Protein AF-A0A255U7N2-F1 (afdb_monomer_lite)

Foldseek 3Di:
DVVVVVVVVVVVVVVLDDDDDDVVVVVVVVVPPDDDPVVVVVVVVVVVVVVVVVVVVVVPPPPPFDWDADQQWIWTWDDDPRATAIEGEEGDLVSHPHLQEAEDDQWDDDPNDTHGYAYYHYDLVSLCSHQYYEAELNYDQEACRNCSNQNHQEYHYHPNNAEHYHLSQAQNCRHADYDDDLNHQEQEALVNANNQNHAEEEAQHQNHHYAAQVQFQNQNPAEYEDNYPPAAPCRDHNALVRHNHQEYEPEEDQEQDANRDAQVCNHQYYHYENYQEQEHRSQANVCNHQEYDDYLNHAYQYACSNHNNCNHQEDEDHLNHQEHYHCSNENNLNHDYYHNDDPNHDDYHNVHHDPPSDPPPPPVVVVVPDPDDDDDDDDFLCRQQQVVLQVVLVVQLDDDPPHDPVVSVVCQDPVNSVVSSVVSSVVSQVVQLVVPDDDPFDKDWDDADQVQQWIWMDTPPDPTWTWRDHPVCVVVCVVCVPPAWDKDFDWGRDPRHIDGFFIWTDGPPDIIGTPDGHDHDPPPPPVNPRDDRPPPDDDDDDDDDDDDDDDDDDDPDQQAPQVLLPPQAADPDAQAQEAEDFEFAAAADPDHGQFLSLVLRVSVLVCCCGLVNYDNVRYHYHYLAFPVNLVVSLVVLLVSLVVCVLAHEYEYEGATEKEADPPQLWIFADGSHDANVPVVRTHTPLNVLVSVQPRRYPAYEYEALYAHQQADDPGDGRDDPPRAGRQHDDHAHHHRYKYKHFFHNRFGFDAPSSNRGTLLSVQLSVVSRVCSQVAAPLRSQVRSQVRSQVVCCVPVVGGGGMDMDGHPVCVPPRRRHGSGDD

Structure (mmCIF, N/CA/C/O backbone):
data_AF-A0A255U7N2-F1
#
_entry.id   AF-A0A255U7N2-F1
#
loop_
_atom_site.group_PDB
_atom_site.id
_atom_site.type_symbol
_atom_site.label_atom_id
_atom_site.label_alt_id
_atom_site.label_comp_id
_atom_site.label_asym_id
_atom_site.label_entity_id
_atom_site.label_seq_id
_atom_site.pdbx_PDB_ins_code
_atom_site.Cartn_x
_atom_site.Cartn_y
_atom_site.Cartn_z
_atom_site.occupancy
_atom_site.B_iso_or_equiv
_atom_site.auth_seq_id
_atom_site.auth_comp_id
_atom_site.auth_asym_id
_atom_site.auth_atom_id
_atom_site.pdbx_PDB_model_num
ATOM 1 N N . MET A 1 1 ? 12.810 47.616 55.987 1.00 37.28 1 MET A N 1
ATOM 2 C CA . MET A 1 1 ? 11.370 47.520 55.644 1.00 37.28 1 MET A CA 1
ATOM 3 C C . MET A 1 1 ? 11.068 47.644 54.147 1.00 37.28 1 MET A C 1
ATOM 5 O O . MET A 1 1 ? 10.470 46.716 53.627 1.00 37.28 1 MET A O 1
ATOM 9 N N . LYS A 1 2 ? 11.534 48.665 53.402 1.00 32.12 2 LYS A N 1
ATOM 10 C CA . LYS A 1 2 ? 11.281 48.767 51.937 1.00 32.12 2 LYS A CA 1
ATOM 11 C C . LYS A 1 2 ? 11.791 47.572 51.100 1.00 32.12 2 LYS A C 1
ATOM 13 O O . LYS A 1 2 ? 11.097 47.125 50.198 1.00 32.12 2 LYS A O 1
ATOM 18 N N . LYS A 1 3 ? 12.945 46.983 51.451 1.00 39.31 3 LYS A N 1
ATOM 19 C CA . LYS A 1 3 ? 13.451 45.740 50.821 1.00 39.31 3 LYS A CA 1
ATOM 20 C C . LYS A 1 3 ? 12.657 44.482 51.213 1.00 39.31 3 LYS A C 1
ATOM 22 O O . LYS A 1 3 ? 12.587 43.547 50.432 1.00 39.31 3 LYS A O 1
ATOM 27 N N . LEU A 1 4 ? 12.030 44.487 52.392 1.00 39.69 4 LEU A N 1
ATOM 28 C CA . LEU A 1 4 ? 11.180 43.394 52.877 1.00 39.69 4 LEU A CA 1
ATOM 29 C C . LEU A 1 4 ? 9.803 43.433 52.190 1.00 39.69 4 LEU A C 1
ATOM 31 O O . LEU A 1 4 ? 9.286 42.393 51.813 1.00 39.69 4 LEU A O 1
ATOM 35 N N . PHE A 1 5 ? 9.275 44.636 51.938 1.00 38.19 5 PHE A N 1
ATOM 36 C CA . PHE A 1 5 ? 8.048 44.857 51.168 1.00 38.19 5 PHE A CA 1
ATOM 37 C C . PHE A 1 5 ? 8.224 44.513 49.679 1.00 38.19 5 PHE A C 1
ATOM 39 O O . PHE A 1 5 ? 7.368 43.881 49.073 1.00 38.19 5 PHE A O 1
ATOM 46 N N . ALA A 1 6 ? 9.378 44.843 49.088 1.00 40.56 6 ALA A N 1
ATOM 47 C CA . ALA A 1 6 ? 9.709 44.411 47.728 1.00 40.56 6 ALA A CA 1
ATOM 48 C C . ALA A 1 6 ? 9.851 42.879 47.619 1.00 40.56 6 ALA A C 1
ATOM 50 O O . ALA A 1 6 ? 9.486 42.297 46.597 1.00 40.56 6 ALA A O 1
ATOM 51 N N . PHE A 1 7 ? 10.335 42.223 48.680 1.00 47.03 7 PHE A N 1
ATOM 52 C CA . PHE A 1 7 ? 10.440 40.767 48.759 1.00 47.03 7 PHE A CA 1
ATOM 53 C C . PHE A 1 7 ? 9.066 40.102 48.902 1.00 47.03 7 PHE A C 1
ATOM 55 O O . PHE A 1 7 ? 8.802 39.127 48.209 1.00 47.03 7 PHE A O 1
ATOM 62 N N . THR A 1 8 ? 8.155 40.653 49.712 1.00 43.00 8 THR A N 1
ATOM 63 C CA . THR A 1 8 ? 6.789 40.120 49.852 1.00 43.00 8 THR A CA 1
ATOM 64 C C . THR A 1 8 ? 5.938 40.349 48.606 1.00 43.00 8 THR A C 1
ATOM 66 O O . THR A 1 8 ? 5.221 39.438 48.209 1.00 43.00 8 THR A O 1
ATOM 69 N N . VAL A 1 9 ? 6.067 41.495 47.925 1.00 40.06 9 VAL A N 1
ATOM 70 C CA . VAL A 1 9 ? 5.391 41.752 46.637 1.00 40.06 9 VAL A CA 1
ATOM 71 C C . VAL A 1 9 ? 5.954 40.855 45.528 1.00 40.06 9 VAL A C 1
ATOM 73 O O . VAL A 1 9 ? 5.193 40.306 44.737 1.00 40.06 9 VAL A O 1
ATOM 76 N N . SER A 1 10 ? 7.269 40.612 45.509 1.00 44.22 10 SER A N 1
ATOM 77 C CA . SER A 1 10 ? 7.880 39.677 44.551 1.00 44.22 10 SER A CA 1
ATOM 78 C C . SER A 1 10 ? 7.502 38.222 44.831 1.00 44.22 10 SER A C 1
ATOM 80 O O . SER A 1 10 ? 7.310 37.467 43.884 1.00 44.22 10 SER A O 1
ATOM 82 N N . LEU A 1 11 ? 7.351 37.833 46.103 1.00 41.84 11 LEU A N 1
ATOM 83 C CA . LEU A 1 11 ? 6.894 36.501 46.512 1.00 41.84 11 LEU A CA 1
ATOM 84 C C . LEU A 1 11 ? 5.407 36.293 46.179 1.00 41.84 11 LEU A C 1
ATOM 86 O O . LEU A 1 11 ? 5.027 35.216 45.735 1.00 41.84 11 LEU A O 1
ATOM 90 N N . PHE A 1 12 ? 4.586 37.341 46.298 1.00 39.91 12 PHE A N 1
ATOM 91 C CA . PHE A 1 12 ? 3.176 37.327 45.899 1.00 39.91 12 PHE A CA 1
ATOM 92 C C . PHE A 1 12 ? 3.009 37.222 44.371 1.00 39.91 12 PHE A C 1
ATOM 94 O O . PHE A 1 12 ? 2.174 36.462 43.886 1.00 39.91 12 PHE A O 1
ATOM 101 N N . CYS A 1 13 ? 3.872 37.893 43.598 1.00 37.34 13 CYS A N 1
ATOM 102 C CA . CYS A 1 13 ? 3.962 37.717 42.142 1.00 37.34 13 CYS A CA 1
ATOM 103 C C . CYS A 1 13 ? 4.573 36.362 41.725 1.00 37.34 13 CYS A C 1
ATOM 105 O O . CYS A 1 13 ? 4.362 35.919 40.599 1.00 37.34 13 CYS A O 1
ATOM 107 N N . LEU A 1 14 ? 5.319 35.689 42.611 1.00 40.31 14 LEU A N 1
ATOM 108 C CA . LEU A 1 14 ? 5.938 34.382 42.352 1.00 40.31 14 LEU A CA 1
ATOM 109 C C . LEU A 1 14 ? 4.935 33.219 42.420 1.00 40.31 14 LEU A C 1
ATOM 111 O O . LEU A 1 14 ? 5.149 32.200 41.767 1.00 40.31 14 LEU A O 1
ATOM 115 N N . VAL A 1 15 ? 3.865 33.364 43.209 1.00 43.25 15 VAL A N 1
ATOM 116 C CA . VAL A 1 15 ? 2.844 32.324 43.445 1.00 43.25 15 VAL A CA 1
ATOM 117 C C . VAL A 1 15 ? 1.815 32.247 42.304 1.00 43.25 15 VAL A C 1
ATOM 119 O O . VAL A 1 15 ? 1.143 31.233 42.148 1.00 43.25 15 VAL A O 1
ATOM 122 N N . THR A 1 16 ? 1.716 33.273 41.452 1.00 41.53 16 THR A N 1
ATOM 123 C CA . THR A 1 16 ? 0.663 33.379 40.424 1.00 41.53 16 THR A CA 1
ATOM 124 C C . THR A 1 16 ? 1.083 32.957 39.010 1.00 41.53 16 THR A C 1
ATOM 126 O O . THR A 1 16 ? 0.256 33.013 38.104 1.00 41.53 16 THR A O 1
ATOM 129 N N . ASN A 1 17 ? 2.324 32.502 38.778 1.00 37.50 17 ASN A N 1
ATOM 130 C CA . ASN A 1 17 ? 2.786 32.160 37.424 1.00 37.50 17 ASN A CA 1
ATOM 131 C C . ASN A 1 17 ? 3.762 30.960 37.404 1.00 37.50 17 ASN A C 1
ATOM 133 O O . ASN A 1 17 ? 4.950 31.091 37.707 1.00 37.50 17 ASN A O 1
ATOM 137 N N . VAL A 1 18 ? 3.253 29.771 37.056 1.00 45.00 18 VAL A N 1
ATOM 138 C CA . VAL A 1 18 ? 3.934 28.463 37.232 1.00 45.00 18 VAL A CA 1
ATOM 139 C C . VAL A 1 18 ? 4.862 28.065 36.065 1.00 45.00 18 VAL A C 1
ATOM 141 O O . VAL A 1 18 ? 5.578 27.075 36.153 1.00 45.00 18 VAL A O 1
ATOM 144 N N . ALA A 1 19 ? 4.965 28.835 34.980 1.00 34.12 19 ALA A N 1
ATOM 145 C CA . ALA A 1 19 ? 5.662 28.357 33.774 1.00 34.12 19 ALA A CA 1
ATOM 146 C C . ALA A 1 19 ? 7.170 28.693 33.654 1.00 34.12 19 ALA A C 1
ATOM 148 O O . ALA A 1 19 ? 7.787 28.308 32.665 1.00 34.12 19 ALA A O 1
ATOM 149 N N . ALA A 1 20 ? 7.805 29.386 34.610 1.00 40.88 20 ALA A N 1
ATOM 150 C CA . ALA A 1 20 ? 9.183 29.876 34.419 1.00 40.88 20 ALA A CA 1
ATOM 151 C C . ALA A 1 20 ? 10.092 29.770 35.660 1.00 40.88 20 ALA A C 1
ATOM 153 O O . ALA A 1 20 ? 10.659 30.777 36.086 1.00 40.88 20 ALA A O 1
ATOM 154 N N . GLN A 1 21 ? 10.234 28.592 36.289 1.00 47.53 21 GLN A N 1
ATOM 155 C CA . GLN A 1 21 ? 10.939 28.499 37.585 1.00 47.53 21 GLN A CA 1
ATOM 156 C C . GLN A 1 21 ? 11.768 27.228 37.860 1.00 47.53 21 GLN A C 1
ATOM 158 O O . GLN A 1 21 ? 11.611 26.595 38.896 1.00 47.53 21 GLN A O 1
ATOM 163 N N . THR A 1 22 ? 12.762 26.906 37.032 1.00 39.59 22 THR A N 1
ATOM 164 C CA . THR A 1 22 ? 13.903 26.077 37.502 1.00 39.59 22 THR A CA 1
ATOM 165 C C . THR A 1 22 ? 15.225 26.845 37.477 1.00 39.59 22 THR A C 1
ATOM 167 O O . THR A 1 22 ? 16.051 26.715 38.376 1.00 39.59 22 THR A O 1
ATOM 170 N N . THR A 1 23 ? 15.400 27.768 36.531 1.00 37.94 23 THR A N 1
ATOM 171 C CA . THR A 1 23 ? 16.680 28.466 36.319 1.00 37.94 23 THR A CA 1
ATOM 172 C C . THR A 1 23 ? 16.908 29.674 37.239 1.00 37.94 23 THR A C 1
ATOM 174 O O . THR A 1 23 ? 18.054 30.029 37.513 1.00 37.94 23 THR A O 1
ATOM 177 N N . LYS A 1 24 ? 15.845 30.322 37.744 1.00 42.38 24 LYS A N 1
ATOM 178 C CA . LYS A 1 24 ? 15.963 31.473 38.668 1.00 42.38 24 LYS A CA 1
ATOM 179 C C . LYS A 1 24 ? 16.167 31.057 40.128 1.00 42.38 24 LYS A C 1
ATOM 181 O O . LYS A 1 24 ? 16.883 31.751 40.844 1.00 42.38 24 LYS A O 1
ATOM 186 N N . PHE A 1 25 ? 15.612 29.918 40.548 1.00 41.19 25 PHE A N 1
ATOM 187 C CA . PHE A 1 25 ? 15.753 29.415 41.919 1.00 41.19 25 PHE A CA 1
ATOM 188 C C . PHE A 1 25 ? 17.198 28.975 42.215 1.00 41.19 25 PHE A C 1
ATOM 190 O O . PHE A 1 25 ? 17.744 29.310 43.265 1.00 41.19 25 PHE A O 1
ATOM 197 N N . LEU A 1 26 ? 17.869 28.346 41.237 1.00 41.62 26 LEU A N 1
ATOM 198 C CA . LEU A 1 26 ? 19.284 27.969 41.344 1.00 41.62 26 LEU A CA 1
ATOM 199 C C . LEU A 1 26 ? 20.211 29.185 41.527 1.00 41.62 26 LEU A C 1
ATOM 201 O O . LEU A 1 26 ? 21.143 29.127 42.323 1.00 41.62 26 LEU A O 1
ATOM 205 N N . LYS A 1 27 ? 19.927 30.307 40.847 1.00 42.59 27 LYS A N 1
ATOM 206 C CA . LYS A 1 27 ? 20.737 31.538 40.940 1.00 42.59 27 LYS A CA 1
ATOM 207 C C . LYS A 1 27 ? 20.621 32.242 42.296 1.00 42.59 27 LYS A C 1
ATOM 209 O O . LYS A 1 27 ? 21.588 32.846 42.755 1.00 42.59 27 LYS A O 1
ATOM 214 N N . VAL A 1 28 ? 19.460 32.158 42.950 1.00 48.22 28 VAL A N 1
ATOM 215 C CA . VAL A 1 28 ? 19.259 32.722 44.298 1.00 48.22 28 VAL A CA 1
ATOM 216 C C . VAL A 1 28 ? 19.906 31.831 45.362 1.00 48.22 28 VAL A C 1
ATOM 218 O O . VAL A 1 28 ? 20.515 32.348 46.298 1.00 48.22 28 VAL A O 1
ATOM 221 N N . TRP A 1 29 ? 19.865 30.505 45.183 1.00 45.88 29 TRP A N 1
ATOM 222 C CA . TRP A 1 29 ? 20.531 29.553 46.078 1.00 45.88 29 TRP A CA 1
ATOM 223 C C . TRP A 1 29 ? 22.052 29.758 46.096 1.00 45.88 29 TRP A C 1
ATOM 225 O O . TRP A 1 29 ? 22.662 29.776 47.165 1.00 45.88 29 TRP A O 1
ATOM 235 N N . THR A 1 30 ? 22.668 30.000 44.936 1.00 47.72 30 THR A N 1
ATOM 236 C CA . THR A 1 30 ? 24.110 30.281 44.851 1.00 47.72 30 THR A CA 1
ATOM 237 C C . THR A 1 30 ? 24.507 31.618 45.482 1.00 47.72 30 THR A C 1
ATOM 239 O O . THR A 1 30 ? 25.620 31.737 45.982 1.00 47.72 30 THR A O 1
ATOM 242 N N . TYR A 1 31 ? 23.609 32.610 45.527 1.00 47.88 31 TYR A N 1
ATOM 243 C CA . TYR A 1 31 ? 23.912 33.934 46.090 1.00 47.88 31 TYR A CA 1
ATOM 244 C C . TYR A 1 31 ? 23.929 33.949 47.630 1.00 47.88 31 TYR A C 1
ATOM 246 O O . TYR A 1 31 ? 24.711 34.674 48.236 1.00 47.88 31 TYR A O 1
ATOM 254 N N . TYR A 1 32 ? 23.116 33.114 48.286 1.00 47.97 32 TYR A N 1
ATOM 255 C CA . TYR A 1 32 ? 23.008 33.074 49.754 1.00 47.97 32 TYR A CA 1
ATOM 256 C C . TYR A 1 32 ? 23.858 31.989 50.427 1.00 47.97 32 TYR A C 1
ATOM 258 O O . TYR A 1 32 ? 23.760 31.775 51.636 1.00 47.97 32 TYR A O 1
ATOM 266 N N . HIS A 1 33 ? 24.736 31.318 49.678 1.00 47.88 33 HIS A N 1
ATOM 267 C CA . HIS A 1 33 ? 25.604 30.285 50.239 1.00 47.88 33 HIS A CA 1
ATOM 268 C C . HIS A 1 33 ? 26.684 30.845 51.189 1.00 47.88 33 HIS A C 1
ATOM 270 O O . HIS A 1 33 ? 27.244 30.082 51.974 1.00 47.88 33 HIS A O 1
ATOM 276 N N . TYR A 1 34 ? 26.928 32.165 51.183 1.00 47.84 34 TYR A N 1
ATOM 277 C CA . TYR A 1 34 ? 28.129 32.747 51.791 1.00 47.84 34 TYR A CA 1
ATOM 278 C C . TYR A 1 34 ? 27.968 33.588 53.068 1.00 47.84 34 TYR A C 1
ATOM 280 O O . TYR A 1 34 ? 28.990 33.944 53.643 1.00 47.84 34 TYR A O 1
ATOM 288 N N . HIS A 1 35 ? 26.763 33.869 53.591 1.00 48.34 35 HIS A N 1
ATOM 289 C CA . HIS A 1 35 ? 26.656 34.644 54.841 1.00 48.34 35 HIS A CA 1
ATOM 290 C C . HIS A 1 35 ? 25.538 34.214 55.809 1.00 48.34 35 HIS A C 1
ATOM 292 O O . HIS A 1 35 ? 24.385 34.031 55.434 1.00 48.34 35 HIS A O 1
ATOM 298 N N . ASP A 1 36 ? 25.958 34.138 57.077 1.00 57.91 36 ASP A N 1
ATOM 299 C CA . ASP A 1 36 ? 25.224 34.177 58.349 1.00 57.91 36 ASP A CA 1
ATOM 300 C C . ASP A 1 36 ? 24.250 33.022 58.706 1.00 57.91 36 ASP A C 1
ATOM 302 O O . ASP A 1 36 ? 23.234 32.751 58.061 1.00 57.91 36 ASP A O 1
ATOM 306 N N . MET A 1 37 ? 24.550 32.350 59.826 1.00 49.94 37 MET A N 1
ATOM 307 C CA . MET A 1 37 ? 23.778 31.242 60.407 1.00 49.94 37 MET A CA 1
ATOM 308 C C . MET A 1 37 ? 22.395 31.673 60.918 1.00 49.94 37 MET A C 1
ATOM 310 O O . MET A 1 37 ? 21.476 30.846 60.948 1.00 49.94 37 MET A O 1
ATOM 314 N N . LEU A 1 38 ? 22.208 32.948 61.282 1.00 52.28 38 LEU A N 1
ATOM 315 C CA . LEU A 1 38 ? 20.912 33.435 61.766 1.00 52.28 38 LEU A CA 1
ATOM 316 C C . LEU A 1 38 ? 19.853 33.458 60.649 1.00 52.28 38 LEU A C 1
ATOM 318 O O . LEU A 1 38 ? 18.692 33.115 60.886 1.00 52.28 38 LEU A O 1
ATOM 322 N N . GLN A 1 39 ? 20.251 33.772 59.409 1.00 54.81 39 GLN A N 1
ATOM 323 C CA . GLN A 1 39 ? 19.337 33.789 58.261 1.00 54.81 39 GLN A CA 1
ATOM 324 C C . GLN A 1 39 ? 18.972 32.384 57.770 1.00 54.81 39 GLN A C 1
ATOM 326 O O . GLN A 1 39 ? 17.843 32.178 57.328 1.00 54.81 39 GLN A O 1
ATOM 331 N N . LYS A 1 40 ? 19.852 31.386 57.943 1.00 51.22 40 LYS A N 1
ATOM 332 C CA . LYS A 1 40 ? 19.556 29.976 57.620 1.00 51.22 40 LYS A CA 1
ATOM 333 C C . LYS A 1 40 ? 18.439 29.397 58.492 1.00 51.22 40 LYS A C 1
ATOM 335 O O . LYS A 1 40 ? 17.571 28.701 57.975 1.00 51.22 40 LYS A O 1
ATOM 340 N N . LYS A 1 41 ? 18.399 29.727 59.791 1.00 51.91 41 LYS A N 1
ATOM 341 C CA . LYS A 1 41 ? 17.308 29.296 60.691 1.00 51.91 41 LYS A CA 1
ATOM 342 C C . LYS A 1 41 ? 15.967 29.936 60.330 1.00 51.91 41 LYS A C 1
ATOM 344 O O . LYS A 1 41 ? 14.935 29.275 60.419 1.00 51.91 41 LYS A O 1
ATOM 349 N N . ILE A 1 42 ? 15.978 31.198 59.904 1.00 56.38 42 ILE A N 1
ATOM 350 C CA . ILE A 1 42 ? 14.773 31.911 59.466 1.00 56.38 42 ILE A CA 1
ATOM 351 C C . ILE A 1 42 ? 14.281 31.341 58.128 1.00 56.38 42 ILE A C 1
ATOM 353 O O . ILE A 1 42 ? 13.107 31.000 58.012 1.00 56.38 42 ILE A O 1
ATOM 357 N N . LEU A 1 43 ? 15.176 31.141 57.156 1.00 54.94 43 LEU A N 1
ATOM 358 C CA . LEU A 1 43 ? 14.851 30.555 55.854 1.00 54.94 43 LEU A CA 1
ATOM 359 C C . LEU A 1 43 ? 14.342 29.112 55.983 1.00 54.94 43 LEU A C 1
ATOM 361 O O . LEU A 1 43 ? 13.368 28.755 55.333 1.00 54.94 43 LEU A O 1
ATOM 365 N N . PHE A 1 44 ? 14.932 28.307 56.872 1.00 58.09 44 PHE A N 1
ATOM 366 C CA . PHE A 1 44 ? 14.458 26.952 57.165 1.00 58.09 44 PHE A CA 1
ATOM 367 C C . PHE A 1 44 ? 13.078 26.958 57.834 1.00 58.09 44 PHE A C 1
ATOM 369 O O . PHE A 1 44 ? 12.226 26.150 57.481 1.00 58.09 44 PHE A O 1
ATOM 376 N N . ARG A 1 45 ? 12.803 27.907 58.742 1.00 56.25 45 ARG A N 1
ATOM 377 C CA . ARG A 1 45 ? 11.465 28.076 59.334 1.00 56.25 45 ARG A CA 1
ATOM 378 C C . ARG A 1 45 ? 10.423 28.508 58.304 1.00 56.25 45 ARG A C 1
ATOM 380 O O . ARG A 1 45 ? 9.321 27.982 58.353 1.00 56.25 45 ARG A O 1
ATOM 387 N N . TYR A 1 46 ? 10.763 29.389 57.362 1.00 56.72 46 TYR A N 1
ATOM 388 C CA . TYR A 1 46 ? 9.864 29.771 56.265 1.00 56.72 46 TYR A CA 1
ATOM 389 C C . TYR A 1 46 ? 9.695 28.664 55.220 1.00 56.72 46 TYR A C 1
ATOM 391 O O . TYR A 1 46 ? 8.596 28.512 54.707 1.00 56.72 46 TYR A O 1
ATOM 399 N N . LEU A 1 47 ? 10.726 27.860 54.944 1.00 57.78 47 LEU A N 1
ATOM 400 C CA . LEU A 1 47 ? 10.627 26.674 54.089 1.00 57.78 47 LEU A CA 1
ATOM 401 C C . LEU A 1 47 ? 9.730 25.617 54.739 1.00 57.78 47 LEU A C 1
ATOM 403 O O . LEU A 1 47 ? 8.859 25.073 54.076 1.00 57.78 47 LEU A O 1
ATOM 407 N N . MET A 1 48 ? 9.881 25.384 56.045 1.00 55.22 48 MET A N 1
ATOM 408 C CA . MET A 1 48 ? 8.999 24.497 56.802 1.00 55.22 48 MET A CA 1
ATOM 409 C C . MET A 1 48 ? 7.577 25.050 56.864 1.00 55.22 48 MET A C 1
ATOM 411 O O . MET A 1 48 ? 6.653 24.286 56.645 1.00 55.22 48 MET A O 1
ATOM 415 N N . LEU A 1 49 ? 7.376 26.359 57.062 1.00 49.59 49 LEU A N 1
ATOM 416 C CA . LEU A 1 49 ? 6.052 26.990 56.978 1.00 49.59 49 LEU A CA 1
ATOM 417 C C . LEU A 1 49 ? 5.468 26.920 55.568 1.00 49.59 49 LEU A C 1
ATOM 419 O O . LEU A 1 49 ? 4.265 26.772 55.448 1.00 49.59 49 LEU A O 1
ATOM 423 N N . PHE A 1 50 ? 6.282 26.997 54.515 1.00 55.22 50 PHE A N 1
ATOM 424 C CA . PHE A 1 50 ? 5.845 26.853 53.128 1.00 55.22 50 PHE A CA 1
ATOM 425 C C . PHE A 1 50 ? 5.503 25.400 52.802 1.00 55.22 50 PHE A C 1
ATOM 427 O O . PHE A 1 50 ? 4.506 25.175 52.145 1.00 55.22 50 PHE A O 1
ATOM 434 N N . VAL A 1 51 ? 6.247 24.413 53.308 1.00 51.31 51 VAL A N 1
ATOM 435 C CA . VAL A 1 51 ? 5.908 22.982 53.199 1.00 51.31 51 VAL A CA 1
ATOM 436 C C . VAL A 1 51 ? 4.678 22.645 54.045 1.00 51.31 51 VAL A C 1
ATOM 438 O O . VAL A 1 51 ? 3.848 21.856 53.615 1.00 51.31 51 VAL A O 1
ATOM 441 N N . PHE A 1 52 ? 4.508 23.277 55.209 1.00 44.91 52 PHE A N 1
ATOM 442 C CA . PHE A 1 52 ? 3.337 23.105 56.071 1.00 44.91 52 PHE A CA 1
ATOM 443 C C . PHE A 1 52 ? 2.106 23.808 55.485 1.00 44.91 52 PHE A C 1
ATOM 445 O O . PHE A 1 52 ? 1.033 23.226 55.462 1.00 44.91 52 PHE A O 1
ATOM 452 N N . LEU A 1 53 ? 2.254 25.013 54.925 1.00 42.97 53 LEU A N 1
ATOM 453 C CA . LEU A 1 53 ? 1.202 25.730 54.198 1.00 42.97 53 LEU A CA 1
ATOM 454 C C . LEU A 1 53 ? 0.903 25.082 52.845 1.00 42.97 53 LEU A C 1
ATOM 456 O O . LEU A 1 53 ? -0.254 25.074 52.474 1.00 42.97 53 LEU A O 1
ATOM 460 N N . TRP A 1 54 ? 1.881 24.496 52.145 1.00 46.53 54 TRP A N 1
ATOM 461 C CA . TRP A 1 54 ? 1.678 23.657 50.954 1.00 46.53 54 TRP A CA 1
ATOM 462 C C . TRP A 1 54 ? 0.988 22.350 51.336 1.00 46.53 54 TRP A C 1
ATOM 464 O O . TRP A 1 54 ? 0.095 21.895 50.635 1.00 46.53 54 TRP A O 1
ATOM 474 N N . GLY A 1 55 ? 1.340 21.758 52.477 1.00 36.03 55 GLY A N 1
ATOM 475 C CA . GLY A 1 55 ? 0.635 20.622 53.068 1.00 36.03 55 GLY A CA 1
ATOM 476 C C . GLY A 1 55 ? -0.815 20.968 53.411 1.00 36.03 55 GLY A C 1
ATOM 477 O O . GLY A 1 55 ? -1.718 20.201 53.111 1.00 36.03 55 GLY A O 1
ATOM 478 N N . ILE A 1 56 ? -1.062 22.165 53.944 1.00 39.25 56 ILE A N 1
ATOM 479 C CA . ILE A 1 56 ? -2.401 22.650 54.293 1.00 39.25 56 ILE A CA 1
ATOM 480 C C . ILE A 1 56 ? -3.187 23.099 53.046 1.00 39.25 56 ILE A C 1
ATOM 482 O O . ILE A 1 56 ? -4.373 22.814 52.962 1.00 39.25 56 ILE A O 1
ATOM 486 N N . THR A 1 57 ? -2.576 23.714 52.026 1.00 38.19 57 THR A N 1
ATOM 487 C CA . THR A 1 57 ? -3.261 24.069 50.765 1.00 38.19 57 THR A CA 1
ATOM 488 C C . THR A 1 57 ? -3.479 22.860 49.859 1.00 38.19 57 THR A C 1
ATOM 490 O O . THR A 1 57 ? -4.513 22.790 49.201 1.00 38.19 57 THR A O 1
ATOM 493 N N . SER A 1 58 ? -2.591 21.860 49.887 1.00 41.28 58 SER A N 1
ATOM 494 C CA . SER A 1 58 ? -2.823 20.559 49.238 1.00 41.28 58 SER A CA 1
ATOM 495 C C . SER A 1 58 ? -3.875 19.709 49.958 1.00 41.28 58 SER A C 1
ATOM 497 O O . SER A 1 58 ? -4.481 18.852 49.321 1.00 41.28 58 SER A O 1
ATOM 499 N N . GLN A 1 59 ? -4.167 19.988 51.235 1.00 34.28 59 GLN A N 1
ATOM 500 C CA . GLN A 1 59 ? -5.296 19.390 51.959 1.00 34.28 59 GLN A CA 1
ATOM 501 C C . GLN A 1 59 ? -6.584 20.239 51.973 1.00 34.28 59 GLN A C 1
ATOM 503 O O . GLN A 1 59 ? -7.624 19.734 52.390 1.00 34.28 59 GLN A O 1
ATOM 508 N N . ILE A 1 60 ? -6.576 21.481 51.467 1.00 36.06 60 ILE A N 1
ATOM 509 C CA . ILE A 1 60 ? -7.754 22.382 51.462 1.00 36.06 60 ILE A CA 1
ATOM 510 C C . ILE A 1 60 ? -8.450 22.508 50.086 1.00 36.06 60 ILE A C 1
ATOM 512 O O . ILE A 1 60 ? -9.520 23.104 49.989 1.00 36.06 60 ILE A O 1
ATOM 516 N N . GLU A 1 61 ? -7.983 21.835 49.030 1.00 38.44 61 GLU A N 1
ATOM 517 C CA . GLU A 1 61 ? -8.763 21.666 47.784 1.00 38.44 61 GLU A CA 1
ATOM 518 C C . GLU A 1 61 ? -9.097 20.202 47.453 1.00 38.44 61 GLU A C 1
ATOM 520 O O . GLU A 1 61 ? -9.091 19.791 46.297 1.00 38.44 61 GLU A O 1
ATOM 525 N N . ALA A 1 62 ? -9.536 19.417 48.439 1.00 37.81 62 ALA A N 1
ATOM 526 C CA . ALA A 1 62 ? -10.398 18.262 48.161 1.00 37.81 62 ALA A CA 1
ATOM 527 C C . ALA A 1 62 ? -11.813 18.754 47.768 1.00 37.81 62 ALA A C 1
ATOM 529 O O . ALA A 1 62 ? -12.800 18.579 48.485 1.00 37.81 62 ALA A O 1
ATOM 530 N N . LYS A 1 63 ? -11.922 19.468 46.639 1.00 44.28 63 LYS A N 1
ATOM 531 C CA . LYS A 1 63 ? -13.207 19.890 46.065 1.00 44.28 63 LYS A CA 1
ATOM 532 C C . LYS A 1 63 ? -13.938 18.640 45.581 1.00 44.28 63 LYS A C 1
ATOM 534 O O . LYS A 1 63 ? -13.494 18.038 44.614 1.00 44.28 63 LYS A O 1
ATOM 539 N N . LYS A 1 64 ? -15.051 18.295 46.247 1.00 46.25 64 LYS A N 1
ATOM 540 C CA . LYS A 1 64 ? -16.033 17.247 45.886 1.00 46.25 64 LYS A CA 1
ATOM 541 C C . LYS A 1 64 ? -15.901 16.793 44.424 1.00 46.25 64 LYS A C 1
ATOM 543 O O . LYS A 1 64 ? -16.373 17.504 43.532 1.00 46.25 64 LYS A O 1
ATOM 548 N N . GLU A 1 65 ? -15.295 15.625 44.204 1.00 57.34 65 GLU A N 1
ATOM 549 C CA . GLU A 1 65 ? -15.313 14.938 42.910 1.00 57.34 65 GLU A CA 1
ATOM 550 C C . GLU A 1 65 ? -16.769 14.797 42.466 1.00 57.34 65 GLU A C 1
ATOM 552 O O . GLU A 1 65 ? -17.594 14.178 43.143 1.00 57.34 65 GLU A O 1
ATOM 557 N N . LYS A 1 66 ? -17.123 15.432 41.350 1.00 78.88 66 LYS A N 1
ATOM 558 C CA . LYS A 1 66 ? -18.457 15.282 40.766 1.00 78.88 66 LYS A CA 1
ATOM 559 C C . LYS A 1 66 ? -18.389 14.107 39.810 1.00 78.88 66 LYS A C 1
ATOM 561 O O . LYS A 1 66 ? -17.706 14.204 38.798 1.00 78.88 66 LYS A O 1
ATOM 566 N N . ARG A 1 67 ? -19.083 13.023 40.140 1.00 84.56 67 ARG A N 1
ATOM 567 C CA . ARG A 1 67 ? -19.107 11.793 39.346 1.00 84.56 67 ARG A CA 1
ATOM 568 C C . ARG A 1 67 ? -20.364 11.729 38.489 1.00 84.56 67 ARG A C 1
ATOM 570 O O . ARG A 1 67 ? -21.439 12.144 38.925 1.00 84.56 67 ARG A O 1
ATOM 577 N N . VAL A 1 68 ? -20.220 11.233 37.269 1.00 86.25 68 VAL A N 1
ATOM 578 C CA . VAL A 1 68 ? -21.308 10.992 36.319 1.00 86.25 68 VAL A CA 1
ATOM 579 C C . VAL A 1 68 ? -21.078 9.625 35.703 1.00 86.25 68 VAL A C 1
ATOM 581 O O . VAL A 1 68 ? -19.972 9.341 35.263 1.00 86.25 68 VAL A O 1
ATOM 584 N N . ILE A 1 69 ? -22.117 8.797 35.650 1.00 86.62 69 ILE A N 1
ATOM 585 C CA . ILE A 1 69 ? -22.062 7.508 34.961 1.00 86.62 69 ILE A CA 1
ATOM 586 C C . ILE A 1 69 ? -22.853 7.640 33.664 1.00 86.62 69 ILE A C 1
ATOM 588 O O . ILE A 1 69 ? -24.029 8.003 33.693 1.00 86.62 69 ILE A O 1
ATOM 592 N N . ILE A 1 70 ? -22.210 7.368 32.531 1.00 82.00 70 ILE A N 1
ATOM 593 C CA . ILE A 1 70 ? -22.857 7.347 31.214 1.00 82.00 70 ILE A CA 1
ATOM 594 C C . ILE A 1 70 ? -22.542 6.004 30.571 1.00 82.00 70 ILE A C 1
ATOM 596 O O . ILE A 1 70 ? -21.376 5.668 30.409 1.00 82.00 70 ILE A O 1
ATOM 600 N N . GLN A 1 71 ? -23.581 5.234 30.229 1.00 81.69 71 GLN A N 1
ATOM 601 C CA . GLN A 1 71 ? -23.442 3.912 29.595 1.00 81.69 71 GLN A CA 1
ATOM 602 C C . GLN A 1 71 ? -22.482 2.969 30.351 1.00 81.69 71 GLN A C 1
ATOM 604 O O . GLN A 1 71 ? -21.680 2.263 29.748 1.00 81.69 71 GLN A O 1
ATOM 609 N N . GLY A 1 72 ? -22.535 2.998 31.686 1.00 84.06 72 GLY A N 1
ATOM 610 C CA . GLY A 1 72 ? -21.669 2.187 32.542 1.00 84.06 72 GLY A CA 1
ATOM 611 C C . GLY A 1 72 ? -20.232 2.695 32.693 1.00 84.06 72 GLY A C 1
ATOM 612 O O . GLY A 1 72 ? -19.447 2.037 33.361 1.00 84.06 72 GLY A O 1
ATOM 613 N N . ILE A 1 73 ? -19.864 3.855 32.141 1.00 89.25 73 ILE A N 1
ATOM 614 C CA . ILE A 1 73 ? -18.537 4.463 32.326 1.00 89.25 73 ILE A CA 1
ATOM 615 C C . ILE A 1 73 ? -18.636 5.567 33.383 1.00 89.25 73 ILE A C 1
ATOM 617 O O . ILE A 1 73 ? -19.440 6.490 33.238 1.00 89.25 73 ILE A O 1
ATOM 621 N N . GLU A 1 74 ? -17.833 5.476 34.447 1.00 90.50 74 GLU A N 1
ATOM 622 C CA . GLU A 1 74 ? -17.732 6.510 35.480 1.00 90.50 74 GLU A CA 1
ATOM 623 C C . GLU A 1 74 ? -16.729 7.584 35.072 1.00 90.50 74 GLU A C 1
ATOM 625 O O . GLU A 1 74 ? -15.535 7.315 34.910 1.00 90.50 74 GLU A O 1
ATOM 630 N N . TYR A 1 75 ? -17.224 8.814 34.975 1.00 89.88 75 TYR A N 1
ATOM 631 C CA . TYR A 1 75 ? -16.420 10.004 34.770 1.00 89.88 75 TYR A CA 1
ATOM 632 C C . TYR A 1 75 ? -16.404 10.845 36.043 1.00 89.88 75 TYR A C 1
ATOM 634 O O . TYR A 1 75 ? -17.475 11.259 36.503 1.00 89.88 75 TYR A O 1
ATOM 642 N N . SER A 1 76 ? -15.230 11.173 36.585 1.00 88.06 76 SER A N 1
ATOM 643 C CA . SER A 1 76 ? -15.121 12.256 37.567 1.00 88.06 76 SER A CA 1
ATOM 644 C C . SER A 1 76 ? -14.733 13.563 36.892 1.00 88.06 76 SER A C 1
ATOM 646 O O . SER A 1 76 ? -13.940 13.606 35.953 1.00 88.06 76 SER A O 1
ATOM 648 N N . LEU A 1 77 ? -15.330 14.656 37.360 1.00 85.69 77 LEU A N 1
ATOM 649 C CA . LEU A 1 77 ? -14.966 16.008 36.969 1.00 85.69 77 LEU A CA 1
ATOM 650 C C . LEU A 1 77 ? -14.073 16.618 38.042 1.00 85.69 77 LEU A C 1
ATOM 652 O O . LEU A 1 77 ? -14.532 16.916 39.151 1.00 85.69 77 LEU A O 1
ATOM 656 N N . THR A 1 78 ? -12.824 16.860 37.665 1.00 78.44 78 THR A N 1
ATOM 657 C CA . THR A 1 78 ? -11.785 17.411 38.533 1.00 78.44 78 THR A CA 1
ATOM 658 C C . THR A 1 78 ? -11.397 18.809 38.061 1.00 78.44 78 THR A C 1
ATOM 660 O O . THR A 1 78 ? -11.527 19.152 36.887 1.00 78.44 78 THR A O 1
ATOM 663 N N . THR A 1 79 ? -10.966 19.662 38.993 1.00 70.25 79 THR A N 1
ATOM 664 C CA . THR A 1 79 ? -10.493 21.019 38.680 1.00 70.25 79 THR A CA 1
ATOM 665 C C . THR A 1 79 ? -8.980 21.072 38.843 1.00 70.25 79 THR A C 1
ATOM 667 O O . THR A 1 79 ? -8.471 20.703 39.894 1.00 70.25 79 THR A O 1
ATOM 670 N N . SER A 1 80 ? -8.254 21.560 37.839 1.00 60.97 80 SER A N 1
ATOM 671 C CA . SER A 1 80 ? -6.832 21.900 37.974 1.00 60.97 80 SER A CA 1
ATOM 672 C C . SER A 1 80 ? -6.596 23.267 37.350 1.00 60.97 80 SER A C 1
ATOM 674 O O . SER A 1 80 ? -7.061 23.531 36.243 1.00 60.97 80 SER A O 1
ATOM 676 N N . VAL A 1 81 ? -5.936 24.165 38.088 1.00 61.66 81 VAL A N 1
ATOM 677 C CA . VAL A 1 81 ? -5.640 25.545 37.649 1.00 61.66 81 VAL A CA 1
ATOM 678 C C . VAL A 1 81 ? -6.895 26.288 37.136 1.00 61.66 81 VAL A C 1
ATOM 680 O O . VAL A 1 81 ? -6.859 27.024 36.158 1.00 61.66 81 VAL A O 1
ATOM 683 N N . GLY A 1 82 ? -8.050 26.062 37.774 1.00 59.97 82 GLY A N 1
ATOM 684 C CA . GLY A 1 82 ? -9.320 26.713 37.416 1.00 59.97 82 GLY A CA 1
ATOM 685 C C . GLY A 1 82 ? -10.060 26.137 36.199 1.00 59.97 82 GLY A C 1
ATOM 686 O O . GLY A 1 82 ? -11.158 26.604 35.902 1.00 59.97 82 GLY A O 1
ATOM 687 N N . ILE A 1 83 ? -9.527 25.108 35.529 1.00 65.12 83 ILE A N 1
ATOM 688 C CA . ILE A 1 83 ? -10.185 24.423 34.406 1.00 65.12 83 ILE A CA 1
ATOM 689 C C . ILE A 1 83 ? -10.773 23.096 34.901 1.00 65.12 83 ILE A C 1
ATOM 691 O O . ILE A 1 83 ? -10.074 22.292 35.520 1.00 65.12 83 ILE A O 1
ATOM 695 N N . LEU A 1 84 ? -12.067 22.875 34.641 1.00 79.12 84 LEU A N 1
ATOM 696 C CA . LEU A 1 84 ? -12.734 21.596 34.898 1.00 79.12 84 LEU A CA 1
ATOM 697 C C . LEU A 1 84 ? -12.488 20.638 33.723 1.00 79.12 84 LEU A C 1
ATOM 699 O O . LEU A 1 84 ? -12.709 21.015 32.572 1.00 79.12 84 LEU A O 1
ATOM 703 N N . TYR A 1 85 ? -12.108 19.402 34.015 1.00 79.06 85 TYR A N 1
ATOM 704 C CA . TYR A 1 85 ? -11.924 18.335 33.031 1.00 79.06 85 TYR A CA 1
ATOM 705 C C . TYR A 1 85 ? -12.460 17.011 33.568 1.00 79.06 85 TYR A C 1
ATOM 707 O O . TYR A 1 85 ? -12.628 16.859 34.777 1.00 79.06 85 TYR A O 1
ATOM 715 N N . GLY A 1 86 ? -12.731 16.067 32.668 1.00 84.06 86 GLY A N 1
ATOM 716 C CA . GLY A 1 86 ? -13.139 14.716 33.028 1.00 84.06 86 GLY A CA 1
ATOM 717 C C . GLY A 1 86 ? -11.984 13.716 33.035 1.00 84.06 86 GLY A C 1
ATOM 718 O O . GLY A 1 86 ? -11.047 13.832 32.235 1.00 84.06 86 GLY A O 1
ATOM 719 N N . SER A 1 87 ? -12.074 12.712 33.901 1.00 86.81 87 SER A N 1
ATOM 720 C CA . SER A 1 87 ? -11.279 11.485 33.843 1.00 86.81 87 SER A CA 1
ATOM 721 C C . SER A 1 87 ? -12.183 10.260 33.840 1.00 86.81 87 SER A C 1
ATOM 723 O O . SER A 1 87 ? -13.268 10.294 34.408 1.00 86.81 87 SER A O 1
ATOM 725 N N . VAL A 1 88 ? -11.750 9.193 33.169 1.00 88.12 88 VAL A N 1
ATOM 726 C CA . VAL A 1 88 ? -12.394 7.875 33.255 1.00 88.12 88 VAL A CA 1
ATOM 727 C C . VAL A 1 88 ? -11.771 7.113 34.417 1.00 88.12 88 VAL A C 1
ATOM 729 O O . VAL A 1 88 ? -10.592 6.762 34.340 1.00 88.12 88 VAL A O 1
ATOM 732 N N . ASP A 1 89 ? -12.550 6.839 35.462 1.00 85.19 89 ASP A N 1
ATOM 733 C CA . ASP A 1 89 ? -12.011 6.289 36.716 1.00 85.19 89 ASP A CA 1
ATOM 734 C C . ASP A 1 89 ? -12.469 4.857 36.991 1.00 85.19 89 ASP A C 1
ATOM 736 O O . ASP A 1 89 ? -11.731 4.068 37.584 1.00 85.19 89 ASP A O 1
ATOM 740 N N . ASN A 1 90 ? -13.670 4.489 36.536 1.00 88.94 90 ASN A N 1
ATOM 741 C CA . ASN A 1 90 ? -14.221 3.157 36.755 1.00 88.94 90 ASN A CA 1
ATOM 742 C C . ASN A 1 90 ? -15.180 2.738 35.634 1.00 88.94 90 ASN A C 1
ATOM 744 O O . ASN A 1 90 ? -15.722 3.586 34.925 1.00 88.94 90 ASN A O 1
ATOM 748 N N . LEU A 1 91 ? -15.414 1.431 35.505 1.00 89.56 91 LEU A N 1
ATOM 749 C CA . LEU A 1 91 ? -16.439 0.869 34.624 1.00 89.56 91 LEU A CA 1
ATOM 750 C C . LEU A 1 91 ? -17.412 0.011 35.438 1.00 89.56 91 LEU A C 1
ATOM 752 O O . LEU A 1 91 ? -17.020 -0.655 36.395 1.00 89.56 91 LEU A O 1
ATOM 756 N N . TYR A 1 92 ? -18.665 -0.014 35.003 1.00 89.62 92 TYR A N 1
ATOM 757 C CA . TYR A 1 92 ? -19.744 -0.856 35.503 1.00 89.62 92 TYR A CA 1
ATOM 758 C C . TYR A 1 92 ? -20.180 -1.795 34.367 1.00 89.62 92 TYR A C 1
ATOM 760 O O . TYR A 1 92 ? -21.109 -1.455 33.632 1.00 89.62 92 TYR A O 1
ATOM 768 N N . PRO A 1 93 ? -19.516 -2.960 34.190 1.00 85.19 93 PRO A N 1
ATOM 769 C CA . PRO A 1 93 ? -19.707 -3.845 33.034 1.00 85.19 93 PRO A CA 1
ATOM 770 C C . PRO A 1 93 ? -21.164 -4.243 32.769 1.00 85.19 93 PRO A C 1
ATOM 772 O O . PRO A 1 93 ? -21.587 -4.267 31.622 1.00 85.19 93 PRO A O 1
ATOM 775 N N . GLU A 1 94 ? -21.944 -4.467 33.830 1.00 86.62 94 GLU A N 1
ATOM 776 C CA . GLU A 1 94 ? -23.386 -4.785 33.793 1.00 86.62 94 GLU A CA 1
ATOM 777 C C . GLU A 1 94 ? -24.234 -3.704 33.090 1.00 86.62 94 GLU A C 1
ATOM 779 O O . GLU A 1 94 ? -25.337 -3.966 32.619 1.00 86.62 94 GLU A O 1
ATOM 784 N N . GLN A 1 95 ? -23.738 -2.463 33.044 1.00 85.81 95 GLN A N 1
ATOM 785 C CA . GLN A 1 95 ? -24.409 -1.305 32.446 1.00 85.81 95 GLN A CA 1
ATOM 786 C C . GLN A 1 95 ? -23.793 -0.895 31.101 1.00 85.81 95 GLN A C 1
ATOM 788 O O . GLN A 1 95 ? -24.297 0.023 30.447 1.00 85.81 95 GLN A O 1
ATOM 793 N N . MET A 1 96 ? -22.697 -1.541 30.696 1.00 77.94 96 MET A N 1
ATOM 794 C CA . MET A 1 96 ? -22.050 -1.300 29.414 1.00 77.94 96 MET A CA 1
ATOM 795 C C . MET A 1 96 ? -22.741 -2.114 28.324 1.00 77.94 96 MET A C 1
ATOM 797 O O . MET A 1 96 ? -23.116 -3.266 28.518 1.00 77.94 96 MET A O 1
ATOM 801 N N . LYS A 1 97 ? -22.865 -1.523 27.134 1.00 78.25 97 LYS A N 1
ATOM 802 C CA . LYS A 1 97 ? -23.390 -2.228 25.956 1.00 78.25 97 LYS A CA 1
ATOM 803 C C . LYS A 1 97 ? -22.489 -3.399 25.541 1.00 78.25 97 LYS A C 1
ATOM 805 O O . LYS A 1 97 ? -22.986 -4.424 25.088 1.00 78.25 97 LYS A O 1
ATOM 810 N N . ASP A 1 98 ? -21.179 -3.218 25.684 1.00 80.00 98 ASP A N 1
ATOM 811 C CA . ASP A 1 98 ? -20.159 -4.242 25.489 1.00 80.00 98 ASP A CA 1
ATOM 812 C C . ASP A 1 98 ? -19.072 -4.043 26.558 1.00 80.00 98 ASP A C 1
ATOM 814 O O . ASP A 1 98 ? -18.362 -3.038 26.516 1.00 80.00 98 ASP A O 1
ATOM 818 N N . PRO A 1 99 ? -18.920 -4.968 27.520 1.00 83.31 99 PRO A N 1
ATOM 819 C CA . PRO A 1 99 ? -17.943 -4.836 28.599 1.00 83.31 99 PRO A CA 1
ATOM 820 C C . PRO A 1 99 ? -16.491 -5.038 28.135 1.00 83.31 99 PRO A C 1
ATOM 822 O O . PRO A 1 99 ? -15.568 -4.860 28.926 1.00 83.31 99 PRO A O 1
ATOM 825 N N . THR A 1 100 ? -16.272 -5.419 26.873 1.00 81.50 100 THR A N 1
ATOM 826 C CA . THR A 1 100 ? -14.942 -5.579 26.269 1.00 81.50 100 THR A CA 1
ATOM 827 C C . THR A 1 100 ? -14.519 -4.378 25.422 1.00 81.50 100 THR A C 1
ATOM 829 O O . THR A 1 100 ? -13.365 -4.314 24.992 1.00 81.50 100 THR A O 1
ATOM 832 N N . CYS A 1 101 ? -15.412 -3.412 25.196 1.00 83.06 101 CYS A N 1
ATOM 833 C CA . CYS A 1 101 ? -15.158 -2.232 24.378 1.00 83.06 101 CYS A CA 1
ATOM 834 C C . CYS A 1 101 ? -15.243 -0.958 25.224 1.00 83.06 101 CYS A C 1
ATOM 836 O O . CYS A 1 101 ? -16.255 -0.698 25.872 1.00 83.06 101 CYS A O 1
ATOM 838 N N . LEU A 1 102 ? -14.195 -0.137 25.183 1.00 87.69 102 LEU A N 1
ATOM 839 C CA . LEU A 1 102 ? -14.147 1.161 25.845 1.00 87.69 102 LEU A CA 1
ATOM 840 C C . LEU A 1 102 ? -14.037 2.277 24.803 1.00 87.69 102 LEU A C 1
ATOM 842 O O . LEU A 1 102 ? -12.954 2.557 24.291 1.00 87.69 102 LEU A O 1
ATOM 846 N N . ASP A 1 103 ? -15.166 2.919 24.515 1.00 85.44 103 ASP A N 1
ATOM 847 C CA . ASP A 1 103 ? -15.231 4.122 23.683 1.00 85.44 103 ASP A CA 1
ATOM 848 C C . ASP A 1 103 ? -15.264 5.360 24.588 1.00 85.44 103 ASP A C 1
ATOM 850 O O . ASP A 1 103 ? -16.254 5.620 25.279 1.00 85.44 103 ASP A O 1
ATOM 854 N N . ILE A 1 104 ? -14.142 6.081 24.663 1.00 86.94 104 ILE A N 1
ATOM 855 C CA . ILE A 1 104 ? -14.031 7.268 25.510 1.00 86.94 104 ILE A CA 1
ATOM 856 C C . ILE A 1 104 ? -14.438 8.489 24.673 1.00 86.94 104 ILE A C 1
ATOM 858 O O . ILE A 1 104 ? -13.731 8.845 23.731 1.00 86.94 104 ILE A O 1
ATOM 862 N N . PRO A 1 105 ? -15.525 9.201 25.019 1.00 85.12 105 PRO A N 1
ATOM 863 C CA . PRO A 1 105 ? -15.910 10.398 24.292 1.00 85.12 105 PRO A CA 1
ATOM 864 C C . PRO A 1 105 ? -14.919 11.534 24.568 1.00 85.12 105 PRO A C 1
ATOM 866 O O . PRO A 1 105 ? -14.442 11.704 25.690 1.00 85.12 105 PRO A O 1
ATOM 869 N N . ALA A 1 106 ? -14.674 12.384 23.569 1.00 85.88 106 ALA A N 1
ATOM 870 C CA . ALA A 1 106 ? -13.840 13.576 23.743 1.00 85.88 106 ALA A CA 1
ATOM 871 C C . ALA A 1 106 ? -14.393 14.538 24.808 1.00 85.88 106 ALA A C 1
ATOM 873 O O . ALA A 1 106 ? -13.639 15.232 25.491 1.00 85.88 106 ALA A O 1
ATOM 874 N N . TYR A 1 107 ? -15.717 14.569 24.974 1.00 88.25 107 TYR A N 1
ATOM 875 C CA . TYR A 1 107 ? -16.375 15.433 25.941 1.00 88.25 107 TYR A CA 1
ATOM 876 C C . TYR A 1 107 ? -17.501 14.718 26.679 1.00 88.25 107 TYR A C 1
ATOM 878 O O . TYR A 1 107 ? -18.265 13.960 26.086 1.00 88.25 107 TYR A O 1
ATOM 886 N N . VAL A 1 108 ? -17.661 15.052 27.959 1.00 88.44 108 VAL A N 1
ATOM 887 C CA . VAL A 1 108 ? -18.801 14.647 28.782 1.00 88.44 108 VAL A CA 1
ATOM 888 C C . VAL A 1 108 ? -19.660 15.863 29.121 1.00 88.44 108 VAL A C 1
ATOM 890 O O . VAL A 1 108 ? -19.146 16.922 29.490 1.00 88.44 108 VAL A O 1
ATOM 893 N N . SER A 1 109 ? -20.982 15.732 28.985 1.00 84.56 109 SER A N 1
ATOM 894 C CA . SER A 1 109 ? -21.916 16.791 29.377 1.00 84.56 109 SER A CA 1
ATOM 895 C C . SER A 1 109 ? -22.337 16.619 30.832 1.00 84.56 109 SER A C 1
ATOM 897 O O . SER A 1 109 ? -22.794 15.552 31.235 1.00 84.56 109 SER A O 1
ATOM 899 N N . TYR A 1 110 ? -22.230 17.684 31.621 1.00 82.62 110 TYR A N 1
ATOM 900 C CA . TYR A 1 110 ? -22.738 17.725 32.986 1.00 82.62 110 TYR A CA 1
ATOM 901 C C . TYR A 1 110 ? -23.410 19.068 33.263 1.00 82.62 110 TYR A C 1
ATOM 903 O O . TYR A 1 110 ? -22.806 20.130 33.105 1.00 82.62 110 TYR A O 1
ATOM 911 N N . LYS A 1 111 ? -24.684 19.024 33.679 1.00 82.31 111 LYS A N 1
ATOM 912 C CA . LYS A 1 111 ? -25.528 20.209 33.934 1.00 82.31 111 LYS A CA 1
ATOM 913 C C . LYS A 1 111 ? -25.531 21.219 32.771 1.00 82.31 111 LYS A C 1
ATOM 915 O O . LYS A 1 111 ? -25.421 22.423 32.987 1.00 82.31 111 LYS A O 1
ATOM 920 N N . GLY A 1 112 ? -25.620 20.721 31.535 1.00 80.44 112 GLY A N 1
ATOM 921 C CA . GLY A 1 112 ? -25.688 21.546 30.323 1.00 80.44 112 GLY A CA 1
ATOM 922 C C . GLY A 1 112 ? -24.357 22.159 29.868 1.00 80.44 112 GLY A C 1
ATOM 923 O O . GLY A 1 112 ? -24.350 22.923 28.908 1.00 80.44 112 GLY A O 1
ATOM 924 N N . LYS A 1 113 ? -23.232 21.835 30.521 1.00 82.75 113 LYS A N 1
ATOM 925 C CA . LYS A 1 113 ? -21.882 22.244 30.102 1.00 82.75 113 LYS A CA 1
ATOM 926 C C . LYS A 1 113 ? -21.068 21.036 29.651 1.00 82.75 113 LYS A C 1
ATOM 928 O O . LYS A 1 113 ? -21.212 19.954 30.210 1.00 82.75 113 LYS A O 1
ATOM 933 N N . SER A 1 114 ? -20.226 21.242 28.644 1.00 87.50 114 SER A N 1
ATOM 934 C CA . SER A 1 114 ? -19.371 20.212 28.052 1.00 87.50 114 SER A CA 1
ATOM 935 C C . SER A 1 114 ? -17.956 20.298 28.622 1.00 87.50 114 SER A C 1
ATOM 937 O O . SER A 1 114 ? -17.394 21.394 28.692 1.00 87.50 114 SER A O 1
ATOM 939 N N . TYR A 1 115 ? -17.389 19.163 29.028 1.00 88.44 115 TYR A N 1
ATOM 940 C CA . TYR A 1 115 ? -16.072 19.074 29.660 1.00 88.44 115 TYR A CA 1
ATOM 941 C C . TYR A 1 115 ? -15.186 18.077 28.917 1.00 88.44 115 TYR A C 1
ATOM 943 O O . TYR A 1 115 ? -15.634 16.954 28.686 1.00 88.44 115 TYR A O 1
ATOM 951 N N . PRO A 1 116 ? -13.948 18.448 28.545 1.00 90.50 116 PRO A N 1
ATOM 952 C CA . PRO A 1 116 ? -13.059 17.543 27.831 1.00 90.50 116 PRO A CA 1
ATOM 953 C C . PRO A 1 116 ? -12.594 16.410 28.746 1.00 90.50 116 PRO A C 1
ATOM 955 O O . PRO A 1 116 ? -12.265 16.650 29.912 1.00 90.50 116 PRO A O 1
ATOM 958 N N . ILE A 1 117 ? -12.524 15.191 28.213 1.00 90.38 117 ILE A N 1
ATOM 959 C CA . ILE A 1 117 ? -11.907 14.061 28.912 1.00 90.38 117 ILE A CA 1
ATOM 960 C C . ILE A 1 117 ? -10.403 14.100 28.661 1.00 90.38 117 ILE A C 1
ATOM 962 O O . ILE A 1 117 ? -9.970 14.007 27.513 1.00 90.38 117 ILE A O 1
ATOM 966 N N . LEU A 1 118 ? -9.611 14.260 29.724 1.00 90.00 118 LEU A N 1
ATOM 967 C CA . LEU A 1 118 ? -8.156 14.429 29.628 1.00 90.00 118 LEU A CA 1
ATOM 968 C C . LEU A 1 118 ? -7.363 13.220 30.126 1.00 90.00 118 LEU A C 1
ATOM 970 O O . LEU A 1 118 ? -6.218 13.060 29.713 1.00 90.00 118 LEU A O 1
ATOM 974 N N . PHE A 1 119 ? -7.937 12.377 30.988 1.00 87.81 119 PHE A N 1
ATOM 975 C CA . PHE A 1 119 ? -7.227 11.248 31.596 1.00 87.81 119 PHE A CA 1
ATOM 976 C C . PHE A 1 119 ? -8.087 9.985 31.649 1.00 87.81 119 PHE A C 1
ATOM 978 O O . PHE A 1 119 ? -9.314 10.042 31.693 1.00 87.81 119 PHE A O 1
ATOM 985 N N . CYS A 1 120 ? -7.423 8.835 31.676 1.00 88.44 120 CYS A N 1
ATOM 986 C CA . CYS A 1 120 ? -8.035 7.536 31.914 1.00 88.44 120 CYS A CA 1
ATOM 987 C C . CYS A 1 120 ? -7.186 6.810 32.960 1.00 88.44 120 CYS A C 1
ATOM 989 O O . CYS A 1 120 ? -5.970 6.698 32.809 1.00 88.44 120 CYS A O 1
ATOM 991 N N . SER A 1 121 ? -7.797 6.392 34.064 1.00 83.25 121 SER A N 1
ATOM 992 C CA . SER A 1 121 ? -7.108 5.832 35.232 1.00 83.25 121 SER A CA 1
ATOM 993 C C . SER A 1 121 ? -7.879 4.652 35.816 1.00 83.25 121 SER A C 1
ATOM 995 O O . SER A 1 121 ? -8.049 4.539 37.027 1.00 83.25 121 SER A O 1
ATOM 997 N N . LEU A 1 122 ? -8.325 3.748 34.938 1.00 84.31 122 LEU A N 1
ATOM 998 C CA . LEU A 1 122 ? -9.008 2.524 35.344 1.00 84.31 122 LEU A CA 1
ATOM 999 C C . LEU A 1 122 ? -8.141 1.664 36.272 1.00 84.31 122 LEU A C 1
ATOM 1001 O O . LEU A 1 122 ? -6.920 1.534 36.104 1.00 84.31 122 LEU A O 1
ATOM 1005 N N . ASN A 1 123 ? -8.798 1.024 37.240 1.00 80.31 123 ASN A N 1
ATOM 1006 C CA . ASN A 1 123 ? -8.156 0.009 38.062 1.00 80.31 123 ASN A CA 1
ATOM 1007 C C . ASN A 1 123 ? -7.691 -1.184 37.195 1.00 80.31 123 ASN A C 1
ATOM 1009 O O . ASN A 1 123 ? -8.182 -1.412 36.086 1.00 80.31 123 ASN A O 1
ATOM 1013 N N . SER A 1 124 ? -6.713 -1.946 37.691 1.00 77.56 124 SER A N 1
ATOM 1014 C CA . SER A 1 124 ? -6.096 -3.029 36.915 1.00 77.56 124 SER A CA 1
ATOM 1015 C C . SER A 1 124 ? -7.053 -4.156 36.557 1.00 77.56 124 SER A C 1
ATOM 1017 O O . SER A 1 124 ? -6.881 -4.759 35.507 1.00 77.56 124 SER A O 1
ATOM 1019 N N . ASP A 1 125 ? -8.020 -4.477 37.409 1.00 85.06 125 ASP A N 1
ATOM 1020 C CA . ASP A 1 125 ? -8.853 -5.665 37.205 1.00 85.06 125 ASP A CA 1
ATOM 1021 C C . ASP A 1 125 ? -9.947 -5.424 36.170 1.00 85.06 125 ASP A C 1
ATOM 1023 O O . ASP A 1 125 ? -10.226 -6.297 35.353 1.00 85.06 125 ASP A O 1
ATOM 1027 N N . VAL A 1 126 ? -10.478 -4.205 36.121 1.00 84.06 126 VAL A N 1
ATOM 1028 C CA . VAL A 1 126 ? -11.417 -3.768 35.089 1.00 84.06 126 VAL A CA 1
ATOM 1029 C C . VAL A 1 126 ? -10.698 -3.585 33.749 1.00 84.06 126 VAL A C 1
ATOM 1031 O O . VAL A 1 126 ? -11.165 -4.085 32.726 1.00 84.06 126 VAL A O 1
ATOM 1034 N N . ALA A 1 127 ? -9.528 -2.934 33.745 1.00 86.56 127 ALA A N 1
ATOM 1035 C CA . ALA A 1 127 ? -8.762 -2.678 32.521 1.00 86.56 127 ALA A CA 1
ATOM 1036 C C . ALA A 1 127 ? -8.334 -3.966 31.791 1.00 86.56 127 ALA A C 1
ATOM 1038 O O . ALA A 1 127 ? -8.279 -3.987 30.562 1.00 86.56 127 ALA A O 1
ATOM 1039 N N . LYS A 1 128 ? -8.083 -5.062 32.526 1.00 89.62 128 LYS A N 1
ATOM 1040 C CA . LYS A 1 128 ? -7.717 -6.371 31.956 1.00 89.62 128 LYS A CA 1
ATOM 1041 C C . LYS A 1 128 ? -8.787 -6.972 31.044 1.00 89.62 128 LYS A C 1
ATOM 1043 O O . LYS A 1 128 ? -8.432 -7.822 30.237 1.00 89.62 128 LYS A O 1
ATOM 1048 N N . ASN A 1 129 ? -10.055 -6.576 31.153 1.00 88.31 129 ASN A N 1
ATOM 1049 C CA . ASN A 1 129 ? -11.141 -7.145 30.344 1.00 88.31 129 ASN A CA 1
ATOM 1050 C C . ASN A 1 129 ? -11.375 -6.392 29.026 1.00 88.31 129 ASN A C 1
ATOM 1052 O O . ASN A 1 129 ? -12.050 -6.905 28.133 1.00 88.31 129 ASN A O 1
ATOM 1056 N N . ILE A 1 130 ? -10.801 -5.195 28.883 1.00 88.88 130 ILE A N 1
ATOM 1057 C CA . ILE A 1 130 ? -10.964 -4.373 27.686 1.00 88.88 130 ILE A CA 1
ATOM 1058 C C . ILE A 1 130 ? -10.117 -4.938 26.546 1.00 88.88 130 ILE A C 1
ATOM 1060 O O . ILE A 1 130 ? -8.905 -5.119 26.669 1.00 88.88 130 ILE A O 1
ATOM 1064 N N . ARG A 1 131 ? -10.784 -5.209 25.424 1.00 87.56 131 ARG A N 1
ATOM 1065 C CA . ARG A 1 131 ? -10.216 -5.728 24.177 1.00 87.56 131 ARG A CA 1
ATOM 1066 C C . ARG A 1 131 ? -10.153 -4.671 23.079 1.00 87.56 131 ARG A C 1
ATOM 1068 O O . ARG A 1 131 ? -9.268 -4.750 22.234 1.00 87.56 131 ARG A O 1
ATOM 1075 N N . TYR A 1 132 ? -11.041 -3.684 23.102 1.00 85.00 132 TYR A N 1
ATOM 1076 C CA . TYR A 1 132 ? -11.114 -2.625 22.094 1.00 85.00 132 TYR A CA 1
ATOM 1077 C C . TYR A 1 132 ? -11.154 -1.265 22.789 1.00 85.00 132 TYR A C 1
ATOM 1079 O O . TYR A 1 132 ? -11.959 -1.070 23.700 1.00 85.00 132 TYR A O 1
ATOM 1087 N N . LEU A 1 133 ? -10.277 -0.344 22.390 1.00 88.62 133 LEU A N 1
ATOM 1088 C CA . LEU A 1 133 ? -10.166 0.988 22.986 1.00 88.62 133 LEU A CA 1
ATOM 1089 C C . LEU A 1 133 ? -10.191 2.067 21.904 1.00 88.62 133 LEU A C 1
ATOM 1091 O O . LEU A 1 133 ? -9.357 2.046 20.999 1.00 88.62 133 LEU A O 1
ATOM 1095 N N . THR A 1 134 ? -11.079 3.047 22.056 1.00 88.12 134 THR A N 1
ATOM 1096 C CA . THR A 1 134 ? -11.078 4.273 21.250 1.00 88.12 134 THR A CA 1
ATOM 1097 C C . THR A 1 134 ? -10.600 5.446 22.099 1.00 88.12 134 THR A C 1
ATOM 1099 O O . THR A 1 134 ? -11.175 5.757 23.145 1.00 88.12 134 THR A O 1
ATOM 1102 N N . ILE A 1 135 ? -9.517 6.087 21.659 1.00 91.56 135 ILE A N 1
ATOM 1103 C CA . ILE A 1 135 ? -8.879 7.215 22.336 1.00 91.56 135 ILE A CA 1
ATOM 1104 C C . ILE A 1 135 ? -9.299 8.523 21.660 1.00 91.56 135 ILE A C 1
ATOM 1106 O O . ILE A 1 135 ? -8.955 8.730 20.495 1.00 91.56 135 ILE A O 1
ATOM 1110 N N . PRO A 1 136 ? -9.978 9.441 22.367 1.00 91.81 136 PRO A N 1
ATOM 1111 C CA . PRO A 1 136 ? -10.403 10.700 21.789 1.00 91.81 136 PRO A CA 1
ATOM 1112 C C . PRO A 1 136 ? -9.257 11.707 21.746 1.00 91.81 136 PRO A C 1
ATOM 1114 O O . PRO A 1 136 ? -8.323 11.656 22.551 1.00 91.81 136 PRO A O 1
ATOM 1117 N N . LYS A 1 137 ? -9.382 12.710 20.876 1.00 90.56 137 LYS A N 1
ATOM 1118 C CA . LYS A 1 137 ? -8.358 13.752 20.662 1.00 90.56 137 LYS A CA 1
ATOM 1119 C C . LYS A 1 137 ? -8.015 14.581 21.901 1.00 90.56 137 LYS A C 1
ATOM 1121 O O . LYS A 1 137 ? -6.964 15.209 21.958 1.00 90.56 137 LYS A O 1
ATOM 1126 N N . THR A 1 138 ? -8.913 14.630 22.883 1.00 92.00 138 THR A N 1
ATOM 1127 C CA . THR A 1 138 ? -8.709 15.369 24.136 1.00 92.00 138 THR A CA 1
ATOM 1128 C C . THR A 1 138 ? -7.903 14.575 25.162 1.00 92.00 138 THR A C 1
ATOM 1130 O O . THR A 1 138 ? -7.341 15.175 26.079 1.00 92.00 138 THR A O 1
ATOM 1133 N N . LEU A 1 139 ? -7.847 13.244 25.039 1.00 92.62 139 LEU A N 1
ATOM 1134 C CA . LEU A 1 139 ? -7.221 12.385 26.036 1.00 92.62 139 LEU A CA 1
ATOM 1135 C C . LEU A 1 139 ? -5.699 12.513 25.970 1.00 92.62 139 LEU A C 1
ATOM 1137 O O . LEU A 1 139 ? -5.076 12.308 24.929 1.00 92.62 139 LEU A O 1
ATOM 1141 N N . ARG A 1 140 ? -5.075 12.795 27.113 1.00 90.62 140 ARG A N 1
ATOM 1142 C CA . ARG A 1 140 ? -3.620 12.819 27.237 1.00 90.62 140 ARG A CA 1
ATOM 1143 C C . ARG A 1 140 ? -3.114 11.410 27.502 1.00 90.62 140 ARG A C 1
ATOM 1145 O O . ARG A 1 140 ? -3.362 10.841 28.563 1.00 90.62 140 ARG A O 1
ATOM 1152 N N . ILE A 1 141 ? -2.342 10.878 26.562 1.00 94.81 141 ILE A N 1
ATOM 1153 C CA . ILE A 1 141 ? -1.684 9.581 26.710 1.00 94.81 141 ILE A CA 1
ATOM 1154 C C . ILE A 1 141 ? -0.356 9.798 27.436 1.00 94.81 141 ILE A C 1
ATOM 1156 O O . ILE A 1 141 ? 0.681 10.040 26.820 1.00 94.81 141 ILE A O 1
ATOM 1160 N N . GLY A 1 142 ? -0.401 9.763 28.766 1.00 90.44 142 GLY A N 1
ATOM 1161 C CA . GLY A 1 142 ? 0.787 9.856 29.610 1.00 90.44 142 GLY A CA 1
ATOM 1162 C C . GLY A 1 142 ? 1.649 8.593 29.579 1.00 90.44 142 GLY A C 1
ATOM 1163 O O . GLY A 1 142 ? 1.284 7.561 29.004 1.00 90.44 142 GLY A O 1
ATOM 1164 N N . ASP A 1 143 ? 2.787 8.664 30.258 1.00 94.94 143 ASP A N 1
ATOM 1165 C CA . ASP A 1 143 ? 3.690 7.528 30.400 1.00 94.94 143 ASP A CA 1
ATOM 1166 C C . ASP A 1 143 ? 2.992 6.364 31.134 1.00 94.94 143 ASP A C 1
ATOM 1168 O O . ASP A 1 143 ? 2.291 6.578 32.121 1.00 94.94 143 ASP A O 1
ATOM 1172 N N . HIS A 1 144 ? 3.181 5.130 30.659 1.00 93.81 144 HIS A N 1
ATOM 1173 C CA . HIS A 1 144 ? 2.609 3.889 31.221 1.00 93.81 144 HIS A CA 1
ATOM 1174 C C . HIS A 1 144 ? 1.065 3.778 31.268 1.00 93.81 144 HIS A C 1
ATOM 1176 O O . HIS A 1 144 ? 0.549 2.820 31.853 1.00 93.81 144 HIS A O 1
ATOM 1182 N N . SER A 1 145 ? 0.321 4.704 30.644 1.00 90.38 145 SER A N 1
ATOM 1183 C CA . SER A 1 145 ? -1.143 4.847 30.811 1.00 90.38 145 SER A CA 1
ATOM 1184 C C . SER A 1 145 ? -1.971 3.576 30.573 1.00 90.38 145 SER A C 1
ATOM 1186 O O . SER A 1 145 ? -2.944 3.343 31.286 1.00 90.38 145 SER A O 1
ATOM 1188 N N . PHE A 1 146 ? -1.599 2.744 29.597 1.00 94.50 146 PHE A N 1
ATOM 1189 C CA . PHE A 1 146 ? -2.394 1.595 29.145 1.00 94.50 146 PHE A CA 1
ATOM 1190 C C . PHE A 1 146 ? -1.718 0.237 29.375 1.00 94.50 146 PHE A C 1
ATOM 1192 O O . PHE A 1 146 ? -2.210 -0.789 28.920 1.00 94.50 146 PHE A O 1
ATOM 1199 N N . THR A 1 147 ? -0.641 0.188 30.158 1.00 93.00 147 THR A N 1
ATOM 1200 C CA . THR A 1 147 ? 0.114 -1.048 30.465 1.00 93.00 147 THR A CA 1
ATOM 1201 C C . THR A 1 147 ? -0.702 -2.158 31.137 1.00 93.00 147 THR A C 1
ATOM 1203 O O . THR A 1 147 ? -0.344 -3.329 31.067 1.00 93.00 147 THR A O 1
ATOM 1206 N N . LYS A 1 148 ? -1.819 -1.815 31.787 1.00 92.31 148 LYS A N 1
ATOM 1207 C CA . LYS A 1 148 ? -2.698 -2.770 32.486 1.00 92.31 148 LYS A CA 1
ATOM 1208 C C . LYS A 1 148 ? -3.740 -3.434 31.575 1.00 92.31 148 LYS A C 1
ATOM 1210 O O . LYS A 1 148 ? -4.419 -4.357 32.016 1.00 92.31 148 LYS A O 1
ATOM 1215 N N . TYR A 1 149 ? -3.875 -2.987 30.328 1.00 93.94 149 TYR A N 1
ATOM 1216 C CA . TYR A 1 149 ? -4.908 -3.438 29.391 1.00 93.94 149 TYR A CA 1
ATOM 1217 C C . TYR A 1 149 ? -4.466 -4.722 28.672 1.00 93.94 149 TYR A C 1
ATOM 1219 O O . TYR A 1 149 ? -4.381 -4.788 27.453 1.00 93.94 149 TYR A O 1
ATOM 1227 N N . THR A 1 150 ? -4.121 -5.769 29.423 1.00 93.56 150 THR A N 1
ATOM 1228 C CA . THR A 1 150 ? -3.411 -6.949 28.888 1.00 93.56 150 THR A CA 1
ATOM 1229 C C . THR A 1 150 ? -4.210 -7.781 27.874 1.00 93.56 150 THR A C 1
ATOM 1231 O O . THR A 1 150 ? -3.623 -8.580 27.139 1.00 93.56 150 THR A O 1
ATOM 1234 N N . SER A 1 151 ? -5.534 -7.610 27.810 1.00 92.38 151 SER A N 1
ATOM 1235 C CA . SER A 1 151 ? -6.403 -8.260 26.813 1.00 92.38 151 SER A CA 1
ATOM 1236 C C . SER A 1 151 ? -6.684 -7.395 25.585 1.00 92.38 151 SER A C 1
ATOM 1238 O O . SER A 1 151 ? -7.424 -7.834 24.704 1.00 92.38 151 SER A O 1
ATOM 1240 N N . LEU A 1 152 ? -6.105 -6.194 25.511 1.00 92.88 152 LEU A N 1
ATOM 1241 C CA . LEU A 1 152 ? -6.316 -5.257 24.415 1.00 92.88 152 LEU A CA 1
ATOM 1242 C C . LEU A 1 152 ? -5.867 -5.876 23.094 1.00 92.88 152 LEU A C 1
ATOM 1244 O O . LEU A 1 152 ? -4.746 -6.363 22.989 1.00 92.88 152 LEU A O 1
ATOM 1248 N N . VAL A 1 153 ? -6.762 -5.860 22.111 1.00 84.94 153 VAL A N 1
ATOM 1249 C CA . VAL A 1 153 ? -6.587 -6.400 20.759 1.00 84.94 153 VAL A CA 1
ATOM 1250 C C . VAL A 1 153 ? -6.395 -5.275 19.751 1.00 84.94 153 VAL A C 1
ATOM 1252 O O . VAL A 1 153 ? -5.560 -5.404 18.855 1.00 84.94 153 VAL A O 1
ATOM 1255 N N . SER A 1 154 ? -7.122 -4.164 19.898 1.00 86.00 154 SER A N 1
ATOM 1256 C CA . SER A 1 154 ? -6.921 -2.983 19.059 1.00 86.00 154 SER A CA 1
ATOM 1257 C C . SER A 1 154 ? -7.056 -1.670 19.819 1.00 86.00 154 SER A C 1
ATOM 1259 O O . SER A 1 154 ? -7.778 -1.569 20.817 1.00 86.00 154 SER A O 1
ATOM 1261 N N . VAL A 1 155 ? -6.353 -0.661 19.304 1.00 90.38 155 VAL A N 1
ATOM 1262 C CA . VAL A 1 155 ? -6.463 0.731 19.743 1.00 90.38 155 VAL A CA 1
ATOM 1263 C C . VAL A 1 155 ? -6.681 1.625 18.535 1.00 90.38 155 VAL A C 1
ATOM 1265 O O . VAL A 1 155 ? -5.832 1.683 17.639 1.00 90.38 155 VAL A O 1
ATOM 1268 N N . ASP A 1 156 ? -7.790 2.353 18.566 1.00 83.12 156 ASP A N 1
ATOM 1269 C CA . ASP A 1 156 ? -8.131 3.371 17.584 1.00 83.12 156 ASP A CA 1
ATOM 1270 C C . ASP A 1 156 ? -7.968 4.754 18.212 1.00 83.12 156 ASP A C 1
ATOM 1272 O O . ASP A 1 156 ? -8.408 5.000 19.334 1.00 83.12 156 ASP A O 1
ATOM 1276 N N . PHE A 1 157 ? -7.339 5.673 17.490 1.00 85.88 157 PHE A N 1
ATOM 1277 C CA . PHE A 1 157 ? -7.121 7.043 17.943 1.00 85.88 157 PHE A CA 1
ATOM 1278 C C . PHE A 1 157 ? -7.951 7.990 17.070 1.00 85.88 157 PHE A C 1
ATOM 1280 O O . PHE A 1 157 ? -7.919 7.895 15.842 1.00 85.88 157 PHE A O 1
ATOM 1287 N N . GLU A 1 158 ? -8.694 8.902 17.693 1.00 83.38 158 GLU A N 1
ATOM 1288 C CA . GLU A 1 158 ? -9.393 9.981 16.993 1.00 83.38 158 GLU A CA 1
ATOM 1289 C C . GLU A 1 158 ? -8.377 10.942 16.353 1.00 83.38 158 GLU A C 1
ATOM 1291 O O . GLU A 1 158 ? -7.318 11.235 16.920 1.00 83.38 158 GLU A O 1
ATOM 1296 N N . ASP A 1 159 ? -8.721 11.486 15.185 1.00 78.62 159 ASP A N 1
ATOM 1297 C CA . ASP A 1 159 ? -7.936 12.539 14.545 1.00 78.62 159 ASP A CA 1
ATOM 1298 C C . ASP A 1 159 ? -7.800 13.747 15.491 1.00 78.62 159 ASP A C 1
ATOM 1300 O O . ASP A 1 159 ? -8.784 14.320 15.970 1.00 78.62 159 ASP A O 1
ATOM 1304 N N . GLY A 1 160 ? -6.557 14.140 15.766 1.00 81.00 160 GLY A N 1
ATOM 1305 C CA . GLY A 1 160 ? -6.211 15.204 16.709 1.00 81.00 160 GLY A CA 1
ATOM 1306 C C . GLY A 1 160 ? -5.434 14.731 17.938 1.00 81.00 160 GLY A C 1
ATOM 1307 O O . GLY A 1 160 ? -4.897 15.574 18.651 1.00 81.00 160 GLY A O 1
ATOM 1308 N N . VAL A 1 161 ? -5.303 13.420 18.178 1.00 90.81 161 VAL A N 1
ATOM 1309 C CA . VAL A 1 161 ? -4.326 12.918 19.160 1.00 90.81 161 VAL A CA 1
ATOM 1310 C C . VAL A 1 161 ? -2.915 13.240 18.658 1.00 90.81 161 VAL A C 1
ATOM 1312 O O . VAL A 1 161 ? -2.554 12.862 17.543 1.00 90.81 161 VAL A O 1
ATOM 1315 N N . GLU A 1 162 ? -2.121 13.944 19.471 1.00 92.62 162 GLU A N 1
ATOM 1316 C CA . GLU A 1 162 ? -0.803 14.447 19.051 1.00 92.62 162 GLU A CA 1
ATOM 1317 C C . GLU A 1 162 ? 0.389 13.687 19.647 1.00 92.62 162 GLU A C 1
ATOM 1319 O O . GLU A 1 162 ? 1.451 13.628 19.025 1.00 92.62 162 GLU A O 1
ATOM 1324 N N . GLU A 1 163 ? 0.256 13.107 20.842 1.00 95.81 163 GLU A N 1
ATOM 1325 C CA . GLU A 1 163 ? 1.380 12.481 21.547 1.00 95.81 163 GLU A CA 1
ATOM 1326 C C . GLU A 1 163 ? 0.988 11.170 22.234 1.00 95.81 163 GLU A C 1
ATOM 1328 O O . GLU A 1 163 ? -0.056 11.077 22.877 1.00 95.81 163 GLU A O 1
ATOM 1333 N N . ILE A 1 164 ? 1.888 10.187 22.156 1.00 97.69 164 ILE A N 1
ATOM 1334 C CA . ILE A 1 164 ? 1.857 8.939 22.924 1.00 97.69 164 ILE A CA 1
ATOM 1335 C C . ILE A 1 164 ? 3.047 8.944 23.890 1.00 97.69 164 ILE A C 1
ATOM 1337 O O . ILE A 1 164 ? 4.195 9.069 23.458 1.00 97.69 164 ILE A O 1
ATOM 1341 N N . GLY A 1 165 ? 2.780 8.816 25.191 1.00 97.25 165 GLY A N 1
ATOM 1342 C CA . GLY A 1 165 ? 3.794 8.807 26.249 1.00 97.25 165 GLY A CA 1
ATOM 1343 C C . GLY A 1 165 ? 4.763 7.620 26.201 1.00 97.25 165 GLY A C 1
ATOM 1344 O O . GLY A 1 165 ? 4.582 6.643 25.470 1.00 97.25 165 GLY A O 1
ATOM 1345 N N . ASN A 1 166 ? 5.819 7.694 27.010 1.00 98.06 166 ASN A N 1
ATOM 1346 C CA . ASN A 1 166 ? 6.788 6.609 27.145 1.00 98.06 166 ASN A CA 1
ATOM 1347 C C . ASN A 1 166 ? 6.118 5.381 27.768 1.00 98.06 166 ASN A C 1
ATOM 1349 O O . ASN A 1 166 ? 5.358 5.504 28.727 1.00 98.06 166 ASN A O 1
ATOM 1353 N N . PHE A 1 167 ? 6.412 4.189 27.249 1.00 98.06 167 PHE A N 1
ATOM 1354 C CA . PHE A 1 167 ? 5.843 2.929 27.745 1.00 98.06 167 PHE A CA 1
ATOM 1355 C C . PHE A 1 167 ? 4.300 2.888 27.775 1.00 98.06 167 PHE A C 1
ATOM 1357 O O . PHE A 1 167 ? 3.729 2.059 28.479 1.00 98.06 167 PHE A O 1
ATOM 1364 N N . ALA A 1 168 ? 3.604 3.778 27.052 1.00 97.12 168 ALA A N 1
ATOM 1365 C CA . ALA A 1 168 ? 2.154 3.947 27.173 1.00 97.12 168 ALA A CA 1
ATOM 1366 C C . ALA A 1 168 ? 1.366 2.642 26.957 1.00 97.12 168 ALA A C 1
ATOM 1368 O O . ALA A 1 168 ? 0.447 2.368 27.721 1.00 97.12 168 ALA A O 1
ATOM 1369 N N . PHE A 1 169 ? 1.773 1.826 25.985 1.00 97.44 169 PHE A N 1
ATOM 1370 C CA . PHE A 1 169 ? 1.213 0.520 25.617 1.00 97.44 169 PHE A CA 1
ATOM 1371 C C . PHE A 1 169 ? 2.262 -0.597 25.770 1.00 97.44 169 PHE A C 1
ATOM 1373 O O . PHE A 1 169 ? 2.334 -1.529 24.972 1.00 97.44 169 PHE A O 1
ATOM 1380 N N . TYR A 1 170 ? 3.135 -0.483 26.772 1.00 97.38 170 TYR A N 1
ATOM 1381 C CA . TYR A 1 170 ? 4.187 -1.464 27.024 1.00 97.38 170 TYR A CA 1
ATOM 1382 C C . TYR A 1 170 ? 3.606 -2.825 27.438 1.00 97.38 170 TYR A C 1
ATOM 1384 O O . TYR A 1 170 ? 2.727 -2.882 28.296 1.00 97.38 170 TYR A O 1
ATOM 1392 N N . GLN A 1 171 ? 4.148 -3.909 26.868 1.00 97.19 171 GLN A N 1
ATOM 1393 C CA . GLN A 1 171 ? 3.795 -5.300 27.190 1.00 97.19 171 GLN A CA 1
ATOM 1394 C C . GLN A 1 171 ? 2.299 -5.621 27.048 1.00 97.19 171 GLN A C 1
ATOM 1396 O O . GLN A 1 171 ? 1.680 -6.167 27.961 1.00 97.19 171 GLN A O 1
ATOM 1401 N N . LEU A 1 172 ? 1.723 -5.334 25.878 1.00 96.69 172 LEU A N 1
ATOM 1402 C CA . LEU A 1 172 ? 0.362 -5.751 25.538 1.00 96.69 172 LEU A CA 1
ATOM 1403 C C . LEU A 1 172 ? 0.393 -6.991 24.627 1.00 96.69 172 LEU A C 1
ATOM 1405 O O . LEU A 1 172 ? 0.472 -6.861 23.405 1.00 96.69 172 LEU A O 1
ATOM 1409 N N . PRO A 1 173 ? 0.337 -8.215 25.192 1.00 93.69 173 PRO A N 1
ATOM 1410 C CA . PRO A 1 173 ? 0.608 -9.448 24.448 1.00 93.69 173 PRO A CA 1
ATOM 1411 C C . PRO A 1 173 ? -0.471 -9.789 23.416 1.00 93.69 173 PRO A C 1
ATOM 1413 O O . PRO A 1 173 ? -0.236 -10.619 22.542 1.00 93.69 173 PRO A O 1
ATOM 1416 N N . ASN A 1 174 ? -1.654 -9.180 23.522 1.00 91.19 174 ASN A N 1
ATOM 1417 C CA . ASN A 1 174 ? -2.777 -9.421 22.624 1.00 91.19 174 ASN A CA 1
ATOM 1418 C C . ASN A 1 174 ? -2.994 -8.319 21.587 1.00 91.19 174 ASN A C 1
ATOM 1420 O O . ASN A 1 174 ? -3.848 -8.501 20.724 1.00 91.19 174 ASN A O 1
ATOM 1424 N N . LEU A 1 175 ? -2.239 -7.217 21.652 1.00 94.25 175 LEU A N 1
ATOM 1425 C CA . LEU A 1 175 ? -2.449 -6.078 20.769 1.00 94.25 175 LEU A CA 1
ATOM 1426 C C . LEU A 1 175 ? -2.029 -6.464 19.352 1.00 94.25 175 LEU A C 1
ATOM 1428 O O . LEU A 1 175 ? -0.849 -6.682 19.096 1.00 94.25 175 LEU A O 1
ATOM 1432 N N . GLU A 1 176 ? -2.999 -6.569 18.452 1.00 84.12 176 GLU A N 1
ATOM 1433 C CA . GLU A 1 176 ? -2.814 -7.015 17.069 1.00 84.12 176 GLU A CA 1
ATOM 1434 C C . GLU A 1 176 ? -2.779 -5.840 16.090 1.00 84.12 176 GLU A C 1
ATOM 1436 O O . GLU A 1 176 ? -2.017 -5.871 15.121 1.00 84.12 176 GLU A O 1
ATOM 1441 N N . TYR A 1 177 ? -3.573 -4.797 16.358 1.00 78.69 177 TYR A N 1
ATOM 1442 C CA . TYR A 1 177 ? -3.769 -3.672 15.445 1.00 78.69 177 TYR A CA 1
ATOM 1443 C C . TYR A 1 177 ? -3.690 -2.331 16.171 1.00 78.69 177 TYR A C 1
ATOM 1445 O O . TYR A 1 177 ? -4.300 -2.138 17.223 1.00 78.69 177 TYR A O 1
ATOM 1453 N N . ILE A 1 178 ? -2.985 -1.380 15.559 1.00 86.88 178 ILE A N 1
ATOM 1454 C CA . ILE A 1 178 ? -3.027 0.035 15.932 1.00 86.88 178 ILE A CA 1
ATOM 1455 C C . ILE A 1 178 ? -3.237 0.874 14.674 1.00 86.88 178 ILE A C 1
ATOM 1457 O O . ILE A 1 178 ? -2.628 0.601 13.637 1.00 86.88 178 ILE A O 1
ATOM 1461 N N . HIS A 1 179 ? -4.068 1.907 14.773 1.00 71.81 179 HIS A N 1
ATOM 1462 C CA . HIS A 1 179 ? -4.252 2.892 13.708 1.00 71.81 179 HIS A CA 1
ATOM 1463 C C . HIS A 1 179 ? -3.771 4.260 14.186 1.00 71.81 179 HIS A C 1
ATOM 1465 O O . HIS A 1 179 ? -4.475 4.955 14.913 1.00 71.81 179 HIS A O 1
ATOM 1471 N N . LEU A 1 180 ? -2.553 4.637 13.797 1.00 84.25 180 LEU A N 1
ATOM 1472 C CA . LEU A 1 180 ? -1.962 5.920 14.169 1.00 84.25 180 LEU A CA 1
ATOM 1473 C C . LEU A 1 180 ? -2.418 7.011 13.183 1.00 84.25 180 LEU A C 1
ATOM 1475 O O . LEU A 1 180 ? -2.040 6.936 12.013 1.00 84.25 180 LEU A O 1
ATOM 1479 N N . PRO A 1 181 ? -3.191 8.024 13.620 1.00 78.56 181 PRO A N 1
ATOM 1480 C CA . PRO A 1 181 ? -3.597 9.125 12.762 1.00 78.56 181 PRO A CA 1
ATOM 1481 C C . PRO A 1 181 ? -2.402 10.034 12.470 1.00 78.56 181 PRO A C 1
ATOM 1483 O O . PRO A 1 181 ? -1.446 10.120 13.246 1.00 78.56 181 PRO A O 1
ATOM 1486 N N . GLU A 1 182 ? -2.474 10.782 11.374 1.00 77.31 182 GLU A N 1
ATOM 1487 C CA . GLU A 1 182 ? -1.416 11.715 10.962 1.00 77.31 182 GLU A CA 1
ATOM 1488 C C . GLU A 1 182 ? -1.162 12.842 11.964 1.00 77.31 182 GLU A C 1
ATOM 1490 O O . GLU A 1 182 ? -0.075 13.424 11.993 1.00 77.31 182 GLU A O 1
ATOM 1495 N N . SER A 1 183 ? -2.149 13.134 12.818 1.00 83.62 183 SER A N 1
ATOM 1496 C CA . SER A 1 183 ? -2.021 14.120 13.887 1.00 83.62 183 SER A CA 1
ATOM 1497 C C . SER A 1 183 ? -0.967 13.744 14.927 1.00 83.62 183 SER A C 1
ATOM 1499 O O . SER A 1 183 ? -0.507 14.633 15.642 1.00 83.62 183 SER A O 1
ATOM 1501 N N . ILE A 1 184 ? -0.558 12.469 15.014 1.00 91.56 184 ILE A N 1
ATOM 1502 C CA . ILE A 1 184 ? 0.494 12.029 15.932 1.00 91.56 184 ILE A CA 1
ATOM 1503 C C . ILE A 1 184 ? 1.815 12.690 15.529 1.00 91.56 184 ILE A C 1
ATOM 1505 O O . ILE A 1 184 ? 2.383 12.439 14.467 1.00 91.56 184 ILE A O 1
ATOM 1509 N N . LYS A 1 185 ? 2.333 13.531 16.420 1.00 93.50 185 LYS A N 1
ATOM 1510 C CA . LYS A 1 185 ? 3.620 14.225 16.297 1.00 93.50 185 LYS A CA 1
ATOM 1511 C C . LYS A 1 185 ? 4.723 13.513 17.069 1.00 93.50 185 LYS A C 1
ATOM 1513 O O . LYS A 1 185 ? 5.901 13.724 16.780 1.00 93.50 185 LYS A O 1
ATOM 1518 N N . LYS A 1 186 ? 4.374 12.702 18.074 1.00 97.25 186 LYS A N 1
ATOM 1519 C CA . LYS A 1 186 ? 5.353 12.056 18.952 1.00 97.25 186 LYS A CA 1
ATOM 1520 C C . LYS A 1 186 ? 4.893 10.695 19.467 1.00 97.25 186 LYS A C 1
ATOM 1522 O O . LYS A 1 186 ? 3.793 10.568 19.997 1.00 97.25 186 LYS A O 1
ATOM 1527 N N . ILE A 1 187 ? 5.797 9.721 19.412 1.00 98.31 187 ILE A N 1
ATOM 1528 C CA . ILE A 1 187 ? 5.679 8.417 20.070 1.00 98.31 187 ILE A CA 1
ATOM 1529 C C . ILE A 1 187 ? 6.831 8.284 21.063 1.00 98.31 187 ILE A C 1
ATOM 1531 O O . ILE A 1 187 ? 7.992 8.452 20.697 1.00 98.31 187 ILE A O 1
ATOM 1535 N N . GLY A 1 188 ? 6.520 8.018 22.328 1.00 98.31 188 GLY A N 1
ATOM 1536 C CA . GLY A 1 188 ? 7.498 7.914 23.405 1.00 98.31 188 GLY A CA 1
ATOM 1537 C C . GLY A 1 188 ? 8.419 6.696 23.307 1.00 98.31 188 GLY A C 1
ATOM 1538 O O . GLY A 1 188 ? 8.203 5.756 22.539 1.00 98.31 188 GLY A O 1
ATOM 1539 N N . THR A 1 189 ? 9.462 6.706 24.133 1.00 98.50 189 THR A N 1
ATOM 1540 C CA . THR A 1 189 ? 10.398 5.585 24.290 1.00 98.50 189 THR A CA 1
ATOM 1541 C C . THR A 1 189 ? 9.636 4.330 24.694 1.00 98.50 189 THR A C 1
ATOM 1543 O O . THR A 1 189 ? 8.817 4.375 25.614 1.00 98.50 189 THR A O 1
ATOM 1546 N N . ALA A 1 190 ? 9.909 3.216 24.008 1.00 98.31 190 ALA A N 1
ATOM 1547 C CA . ALA A 1 190 ? 9.310 1.909 24.280 1.00 98.31 190 ALA A CA 1
ATOM 1548 C C . ALA A 1 190 ? 7.767 1.898 24.364 1.00 98.31 190 ALA A C 1
ATOM 1550 O O . ALA A 1 190 ? 7.201 1.032 25.031 1.00 98.31 190 ALA A O 1
ATOM 1551 N N . ALA A 1 191 ? 7.086 2.842 23.698 1.00 98.44 191 ALA A N 1
ATOM 1552 C CA . ALA A 1 191 ? 5.638 3.023 23.800 1.00 98.44 191 ALA A CA 1
ATOM 1553 C C . ALA A 1 191 ? 4.835 1.746 23.516 1.00 98.44 191 ALA A C 1
ATOM 1555 O O . ALA A 1 191 ? 3.871 1.502 24.224 1.00 98.44 191 ALA A O 1
ATOM 1556 N N . PHE A 1 192 ? 5.259 0.924 22.556 1.00 98.38 192 PHE A N 1
ATOM 1557 C CA . PHE A 1 192 ? 4.638 -0.345 22.158 1.00 98.38 192 PHE A CA 1
ATOM 1558 C C . PHE A 1 192 ? 5.604 -1.535 22.296 1.00 98.38 192 PHE A C 1
ATOM 1560 O O . PHE A 1 192 ? 5.430 -2.569 21.653 1.00 98.38 192 PHE A O 1
ATOM 1567 N N . LYS A 1 193 ? 6.657 -1.420 23.115 1.00 98.31 193 LYS A N 1
ATOM 1568 C CA . LYS A 1 193 ? 7.636 -2.505 23.283 1.00 98.31 193 LYS A CA 1
ATOM 1569 C C . LYS A 1 193 ? 6.968 -3.762 23.868 1.00 98.31 193 LYS A C 1
ATOM 1571 O O . LYS A 1 193 ? 6.166 -3.652 24.794 1.00 98.31 193 LYS A O 1
ATOM 1576 N N . TYR A 1 194 ? 7.336 -4.942 23.356 1.00 97.81 194 TYR A N 1
ATOM 1577 C CA . TYR A 1 194 ? 6.741 -6.251 23.699 1.00 97.81 194 TYR A CA 1
ATOM 1578 C C . TYR A 1 194 ? 5.239 -6.400 23.366 1.00 97.81 194 TYR A C 1
ATOM 1580 O O . TYR A 1 194 ? 4.522 -7.148 24.034 1.00 97.81 194 TYR A O 1
ATOM 1588 N N . CYS A 1 195 ? 4.742 -5.714 22.332 1.00 97.75 195 CYS A N 1
ATOM 1589 C CA . CYS A 1 195 ? 3.427 -6.011 21.753 1.00 97.75 195 CYS A CA 1
ATOM 1590 C C . CYS A 1 195 ? 3.548 -7.192 20.778 1.00 97.75 195 CYS A C 1
ATOM 1592 O O . CYS A 1 195 ? 3.624 -7.020 19.564 1.00 97.75 195 CYS A O 1
ATOM 1594 N N . ASP A 1 196 ? 3.633 -8.407 21.323 1.00 94.12 196 ASP A N 1
ATOM 1595 C CA . ASP A 1 196 ? 4.067 -9.605 20.588 1.00 94.12 196 ASP A CA 1
ATOM 1596 C C . ASP A 1 196 ? 3.170 -9.991 19.397 1.00 94.12 196 ASP A C 1
ATOM 1598 O O . ASP A 1 196 ? 3.664 -10.625 18.461 1.00 94.12 196 ASP A O 1
ATOM 1602 N N . LYS A 1 197 ? 1.889 -9.600 19.397 1.00 93.31 197 LYS A N 1
ATOM 1603 C CA . LYS A 1 197 ? 0.934 -9.861 18.305 1.00 93.31 197 LYS A CA 1
ATOM 1604 C C . LYS A 1 197 ? 0.787 -8.727 17.288 1.00 93.31 197 LYS A C 1
ATOM 1606 O O . LYS A 1 197 ? 0.154 -8.938 16.253 1.00 93.31 197 LYS A O 1
ATOM 1611 N N . LEU A 1 198 ? 1.387 -7.563 17.536 1.00 93.94 198 LEU A N 1
ATOM 1612 C CA . LEU A 1 198 ? 1.282 -6.422 16.635 1.00 93.94 198 LEU A CA 1
ATOM 1613 C C . LEU A 1 198 ? 1.999 -6.777 15.335 1.00 93.94 198 LEU A C 1
ATOM 1615 O O . LEU A 1 198 ? 3.201 -7.025 15.351 1.00 93.94 198 LEU A O 1
ATOM 1619 N N . ASN A 1 199 ? 1.261 -6.859 14.228 1.00 84.62 199 ASN A N 1
ATOM 1620 C CA . ASN A 1 199 ? 1.778 -7.475 13.001 1.00 84.62 199 ASN A CA 1
ATOM 1621 C C . ASN A 1 199 ? 2.262 -6.479 11.939 1.00 84.62 199 ASN A C 1
ATOM 1623 O O . ASN A 1 199 ? 3.158 -6.793 11.150 1.00 84.62 199 ASN A O 1
ATOM 1627 N N . LYS A 1 200 ? 1.683 -5.277 11.933 1.00 84.12 200 LYS A N 1
ATOM 1628 C CA . LYS A 1 200 ? 1.937 -4.213 10.966 1.00 84.12 200 LYS A CA 1
ATOM 1629 C C . LYS A 1 200 ? 1.896 -2.866 11.665 1.00 84.12 200 LYS A C 1
ATOM 1631 O O . LYS A 1 200 ? 1.085 -2.667 12.568 1.00 84.12 200 LYS A O 1
ATOM 1636 N N . ILE A 1 201 ? 2.714 -1.929 11.194 1.00 91.62 201 ILE A N 1
ATOM 1637 C CA . ILE A 1 201 ? 2.597 -0.521 11.577 1.00 91.62 201 ILE A CA 1
ATOM 1638 C C . ILE A 1 201 ? 2.691 0.408 10.370 1.00 91.62 201 ILE A C 1
ATOM 1640 O O . ILE A 1 201 ? 3.352 0.097 9.375 1.00 91.62 201 ILE A O 1
ATOM 1644 N N . TYR A 1 202 ? 2.071 1.576 10.510 1.00 83.88 202 TYR A N 1
ATOM 1645 C CA . TYR A 1 202 ? 2.133 2.662 9.544 1.00 83.88 202 TYR A CA 1
ATOM 1646 C C . TYR A 1 202 ? 2.504 3.960 10.258 1.00 83.88 202 TYR A C 1
ATOM 1648 O O . TYR A 1 202 ? 1.830 4.375 11.199 1.00 83.88 202 TYR A O 1
ATOM 1656 N N . LEU A 1 203 ? 3.600 4.582 9.827 1.00 88.31 203 LEU A N 1
ATOM 1657 C CA . LEU A 1 203 ? 4.112 5.838 10.367 1.00 88.31 203 LEU A CA 1
ATOM 1658 C C . LEU A 1 203 ? 4.163 6.866 9.233 1.00 88.31 203 LEU A C 1
ATOM 1660 O O . LEU A 1 203 ? 5.116 6.885 8.461 1.00 88.31 203 LEU A O 1
ATOM 1664 N N . PHE A 1 204 ? 3.115 7.681 9.103 1.00 77.38 204 PHE A N 1
ATOM 1665 C CA . PHE A 1 204 ? 2.924 8.568 7.946 1.00 77.38 204 PHE A CA 1
ATOM 1666 C C . PHE A 1 204 ? 3.581 9.948 8.076 1.00 77.38 204 PHE A C 1
ATOM 1668 O O . PHE A 1 204 ? 3.929 10.556 7.065 1.00 77.38 204 PHE A O 1
ATOM 1675 N N . ASN A 1 205 ? 3.736 10.449 9.305 1.00 79.38 205 ASN A N 1
ATOM 1676 C CA . ASN A 1 205 ? 4.182 11.817 9.553 1.00 79.38 205 ASN A CA 1
ATOM 1677 C C . ASN A 1 205 ? 5.711 11.949 9.475 1.00 79.38 205 ASN A C 1
ATOM 1679 O O . ASN A 1 205 ? 6.433 11.544 10.387 1.00 79.38 205 ASN A O 1
ATOM 1683 N N . GLU A 1 206 ? 6.171 12.628 8.428 1.00 83.62 206 GLU A N 1
ATOM 1684 C CA . GLU A 1 206 ? 7.576 12.919 8.119 1.00 83.62 206 GLU A CA 1
ATOM 1685 C C . GLU A 1 206 ? 8.373 13.517 9.280 1.00 83.62 206 GLU A C 1
ATOM 1687 O O . GLU A 1 206 ? 9.556 13.217 9.441 1.00 83.62 206 GLU A O 1
ATOM 1692 N N . ASN A 1 207 ? 7.718 14.328 10.113 1.00 87.06 207 ASN A N 1
ATOM 1693 C CA . ASN A 1 207 ? 8.335 15.070 11.211 1.00 87.06 207 ASN A CA 1
ATOM 1694 C C . ASN A 1 207 ? 8.061 14.442 12.588 1.00 87.06 207 ASN A C 1
ATOM 1696 O O . ASN A 1 207 ? 8.282 15.085 13.622 1.00 87.06 207 ASN A O 1
ATOM 1700 N N . MET A 1 208 ? 7.551 13.207 12.625 1.00 92.25 208 MET A N 1
ATOM 1701 C CA . MET A 1 208 ? 7.225 12.514 13.867 1.00 92.25 208 MET A CA 1
ATOM 1702 C C . MET A 1 208 ? 8.479 12.256 14.709 1.00 92.25 208 MET A C 1
ATOM 1704 O O . MET A 1 208 ? 9.462 11.674 14.257 1.00 92.25 208 MET A O 1
ATOM 1708 N N . LYS A 1 209 ? 8.427 12.626 15.990 1.00 96.50 209 LYS A N 1
ATOM 1709 C CA . LYS A 1 209 ? 9.471 12.281 16.963 1.00 96.50 209 LYS A CA 1
ATOM 1710 C C . LYS A 1 209 ? 9.207 10.894 17.532 1.00 96.50 209 LYS A C 1
ATOM 1712 O O . LYS A 1 209 ? 8.202 10.695 18.209 1.00 96.50 209 LYS A O 1
ATOM 1717 N N . ILE A 1 210 ? 10.123 9.957 17.319 1.00 97.56 210 ILE A N 1
ATOM 1718 C CA . ILE A 1 210 ? 9.989 8.583 17.818 1.00 97.56 210 ILE A CA 1
ATOM 1719 C C . ILE A 1 210 ? 11.041 8.321 18.894 1.00 97.56 210 ILE A C 1
ATOM 1721 O O . ILE A 1 210 ? 12.231 8.533 18.676 1.00 97.56 210 ILE A O 1
ATOM 1725 N N . GLY A 1 211 ? 10.614 7.875 20.071 1.00 97.31 211 GLY A N 1
ATOM 1726 C CA . GLY A 1 211 ? 11.501 7.471 21.156 1.00 97.31 211 GLY A CA 1
ATOM 1727 C C . GLY A 1 211 ? 12.163 6.118 20.896 1.00 97.31 211 GLY A C 1
ATOM 1728 O O . GLY A 1 211 ? 11.681 5.303 20.112 1.00 97.31 211 GLY A O 1
ATOM 1729 N N . ASN A 1 212 ? 13.276 5.862 21.583 1.00 97.69 212 ASN A N 1
ATOM 1730 C CA . ASN A 1 212 ? 14.067 4.650 21.371 1.00 97.69 212 ASN A CA 1
ATOM 1731 C C . ASN A 1 212 ? 13.259 3.374 21.659 1.00 97.69 212 ASN A C 1
ATOM 1733 O O . ASN A 1 212 ? 12.579 3.259 22.681 1.00 97.69 212 ASN A O 1
ATOM 1737 N N . GLY A 1 213 ? 13.367 2.399 20.759 1.00 97.44 213 GLY A N 1
ATOM 1738 C CA . GLY A 1 213 ? 12.729 1.092 20.851 1.00 97.44 213 GLY A CA 1
ATOM 1739 C C . GLY A 1 213 ? 11.207 1.147 20.931 1.00 97.44 213 GLY A C 1
ATOM 1740 O O . GLY A 1 213 ? 10.635 0.247 21.550 1.00 97.44 213 GLY A O 1
ATOM 1741 N N . ALA A 1 214 ? 10.563 2.177 20.361 1.00 98.25 214 ALA A N 1
ATOM 1742 C CA . ALA A 1 214 ? 9.111 2.372 20.402 1.00 98.25 214 ALA A CA 1
ATOM 1743 C C . ALA A 1 214 ? 8.323 1.100 20.049 1.00 98.25 214 ALA A C 1
ATOM 1745 O O . ALA A 1 214 ? 7.331 0.821 20.710 1.00 98.25 214 ALA A O 1
ATOM 1746 N N . PHE A 1 215 ? 8.814 0.302 19.099 1.00 98.19 215 PHE A N 1
ATOM 1747 C CA . PHE A 1 215 ? 8.233 -0.966 18.648 1.00 98.19 215 PHE A CA 1
ATOM 1748 C C . PHE A 1 215 ? 9.202 -2.150 18.813 1.00 98.19 215 PHE A C 1
ATOM 1750 O O . PHE A 1 215 ? 9.137 -3.132 18.076 1.00 98.19 215 PHE A O 1
ATOM 1757 N N . SER A 1 216 ? 10.133 -2.071 19.767 1.00 97.94 216 SER A N 1
ATOM 1758 C CA . SER A 1 216 ? 11.102 -3.152 19.994 1.00 97.94 216 SER A CA 1
ATOM 1759 C C . SER A 1 216 ? 10.454 -4.420 20.550 1.00 97.94 216 SER A C 1
ATOM 1761 O O . SER A 1 216 ? 9.498 -4.358 21.325 1.00 97.94 216 SER A O 1
ATOM 1763 N N . ASN A 1 217 ? 10.987 -5.584 20.171 1.00 97.25 217 ASN A N 1
ATOM 1764 C CA . ASN A 1 217 ? 10.470 -6.891 20.583 1.00 97.25 217 ASN A CA 1
ATOM 1765 C C . ASN A 1 217 ? 8.983 -7.129 20.246 1.00 97.25 217 ASN A C 1
ATOM 1767 O O . ASN A 1 217 ? 8.308 -7.878 20.941 1.00 97.25 217 ASN A O 1
ATOM 1771 N N . CYS A 1 218 ? 8.461 -6.530 19.174 1.00 97.44 218 CYS A N 1
ATOM 1772 C CA . CYS A 1 218 ? 7.150 -6.905 18.640 1.00 97.44 218 CYS A CA 1
ATOM 1773 C C . CYS A 1 218 ? 7.329 -8.107 17.703 1.00 97.44 218 CYS A C 1
ATOM 1775 O O . CYS A 1 218 ? 7.632 -7.945 16.525 1.00 97.44 218 CYS A O 1
ATOM 1777 N N . LYS A 1 219 ? 7.211 -9.330 18.230 1.00 95.56 219 LYS A N 1
ATOM 1778 C CA . LYS A 1 219 ? 7.625 -10.557 17.517 1.00 95.56 219 LYS A CA 1
ATOM 1779 C C . LYS A 1 219 ? 6.852 -10.843 16.228 1.00 95.56 219 LYS A C 1
ATOM 1781 O O . LYS A 1 219 ? 7.414 -11.442 15.314 1.00 95.56 219 LYS A O 1
ATOM 1786 N N . SER A 1 220 ? 5.587 -10.431 16.156 1.00 95.62 220 SER A N 1
ATOM 1787 C CA . SER A 1 220 ? 4.760 -10.577 14.949 1.00 95.62 220 SER A CA 1
ATOM 1788 C C . SER A 1 220 ? 4.927 -9.422 13.959 1.00 95.62 220 SER A C 1
ATOM 1790 O O . SER A 1 220 ? 4.396 -9.505 12.849 1.00 95.62 220 SER A O 1
ATOM 1792 N N . LEU A 1 221 ? 5.663 -8.363 14.328 1.00 96.25 221 LEU A N 1
ATOM 1793 C CA . LEU A 1 221 ? 5.802 -7.149 13.530 1.00 96.25 221 LEU A CA 1
ATOM 1794 C C . LEU A 1 221 ? 6.771 -7.386 12.377 1.00 96.25 221 LEU A C 1
ATOM 1796 O O . LEU A 1 221 ? 7.973 -7.151 12.473 1.00 96.25 221 LEU A O 1
ATOM 1800 N N . THR A 1 222 ? 6.212 -7.886 11.283 1.00 92.50 222 THR A N 1
ATOM 1801 C CA . THR A 1 222 ? 6.956 -8.311 10.092 1.00 92.50 222 THR A CA 1
ATOM 1802 C C . THR A 1 222 ? 6.899 -7.280 8.972 1.00 92.50 222 THR A C 1
ATOM 1804 O O . THR A 1 222 ? 7.710 -7.345 8.050 1.00 92.50 222 THR A O 1
ATOM 1807 N N . TYR A 1 223 ? 5.990 -6.307 9.059 1.00 91.06 223 TYR A N 1
ATOM 1808 C CA . TYR A 1 223 ? 5.832 -5.246 8.070 1.00 91.06 223 TYR A CA 1
ATOM 1809 C C . TYR A 1 223 ? 5.754 -3.868 8.726 1.00 91.06 223 TYR A C 1
ATOM 1811 O O . TYR A 1 223 ? 5.024 -3.668 9.699 1.00 91.06 223 TYR A O 1
ATOM 1819 N N . ALA A 1 224 ? 6.443 -2.894 8.138 1.00 92.12 224 ALA A N 1
ATOM 1820 C CA . ALA A 1 224 ? 6.302 -1.494 8.507 1.00 92.12 224 ALA A CA 1
ATOM 1821 C C . ALA A 1 224 ? 6.305 -0.584 7.280 1.00 92.12 224 ALA A C 1
ATOM 1823 O O . ALA A 1 224 ? 7.146 -0.732 6.394 1.00 92.12 224 ALA A O 1
ATOM 1824 N N . TYR A 1 225 ? 5.402 0.396 7.283 1.00 86.75 225 TYR A N 1
ATOM 1825 C CA . TYR A 1 225 ? 5.528 1.604 6.477 1.00 86.75 225 TYR A CA 1
ATOM 1826 C C . TYR A 1 225 ? 6.104 2.724 7.338 1.00 86.75 225 TYR A C 1
ATOM 1828 O O . TYR A 1 225 ? 5.544 3.045 8.390 1.00 86.75 225 TYR A O 1
ATOM 1836 N N . VAL A 1 226 ? 7.214 3.316 6.906 1.00 91.00 226 VAL A N 1
ATOM 1837 C CA . VAL A 1 226 ? 7.917 4.353 7.662 1.00 91.00 226 VAL A CA 1
ATOM 1838 C C . VAL A 1 226 ? 8.195 5.544 6.762 1.00 91.00 226 VAL A C 1
ATOM 1840 O O . VAL A 1 226 ? 9.223 5.580 6.099 1.00 91.00 226 VAL A O 1
ATOM 1843 N N . ASN A 1 227 ? 7.326 6.551 6.795 1.00 85.94 227 ASN A N 1
ATOM 1844 C CA . ASN A 1 227 ? 7.543 7.870 6.204 1.00 85.94 227 ASN A CA 1
ATOM 1845 C C . ASN A 1 227 ? 7.929 8.891 7.280 1.00 85.94 227 ASN A C 1
ATOM 1847 O O . ASN A 1 227 ? 7.260 9.896 7.469 1.00 85.94 227 ASN A O 1
ATOM 1851 N N . VAL A 1 228 ? 8.978 8.585 8.045 1.00 88.56 228 VAL A N 1
ATOM 1852 C CA . VAL A 1 228 ? 9.537 9.472 9.073 1.00 88.56 228 VAL A CA 1
ATOM 1853 C C . VAL A 1 228 ? 10.999 9.730 8.732 1.00 88.56 228 VAL A C 1
ATOM 1855 O O . VAL A 1 228 ? 11.730 8.789 8.407 1.00 88.56 228 VAL A O 1
ATOM 1858 N N . HIS A 1 229 ? 11.418 10.992 8.791 1.00 89.00 229 HIS A N 1
ATOM 1859 C CA . HIS A 1 229 ? 12.781 11.409 8.470 1.00 89.00 229 HIS A CA 1
ATOM 1860 C C . HIS A 1 229 ? 13.664 11.523 9.711 1.00 89.00 229 HIS A C 1
ATOM 1862 O O . HIS A 1 229 ? 13.195 11.763 10.823 1.00 89.00 229 HIS A O 1
ATOM 1868 N N . GLY A 1 230 ? 14.976 11.360 9.519 1.00 90.25 230 GLY A N 1
ATOM 1869 C CA . GLY A 1 230 ? 15.961 11.549 10.591 1.00 90.25 230 GLY A CA 1
ATOM 1870 C C . GLY A 1 230 ? 15.914 10.499 11.711 1.00 90.25 230 GLY A C 1
ATOM 1871 O O . GLY A 1 230 ? 16.442 10.742 12.795 1.00 90.25 230 GLY A O 1
ATOM 1872 N N . VAL A 1 231 ? 15.303 9.339 11.459 1.00 94.12 231 VAL A N 1
ATOM 1873 C CA . VAL A 1 231 ? 15.217 8.204 12.391 1.00 94.12 231 VAL A CA 1
ATOM 1874 C C . VAL A 1 231 ? 15.838 6.950 11.777 1.00 94.12 231 VAL A C 1
ATOM 1876 O O . VAL A 1 231 ? 15.856 6.778 10.560 1.00 94.12 231 VAL A O 1
ATOM 1879 N N . THR A 1 232 ? 16.337 6.049 12.624 1.00 96.62 232 THR A N 1
ATOM 1880 C CA . THR A 1 232 ? 16.863 4.742 12.189 1.00 96.62 232 THR A CA 1
ATOM 1881 C C . THR A 1 232 ? 15.896 3.617 12.544 1.00 96.62 232 THR A C 1
ATOM 1883 O O . THR A 1 232 ? 15.177 3.695 13.541 1.00 96.62 232 THR A O 1
ATOM 1886 N N . MET A 1 233 ? 15.916 2.517 11.792 1.00 96.94 233 MET A N 1
ATOM 1887 C CA . MET A 1 233 ? 15.156 1.311 12.131 1.00 96.94 233 MET A CA 1
ATOM 1888 C C . MET A 1 233 ? 15.562 0.761 13.499 1.00 96.94 233 MET A C 1
ATOM 1890 O O . MET A 1 233 ? 14.704 0.299 14.243 1.00 96.94 233 MET A O 1
ATOM 1894 N N . LYS A 1 234 ? 16.836 0.902 13.889 1.00 95.62 234 LYS A N 1
ATOM 1895 C CA . LYS A 1 234 ? 17.300 0.580 15.245 1.00 95.62 234 LYS A CA 1
ATOM 1896 C C . LYS A 1 234 ? 16.586 1.405 16.322 1.00 95.62 234 LYS A C 1
ATOM 1898 O O . LYS A 1 234 ? 16.216 0.881 17.369 1.00 95.62 234 LYS A O 1
ATOM 1903 N N . GLN A 1 235 ? 16.369 2.695 16.074 1.00 96.56 235 GLN A N 1
ATOM 1904 C CA . GLN A 1 235 ? 15.631 3.564 16.990 1.00 96.56 235 GLN A CA 1
ATOM 1905 C C . GLN A 1 235 ? 14.154 3.174 17.085 1.00 96.56 235 GLN A C 1
ATOM 1907 O O . GLN A 1 235 ? 13.600 3.217 18.177 1.00 96.56 235 GLN A O 1
ATOM 1912 N N . ILE A 1 236 ? 13.518 2.769 15.985 1.00 97.69 236 ILE A N 1
ATOM 1913 C CA . ILE A 1 236 ? 12.091 2.417 15.977 1.00 97.69 236 ILE A CA 1
ATOM 1914 C C . ILE A 1 236 ? 11.868 1.007 16.552 1.00 97.69 236 ILE A C 1
ATOM 1916 O O . ILE A 1 236 ? 11.066 0.832 17.469 1.00 97.69 236 ILE A O 1
ATOM 1920 N N . PHE A 1 237 ? 12.603 0.012 16.053 1.00 97.56 237 PHE A N 1
ATOM 1921 C CA . PHE A 1 237 ? 12.359 -1.421 16.269 1.00 97.56 237 PHE A CA 1
ATOM 1922 C C . PHE A 1 237 ? 13.371 -2.097 17.207 1.00 97.56 237 PHE A C 1
ATOM 1924 O O . PHE A 1 237 ? 13.239 -3.282 17.498 1.00 97.56 237 PHE A O 1
ATOM 1931 N N . GLY A 1 238 ? 14.354 -1.363 17.729 1.00 94.44 238 GLY A N 1
ATOM 1932 C CA . GLY A 1 238 ? 15.419 -1.923 18.566 1.00 94.44 238 GLY A CA 1
ATOM 1933 C C . GLY A 1 238 ? 16.558 -2.552 17.759 1.00 94.44 238 GLY A C 1
ATOM 1934 O O . GLY A 1 238 ? 16.613 -2.455 16.534 1.00 94.44 238 GLY A O 1
ATOM 1935 N N . ASP A 1 239 ? 17.505 -3.174 18.463 1.00 92.81 239 ASP A N 1
ATOM 1936 C CA . ASP A 1 239 ? 18.655 -3.840 17.842 1.00 92.81 239 ASP A CA 1
ATOM 1937 C C . ASP A 1 239 ? 18.235 -5.054 16.993 1.00 92.81 239 ASP A C 1
ATOM 1939 O O . ASP A 1 239 ? 17.104 -5.528 17.062 1.00 92.81 239 ASP A O 1
ATOM 1943 N N . TYR A 1 240 ? 19.167 -5.625 16.223 1.00 88.94 240 TYR A N 1
ATOM 1944 C CA . TYR A 1 240 ? 18.906 -6.766 15.330 1.00 88.94 240 TYR A CA 1
ATOM 1945 C C . TYR A 1 240 ? 18.270 -7.999 16.009 1.00 88.94 240 TYR A C 1
ATOM 1947 O O . TYR A 1 240 ? 17.674 -8.831 15.328 1.00 88.94 240 TYR A O 1
ATOM 1955 N N . LYS A 1 241 ? 18.403 -8.147 17.337 1.00 92.69 241 LYS A N 1
ATOM 1956 C CA . LYS A 1 241 ? 17.758 -9.218 18.125 1.00 92.69 241 LYS A CA 1
ATOM 1957 C C . LYS A 1 241 ? 16.286 -8.928 18.433 1.00 92.69 241 LYS A C 1
ATOM 1959 O O . LYS A 1 241 ? 15.508 -9.860 18.617 1.00 92.69 241 LYS A O 1
ATOM 1964 N N . ASP A 1 242 ? 15.939 -7.648 18.472 1.00 91.81 242 ASP A N 1
ATOM 1965 C CA . ASP A 1 242 ? 14.634 -7.125 18.866 1.00 91.81 242 ASP A CA 1
ATOM 1966 C C . ASP A 1 242 ? 13.776 -6.720 17.654 1.00 91.81 242 ASP A C 1
ATOM 1968 O O . ASP A 1 242 ? 12.577 -6.484 17.812 1.00 91.81 242 ASP A O 1
ATOM 1972 N N . ASN A 1 243 ? 14.385 -6.647 16.464 1.00 95.06 243 ASN A N 1
ATOM 1973 C CA . ASN A 1 243 ? 13.755 -6.293 15.197 1.00 95.06 243 ASN A CA 1
ATOM 1974 C C . ASN A 1 243 ? 13.342 -7.551 14.406 1.00 95.06 243 ASN A C 1
ATOM 1976 O O . ASN A 1 243 ? 14.175 -8.391 14.055 1.00 95.06 243 ASN A O 1
ATOM 1980 N N . TYR A 1 244 ? 12.046 -7.651 14.102 1.00 96.38 244 TYR A N 1
ATOM 1981 C CA . TYR A 1 244 ? 11.415 -8.793 13.432 1.00 96.38 244 TYR A CA 1
ATOM 1982 C C . TYR A 1 244 ? 10.938 -8.481 12.004 1.00 96.38 244 TYR A C 1
ATOM 1984 O O . TYR A 1 244 ? 10.280 -9.321 11.389 1.00 96.38 244 TYR A O 1
ATOM 1992 N N . LEU A 1 245 ? 11.296 -7.313 11.459 1.00 96.75 245 LEU A N 1
ATOM 1993 C CA . LEU A 1 245 ? 10.854 -6.887 10.136 1.00 96.75 245 LEU A CA 1
ATOM 1994 C C . LEU A 1 245 ? 11.361 -7.812 9.026 1.00 96.75 245 LEU A C 1
ATOM 1996 O O . LEU A 1 245 ? 12.559 -8.064 8.889 1.00 96.75 245 LEU A O 1
ATOM 2000 N N . ASP A 1 246 ? 10.422 -8.250 8.195 1.00 94.69 246 ASP A N 1
ATOM 2001 C CA . ASP A 1 246 ? 10.648 -8.984 6.951 1.00 94.69 246 ASP A CA 1
ATOM 2002 C C . ASP A 1 246 ? 10.513 -8.053 5.737 1.00 94.69 246 ASP A C 1
ATOM 2004 O O . ASP A 1 246 ? 11.326 -8.104 4.811 1.00 94.69 246 ASP A O 1
ATOM 2008 N N . THR A 1 247 ? 9.526 -7.155 5.765 1.00 91.75 247 THR A N 1
ATOM 2009 C CA . THR A 1 247 ? 9.248 -6.193 4.698 1.00 91.75 247 THR A CA 1
ATOM 2010 C C . THR A 1 247 ? 9.208 -4.766 5.247 1.00 91.75 247 THR A C 1
ATOM 2012 O O . THR A 1 247 ? 8.529 -4.483 6.232 1.00 91.75 247 THR A O 1
ATOM 2015 N N . LEU A 1 248 ? 9.912 -3.853 4.579 1.00 95.19 248 LEU A N 1
ATOM 2016 C CA . LEU A 1 248 ? 9.953 -2.432 4.914 1.00 95.19 248 LEU A CA 1
ATOM 2017 C C . LEU A 1 248 ? 9.556 -1.595 3.699 1.00 95.19 248 LEU A C 1
ATOM 2019 O O . LEU A 1 248 ? 10.141 -1.728 2.624 1.00 95.19 248 LEU A O 1
ATOM 2023 N N . ASP A 1 249 ? 8.584 -0.713 3.885 1.00 87.19 249 ASP A N 1
ATOM 2024 C CA . ASP A 1 249 ? 8.195 0.285 2.899 1.00 87.19 249 ASP A CA 1
ATOM 2025 C C . ASP A 1 249 ? 8.563 1.678 3.413 1.00 87.19 249 ASP A C 1
ATOM 2027 O O . ASP A 1 249 ? 8.146 2.097 4.494 1.00 87.19 249 ASP A O 1
ATOM 2031 N N . LEU A 1 250 ? 9.403 2.375 2.658 1.00 85.94 250 LEU A N 1
ATOM 2032 C CA . LEU A 1 250 ? 9.893 3.705 3.000 1.00 85.94 250 LEU A CA 1
ATOM 2033 C C . LEU A 1 250 ? 9.168 4.817 2.232 1.00 85.94 250 LEU A C 1
ATOM 2035 O O . LEU A 1 250 ? 9.516 5.988 2.408 1.00 85.94 250 LEU A O 1
ATOM 2039 N N . GLY A 1 251 ? 8.194 4.466 1.386 1.00 77.94 251 GLY A N 1
ATOM 2040 C CA . GLY A 1 251 ? 7.432 5.402 0.573 1.00 77.94 251 GLY A CA 1
ATOM 2041 C C . GLY A 1 251 ? 8.293 6.204 -0.405 1.00 77.94 251 GLY A C 1
ATOM 2042 O O . GLY A 1 251 ? 9.345 5.759 -0.881 1.00 77.94 251 GLY A O 1
ATOM 2043 N N . TYR A 1 252 ? 7.827 7.411 -0.719 1.00 79.25 252 TYR A N 1
ATOM 2044 C CA . TYR A 1 252 ? 8.559 8.359 -1.549 1.00 79.25 252 TYR A CA 1
ATOM 2045 C C . TYR A 1 252 ? 9.551 9.154 -0.698 1.00 79.25 252 TYR A C 1
ATOM 2047 O O . TYR A 1 252 ? 9.156 9.842 0.236 1.00 79.25 252 TYR A O 1
ATOM 2055 N N . ARG A 1 253 ? 10.839 9.124 -1.049 1.00 86.19 253 ARG A N 1
ATOM 2056 C CA . ARG A 1 253 ? 11.863 9.967 -0.410 1.00 86.19 253 ARG A CA 1
ATOM 2057 C C . ARG A 1 253 ? 13.038 10.221 -1.326 1.00 86.19 253 ARG A C 1
ATOM 2059 O O . ARG A 1 253 ? 13.462 9.341 -2.068 1.00 86.19 253 ARG A O 1
ATOM 2066 N N . THR A 1 254 ? 13.613 11.414 -1.247 1.00 85.25 254 THR A N 1
ATOM 2067 C CA . THR A 1 254 ? 14.745 11.818 -2.097 1.00 85.25 254 THR A CA 1
ATOM 2068 C C . THR A 1 254 ? 16.081 11.247 -1.625 1.00 85.25 254 THR A C 1
ATOM 2070 O O . THR A 1 254 ? 16.973 11.032 -2.449 1.00 85.25 254 THR A O 1
ATOM 2073 N N . VAL A 1 255 ? 16.216 10.963 -0.329 1.00 94.94 255 VAL A N 1
ATOM 2074 C CA . VAL A 1 255 ? 17.435 10.450 0.303 1.00 94.94 255 VAL A CA 1
ATOM 2075 C C . VAL A 1 255 ? 17.071 9.296 1.234 1.00 94.94 255 VAL A C 1
ATOM 2077 O O . VAL A 1 255 ? 16.094 9.394 1.971 1.00 94.94 255 VAL A O 1
ATOM 2080 N N . ILE A 1 256 ? 17.856 8.218 1.196 1.00 97.00 256 ILE A N 1
ATOM 2081 C CA . ILE A 1 256 ? 17.888 7.199 2.252 1.00 97.00 256 ILE A CA 1
ATOM 2082 C C . ILE A 1 256 ? 19.026 7.579 3.190 1.00 97.00 256 ILE A C 1
ATOM 2084 O O . ILE A 1 256 ? 20.187 7.597 2.776 1.00 97.00 256 ILE A O 1
ATOM 2088 N N . GLU A 1 257 ? 18.686 7.933 4.425 1.00 96.44 257 GLU A N 1
ATOM 2089 C CA . GLU A 1 257 ? 19.620 8.518 5.378 1.00 96.44 257 GLU A CA 1
ATOM 2090 C C . GLU A 1 257 ? 20.701 7.5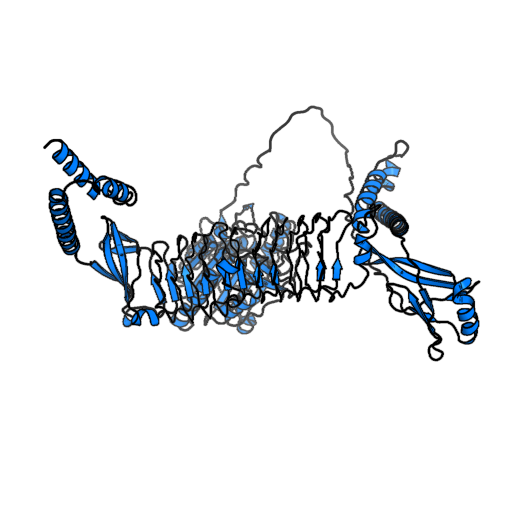32 5.858 1.00 96.44 257 GLU A C 1
ATOM 2092 O O . GLU A 1 257 ? 20.571 6.304 5.797 1.00 96.44 257 GLU A O 1
ATOM 2097 N N . LYS A 1 258 ? 21.794 8.094 6.386 1.00 97.75 258 LYS A N 1
ATOM 2098 C CA . LYS A 1 258 ? 22.930 7.337 6.919 1.00 97.75 258 LYS A CA 1
ATOM 2099 C C . LYS A 1 258 ? 22.478 6.345 7.994 1.00 97.75 258 LYS A C 1
ATOM 2101 O O . LYS A 1 258 ? 21.832 6.731 8.965 1.00 97.75 258 LYS A O 1
ATOM 2106 N N . ASN A 1 259 ? 22.878 5.080 7.849 1.00 96.75 259 ASN A N 1
ATOM 2107 C CA . ASN A 1 259 ? 22.505 3.962 8.728 1.00 96.75 259 ASN A CA 1
ATOM 2108 C C . ASN A 1 259 ? 20.985 3.741 8.916 1.00 96.75 259 ASN A C 1
ATOM 2110 O O . ASN A 1 259 ? 20.594 3.077 9.878 1.00 96.75 259 ASN A O 1
ATOM 2114 N N . MET A 1 260 ? 20.117 4.286 8.052 1.00 96.75 260 MET A N 1
ATOM 2115 C CA . MET A 1 260 ? 18.666 4.261 8.267 1.00 96.75 260 MET A CA 1
ATOM 2116 C C . MET A 1 260 ? 18.123 2.841 8.486 1.00 96.75 260 MET A C 1
ATOM 2118 O O . MET A 1 260 ? 17.365 2.626 9.426 1.00 96.75 260 MET A O 1
ATOM 2122 N N . VAL A 1 261 ? 18.535 1.875 7.664 1.00 97.62 261 VAL A N 1
ATOM 2123 C CA . VAL A 1 261 ? 18.064 0.474 7.653 1.00 97.62 261 VAL A CA 1
ATOM 2124 C C . VAL A 1 261 ? 19.181 -0.488 8.083 1.00 97.62 261 VAL A C 1
ATOM 2126 O O . VAL A 1 261 ? 19.160 -1.683 7.797 1.00 97.62 261 VAL A O 1
ATOM 2129 N N . ARG A 1 262 ? 20.187 0.021 8.798 1.00 97.25 262 ARG A N 1
ATOM 2130 C CA . ARG A 1 262 ? 21.332 -0.778 9.234 1.00 97.25 262 ARG A CA 1
ATOM 2131 C C . ARG A 1 262 ? 20.918 -1.917 10.176 1.00 97.25 262 ARG A C 1
ATOM 2133 O O . ARG A 1 262 ? 20.032 -1.747 11.011 1.00 97.25 262 ARG A O 1
ATOM 2140 N N . ASP A 1 263 ? 21.587 -3.062 10.045 1.00 96.56 263 ASP A N 1
ATOM 2141 C CA . ASP A 1 263 ? 21.443 -4.265 10.878 1.00 96.56 263 ASP A CA 1
ATOM 2142 C C . ASP A 1 263 ? 20.008 -4.831 10.934 1.00 96.56 263 ASP A C 1
ATOM 2144 O O . ASP A 1 263 ? 19.637 -5.568 11.853 1.00 96.56 263 ASP A O 1
ATOM 2148 N N . CYS A 1 264 ? 19.187 -4.546 9.918 1.00 96.75 264 CYS A N 1
ATOM 2149 C CA . CYS A 1 264 ? 17.889 -5.192 9.720 1.00 96.75 264 CYS A CA 1
ATOM 2150 C C . CYS A 1 264 ? 18.088 -6.606 9.142 1.00 96.75 264 CYS A C 1
ATOM 2152 O O . CYS A 1 264 ? 17.761 -6.896 7.994 1.00 96.75 264 CYS A O 1
ATOM 2154 N N . THR A 1 265 ? 18.667 -7.501 9.946 1.00 96.69 265 THR A N 1
ATOM 2155 C CA . THR A 1 265 ? 19.197 -8.804 9.498 1.00 96.69 265 THR A CA 1
ATOM 2156 C C . THR A 1 265 ? 18.145 -9.764 8.940 1.00 96.69 265 THR A C 1
ATOM 2158 O O . THR A 1 265 ? 18.490 -10.639 8.144 1.00 96.69 265 THR A O 1
ATOM 2161 N N . ARG A 1 266 ? 16.871 -9.606 9.323 1.00 97.00 266 ARG A N 1
ATOM 2162 C CA . ARG A 1 266 ? 15.730 -10.426 8.869 1.00 97.00 266 ARG A CA 1
ATOM 2163 C C . ARG A 1 266 ? 15.032 -9.883 7.622 1.00 97.00 266 ARG A C 1
ATOM 2165 O O . ARG A 1 266 ? 14.223 -10.596 7.035 1.00 97.00 266 ARG A O 1
ATOM 2172 N N . LEU A 1 267 ? 15.367 -8.663 7.209 1.00 97.19 267 LEU A N 1
ATOM 2173 C CA . LEU A 1 267 ? 14.688 -7.961 6.131 1.00 97.19 267 LEU A CA 1
ATOM 2174 C C . LEU A 1 267 ? 14.916 -8.676 4.796 1.00 97.19 267 LEU A C 1
ATOM 2176 O O . LEU A 1 267 ? 16.053 -8.854 4.362 1.00 97.19 267 LEU A O 1
ATOM 2180 N N . ARG A 1 268 ? 13.828 -9.083 4.144 1.00 94.31 268 ARG A N 1
ATOM 2181 C CA . ARG A 1 268 ? 13.818 -9.746 2.832 1.00 94.31 268 ARG A CA 1
ATOM 2182 C C . ARG A 1 268 ? 13.363 -8.828 1.714 1.00 94.31 268 ARG A C 1
ATOM 2184 O O . ARG A 1 268 ? 13.611 -9.126 0.547 1.00 94.31 268 ARG A O 1
ATOM 2191 N N . LYS A 1 269 ? 12.675 -7.735 2.041 1.00 91.38 269 LYS A N 1
ATOM 2192 C CA . LYS A 1 269 ? 12.133 -6.822 1.040 1.00 91.38 269 LYS A CA 1
ATOM 2193 C C . LYS A 1 269 ? 12.157 -5.382 1.520 1.00 91.38 269 LYS A C 1
ATOM 2195 O O . LYS A 1 269 ? 11.693 -5.079 2.614 1.00 91.38 269 LYS A O 1
ATOM 2200 N N . VAL A 1 270 ? 12.631 -4.496 0.648 1.00 93.62 270 VAL A N 1
ATOM 2201 C CA . VAL A 1 270 ? 12.564 -3.046 0.842 1.00 93.62 270 VAL A CA 1
ATOM 2202 C C . VAL A 1 270 ? 11.911 -2.412 -0.376 1.00 93.62 270 VAL A C 1
ATOM 2204 O O . VAL A 1 270 ? 12.263 -2.761 -1.504 1.00 93.62 270 VAL A O 1
ATOM 2207 N N . ARG A 1 271 ? 10.973 -1.491 -0.153 1.00 84.69 271 ARG A N 1
ATOM 2208 C CA . ARG A 1 271 ? 10.368 -0.647 -1.189 1.00 84.69 271 ARG A CA 1
ATOM 2209 C C . ARG A 1 271 ? 10.631 0.824 -0.889 1.00 84.69 271 ARG A C 1
ATOM 2211 O O . ARG A 1 271 ? 10.533 1.244 0.260 1.00 84.69 271 ARG A O 1
ATOM 2218 N N . PHE A 1 272 ? 10.986 1.580 -1.921 1.00 85.31 272 PHE A N 1
ATOM 2219 C CA . PHE A 1 272 ? 11.159 3.028 -1.862 1.00 85.31 272 PHE A CA 1
ATOM 2220 C C . PHE A 1 272 ? 11.119 3.620 -3.272 1.00 85.31 272 PHE A C 1
ATOM 2222 O O . PHE A 1 272 ? 11.578 3.004 -4.235 1.00 85.31 272 PHE A O 1
ATOM 2229 N N . GLU A 1 273 ? 10.598 4.838 -3.389 1.00 76.38 273 GLU A N 1
ATOM 2230 C CA . GLU A 1 273 ? 10.510 5.588 -4.642 1.00 76.38 273 GLU A CA 1
ATOM 2231 C C . GLU A 1 273 ? 11.094 6.998 -4.471 1.00 76.38 273 GLU A C 1
ATOM 2233 O O . GLU A 1 273 ? 11.403 7.439 -3.367 1.00 76.38 273 GLU A O 1
ATOM 2238 N N . GLY A 1 274 ? 11.304 7.732 -5.565 1.00 79.88 274 GLY A N 1
ATOM 2239 C CA . GLY A 1 274 ? 11.803 9.117 -5.496 1.00 79.88 274 GLY A CA 1
ATOM 2240 C C . GLY A 1 274 ? 13.293 9.287 -5.153 1.00 79.88 274 GLY A C 1
ATOM 2241 O O . GLY A 1 274 ? 13.849 10.358 -5.395 1.00 79.88 274 GLY A O 1
ATOM 2242 N N . THR A 1 275 ? 13.986 8.232 -4.712 1.00 90.50 275 THR A N 1
ATOM 2243 C CA . THR A 1 275 ? 15.352 8.344 -4.171 1.00 90.50 275 THR A CA 1
ATOM 2244 C C . THR A 1 275 ? 16.406 8.686 -5.215 1.00 90.50 275 THR A C 1
ATOM 2246 O O . THR A 1 275 ? 16.534 8.024 -6.242 1.00 90.50 275 THR A O 1
ATOM 2249 N N . LYS A 1 276 ? 17.187 9.724 -4.9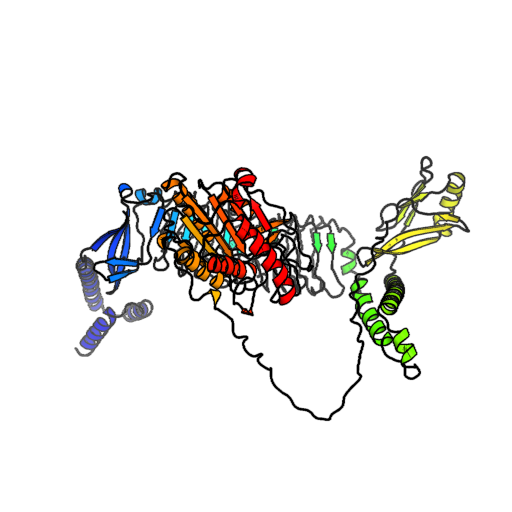08 1.00 94.69 276 LYS A N 1
ATOM 2250 C CA . LYS A 1 276 ? 18.366 10.179 -5.652 1.00 94.69 276 LYS A CA 1
ATOM 2251 C C . LYS A 1 276 ? 19.670 9.794 -4.963 1.00 94.69 276 LYS A C 1
ATOM 2253 O O . LYS A 1 276 ? 20.685 9.639 -5.636 1.00 94.69 276 LYS A O 1
ATOM 2258 N N . ARG A 1 277 ? 19.664 9.632 -3.637 1.00 97.81 277 ARG A N 1
ATOM 2259 C CA . ARG A 1 277 ? 20.870 9.334 -2.857 1.00 97.81 277 ARG A CA 1
ATOM 2260 C C . ARG A 1 277 ? 20.613 8.245 -1.825 1.00 97.81 277 ARG A C 1
ATOM 2262 O O . ARG A 1 277 ? 19.650 8.330 -1.070 1.00 97.81 277 ARG A O 1
ATOM 2269 N N . ILE A 1 278 ? 21.495 7.254 -1.782 1.00 98.56 278 ILE A N 1
ATOM 2270 C CA . ILE A 1 278 ? 21.595 6.283 -0.692 1.00 98.56 278 ILE A CA 1
ATOM 2271 C C . ILE A 1 278 ? 22.873 6.621 0.068 1.00 98.56 278 ILE A C 1
ATOM 2273 O O . ILE A 1 278 ? 23.957 6.536 -0.504 1.00 98.56 278 ILE A O 1
ATOM 2277 N N . GLU A 1 279 ? 22.743 7.070 1.313 1.00 98.44 279 GLU A N 1
ATOM 2278 C CA . GLU A 1 279 ? 23.873 7.538 2.122 1.00 98.44 279 GLU A CA 1
ATOM 2279 C C . GLU A 1 279 ? 24.646 6.383 2.784 1.00 98.44 279 GLU A C 1
ATOM 2281 O O . GLU A 1 279 ? 24.298 5.204 2.664 1.00 98.44 279 GLU A O 1
ATOM 2286 N N . ASP A 1 280 ? 25.727 6.734 3.486 1.00 98.31 280 ASP A N 1
ATOM 2287 C CA . ASP A 1 280 ? 26.635 5.777 4.120 1.00 98.31 280 ASP A CA 1
ATOM 2288 C C . ASP A 1 280 ? 25.911 4.744 5.000 1.00 98.31 280 ASP A C 1
ATOM 2290 O O . ASP A 1 280 ? 25.109 5.089 5.874 1.00 98.31 280 ASP A O 1
ATOM 2294 N N . GLY A 1 281 ? 26.237 3.464 4.824 1.00 97.88 281 GLY A N 1
ATOM 2295 C CA . GLY A 1 281 ? 25.733 2.380 5.668 1.00 97.88 281 GLY A CA 1
ATOM 2296 C C . GLY A 1 281 ? 24.211 2.210 5.668 1.00 97.88 281 GLY A C 1
ATOM 2297 O O . GLY A 1 281 ? 23.698 1.521 6.547 1.00 97.88 281 GLY A O 1
ATOM 2298 N N . ALA A 1 282 ? 23.482 2.840 4.739 1.00 98.25 282 ALA A N 1
ATOM 2299 C CA . ALA A 1 282 ? 22.020 2.888 4.726 1.00 98.25 282 ALA A CA 1
ATOM 2300 C C . ALA A 1 282 ? 21.354 1.510 4.877 1.00 98.25 282 ALA A C 1
ATOM 2302 O O . ALA A 1 282 ? 20.404 1.389 5.643 1.00 98.25 282 ALA A O 1
ATOM 2303 N N . PHE A 1 283 ? 21.879 0.486 4.202 1.00 98.44 283 PHE A N 1
ATOM 2304 C CA . PHE A 1 283 ? 21.411 -0.903 4.226 1.00 98.44 283 PHE A CA 1
ATOM 2305 C C . PHE A 1 283 ? 22.484 -1.885 4.727 1.00 98.44 283 PHE A C 1
ATOM 2307 O O . PHE A 1 283 ? 22.352 -3.093 4.528 1.00 98.44 283 PHE A O 1
ATOM 2314 N N . SER A 1 284 ? 23.543 -1.400 5.386 1.00 98.00 284 SER A N 1
ATOM 2315 C CA . SER A 1 284 ? 24.611 -2.264 5.908 1.00 98.00 284 SER A CA 1
ATOM 2316 C C . SER A 1 284 ? 24.040 -3.315 6.872 1.00 98.00 284 SER A C 1
ATOM 2318 O O . SER A 1 284 ? 23.197 -2.999 7.710 1.00 98.00 284 SER A O 1
ATOM 2320 N N . GLY A 1 285 ? 24.453 -4.575 6.740 1.00 97.12 285 GLY A N 1
ATOM 2321 C CA . GLY A 1 285 ? 23.998 -5.670 7.601 1.00 97.12 285 GLY A CA 1
ATOM 2322 C C . GLY A 1 285 ? 22.580 -6.187 7.310 1.00 97.12 285 GLY A C 1
ATOM 2323 O O . GLY A 1 285 ? 22.025 -6.934 8.120 1.00 97.12 285 GLY A O 1
ATOM 2324 N N . CYS A 1 286 ? 21.973 -5.854 6.162 1.00 97.75 286 CYS A N 1
ATOM 2325 C CA . CYS A 1 286 ? 20.716 -6.471 5.702 1.00 97.75 286 CYS A CA 1
ATOM 2326 C C . CYS A 1 286 ? 20.952 -7.906 5.180 1.00 97.75 286 CYS A C 1
ATOM 2328 O O . CYS A 1 286 ? 20.780 -8.212 4.001 1.00 97.75 286 CYS A O 1
ATOM 2330 N N . MET A 1 287 ? 21.375 -8.806 6.072 1.00 96.88 287 MET A N 1
ATOM 2331 C CA . MET A 1 287 ? 21.906 -10.136 5.737 1.00 96.88 287 MET A CA 1
ATOM 2332 C C . MET A 1 287 ? 20.931 -11.041 4.960 1.00 96.88 287 MET A C 1
ATOM 2334 O O . MET A 1 287 ? 21.384 -11.896 4.194 1.00 96.88 287 MET A O 1
ATOM 2338 N N . SER A 1 288 ? 19.615 -10.873 5.141 1.00 97.12 288 SER A N 1
ATOM 2339 C CA . SER A 1 288 ? 18.571 -11.693 4.497 1.00 97.12 288 SER A CA 1
ATOM 2340 C C . SER A 1 288 ? 18.005 -11.106 3.199 1.00 97.12 288 SER A C 1
ATOM 2342 O O . SER A 1 288 ? 17.153 -11.746 2.584 1.00 97.12 288 SER A O 1
ATOM 2344 N N . LEU A 1 289 ? 18.463 -9.929 2.759 1.00 96.69 289 LEU A N 1
ATOM 2345 C CA . LEU A 1 289 ? 17.921 -9.235 1.588 1.00 96.69 289 LEU A CA 1
ATOM 2346 C C . LEU A 1 289 ? 18.437 -9.889 0.289 1.00 96.69 289 LEU A C 1
ATOM 2348 O O . LEU A 1 289 ? 19.629 -9.782 0.008 1.00 96.69 289 LEU A O 1
ATOM 2352 N N . PRO A 1 290 ? 17.596 -10.567 -0.521 1.00 87.69 290 PRO A N 1
ATOM 2353 C CA . PRO A 1 290 ? 18.059 -11.311 -1.695 1.00 87.69 290 PRO A CA 1
ATOM 2354 C C . PRO A 1 290 ? 18.288 -10.428 -2.931 1.00 87.69 290 PRO A C 1
ATOM 2356 O O . PRO A 1 290 ? 19.112 -10.749 -3.792 1.00 87.69 290 PRO A O 1
ATOM 2359 N N . SER A 1 291 ? 17.539 -9.330 -3.025 1.00 87.44 291 SER A N 1
ATOM 2360 C CA . SER A 1 291 ? 17.530 -8.375 -4.132 1.00 87.44 291 SER A CA 1
ATOM 2361 C C . SER A 1 291 ? 16.986 -7.035 -3.651 1.00 87.44 291 SER A C 1
ATOM 2363 O O . SER A 1 291 ? 16.143 -7.002 -2.753 1.00 87.44 291 SER A O 1
ATOM 2365 N N . ILE A 1 292 ? 17.389 -5.951 -4.307 1.00 91.00 292 ILE A N 1
ATOM 2366 C CA . ILE A 1 292 ? 16.825 -4.619 -4.086 1.00 91.00 292 ILE A CA 1
ATOM 2367 C C . ILE A 1 292 ? 16.584 -3.921 -5.424 1.00 91.00 292 ILE A C 1
ATOM 2369 O O . ILE A 1 292 ? 17.428 -3.966 -6.322 1.00 91.00 292 ILE A O 1
ATOM 2373 N N . GLU A 1 293 ? 15.418 -3.296 -5.571 1.00 86.50 293 GLU A N 1
ATOM 2374 C CA . GLU A 1 293 ? 15.078 -2.509 -6.755 1.00 86.50 293 GLU A CA 1
ATOM 2375 C C . GLU A 1 293 ? 15.513 -1.058 -6.531 1.00 86.50 293 GLU A C 1
ATOM 2377 O O . GLU A 1 293 ? 15.002 -0.374 -5.648 1.00 86.50 293 GLU A O 1
ATOM 2382 N N . LEU A 1 294 ? 16.489 -0.594 -7.316 1.00 88.56 294 LEU A N 1
ATOM 2383 C CA . LEU A 1 294 ? 16.992 0.775 -7.229 1.00 88.56 294 LEU A CA 1
ATOM 2384 C C . LEU A 1 294 ? 16.216 1.708 -8.180 1.00 88.56 294 LEU A C 1
ATOM 2386 O O . LEU A 1 294 ? 16.028 1.368 -9.353 1.00 88.56 294 LEU A O 1
ATOM 2390 N N . PRO A 1 295 ? 15.797 2.903 -7.729 1.00 83.38 295 PRO A N 1
ATOM 2391 C CA . PRO A 1 295 ? 15.021 3.824 -8.549 1.00 83.38 295 PRO A CA 1
ATOM 2392 C C . PRO A 1 295 ? 15.826 4.406 -9.717 1.00 83.38 295 PRO A C 1
ATOM 2394 O O . PRO A 1 295 ? 17.007 4.722 -9.592 1.00 83.38 295 PRO A O 1
ATOM 2397 N N . LYS A 1 296 ? 15.163 4.638 -10.858 1.00 81.44 296 LYS A N 1
ATOM 2398 C CA . LYS A 1 296 ? 15.801 5.108 -12.108 1.00 81.44 296 LYS A CA 1
ATOM 2399 C C . LYS A 1 296 ? 16.546 6.443 -11.969 1.00 81.44 296 LYS A C 1
ATOM 2401 O O . LYS A 1 296 ? 17.451 6.725 -12.750 1.00 81.44 296 LYS A O 1
ATOM 2406 N N . GLN A 1 297 ? 16.134 7.275 -11.018 1.00 85.44 297 GLN A N 1
ATOM 2407 C CA . GLN A 1 297 ? 16.713 8.585 -10.731 1.00 85.44 297 GLN A CA 1
ATOM 2408 C C . GLN A 1 297 ? 17.834 8.568 -9.682 1.00 85.44 297 GLN A C 1
ATOM 2410 O O . GLN A 1 297 ? 18.277 9.642 -9.293 1.00 85.44 297 GLN A O 1
ATOM 2415 N N . LEU A 1 298 ? 18.278 7.394 -9.221 1.00 94.62 298 LEU A N 1
ATOM 2416 C CA . LEU A 1 298 ? 19.382 7.282 -8.273 1.00 94.62 298 LEU A CA 1
ATOM 2417 C C . LEU A 1 298 ? 20.686 7.811 -8.892 1.00 94.62 298 LEU A C 1
ATOM 2419 O O . LEU A 1 298 ? 21.058 7.417 -9.995 1.00 94.62 298 LEU A O 1
ATOM 2423 N N . GLU A 1 299 ? 21.376 8.682 -8.163 1.00 95.00 299 GLU A N 1
ATOM 2424 C CA . GLU A 1 299 ? 22.599 9.380 -8.580 1.00 95.00 299 GLU A CA 1
ATOM 2425 C C . GLU A 1 299 ? 23.814 8.965 -7.726 1.00 95.00 299 GLU A C 1
ATOM 2427 O O . GLU A 1 299 ? 24.946 8.960 -8.213 1.00 95.00 299 GLU A O 1
ATOM 2432 N N . TYR A 1 300 ? 23.594 8.577 -6.464 1.00 96.56 300 TYR A N 1
ATOM 2433 C CA . TYR A 1 300 ? 24.659 8.382 -5.473 1.00 96.56 300 TYR A CA 1
ATOM 2434 C C . TYR A 1 300 ? 24.429 7.159 -4.575 1.00 96.56 300 TYR A C 1
ATOM 2436 O O . TYR A 1 300 ? 23.337 6.998 -4.023 1.00 96.56 300 TYR A O 1
ATOM 2444 N N . ILE A 1 301 ? 25.478 6.350 -4.386 1.00 97.94 301 ILE A N 1
ATOM 2445 C CA . ILE A 1 301 ? 25.543 5.236 -3.427 1.00 97.94 301 ILE A CA 1
ATOM 2446 C C . ILE A 1 301 ? 26.752 5.454 -2.503 1.00 97.94 301 ILE A C 1
ATOM 2448 O O . ILE A 1 301 ? 27.890 5.469 -2.970 1.00 97.94 301 ILE A O 1
ATOM 2452 N N . GLY A 1 302 ? 26.505 5.644 -1.207 1.00 97.62 302 GLY A N 1
ATOM 2453 C CA . GLY A 1 302 ? 27.511 5.989 -0.199 1.00 97.62 302 GLY A CA 1
ATOM 2454 C C . GLY A 1 302 ? 28.416 4.836 0.238 1.00 97.62 302 GLY A C 1
ATOM 2455 O O . GLY A 1 302 ? 28.295 3.698 -0.224 1.00 97.62 302 GLY A O 1
ATOM 2456 N N . ASN A 1 303 ? 29.328 5.137 1.162 1.00 95.19 303 ASN A N 1
ATOM 2457 C CA . ASN A 1 303 ? 30.272 4.157 1.698 1.00 95.19 303 ASN A CA 1
ATOM 2458 C C . ASN A 1 303 ? 29.524 3.095 2.508 1.00 95.19 303 ASN A C 1
ATOM 2460 O O . ASN A 1 303 ? 28.618 3.423 3.275 1.00 95.19 303 ASN A O 1
ATOM 2464 N N . TYR A 1 304 ? 29.905 1.826 2.379 1.00 96.62 304 TYR A N 1
ATOM 2465 C CA . TYR A 1 304 ? 29.270 0.710 3.095 1.00 96.62 304 TYR A CA 1
ATOM 2466 C C . TYR A 1 304 ? 27.749 0.582 2.873 1.00 96.62 304 TYR A C 1
ATOM 2468 O O . TYR A 1 304 ? 27.072 -0.070 3.665 1.00 96.62 304 TYR A O 1
ATOM 2476 N N . ALA A 1 305 ? 27.174 1.219 1.841 1.00 98.00 305 ALA A N 1
ATOM 2477 C CA . ALA A 1 305 ? 25.722 1.351 1.685 1.00 98.00 305 ALA A CA 1
ATOM 2478 C C . ALA A 1 305 ? 24.964 0.013 1.763 1.00 98.00 305 ALA A C 1
ATOM 2480 O O . ALA A 1 305 ? 23.896 -0.027 2.360 1.00 98.00 305 ALA A O 1
ATOM 2481 N N . PHE A 1 306 ? 25.532 -1.062 1.219 1.00 97.56 306 PHE A N 1
ATOM 2482 C CA . PHE A 1 306 ? 25.018 -2.437 1.210 1.00 97.56 306 PHE A CA 1
ATOM 2483 C C . PHE A 1 306 ? 26.046 -3.446 1.746 1.00 97.56 306 PHE A C 1
ATOM 2485 O O . PHE A 1 306 ? 25.977 -4.637 1.448 1.00 97.56 306 PHE A O 1
ATOM 2492 N N . ASP A 1 307 ? 27.008 -2.982 2.537 1.00 95.00 307 ASP A N 1
ATOM 2493 C CA . ASP A 1 307 ? 28.010 -3.836 3.171 1.00 95.00 307 ASP A CA 1
ATOM 2494 C C . ASP A 1 307 ? 27.353 -4.959 4.004 1.00 95.00 307 ASP A C 1
ATOM 2496 O O . ASP A 1 307 ? 26.319 -4.744 4.638 1.00 95.00 307 ASP A O 1
ATOM 2500 N N . ASN A 1 308 ? 27.923 -6.167 3.999 1.00 94.94 308 ASN A N 1
ATOM 2501 C CA . ASN A 1 308 ? 27.401 -7.344 4.715 1.00 94.94 308 ASN A CA 1
ATOM 2502 C C . ASN A 1 308 ? 25.956 -7.765 4.333 1.00 94.94 308 ASN A C 1
ATOM 2504 O O . ASN A 1 308 ? 25.277 -8.473 5.086 1.00 94.94 308 ASN A O 1
ATOM 2508 N N . CYS A 1 309 ? 25.466 -7.408 3.139 1.00 95.88 309 CYS A N 1
ATOM 2509 C CA . CYS A 1 309 ? 24.214 -7.954 2.596 1.00 95.88 309 CYS A CA 1
ATOM 2510 C C . CYS A 1 309 ? 24.426 -9.377 2.044 1.00 95.88 309 CYS A C 1
ATOM 2512 O O . CYS A 1 309 ? 24.410 -9.609 0.838 1.00 95.88 309 CYS A O 1
ATOM 2514 N N . HIS A 1 310 ? 24.639 -10.352 2.933 1.00 93.56 310 HIS A N 1
ATOM 2515 C CA . HIS A 1 310 ? 25.078 -11.711 2.578 1.00 93.56 310 HIS A CA 1
ATOM 2516 C C . HIS A 1 310 ? 24.194 -12.424 1.544 1.00 93.56 310 HIS A C 1
ATOM 2518 O O . HIS A 1 310 ? 24.703 -13.206 0.740 1.00 93.56 310 HIS A O 1
ATOM 2524 N N . SER A 1 311 ? 22.879 -12.191 1.575 1.00 94.06 311 SER A N 1
ATOM 2525 C CA . SER A 1 311 ? 21.931 -12.839 0.662 1.00 94.06 311 SER A CA 1
ATOM 2526 C C . SER A 1 311 ? 21.768 -12.126 -0.678 1.00 94.06 311 SER A C 1
ATOM 2528 O O . SER A 1 311 ? 21.176 -12.717 -1.584 1.00 94.06 311 SER A O 1
ATOM 2530 N N . LEU A 1 312 ? 22.287 -10.901 -0.820 1.00 91.19 312 LEU A N 1
ATOM 2531 C CA . LEU A 1 312 ? 22.103 -10.090 -2.017 1.00 91.19 312 LEU A CA 1
ATOM 2532 C C . LEU A 1 312 ? 22.793 -10.776 -3.192 1.00 91.19 312 LEU A C 1
ATOM 2534 O O . LEU A 1 312 ? 24.012 -10.901 -3.213 1.00 91.19 312 LEU A O 1
ATOM 2538 N N . SER A 1 313 ? 22.000 -11.244 -4.152 1.00 82.75 313 SER A N 1
ATOM 2539 C CA . SER A 1 313 ? 22.484 -12.086 -5.256 1.00 82.75 313 SER A CA 1
ATOM 2540 C C . SER A 1 313 ? 22.659 -11.334 -6.569 1.00 82.75 313 SER A C 1
ATOM 2542 O O . SER A 1 313 ? 23.519 -11.670 -7.387 1.00 82.75 313 SER A O 1
ATOM 2544 N N . LYS A 1 314 ? 21.861 -10.279 -6.743 1.00 78.06 314 LYS A N 1
ATOM 2545 C CA . LYS A 1 314 ? 21.781 -9.481 -7.958 1.00 78.06 314 LYS A CA 1
ATOM 2546 C C . LYS A 1 314 ? 21.567 -8.017 -7.629 1.00 78.06 314 LYS A C 1
ATOM 2548 O O . LYS A 1 314 ? 20.750 -7.686 -6.767 1.00 78.06 314 LYS A O 1
ATOM 2553 N N . ILE A 1 315 ? 22.215 -7.148 -8.400 1.00 82.06 315 ILE A N 1
ATOM 2554 C CA . ILE A 1 315 ? 21.928 -5.717 -8.375 1.00 82.06 315 ILE A CA 1
ATOM 2555 C C . ILE A 1 315 ? 21.964 -5.083 -9.766 1.00 82.06 315 ILE A C 1
ATOM 2557 O O . ILE A 1 315 ? 22.796 -5.408 -10.614 1.00 82.06 315 ILE A O 1
ATOM 2561 N N . VAL A 1 316 ? 21.035 -4.155 -10.002 1.00 81.06 316 VAL A N 1
ATOM 2562 C CA . VAL A 1 316 ? 20.967 -3.347 -11.223 1.00 81.06 316 VAL A CA 1
ATOM 2563 C C . VAL A 1 316 ? 21.228 -1.897 -10.843 1.00 81.06 316 VAL A C 1
ATOM 2565 O O . VAL A 1 316 ? 20.406 -1.276 -10.176 1.00 81.06 316 VAL A O 1
ATOM 2568 N N . ILE A 1 317 ? 22.371 -1.361 -11.266 1.00 82.38 317 ILE A N 1
ATOM 2569 C CA . ILE A 1 317 ? 22.760 0.029 -11.030 1.00 82.38 317 ILE A CA 1
ATOM 2570 C C . ILE A 1 317 ? 22.055 0.933 -12.060 1.00 82.38 317 ILE A C 1
ATOM 2572 O O . ILE A 1 317 ? 22.220 0.725 -13.265 1.00 82.38 317 ILE A O 1
ATOM 2576 N N . PRO A 1 318 ? 21.253 1.925 -11.633 1.00 82.88 318 PRO A N 1
ATOM 2577 C CA . PRO A 1 318 ? 20.587 2.849 -12.549 1.00 82.88 318 PRO A CA 1
ATOM 2578 C C . PRO A 1 318 ? 21.574 3.705 -13.353 1.00 82.88 318 PRO A C 1
ATOM 2580 O O . PRO A 1 318 ? 22.634 4.085 -12.863 1.00 82.88 318 PRO A O 1
ATOM 2583 N N . SER A 1 319 ? 21.196 4.086 -14.577 1.00 78.69 319 SER A N 1
ATOM 2584 C CA . SER A 1 319 ? 22.078 4.808 -15.513 1.00 78.69 319 SER A CA 1
ATOM 2585 C C . SER A 1 319 ? 22.485 6.217 -15.067 1.00 78.69 319 SER A C 1
ATOM 2587 O O . SER A 1 319 ? 23.419 6.784 -15.635 1.00 78.69 319 SER A O 1
ATOM 2589 N N . LYS A 1 320 ? 21.791 6.790 -14.074 1.00 86.62 320 LYS A N 1
ATOM 2590 C CA . LYS A 1 320 ? 22.108 8.103 -13.498 1.00 86.62 320 LYS A CA 1
ATOM 2591 C C . LYS A 1 320 ? 23.117 8.053 -12.353 1.00 86.62 320 LYS A C 1
ATOM 2593 O O . LYS A 1 320 ? 23.585 9.113 -11.953 1.00 86.62 320 LYS A O 1
ATOM 2598 N N . VAL A 1 321 ? 23.467 6.870 -11.845 1.00 88.25 321 VAL A N 1
ATOM 2599 C CA . VAL A 1 321 ? 24.462 6.751 -10.777 1.00 88.25 321 VAL A CA 1
ATOM 2600 C C . VAL A 1 321 ? 25.813 7.212 -11.312 1.00 88.25 321 VAL A C 1
ATOM 2602 O O . VAL A 1 321 ? 26.246 6.762 -12.370 1.00 88.25 321 VAL A O 1
ATOM 2605 N N . THR A 1 322 ? 26.478 8.108 -10.587 1.00 86.25 322 THR A N 1
ATOM 2606 C CA . THR A 1 322 ? 27.828 8.596 -10.922 1.00 86.25 322 THR A CA 1
ATOM 2607 C C . THR A 1 322 ? 28.851 8.277 -9.836 1.00 86.25 322 THR A C 1
ATOM 2609 O O . THR A 1 322 ? 30.047 8.452 -10.054 1.00 86.25 322 THR A O 1
ATOM 2612 N N . TYR A 1 323 ? 28.409 7.802 -8.670 1.00 88.19 323 TYR A N 1
ATOM 2613 C CA . TYR A 1 323 ? 29.267 7.562 -7.513 1.00 88.19 323 TYR A CA 1
ATOM 2614 C C . TYR A 1 323 ? 28.861 6.296 -6.754 1.00 88.19 323 TYR A C 1
ATOM 2616 O O . TYR A 1 323 ? 27.687 6.137 -6.405 1.00 88.19 323 TYR A O 1
ATOM 2624 N N . ILE A 1 324 ? 29.845 5.438 -6.467 1.00 89.25 324 ILE A N 1
ATOM 2625 C CA . ILE A 1 324 ? 29.730 4.288 -5.563 1.00 89.25 324 ILE A CA 1
ATOM 2626 C C . ILE A 1 324 ? 30.898 4.337 -4.570 1.00 89.25 324 ILE A C 1
ATOM 2628 O O . ILE A 1 324 ? 32.054 4.220 -4.983 1.00 89.25 324 ILE A O 1
ATOM 2632 N N . GLY A 1 325 ? 30.579 4.518 -3.286 1.00 85.81 325 GLY A N 1
ATOM 2633 C CA . GLY A 1 325 ? 31.536 4.718 -2.194 1.00 85.81 325 GLY A CA 1
ATOM 2634 C C . GLY A 1 325 ? 32.325 3.473 -1.782 1.00 85.81 325 GLY A C 1
ATOM 2635 O O . GLY A 1 325 ? 32.042 2.357 -2.217 1.00 85.81 325 GLY A O 1
ATOM 2636 N N . ASP A 1 326 ? 33.334 3.668 -0.933 1.00 84.81 326 ASP A N 1
ATOM 2637 C CA . ASP A 1 326 ? 34.211 2.607 -0.433 1.00 84.81 326 ASP A CA 1
ATOM 2638 C C . ASP A 1 326 ? 33.386 1.489 0.221 1.00 84.81 326 ASP A C 1
ATOM 2640 O O . ASP A 1 326 ? 32.453 1.743 0.989 1.00 84.81 326 ASP A O 1
ATOM 2644 N N . MET A 1 327 ? 33.726 0.238 -0.101 1.00 85.06 327 MET A N 1
ATOM 2645 C CA . MET A 1 327 ? 33.089 -0.962 0.460 1.00 85.06 327 MET A CA 1
ATOM 2646 C C . MET A 1 327 ? 31.555 -1.013 0.318 1.00 85.06 327 MET A C 1
ATOM 2648 O O . MET A 1 327 ? 30.889 -1.726 1.063 1.00 85.06 327 MET A O 1
ATOM 2652 N N . ALA A 1 328 ? 30.967 -0.286 -0.643 1.00 92.62 328 ALA A N 1
ATOM 2653 C CA . ALA A 1 328 ? 29.512 -0.175 -0.771 1.00 92.62 328 ALA A CA 1
ATOM 2654 C C . ALA A 1 328 ? 28.775 -1.521 -0.894 1.00 92.62 328 ALA A C 1
ATOM 2656 O O . ALA A 1 328 ? 27.641 -1.600 -0.444 1.00 92.62 328 ALA A O 1
ATOM 2657 N N . PHE A 1 329 ? 29.392 -2.561 -1.457 1.00 90.81 329 PHE A N 1
ATOM 2658 C CA . PHE A 1 329 ? 28.859 -3.927 -1.571 1.00 90.81 329 PHE A CA 1
ATOM 2659 C C . PHE A 1 329 ? 29.842 -4.971 -1.015 1.00 90.81 329 PHE A C 1
ATOM 2661 O O . PHE A 1 329 ? 29.869 -6.118 -1.474 1.00 90.81 329 PHE A O 1
ATOM 2668 N N . ALA A 1 330 ? 30.682 -4.584 -0.051 1.00 84.81 330 ALA A N 1
ATOM 2669 C CA . ALA A 1 330 ? 31.608 -5.518 0.572 1.00 84.81 330 ALA A CA 1
ATOM 2670 C C . ALA A 1 330 ? 30.849 -6.634 1.313 1.00 84.81 330 ALA A C 1
ATOM 2672 O O . ALA A 1 330 ? 29.720 -6.453 1.775 1.00 84.81 330 ALA A O 1
ATOM 2673 N N . PHE A 1 331 ? 31.445 -7.827 1.363 1.00 86.88 331 PHE A N 1
ATOM 2674 C CA . PHE A 1 331 ? 30.889 -9.023 2.015 1.00 86.88 331 PHE A CA 1
ATOM 2675 C C . PHE A 1 331 ? 29.484 -9.442 1.530 1.00 86.88 331 PHE A C 1
ATOM 2677 O O . PHE A 1 331 ? 28.772 -10.186 2.204 1.00 86.88 331 PHE A O 1
ATOM 2684 N N . CYS A 1 332 ? 29.073 -9.030 0.326 1.00 86.56 332 CYS A N 1
ATOM 2685 C CA . CYS A 1 332 ? 27.873 -9.549 -0.334 1.00 86.56 332 CYS A CA 1
ATOM 2686 C C . CYS A 1 332 ? 28.155 -10.932 -0.950 1.00 86.56 332 CYS A C 1
ATOM 2688 O O . CYS A 1 332 ? 28.273 -11.070 -2.165 1.00 86.56 332 CYS A O 1
ATOM 2690 N N . TYR A 1 333 ? 28.296 -11.969 -0.118 1.00 82.69 333 TYR A N 1
ATOM 2691 C CA . TYR A 1 333 ? 28.814 -13.286 -0.531 1.00 82.69 333 TYR A CA 1
ATOM 2692 C C . TYR A 1 333 ? 28.038 -13.988 -1.657 1.00 82.69 333 TYR A C 1
ATOM 2694 O O . TYR A 1 333 ? 28.615 -14.806 -2.370 1.00 82.69 333 TYR A O 1
ATOM 2702 N N . LYS A 1 334 ? 26.740 -13.699 -1.828 1.00 83.62 334 LYS A N 1
ATOM 2703 C CA . LYS A 1 334 ? 25.922 -14.270 -2.914 1.00 83.62 334 LYS A CA 1
ATOM 2704 C C . LYS A 1 334 ? 25.872 -13.416 -4.179 1.00 83.62 334 LYS A C 1
ATOM 2706 O O . LYS A 1 334 ? 25.278 -13.862 -5.163 1.00 83.62 334 LYS A O 1
ATOM 2711 N N . LEU A 1 335 ? 26.464 -12.221 -4.175 1.00 78.88 335 LEU A N 1
ATOM 2712 C CA . LEU A 1 335 ? 26.376 -11.291 -5.294 1.00 78.88 335 LEU A CA 1
ATOM 2713 C C . LEU A 1 335 ? 27.164 -11.855 -6.474 1.00 78.88 335 LEU A C 1
ATOM 2715 O O . LEU A 1 335 ? 28.390 -11.895 -6.456 1.00 78.88 335 LEU A O 1
ATOM 2719 N N . THR A 1 336 ? 26.440 -12.313 -7.490 1.00 71.50 336 THR A N 1
ATOM 2720 C CA . THR A 1 336 ? 26.997 -12.955 -8.694 1.00 71.50 336 THR A CA 1
ATOM 2721 C C . THR A 1 336 ? 26.623 -12.204 -9.968 1.00 71.50 336 THR A C 1
ATOM 2723 O O . THR A 1 336 ? 27.321 -12.315 -10.972 1.00 71.50 336 THR A O 1
ATOM 2726 N N . GLU A 1 337 ? 25.581 -11.368 -9.922 1.00 68.31 337 GLU A N 1
ATOM 2727 C CA . GLU A 1 337 ? 25.113 -10.589 -11.066 1.00 68.31 337 GLU A CA 1
ATOM 2728 C C . GLU A 1 337 ? 25.079 -9.081 -10.771 1.00 68.31 337 GLU A C 1
ATOM 2730 O O . GLU A 1 337 ? 24.328 -8.613 -9.911 1.00 68.31 337 GLU A O 1
ATOM 2735 N N . ILE A 1 338 ? 25.845 -8.296 -11.536 1.00 72.81 338 ILE A N 1
ATOM 2736 C CA . ILE A 1 338 ? 25.862 -6.829 -11.451 1.00 72.81 338 ILE A CA 1
ATOM 2737 C C . ILE A 1 338 ? 25.613 -6.243 -12.844 1.00 72.81 338 ILE A C 1
ATOM 2739 O O . ILE A 1 338 ? 26.351 -6.522 -13.789 1.00 72.81 338 ILE A O 1
ATOM 2743 N N . TYR A 1 339 ? 24.594 -5.391 -12.970 1.00 67.06 339 TYR A N 1
ATOM 2744 C CA . TYR A 1 339 ? 24.224 -4.731 -14.227 1.00 67.06 339 TYR A CA 1
ATOM 2745 C C . TYR A 1 339 ? 24.284 -3.208 -14.105 1.00 67.06 339 TYR A C 1
ATOM 2747 O O . TYR A 1 339 ? 24.166 -2.658 -13.016 1.00 67.06 339 TYR A O 1
ATOM 2755 N N . GLY A 1 340 ? 24.405 -2.517 -15.242 1.00 62.41 340 GLY A N 1
ATOM 2756 C CA . GLY A 1 340 ? 24.248 -1.058 -15.309 1.00 62.41 340 GLY A CA 1
ATOM 2757 C C . GLY A 1 340 ? 25.471 -0.242 -14.883 1.00 62.41 340 GLY A C 1
ATOM 2758 O O . GLY A 1 340 ? 25.390 0.980 -14.820 1.00 62.41 340 GLY A O 1
ATOM 2759 N N . LEU A 1 341 ? 26.619 -0.889 -14.652 1.00 66.31 341 LEU A N 1
ATOM 2760 C CA . LEU A 1 341 ? 27.884 -0.178 -14.485 1.00 66.31 341 LEU A CA 1
ATOM 2761 C C . LEU A 1 341 ? 28.266 0.529 -15.793 1.00 66.31 341 LEU A C 1
ATOM 2763 O O . LEU A 1 341 ? 28.255 -0.080 -16.865 1.00 66.31 341 LEU A O 1
ATOM 2767 N N . THR A 1 342 ? 28.598 1.816 -15.708 1.00 61.47 342 THR A N 1
ATOM 2768 C CA . THR A 1 342 ? 29.009 2.632 -16.858 1.00 61.47 342 THR A CA 1
ATOM 2769 C C . THR A 1 342 ? 30.349 3.305 -16.591 1.00 61.47 342 THR A C 1
ATOM 2771 O O . THR A 1 342 ? 30.755 3.468 -15.443 1.00 61.47 342 THR A O 1
ATOM 2774 N N . SER A 1 343 ? 31.004 3.771 -17.655 1.00 57.53 343 SER A N 1
ATOM 2775 C CA . SER A 1 343 ? 32.253 4.539 -17.578 1.00 57.53 343 SER A CA 1
ATOM 2776 C C . SER A 1 343 ? 32.143 5.857 -16.807 1.00 57.53 343 SER A C 1
ATOM 2778 O O . SER A 1 343 ? 33.156 6.479 -16.516 1.00 57.53 343 SER A O 1
ATOM 2780 N N . LYS A 1 344 ? 30.919 6.323 -16.527 1.00 64.94 344 LYS A N 1
ATOM 2781 C CA . LYS A 1 344 ? 30.655 7.569 -15.797 1.00 64.94 344 LYS A CA 1
ATOM 2782 C C . LYS A 1 344 ? 30.650 7.381 -14.278 1.00 64.94 344 LYS A C 1
ATOM 2784 O O . LYS A 1 344 ? 30.522 8.368 -13.562 1.00 64.94 344 LYS A O 1
ATOM 2789 N N . ILE A 1 345 ? 30.723 6.140 -13.797 1.00 70.50 345 ILE A N 1
ATOM 2790 C CA . ILE A 1 345 ? 30.669 5.821 -12.372 1.00 70.50 345 ILE A CA 1
ATOM 2791 C C . ILE A 1 345 ? 32.079 5.846 -11.796 1.00 70.50 345 ILE A C 1
ATOM 2793 O O . ILE A 1 345 ? 32.935 5.065 -12.210 1.00 70.50 345 ILE A O 1
ATOM 2797 N N . THR A 1 346 ? 32.295 6.671 -10.778 1.00 72.81 346 THR A N 1
ATOM 2798 C CA . THR A 1 346 ? 33.472 6.554 -9.917 1.00 72.81 346 THR A CA 1
ATOM 2799 C C . THR A 1 346 ? 33.256 5.395 -8.942 1.00 72.81 346 THR A C 1
ATOM 2801 O O . THR A 1 346 ? 32.368 5.461 -8.091 1.00 72.81 346 THR A O 1
ATOM 2804 N N . ILE A 1 347 ? 34.048 4.325 -9.086 1.00 68.06 347 ILE A N 1
ATOM 2805 C CA . ILE A 1 347 ? 34.030 3.138 -8.216 1.00 68.06 347 ILE A CA 1
ATOM 2806 C C . ILE A 1 347 ? 35.213 3.222 -7.248 1.00 68.06 347 ILE A C 1
ATOM 2808 O O . ILE A 1 347 ? 36.368 3.258 -7.671 1.00 68.06 347 ILE A O 1
ATOM 2812 N N . HIS A 1 348 ? 34.910 3.254 -5.954 1.00 72.44 348 HIS A N 1
ATOM 2813 C CA . HIS A 1 348 ? 35.879 3.404 -4.871 1.00 72.44 348 HIS A CA 1
ATOM 2814 C C . HIS A 1 348 ? 36.519 2.073 -4.414 1.00 72.44 348 HIS A C 1
ATOM 2816 O O . HIS A 1 348 ? 36.331 1.016 -5.025 1.00 72.44 348 HIS A O 1
ATOM 2822 N N . ASN A 1 349 ? 37.352 2.104 -3.368 1.00 71.88 349 ASN A N 1
ATOM 2823 C CA . ASN A 1 349 ? 38.112 0.936 -2.934 1.00 71.88 349 ASN A CA 1
ATOM 2824 C C . ASN A 1 349 ? 37.213 -0.127 -2.300 1.00 71.88 349 ASN A C 1
ATOM 2826 O O . ASN A 1 349 ? 36.315 0.161 -1.513 1.00 71.88 349 ASN A O 1
ATOM 2830 N N . GLY A 1 350 ? 37.490 -1.390 -2.630 1.00 70.06 350 GLY A N 1
ATOM 2831 C CA . GLY A 1 350 ? 36.855 -2.535 -1.982 1.00 70.06 350 GLY A CA 1
ATOM 2832 C C . GLY A 1 350 ? 35.343 -2.627 -2.182 1.00 70.06 350 GLY A C 1
ATOM 2833 O O . GLY A 1 350 ? 34.691 -3.344 -1.436 1.00 70.06 350 GLY A O 1
ATOM 2834 N N . VAL A 1 351 ? 34.780 -1.927 -3.178 1.00 75.94 351 VAL A N 1
ATOM 2835 C CA . VAL A 1 351 ? 33.329 -1.878 -3.435 1.00 75.94 351 VAL A CA 1
ATOM 2836 C C . VAL A 1 351 ? 32.697 -3.268 -3.465 1.00 75.94 351 VAL A C 1
ATOM 2838 O O . VAL A 1 351 ? 31.609 -3.415 -2.937 1.00 75.94 351 VAL A O 1
ATOM 2841 N N . PHE A 1 352 ? 33.379 -4.274 -4.017 1.00 76.62 352 PHE A N 1
ATOM 2842 C CA . PHE A 1 352 ? 32.927 -5.672 -4.059 1.00 76.62 352 PHE A CA 1
ATOM 2843 C C . PHE A 1 352 ? 33.909 -6.625 -3.354 1.00 76.62 352 PHE A C 1
ATOM 2845 O O . PHE A 1 352 ? 34.057 -7.776 -3.762 1.00 76.62 352 PHE A O 1
ATOM 2852 N N . ASP A 1 353 ? 34.659 -6.137 -2.362 1.00 73.25 353 ASP A N 1
ATOM 2853 C CA . ASP A 1 353 ? 35.627 -6.966 -1.638 1.00 73.25 353 ASP A CA 1
ATOM 2854 C C . ASP A 1 353 ? 34.917 -8.002 -0.757 1.00 73.25 353 ASP A C 1
ATOM 2856 O O . ASP A 1 353 ? 33.861 -7.750 -0.177 1.00 73.25 353 ASP A O 1
ATOM 2860 N N . SER A 1 354 ? 35.507 -9.186 -0.656 1.00 66.81 354 SER A N 1
ATOM 2861 C CA . SER A 1 354 ? 35.026 -10.255 0.215 1.00 66.81 354 SER A CA 1
ATOM 2862 C C . SER A 1 354 ? 36.172 -11.099 0.786 1.00 66.81 354 SER A C 1
ATOM 2864 O O . SER A 1 354 ? 35.978 -12.289 1.037 1.00 66.81 354 SER A O 1
ATOM 2866 N N . TRP A 1 355 ? 37.374 -10.517 0.923 1.00 61.16 355 TRP A N 1
ATOM 2867 C CA . TRP A 1 355 ? 38.546 -11.117 1.586 1.00 61.16 355 TRP A CA 1
ATOM 2868 C C . TRP A 1 355 ? 38.784 -12.599 1.232 1.00 61.16 355 TRP A C 1
ATOM 2870 O O . TRP A 1 355 ? 38.939 -13.450 2.103 1.00 61.16 355 TRP A O 1
ATOM 2880 N N . GLY A 1 356 ? 38.792 -12.915 -0.069 1.00 52.00 356 GLY A N 1
ATOM 2881 C CA . GLY A 1 356 ? 39.091 -14.261 -0.585 1.00 52.00 356 GLY A CA 1
ATOM 2882 C C . GLY A 1 356 ? 37.879 -15.119 -0.971 1.00 52.00 356 GLY A C 1
ATOM 2883 O O . GLY A 1 356 ? 38.069 -16.171 -1.571 1.00 52.00 356 GLY A O 1
ATOM 2884 N N . TYR A 1 357 ? 36.649 -14.660 -0.713 1.00 49.47 357 TYR A N 1
ATOM 2885 C CA . TYR A 1 357 ? 35.406 -15.360 -1.089 1.00 49.47 357 TYR A CA 1
ATOM 2886 C C . TYR A 1 357 ? 34.753 -14.867 -2.394 1.00 49.47 357 TYR A C 1
ATOM 2888 O O . TYR A 1 357 ? 33.578 -15.146 -2.626 1.00 49.47 357 TYR A O 1
ATOM 2896 N N . THR A 1 358 ? 35.453 -14.103 -3.243 1.00 48.38 358 THR A N 1
ATOM 2897 C CA . THR A 1 358 ? 34.792 -13.489 -4.404 1.00 48.38 358 THR A CA 1
ATOM 2898 C C . THR A 1 358 ? 34.462 -14.560 -5.456 1.00 48.38 358 THR A C 1
ATOM 2900 O O . THR A 1 358 ? 35.375 -15.212 -5.968 1.00 48.38 358 THR A O 1
ATOM 2903 N N . PRO A 1 359 ? 33.193 -14.694 -5.902 1.00 43.47 359 PRO A N 1
ATOM 2904 C CA . PRO A 1 359 ? 32.880 -15.405 -7.150 1.00 43.47 359 PRO A CA 1
ATOM 2905 C C . PRO A 1 359 ? 33.594 -14.752 -8.348 1.00 43.47 359 PRO A C 1
ATOM 2907 O O . PRO A 1 359 ? 33.861 -15.378 -9.368 1.00 43.47 359 PRO A O 1
ATOM 2910 N N . PHE A 1 360 ? 33.956 -13.476 -8.188 1.00 46.19 360 PHE A N 1
ATOM 2911 C CA . PHE A 1 360 ? 34.716 -12.649 -9.112 1.00 46.19 360 PHE A CA 1
ATOM 2912 C C . PHE A 1 360 ? 36.236 -12.733 -8.891 1.00 46.19 360 PHE A C 1
ATOM 2914 O O . PHE A 1 360 ? 36.937 -11.718 -8.909 1.00 46.19 360 PHE A O 1
ATOM 2921 N N . SER A 1 361 ? 36.779 -13.929 -8.664 1.00 42.06 361 SER A N 1
ATOM 2922 C CA . SER A 1 361 ? 38.231 -14.093 -8.592 1.00 42.06 361 SER A CA 1
ATOM 2923 C C . SER A 1 361 ? 38.864 -13.778 -9.966 1.00 42.06 361 SER A C 1
ATOM 2925 O O . SER A 1 361 ? 38.466 -14.317 -10.999 1.00 42.06 361 SER A O 1
ATOM 2927 N N . SER A 1 362 ? 39.834 -12.857 -9.977 1.00 40.03 362 SER A N 1
ATOM 2928 C CA . SER A 1 362 ? 40.682 -12.374 -11.092 1.00 40.03 362 SER A CA 1
ATOM 2929 C C . SER A 1 362 ? 40.144 -11.323 -12.086 1.00 40.03 362 SER A C 1
ATOM 2931 O O . SER A 1 362 ? 40.937 -10.485 -12.510 1.00 40.03 362 SER A O 1
ATOM 2933 N N . ALA A 1 363 ? 38.848 -11.262 -12.420 1.00 37.19 363 ALA A N 1
ATOM 2934 C CA . ALA A 1 363 ? 38.357 -10.310 -13.442 1.00 37.19 363 ALA A CA 1
ATOM 2935 C C . ALA A 1 363 ? 38.290 -8.841 -12.968 1.00 37.19 363 ALA A C 1
ATOM 2937 O O . ALA A 1 363 ? 38.438 -7.920 -13.770 1.00 37.19 363 ALA A O 1
ATOM 2938 N N . PHE A 1 364 ? 38.110 -8.606 -11.664 1.00 38.50 364 PHE A N 1
ATOM 2939 C CA . PHE A 1 364 ? 38.040 -7.251 -11.100 1.00 38.50 364 PHE A CA 1
ATOM 2940 C C . PHE A 1 364 ? 39.409 -6.674 -10.711 1.00 38.50 364 PHE A C 1
ATOM 2942 O O . PHE A 1 364 ? 39.586 -5.458 -10.746 1.00 38.50 364 PHE A O 1
ATOM 2949 N N . TYR A 1 365 ? 40.416 -7.510 -10.425 1.00 35.72 365 TYR A N 1
ATOM 2950 C CA . TYR A 1 365 ? 41.778 -7.025 -10.152 1.00 35.72 365 TYR A CA 1
ATOM 2951 C C . TYR A 1 365 ? 42.426 -6.370 -11.387 1.00 35.72 365 TYR A C 1
ATOM 2953 O O . TYR A 1 365 ? 43.273 -5.491 -11.244 1.00 35.72 365 TYR A O 1
ATOM 2961 N N . THR A 1 366 ? 41.974 -6.701 -12.602 1.00 34.59 366 THR A N 1
ATOM 2962 C CA . THR A 1 366 ? 42.440 -6.074 -13.852 1.00 34.59 366 THR A CA 1
ATOM 2963 C C . THR A 1 366 ? 41.916 -4.641 -14.055 1.00 34.59 366 THR A C 1
ATOM 2965 O O . THR A 1 366 ? 42.487 -3.898 -14.849 1.00 34.59 366 THR A O 1
ATOM 2968 N N . LEU A 1 367 ? 40.876 -4.209 -13.324 1.00 34.78 367 LEU A N 1
ATOM 2969 C CA . LEU A 1 367 ? 40.341 -2.838 -13.394 1.00 34.78 367 LEU A CA 1
ATOM 2970 C C . LEU A 1 367 ? 41.180 -1.819 -12.605 1.00 34.78 367 LEU A C 1
ATOM 2972 O O . LEU A 1 367 ? 41.157 -0.638 -12.935 1.00 34.78 367 LEU A O 1
ATOM 2976 N N . LYS A 1 368 ? 41.954 -2.259 -11.602 1.00 30.38 368 LYS A N 1
ATOM 2977 C CA . LYS A 1 368 ? 42.864 -1.386 -10.834 1.00 30.38 368 LYS A CA 1
ATOM 2978 C C . LYS A 1 368 ? 44.227 -1.166 -11.501 1.00 30.38 368 LYS A C 1
ATOM 2980 O O . LYS A 1 368 ? 44.885 -0.183 -11.188 1.00 30.38 368 LYS A O 1
ATOM 2985 N N . ALA A 1 369 ? 44.664 -2.064 -12.386 1.00 29.52 369 ALA A N 1
ATOM 2986 C CA . ALA A 1 369 ? 46.050 -2.085 -12.864 1.00 29.52 369 ALA A CA 1
ATOM 2987 C C . ALA A 1 369 ? 46.331 -1.212 -14.102 1.00 29.52 369 ALA A C 1
ATOM 2989 O O . ALA A 1 369 ? 47.493 -0.954 -14.394 1.00 29.52 369 ALA A O 1
ATOM 2990 N N . ASN A 1 370 ? 45.307 -0.759 -14.834 1.00 27.83 370 ASN A N 1
ATOM 2991 C CA . ASN A 1 370 ? 45.503 -0.339 -16.226 1.00 27.83 370 ASN A CA 1
ATOM 2992 C C . ASN A 1 370 ? 45.030 1.076 -16.596 1.00 27.83 370 ASN A C 1
ATOM 2994 O O . ASN A 1 370 ? 44.692 1.239 -17.757 1.00 27.83 370 ASN A O 1
ATOM 2998 N N . ASN A 1 371 ? 44.990 2.075 -15.694 1.00 31.42 371 ASN A N 1
ATOM 2999 C CA . ASN A 1 371 ? 44.832 3.510 -16.052 1.00 31.42 371 ASN A CA 1
ATOM 3000 C C . ASN A 1 371 ? 43.992 3.774 -17.333 1.00 31.42 371 ASN A C 1
ATOM 3002 O O . ASN A 1 371 ? 44.452 4.433 -18.265 1.00 31.42 371 ASN A O 1
ATOM 3006 N N . PHE A 1 372 ? 42.798 3.177 -17.444 1.00 30.72 372 PHE A N 1
ATOM 3007 C CA . PHE A 1 372 ? 42.110 3.135 -18.734 1.00 30.72 372 PHE A CA 1
ATOM 3008 C C . PHE A 1 372 ? 41.340 4.436 -18.943 1.00 30.72 372 PHE A C 1
ATOM 3010 O O . PHE A 1 372 ? 40.285 4.659 -18.346 1.00 30.72 372 PHE A O 1
ATOM 3017 N N . GLU A 1 373 ? 41.871 5.269 -19.835 1.00 29.08 373 GLU A N 1
ATOM 3018 C CA . GLU A 1 373 ? 41.119 6.286 -20.561 1.00 29.08 373 GLU A CA 1
ATOM 3019 C C . GLU A 1 373 ? 39.891 5.634 -21.217 1.00 29.08 373 GLU A C 1
ATOM 3021 O O . GLU A 1 373 ? 39.985 4.788 -22.111 1.00 29.08 373 GLU A O 1
ATOM 3026 N N . TYR A 1 374 ? 38.704 6.006 -20.740 1.00 31.89 374 TYR A N 1
ATOM 3027 C CA . TYR A 1 374 ? 37.436 5.516 -21.266 1.00 31.89 374 TYR A CA 1
ATOM 3028 C C . TYR A 1 374 ? 37.075 6.211 -22.584 1.00 31.89 374 TYR A C 1
ATOM 3030 O O . TYR A 1 374 ? 36.360 7.211 -22.617 1.00 31.89 374 TYR A O 1
ATOM 3038 N N . GLY A 1 375 ? 37.488 5.608 -23.695 1.00 27.56 375 GLY A N 1
ATOM 3039 C CA . GLY A 1 375 ? 36.851 5.801 -24.996 1.00 27.56 375 GLY A CA 1
ATOM 3040 C C . GLY A 1 375 ? 35.641 4.871 -25.178 1.00 27.56 375 GLY A C 1
ATOM 3041 O O . GLY A 1 375 ? 35.804 3.716 -25.569 1.00 27.56 375 GLY A O 1
ATOM 3042 N N . GLY A 1 376 ? 34.426 5.382 -24.932 1.00 30.36 376 GLY A N 1
ATOM 3043 C CA . GLY A 1 376 ? 33.188 4.905 -25.582 1.00 30.36 376 GLY A CA 1
ATOM 3044 C C . GLY A 1 376 ? 32.213 4.015 -24.784 1.00 30.36 376 GLY A C 1
ATOM 3045 O O . GLY A 1 376 ? 32.291 2.794 -24.828 1.00 30.36 376 GLY A O 1
ATOM 3046 N N . LEU A 1 377 ? 31.257 4.681 -24.123 1.00 35.91 377 LEU A N 1
ATOM 3047 C CA . LEU A 1 377 ? 29.827 4.367 -23.898 1.00 35.91 377 LEU A CA 1
ATOM 3048 C C . LEU A 1 377 ? 29.218 3.101 -24.550 1.00 35.91 377 LEU A C 1
ATOM 3050 O O . LEU A 1 377 ? 29.262 2.962 -25.767 1.00 35.91 377 LEU A O 1
ATOM 3054 N N . PHE A 1 378 ? 28.417 2.336 -23.795 1.00 48.06 378 PHE A N 1
ATOM 3055 C CA . PHE A 1 378 ? 27.365 1.482 -24.373 1.00 48.06 378 PHE A CA 1
ATOM 3056 C C . PHE A 1 378 ? 25.976 2.010 -23.982 1.00 48.06 378 PHE A C 1
ATOM 3058 O O . PHE A 1 378 ? 25.445 1.668 -22.927 1.00 48.06 378 PHE A O 1
ATOM 3065 N N . LYS A 1 379 ? 25.399 2.864 -24.839 1.00 57.22 379 LYS A N 1
ATOM 3066 C CA . LYS A 1 379 ? 23.943 3.094 -24.899 1.00 57.22 379 LYS A CA 1
ATOM 3067 C C . LYS A 1 379 ? 23.265 1.807 -25.381 1.00 57.22 379 LYS A C 1
ATOM 3069 O O . LYS A 1 379 ? 23.865 1.092 -26.192 1.00 57.22 379 LYS A O 1
ATOM 3074 N N . THR A 1 380 ? 22.047 1.505 -24.935 1.00 66.12 380 THR A N 1
ATOM 3075 C CA . THR A 1 380 ? 21.264 0.412 -25.548 1.00 66.12 380 THR A CA 1
ATOM 3076 C C . THR A 1 380 ? 20.974 0.717 -27.026 1.00 66.12 380 THR A C 1
ATOM 3078 O O . THR A 1 380 ? 21.135 1.861 -27.466 1.00 66.12 380 THR A O 1
ATOM 3081 N N . PHE A 1 381 ? 20.585 -0.280 -27.829 1.00 70.12 381 PHE A N 1
ATOM 3082 C CA . PHE A 1 381 ? 20.263 -0.038 -29.240 1.00 70.12 381 PHE A CA 1
ATOM 3083 C C . PHE A 1 381 ? 19.153 1.010 -29.377 1.00 70.12 381 PHE A C 1
ATOM 3085 O O . PHE A 1 381 ? 19.287 1.939 -30.171 1.00 70.12 381 PHE A O 1
ATOM 3092 N N . SER A 1 382 ? 18.116 0.922 -28.545 1.00 65.25 382 SER A N 1
ATOM 3093 C CA . SER A 1 382 ? 17.020 1.892 -28.511 1.00 65.25 382 SER A CA 1
ATOM 3094 C C . SER A 1 382 ? 17.490 3.305 -28.139 1.00 65.25 382 SER A C 1
ATOM 3096 O O . SER A 1 382 ? 17.096 4.270 -28.792 1.00 65.25 382 SER A O 1
ATOM 3098 N N . GLU A 1 383 ? 18.382 3.452 -27.152 1.00 68.62 383 GLU A N 1
ATOM 3099 C CA . GLU A 1 383 ? 18.966 4.749 -26.760 1.00 68.62 383 GLU A CA 1
ATOM 3100 C C . GLU A 1 383 ? 19.889 5.358 -27.831 1.00 68.62 383 GLU A C 1
ATOM 3102 O O . GLU A 1 383 ? 20.077 6.578 -27.876 1.00 68.62 383 GLU A O 1
ATOM 3107 N N . TYR A 1 384 ? 20.502 4.520 -28.670 1.00 74.88 384 TYR A N 1
ATOM 3108 C CA . TYR A 1 384 ? 21.308 4.949 -29.810 1.00 74.88 384 TYR A CA 1
ATOM 3109 C C . TYR A 1 384 ? 20.436 5.334 -31.013 1.00 74.88 384 TYR A C 1
ATOM 3111 O O . TYR A 1 384 ? 20.621 6.407 -31.580 1.00 74.88 384 TYR A O 1
ATOM 3119 N N . ALA A 1 385 ? 19.493 4.471 -31.396 1.00 76.06 385 ALA A N 1
ATOM 3120 C CA . ALA A 1 385 ? 18.783 4.563 -32.666 1.00 76.06 385 ALA A CA 1
ATOM 3121 C C . ALA A 1 385 ? 17.603 5.542 -32.637 1.00 76.06 385 ALA A C 1
ATOM 3123 O O . ALA A 1 385 ? 17.393 6.252 -33.618 1.00 76.06 385 ALA A O 1
ATOM 3124 N N . LYS A 1 386 ? 16.851 5.622 -31.528 1.00 76.19 386 LYS A N 1
ATOM 3125 C CA . LYS A 1 386 ? 15.627 6.439 -31.442 1.00 76.19 386 LYS A CA 1
ATOM 3126 C C . LYS A 1 386 ? 15.829 7.914 -31.838 1.00 76.19 386 LYS A C 1
ATOM 3128 O O . LYS A 1 386 ? 15.140 8.351 -32.757 1.00 76.19 386 LYS A O 1
ATOM 3133 N N . PRO A 1 387 ? 16.763 8.681 -31.237 1.00 75.19 387 PRO A N 1
ATOM 3134 C CA . PRO A 1 387 ? 16.921 10.096 -31.586 1.00 75.19 387 PRO A CA 1
ATOM 3135 C C . PRO A 1 387 ? 17.388 10.309 -33.034 1.00 75.19 387 PRO A C 1
ATOM 3137 O O . PRO A 1 387 ? 16.985 11.281 -33.663 1.00 75.19 387 PRO A O 1
ATOM 3140 N N . LEU A 1 388 ? 18.193 9.389 -33.575 1.00 79.19 388 LEU A N 1
ATOM 3141 C CA . LEU A 1 388 ? 18.713 9.471 -34.942 1.00 79.19 388 LEU A CA 1
ATOM 3142 C C . LEU A 1 388 ? 17.608 9.220 -35.979 1.00 79.19 388 LEU A C 1
ATOM 3144 O O . LEU A 1 388 ? 17.475 9.960 -36.947 1.00 79.19 388 LEU A O 1
ATOM 3148 N N . ILE A 1 389 ? 16.763 8.213 -35.736 1.00 82.06 389 ILE A N 1
ATOM 3149 C CA . ILE A 1 389 ? 15.620 7.901 -36.602 1.00 82.06 389 ILE A CA 1
ATOM 3150 C C . ILE A 1 389 ? 14.590 9.038 -36.569 1.00 82.06 389 ILE A C 1
ATOM 3152 O O . ILE A 1 389 ? 14.057 9.409 -37.613 1.00 82.06 389 ILE A O 1
ATOM 3156 N N . GLU A 1 390 ? 14.311 9.613 -35.396 1.00 80.62 390 GLU A N 1
ATOM 3157 C CA . GLU A 1 390 ? 13.398 10.758 -35.270 1.00 80.62 390 GLU A CA 1
ATOM 3158 C C . GLU A 1 390 ? 13.892 11.985 -36.053 1.00 80.62 390 GLU A C 1
ATOM 3160 O O . GLU A 1 390 ? 13.094 12.668 -36.700 1.00 80.62 390 GLU A O 1
ATOM 3165 N N . GLU A 1 391 ? 15.193 12.270 -36.012 1.00 80.81 391 GLU A N 1
ATOM 3166 C CA . GLU A 1 391 ? 15.810 13.373 -36.750 1.00 80.81 391 GLU A CA 1
ATOM 3167 C C . GLU A 1 391 ? 15.748 13.158 -38.270 1.00 80.81 391 GLU A C 1
ATOM 3169 O O . GLU A 1 391 ? 15.298 14.042 -39.008 1.00 80.81 391 GLU A O 1
ATOM 3174 N N . ASP A 1 392 ? 16.102 11.963 -38.738 1.00 82.50 392 ASP A N 1
ATOM 3175 C CA . ASP A 1 392 ? 16.067 11.615 -40.159 1.00 82.50 392 ASP A CA 1
ATOM 3176 C C . ASP A 1 392 ? 14.644 11.623 -40.727 1.00 82.50 392 ASP A C 1
ATOM 3178 O O . ASP A 1 392 ? 14.427 12.086 -41.849 1.00 82.50 392 ASP A O 1
ATOM 3182 N N . ILE A 1 393 ? 13.645 11.187 -39.951 1.00 82.75 393 ILE A N 1
ATOM 3183 C CA . ILE A 1 393 ? 12.236 11.263 -40.357 1.00 82.75 393 ILE A CA 1
ATOM 3184 C C . ILE A 1 393 ? 11.754 12.711 -40.433 1.00 82.75 393 ILE A C 1
ATOM 3186 O O . ILE A 1 393 ? 11.096 13.072 -41.412 1.00 82.75 393 ILE A O 1
ATOM 3190 N N . LYS A 1 394 ? 12.114 13.566 -39.466 1.00 82.38 394 LYS A N 1
ATOM 3191 C CA . LYS A 1 394 ? 11.797 15.005 -39.523 1.00 82.38 394 LYS A CA 1
ATOM 3192 C C . LYS A 1 394 ? 12.401 15.666 -40.758 1.00 82.38 394 LYS A C 1
ATOM 3194 O O . LYS A 1 394 ? 11.760 16.510 -41.378 1.00 82.38 394 LYS A O 1
ATOM 3199 N N . ASN A 1 395 ? 13.621 15.290 -41.132 1.00 81.94 395 ASN A N 1
ATOM 3200 C CA . ASN A 1 395 ? 14.258 15.799 -42.342 1.00 81.94 395 ASN A CA 1
ATOM 3201 C C . ASN A 1 395 ? 13.610 15.235 -43.613 1.00 81.94 395 ASN A C 1
ATOM 3203 O O . ASN A 1 395 ? 13.355 15.992 -44.544 1.00 81.94 395 ASN A O 1
ATOM 3207 N N . TRP A 1 396 ? 13.258 13.948 -43.632 1.00 84.81 396 TRP A N 1
ATOM 3208 C CA . TRP A 1 396 ? 12.559 13.314 -44.751 1.00 84.81 396 TRP A CA 1
ATOM 3209 C C . TRP A 1 396 ? 11.164 13.909 -45.001 1.00 84.81 396 TRP A C 1
ATOM 3211 O O . TRP A 1 396 ? 10.755 14.028 -46.155 1.00 84.81 396 TRP A O 1
ATOM 3221 N N . GLN A 1 397 ? 10.436 14.325 -43.959 1.00 82.31 397 GLN A N 1
ATOM 3222 C CA . GLN A 1 397 ? 9.119 14.965 -44.093 1.00 82.31 397 GLN A CA 1
ATOM 3223 C C . GLN A 1 397 ? 9.180 16.356 -44.746 1.00 82.31 397 GLN A C 1
ATOM 3225 O O . GLN A 1 397 ? 8.186 16.802 -45.326 1.00 82.31 397 GLN A O 1
ATOM 3230 N N . LYS A 1 398 ? 10.328 17.046 -44.699 1.00 83.69 398 LYS A N 1
ATOM 3231 C CA . LYS A 1 398 ? 10.480 18.366 -45.322 1.00 83.69 398 LYS A CA 1
ATOM 3232 C C . LYS A 1 398 ? 10.356 18.255 -46.842 1.00 83.69 398 LYS A C 1
ATOM 3234 O O . LYS A 1 398 ? 10.879 17.334 -47.476 1.00 83.69 398 LYS A O 1
ATOM 3239 N N . LYS A 1 399 ? 9.644 19.215 -47.428 1.00 82.12 399 LYS A N 1
ATOM 3240 C CA . LYS A 1 399 ? 9.573 19.382 -48.878 1.00 82.12 399 LYS A CA 1
ATOM 3241 C C . LYS A 1 399 ? 10.899 19.950 -49.375 1.00 82.12 399 LYS A C 1
ATOM 3243 O O . LYS A 1 399 ? 11.374 20.947 -48.835 1.00 82.12 399 LYS A O 1
ATOM 3248 N N . SER A 1 400 ? 11.490 19.312 -50.380 1.00 75.75 400 SER A N 1
ATOM 3249 C CA . SER A 1 400 ? 12.732 19.802 -50.986 1.00 75.75 400 SER A CA 1
ATOM 3250 C C . SER A 1 400 ? 12.473 21.032 -51.865 1.00 75.75 400 SER A C 1
ATOM 3252 O O . SER A 1 400 ? 11.389 21.187 -52.428 1.00 75.75 400 SER A O 1
ATOM 3254 N N . GLU A 1 401 ? 13.489 21.884 -52.010 1.00 73.19 401 GLU A N 1
ATOM 3255 C CA . GLU A 1 401 ? 13.479 23.092 -52.849 1.00 73.19 401 GLU A CA 1
ATOM 3256 C C . GLU A 1 401 ? 13.078 22.803 -54.307 1.00 73.19 401 GLU A C 1
ATOM 3258 O O . GLU A 1 401 ? 12.368 23.593 -54.926 1.00 73.19 401 GLU A O 1
ATOM 3263 N N . PHE A 1 402 ? 13.439 21.626 -54.829 1.00 81.88 402 PHE A N 1
ATOM 3264 C CA . PHE A 1 402 ? 13.168 21.215 -56.212 1.00 81.88 402 PHE A CA 1
ATOM 3265 C C . PHE A 1 402 ? 12.030 20.185 -56.342 1.00 81.88 402 PHE A C 1
ATOM 3267 O O . PHE A 1 402 ? 11.871 19.551 -57.385 1.00 81.88 402 PHE A O 1
ATOM 3274 N N . GLU A 1 403 ? 11.221 19.990 -55.295 1.00 83.75 403 GLU A N 1
ATOM 3275 C CA . GLU A 1 403 ? 10.130 19.011 -55.283 1.00 83.75 403 GLU A CA 1
ATOM 3276 C C . GLU A 1 403 ? 8.759 19.662 -55.530 1.00 83.75 403 GLU A C 1
ATOM 3278 O O . GLU A 1 403 ? 8.354 20.620 -54.868 1.00 83.75 403 GLU A O 1
ATOM 3283 N N . LYS A 1 404 ? 7.978 19.110 -56.469 1.00 79.25 404 LYS A N 1
ATOM 3284 C CA . LYS A 1 404 ? 6.600 19.567 -56.722 1.00 79.25 404 LYS A CA 1
ATOM 3285 C C . LYS A 1 404 ? 5.685 19.204 -55.545 1.00 79.25 404 LYS A C 1
ATOM 3287 O O . LYS A 1 404 ? 5.770 18.108 -55.001 1.00 79.25 404 LYS A O 1
ATOM 3292 N N . GLN A 1 405 ? 4.739 20.084 -55.194 1.00 72.88 405 GLN A N 1
ATOM 3293 C CA . GLN A 1 405 ? 3.795 19.875 -54.075 1.00 72.88 405 GLN A CA 1
ATOM 3294 C C . GLN A 1 405 ? 3.013 18.554 -54.191 1.00 72.88 405 GLN A C 1
ATOM 3296 O O . GLN A 1 405 ? 2.775 17.882 -53.190 1.00 72.88 405 GLN A O 1
ATOM 3301 N N . SER A 1 406 ? 2.620 18.178 -55.410 1.00 70.12 406 SER A N 1
ATOM 3302 C CA . SER A 1 406 ? 1.899 16.933 -55.693 1.00 70.12 406 SER A CA 1
ATOM 3303 C C . SER A 1 406 ? 2.743 15.687 -55.426 1.00 70.12 406 SER A C 1
ATOM 3305 O O . SER A 1 406 ? 2.220 14.689 -54.945 1.00 70.12 406 SER A O 1
ATOM 3307 N N . GLU A 1 407 ? 4.041 15.751 -55.716 1.00 79.38 407 GLU A N 1
ATOM 3308 C CA . GLU A 1 407 ? 4.978 14.644 -55.514 1.00 79.38 407 GLU A CA 1
ATOM 3309 C C . GLU A 1 407 ? 5.355 14.520 -54.034 1.00 79.38 407 GLU A C 1
ATOM 3311 O O . GLU A 1 407 ? 5.335 13.418 -53.488 1.00 79.38 407 GLU A O 1
ATOM 3316 N N . TRP A 1 408 ? 5.526 15.649 -53.339 1.00 83.19 408 TRP A N 1
ATOM 3317 C CA . TRP A 1 408 ? 5.707 15.677 -51.886 1.00 83.19 408 TRP A CA 1
ATOM 3318 C C . TRP A 1 408 ? 4.525 15.040 -51.136 1.00 83.19 408 TRP A C 1
ATOM 3320 O O . TRP A 1 408 ? 4.736 14.177 -50.284 1.00 83.19 408 TRP A O 1
ATOM 3330 N N . LYS A 1 409 ? 3.276 15.377 -51.502 1.00 75.06 409 LYS A N 1
ATOM 3331 C CA . LYS A 1 409 ? 2.064 14.784 -50.896 1.00 75.06 409 LYS A CA 1
ATOM 33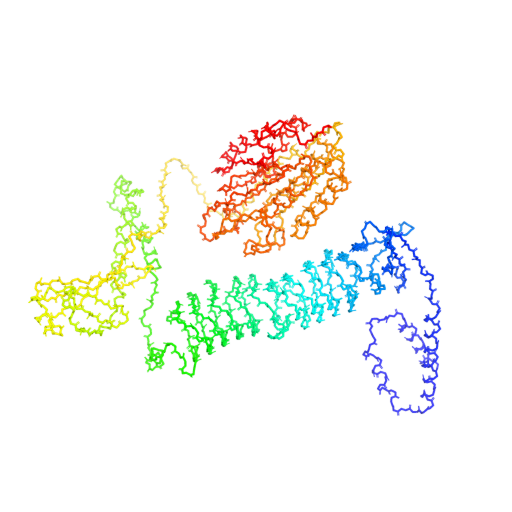32 C C . LYS A 1 409 ? 1.930 13.277 -51.158 1.00 75.06 409 LYS A C 1
ATOM 3334 O O . LYS A 1 409 ? 1.378 12.568 -50.324 1.00 75.06 409 LYS A O 1
ATOM 3339 N N . LYS A 1 410 ? 2.428 12.774 -52.296 1.00 80.69 410 LYS A N 1
ATOM 3340 C CA . LYS A 1 410 ? 2.475 11.327 -52.588 1.00 80.69 410 LYS A CA 1
ATOM 3341 C C . LYS A 1 410 ? 3.588 10.620 -51.812 1.00 80.69 410 LYS A C 1
ATOM 3343 O O . LYS A 1 410 ? 3.418 9.473 -51.403 1.00 80.69 410 LYS A O 1
ATOM 3348 N N . ARG A 1 411 ? 4.730 11.287 -51.615 1.00 83.12 411 ARG A N 1
ATOM 3349 C CA . ARG A 1 411 ? 5.893 10.744 -50.905 1.00 83.12 411 ARG A CA 1
ATOM 3350 C C . ARG A 1 411 ? 5.670 10.693 -49.395 1.00 83.12 411 ARG A C 1
ATOM 3352 O O . ARG A 1 411 ? 5.899 9.644 -48.797 1.00 83.12 411 ARG A O 1
ATOM 3359 N N . VAL A 1 412 ? 5.203 11.781 -48.785 1.00 81.44 412 VAL A N 1
ATOM 3360 C CA . VAL A 1 412 ? 5.043 11.920 -47.329 1.00 81.44 412 VAL A CA 1
ATOM 3361 C C . VAL A 1 412 ? 3.642 11.472 -46.902 1.00 81.44 412 VAL A C 1
ATOM 3363 O O . VAL A 1 412 ? 2.733 12.273 -46.712 1.00 81.44 412 VAL A O 1
ATOM 3366 N N . THR A 1 413 ? 3.468 10.155 -46.770 1.00 78.31 413 THR A N 1
ATOM 3367 C CA . THR A 1 413 ? 2.229 9.504 -46.305 1.00 78.31 413 THR A CA 1
ATOM 3368 C C . THR A 1 413 ? 2.502 8.611 -45.093 1.00 78.31 413 THR A C 1
ATOM 3370 O O . THR A 1 413 ? 3.642 8.200 -44.874 1.00 78.31 413 THR A O 1
ATOM 3373 N N . ALA A 1 414 ? 1.459 8.246 -44.336 1.00 68.62 414 ALA A N 1
ATOM 3374 C CA . ALA A 1 414 ? 1.574 7.328 -43.192 1.00 68.62 414 ALA A CA 1
ATOM 3375 C C . ALA A 1 414 ? 2.212 5.979 -43.573 1.00 68.62 414 ALA A C 1
ATOM 3377 O O . ALA A 1 414 ? 3.052 5.437 -42.855 1.00 68.62 414 ALA A O 1
ATOM 3378 N N . VAL A 1 415 ? 1.846 5.450 -44.745 1.00 73.12 415 VAL A N 1
ATOM 3379 C CA . VAL A 1 415 ? 2.372 4.180 -45.264 1.00 73.12 415 VAL A CA 1
ATOM 3380 C C . VAL A 1 415 ? 3.862 4.302 -45.595 1.00 73.12 415 VAL A C 1
ATOM 3382 O O . VAL A 1 415 ? 4.656 3.459 -45.177 1.00 73.12 415 VAL A O 1
ATOM 3385 N N . ASN A 1 416 ? 4.269 5.374 -46.280 1.00 78.25 416 ASN A N 1
ATOM 3386 C CA . ASN A 1 416 ? 5.668 5.578 -46.663 1.00 78.25 416 ASN A CA 1
ATOM 3387 C C . ASN A 1 416 ? 6.561 5.942 -45.471 1.00 78.25 416 ASN A C 1
ATOM 3389 O O . ASN A 1 416 ? 7.723 5.546 -45.442 1.00 78.25 416 ASN A O 1
ATOM 3393 N N . GLN A 1 417 ? 6.023 6.629 -44.460 1.00 75.31 417 GLN A N 1
ATOM 3394 C CA . GLN A 1 417 ? 6.729 6.904 -43.208 1.00 75.31 417 GLN A CA 1
ATOM 3395 C C . GLN A 1 417 ? 7.063 5.600 -42.469 1.00 75.31 417 GLN A C 1
ATOM 3397 O O . GLN A 1 417 ? 8.202 5.408 -42.047 1.00 75.31 417 GLN A O 1
ATOM 3402 N N . ASN A 1 418 ? 6.112 4.662 -42.392 1.00 70.81 418 ASN A N 1
ATOM 3403 C CA . ASN A 1 418 ? 6.339 3.340 -41.802 1.00 70.81 418 ASN A CA 1
ATOM 3404 C C . ASN A 1 418 ? 7.430 2.550 -42.536 1.00 70.81 418 ASN A C 1
ATOM 3406 O O . ASN A 1 418 ? 8.281 1.922 -41.903 1.00 70.81 418 ASN A O 1
ATOM 3410 N N . LEU A 1 419 ? 7.423 2.583 -43.872 1.00 77.75 419 LEU A N 1
ATOM 3411 C CA . LEU A 1 419 ? 8.467 1.951 -44.681 1.00 77.75 419 LEU A CA 1
ATOM 3412 C C . LEU A 1 419 ? 9.831 2.607 -44.439 1.00 77.75 419 LEU A C 1
ATOM 3414 O O . LEU A 1 419 ? 10.819 1.897 -44.240 1.00 77.75 419 LEU A O 1
ATOM 3418 N N . LYS A 1 420 ? 9.877 3.943 -44.368 1.00 83.12 420 LYS A N 1
ATOM 3419 C CA . LYS A 1 420 ? 11.120 4.683 -44.139 1.00 83.12 420 LYS A CA 1
ATOM 3420 C C . LYS A 1 420 ? 11.707 4.426 -42.750 1.00 83.12 420 LYS A C 1
ATOM 3422 O O . LYS A 1 420 ? 12.914 4.256 -42.624 1.00 83.12 420 LYS A O 1
ATOM 3427 N N . VAL A 1 421 ? 10.875 4.301 -41.716 1.00 76.69 421 VAL A N 1
ATOM 3428 C CA . VAL A 1 421 ? 11.341 3.936 -40.367 1.00 76.69 421 VAL A CA 1
ATOM 3429 C C . VAL A 1 421 ? 11.914 2.523 -40.324 1.00 76.69 421 VAL A C 1
ATOM 3431 O O . VAL A 1 421 ? 12.957 2.315 -39.703 1.00 76.69 421 VAL A O 1
ATOM 3434 N N . LYS A 1 422 ? 11.306 1.553 -41.019 1.00 77.44 422 LYS A N 1
ATOM 3435 C CA . LYS A 1 422 ? 11.865 0.192 -41.123 1.00 77.44 422 LYS A CA 1
ATOM 3436 C C . LYS A 1 422 ? 13.235 0.183 -41.808 1.00 77.44 422 LYS A C 1
ATOM 3438 O O . LYS A 1 422 ? 14.139 -0.517 -41.352 1.00 77.44 422 LYS A O 1
ATOM 3443 N N . GLU A 1 423 ? 13.396 0.972 -42.868 1.00 84.31 423 GLU A N 1
ATOM 3444 C CA . GLU A 1 423 ? 14.668 1.149 -43.578 1.00 84.31 423 GLU A CA 1
ATOM 3445 C C . GLU A 1 423 ? 15.750 1.738 -42.657 1.00 84.31 423 GLU A C 1
ATOM 3447 O O . GLU A 1 423 ? 16.795 1.114 -42.461 1.00 84.31 423 GLU A O 1
ATOM 3452 N N . LEU A 1 424 ? 15.464 2.877 -42.014 1.00 81.50 424 LEU A N 1
ATOM 3453 C CA . LEU A 1 424 ? 16.392 3.553 -41.099 1.00 81.50 424 LEU A CA 1
ATOM 3454 C C . LEU A 1 424 ? 16.747 2.674 -39.891 1.00 81.50 424 LEU A C 1
ATOM 3456 O O . LEU A 1 424 ? 17.905 2.600 -39.486 1.00 81.50 424 LEU A O 1
ATOM 3460 N N . THR A 1 425 ? 15.782 1.930 -39.345 1.00 78.38 425 THR A N 1
ATOM 3461 C CA . THR A 1 425 ? 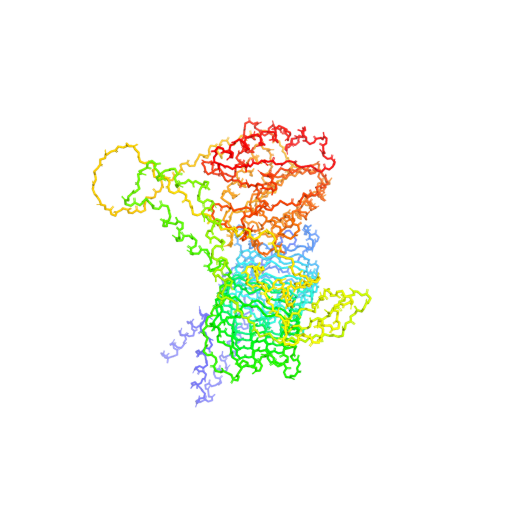16.030 0.988 -38.239 1.00 78.38 425 THR A CA 1
ATOM 3462 C C . THR A 1 425 ? 17.056 -0.077 -38.631 1.00 78.38 425 THR A C 1
ATOM 3464 O O . THR A 1 425 ? 17.956 -0.390 -37.849 1.00 78.38 425 THR A O 1
ATOM 3467 N N . LYS A 1 426 ? 16.973 -0.615 -39.856 1.00 80.06 426 LYS A N 1
ATOM 3468 C CA . LYS A 1 426 ? 17.937 -1.599 -40.377 1.00 80.06 426 LYS A CA 1
ATOM 3469 C C . LYS A 1 426 ? 19.330 -0.989 -40.571 1.00 80.06 426 LYS A C 1
ATOM 3471 O O . LYS A 1 426 ? 20.338 -1.637 -40.266 1.00 80.06 426 LYS A O 1
ATOM 3476 N N . GLU A 1 427 ? 19.392 0.248 -41.050 1.00 84.31 427 GLU A N 1
ATOM 3477 C CA . GLU A 1 427 ? 20.641 0.989 -41.224 1.00 84.31 427 GLU A CA 1
ATOM 3478 C C . GLU A 1 427 ? 21.337 1.241 -39.878 1.00 84.31 427 GLU A C 1
ATOM 3480 O O . GLU A 1 427 ? 22.491 0.846 -39.684 1.00 84.31 427 GLU A O 1
ATOM 3485 N N . TYR A 1 428 ? 20.625 1.828 -38.913 1.00 81.50 428 TYR A N 1
ATOM 3486 C CA . TYR A 1 428 ? 21.179 2.130 -37.595 1.00 81.50 428 TYR A CA 1
ATOM 3487 C C . TYR A 1 428 ? 21.487 0.876 -36.780 1.00 81.50 428 TYR A C 1
ATOM 3489 O O . TYR A 1 428 ? 22.470 0.876 -36.041 1.00 81.50 428 TYR A O 1
ATOM 3497 N N . LYS A 1 429 ? 20.747 -0.227 -36.964 1.00 82.56 429 LYS A N 1
ATOM 3498 C CA . LYS A 1 429 ? 21.122 -1.546 -36.424 1.00 82.56 429 LYS A CA 1
ATOM 3499 C C . LYS A 1 429 ? 22.504 -1.969 -36.910 1.00 82.56 429 LYS A C 1
ATOM 3501 O O . LYS A 1 429 ? 23.351 -2.354 -36.108 1.00 82.56 429 LYS A O 1
ATOM 3506 N N . SER A 1 430 ? 22.762 -1.840 -38.208 1.00 79.62 430 SER A N 1
ATOM 3507 C CA . SER A 1 430 ? 24.050 -2.210 -38.802 1.00 79.62 430 SER A CA 1
ATOM 3508 C C . SER A 1 430 ? 25.192 -1.320 -38.291 1.00 79.62 430 SER A C 1
ATOM 3510 O O . SER A 1 430 ? 26.253 -1.830 -37.923 1.00 79.62 430 SER A O 1
ATOM 3512 N N . LYS A 1 431 ? 24.965 -0.000 -38.197 1.00 80.00 431 LYS A N 1
ATOM 3513 C CA . LYS A 1 431 ? 25.936 0.956 -37.631 1.00 80.00 431 LYS A CA 1
ATOM 3514 C C . LYS A 1 431 ? 26.230 0.662 -36.157 1.00 80.00 431 LYS A C 1
ATOM 3516 O O . LYS A 1 431 ? 27.393 0.558 -35.780 1.00 80.00 431 LYS A O 1
ATOM 3521 N N . TYR A 1 432 ? 25.193 0.450 -35.347 1.00 74.00 432 TYR A N 1
ATOM 3522 C CA . TYR A 1 432 ? 25.320 0.113 -33.930 1.00 74.00 432 TYR A CA 1
ATOM 3523 C C . TYR A 1 432 ? 26.112 -1.178 -33.718 1.00 74.00 432 TYR A C 1
ATOM 3525 O O . TYR A 1 432 ? 27.043 -1.207 -32.917 1.00 74.00 432 TYR A O 1
ATOM 3533 N N . LEU A 1 433 ? 25.790 -2.244 -34.456 1.00 72.19 433 LEU A N 1
ATOM 3534 C CA . LEU A 1 433 ? 26.512 -3.508 -34.339 1.00 72.19 433 LEU A CA 1
ATOM 3535 C C . LEU A 1 433 ? 27.983 -3.356 -34.732 1.00 72.19 433 LEU A C 1
ATOM 3537 O O . LEU A 1 433 ? 28.827 -3.923 -34.052 1.00 72.19 433 LEU A O 1
ATOM 3541 N N . ASN A 1 434 ? 28.306 -2.568 -35.765 1.00 73.06 434 ASN A N 1
ATOM 3542 C CA . ASN A 1 434 ? 29.689 -2.309 -36.185 1.00 73.06 434 ASN A CA 1
ATOM 3543 C C . ASN A 1 434 ? 30.514 -1.558 -35.132 1.00 73.06 434 ASN A C 1
ATOM 3545 O O . ASN A 1 434 ? 31.664 -1.926 -34.905 1.00 73.06 434 ASN A O 1
ATOM 3549 N N . THR A 1 435 ? 29.934 -0.562 -34.464 1.00 65.00 435 THR A N 1
ATOM 3550 C CA . THR A 1 435 ? 30.621 0.213 -33.416 1.00 65.00 435 THR A CA 1
ATOM 3551 C C . THR A 1 435 ? 30.868 -0.607 -32.145 1.00 65.00 435 THR A C 1
ATOM 3553 O O . THR A 1 435 ? 31.824 -0.353 -31.417 1.00 65.00 435 THR A O 1
ATOM 3556 N N . ASN A 1 436 ? 30.033 -1.617 -31.885 1.00 59.91 436 ASN A N 1
ATOM 3557 C CA . ASN A 1 436 ? 30.074 -2.420 -30.661 1.00 59.91 436 ASN A CA 1
ATOM 3558 C C . ASN A 1 436 ? 30.740 -3.797 -30.839 1.00 59.91 436 ASN A C 1
ATOM 3560 O O . ASN A 1 436 ? 30.672 -4.637 -29.941 1.00 59.91 436 ASN A O 1
ATOM 3564 N N . LYS A 1 437 ? 31.419 -4.043 -31.970 1.00 64.12 437 LYS A N 1
ATOM 3565 C CA . LYS A 1 437 ? 32.218 -5.263 -32.160 1.00 64.12 437 LYS A CA 1
ATOM 3566 C C . LYS A 1 437 ? 33.456 -5.203 -31.270 1.00 64.12 437 LYS A C 1
ATOM 3568 O O . LYS A 1 437 ? 34.395 -4.466 -31.553 1.00 64.12 437 LYS A O 1
ATOM 3573 N N . ARG A 1 438 ? 33.493 -6.012 -30.214 1.00 57.28 438 ARG A N 1
ATOM 3574 C CA . ARG A 1 438 ? 34.727 -6.325 -29.483 1.00 57.28 438 ARG A CA 1
ATOM 3575 C C . ARG A 1 438 ? 34.837 -7.836 -29.341 1.00 57.28 438 ARG A C 1
ATOM 3577 O O . ARG A 1 438 ? 33.858 -8.481 -28.971 1.00 57.28 438 ARG A O 1
ATOM 3584 N N . VAL A 1 439 ? 36.014 -8.394 -29.625 1.00 55.12 439 VAL A N 1
ATOM 3585 C CA . VAL A 1 439 ? 36.315 -9.786 -29.273 1.00 55.12 439 VAL A CA 1
ATOM 3586 C C . VAL A 1 439 ? 37.762 -9.936 -28.837 1.00 55.12 439 VAL A C 1
ATOM 3588 O O . VAL A 1 439 ? 38.680 -9.600 -29.579 1.00 55.12 439 VAL A O 1
ATOM 3591 N N . ASP A 1 440 ? 37.941 -10.511 -27.654 1.00 52.66 440 ASP A N 1
ATOM 3592 C CA . ASP A 1 440 ? 39.148 -11.238 -27.273 1.00 52.66 440 ASP A CA 1
ATOM 3593 C C . ASP A 1 440 ? 38.902 -12.712 -27.641 1.00 52.66 440 ASP A C 1
ATOM 3595 O O . ASP A 1 440 ? 38.261 -13.452 -26.892 1.00 52.66 440 ASP A O 1
ATOM 3599 N N . LEU A 1 441 ? 39.299 -13.117 -28.855 1.00 60.69 441 LEU A N 1
ATOM 3600 C CA . LEU A 1 441 ? 39.103 -14.481 -29.365 1.00 60.69 441 LEU A CA 1
ATOM 3601 C C . LEU A 1 441 ? 40.184 -15.410 -28.808 1.00 60.69 441 LEU A C 1
ATOM 3603 O O . LEU A 1 441 ? 41.113 -15.799 -29.511 1.00 60.69 441 LEU A O 1
ATOM 3607 N N . ARG A 1 442 ? 40.038 -15.803 -27.543 1.00 66.25 442 ARG A N 1
ATOM 3608 C CA . ARG A 1 442 ? 40.741 -16.967 -26.995 1.00 66.25 442 ARG A CA 1
ATOM 3609 C C . ARG A 1 442 ? 39.844 -18.188 -27.097 1.00 66.25 442 ARG A C 1
ATOM 3611 O O . ARG A 1 442 ? 38.759 -18.210 -26.515 1.00 66.25 442 ARG A O 1
ATOM 3618 N N . TYR A 1 443 ? 40.304 -19.181 -27.849 1.00 76.56 443 TYR A N 1
ATOM 3619 C CA . TYR A 1 443 ? 39.538 -20.380 -28.163 1.00 76.56 443 TYR A CA 1
ATOM 3620 C C . TYR A 1 443 ? 40.403 -21.639 -28.114 1.00 76.56 443 TYR A C 1
ATOM 3622 O O . TYR A 1 443 ? 41.599 -21.609 -28.408 1.00 76.56 443 TYR A O 1
ATOM 3630 N N . PHE A 1 444 ? 39.783 -22.760 -27.758 1.00 79.31 444 PHE A N 1
ATOM 3631 C CA . PHE A 1 444 ? 40.416 -24.074 -27.716 1.00 79.31 444 PHE A CA 1
ATOM 3632 C C . PHE A 1 444 ? 39.447 -25.154 -28.215 1.00 79.31 444 PHE A C 1
ATOM 3634 O O . PHE A 1 444 ? 38.261 -25.135 -27.883 1.00 79.31 444 PHE A O 1
ATOM 3641 N N . LEU A 1 445 ? 39.967 -26.082 -29.022 1.00 86.00 445 LEU A N 1
ATOM 3642 C CA . LEU A 1 445 ? 39.234 -27.226 -29.569 1.00 86.00 445 LEU A CA 1
ATOM 3643 C C . LEU A 1 445 ? 39.413 -28.438 -28.655 1.00 86.00 445 LEU A C 1
ATOM 3645 O O . LEU A 1 445 ? 40.548 -28.831 -28.382 1.00 86.00 445 LEU A O 1
ATOM 3649 N N . ALA A 1 446 ? 38.311 -29.038 -28.213 1.00 81.56 446 ALA A N 1
ATOM 3650 C CA . ALA A 1 446 ? 38.325 -30.231 -27.376 1.00 81.56 446 ALA A CA 1
ATOM 3651 C C . ALA A 1 446 ? 38.537 -31.523 -28.189 1.00 81.56 446 ALA A C 1
ATOM 3653 O O . ALA A 1 446 ? 38.692 -31.507 -29.413 1.00 81.56 446 ALA A O 1
ATOM 3654 N N . ALA A 1 447 ? 38.544 -32.666 -27.495 1.00 83.06 447 ALA A N 1
ATOM 3655 C CA . ALA A 1 447 ? 38.535 -33.975 -28.140 1.00 83.06 447 ALA A CA 1
ATOM 3656 C C . ALA A 1 447 ? 37.259 -34.168 -28.983 1.00 83.06 447 ALA A C 1
ATOM 3658 O O . ALA A 1 447 ? 36.188 -33.702 -28.604 1.00 83.06 447 ALA A O 1
ATOM 3659 N N . TYR A 1 448 ? 37.399 -34.836 -30.131 1.00 89.94 448 TYR A N 1
ATOM 3660 C CA . TYR A 1 448 ? 36.283 -35.149 -31.023 1.00 89.94 448 TYR A CA 1
ATOM 3661 C C . TYR A 1 448 ? 35.379 -36.210 -30.395 1.00 89.94 448 TYR A C 1
ATOM 3663 O O . TYR A 1 448 ? 35.887 -37.192 -29.855 1.00 89.94 448 TYR A O 1
ATOM 3671 N N . ASP A 1 449 ? 34.070 -36.021 -30.510 1.00 83.12 449 ASP A N 1
ATOM 3672 C CA . ASP A 1 449 ? 33.050 -36.996 -30.140 1.00 83.12 449 ASP A CA 1
ATOM 3673 C C . ASP A 1 449 ? 32.601 -37.761 -31.402 1.00 83.12 449 ASP A C 1
ATOM 3675 O O . ASP A 1 449 ? 31.894 -37.182 -32.239 1.00 83.12 449 ASP A O 1
ATOM 3679 N N . PRO A 1 450 ? 33.025 -39.030 -31.576 1.00 78.75 450 PRO A N 1
ATOM 3680 C CA . PRO A 1 450 ? 32.699 -39.823 -32.756 1.00 78.75 450 PRO A CA 1
ATOM 3681 C C . PRO A 1 450 ? 31.242 -40.294 -32.790 1.00 78.75 450 PRO A C 1
ATOM 3683 O O . PRO A 1 450 ? 30.717 -40.477 -33.884 1.00 78.75 450 PRO A O 1
ATOM 3686 N N . GLU A 1 451 ? 30.577 -40.443 -31.640 1.00 83.19 451 GLU A N 1
ATOM 3687 C CA . GLU A 1 451 ? 29.185 -40.913 -31.571 1.00 83.19 451 GLU A CA 1
ATOM 3688 C C . GLU A 1 451 ? 28.219 -39.849 -32.103 1.00 83.19 451 GLU A C 1
ATOM 3690 O O . GLU A 1 451 ? 27.235 -40.153 -32.775 1.00 83.19 451 GLU A O 1
ATOM 3695 N N . ASN A 1 452 ? 28.527 -38.575 -31.841 1.00 80.88 452 ASN A N 1
ATOM 3696 C CA . ASN A 1 452 ? 27.706 -37.440 -32.269 1.00 80.88 452 ASN A CA 1
ATOM 3697 C C . ASN A 1 452 ? 28.265 -36.699 -33.497 1.00 80.88 452 ASN A C 1
ATOM 3699 O O . ASN A 1 452 ? 27.643 -35.749 -33.979 1.00 80.88 452 ASN A O 1
ATOM 3703 N N . GLU A 1 453 ? 29.429 -37.116 -34.000 1.00 88.81 453 GLU A N 1
ATOM 3704 C CA . GLU A 1 453 ? 30.216 -36.447 -35.041 1.00 88.81 453 GLU A CA 1
ATOM 3705 C C . GLU A 1 453 ? 30.483 -34.953 -34.759 1.00 88.81 453 GLU A C 1
ATOM 3707 O O . GLU A 1 453 ? 30.256 -34.080 -35.610 1.00 88.81 453 GLU A O 1
ATOM 3712 N N . THR A 1 454 ? 30.940 -34.617 -33.545 1.00 87.62 454 THR A N 1
ATOM 3713 C CA . THR A 1 454 ? 31.119 -33.212 -33.132 1.00 87.62 454 THR A CA 1
ATOM 3714 C C . THR A 1 454 ? 32.471 -32.886 -32.514 1.00 87.62 454 THR A C 1
ATOM 3716 O O . THR A 1 454 ? 33.104 -33.695 -31.845 1.00 87.62 454 THR A O 1
ATOM 3719 N N . PHE A 1 455 ? 32.893 -31.634 -32.693 1.00 86.19 455 PHE A N 1
ATOM 3720 C CA . PHE A 1 455 ? 33.936 -31.009 -31.890 1.00 86.19 455 PHE A CA 1
ATOM 3721 C C . PHE A 1 455 ? 33.327 -30.027 -30.883 1.00 86.19 455 PHE A C 1
ATOM 3723 O O . PHE A 1 455 ? 32.703 -29.046 -31.305 1.00 86.19 455 PHE A O 1
ATOM 3730 N N . PRO A 1 456 ? 33.561 -30.208 -29.575 1.00 80.81 456 PRO A N 1
ATOM 3731 C CA . PRO A 1 456 ? 33.346 -29.158 -28.593 1.00 80.81 456 PRO A CA 1
ATOM 3732 C C . PRO A 1 456 ? 34.403 -28.055 -28.752 1.00 80.81 456 PRO A C 1
ATOM 3734 O O . PRO A 1 456 ? 35.602 -28.322 -28.871 1.00 80.81 456 PRO A O 1
ATOM 3737 N N . VAL A 1 457 ? 33.964 -26.801 -28.737 1.00 78.81 457 VAL A N 1
ATOM 3738 C CA . VAL A 1 457 ? 34.809 -25.610 -28.818 1.00 78.81 457 VAL A CA 1
ATOM 3739 C C . VAL A 1 457 ? 34.534 -24.719 -27.626 1.00 78.81 457 VAL A C 1
ATOM 3741 O O . VAL A 1 457 ? 33.410 -24.264 -27.408 1.00 78.81 457 VAL A O 1
ATOM 3744 N N . TYR A 1 458 ? 35.600 -24.427 -26.890 1.00 72.94 458 TYR A N 1
ATOM 3745 C CA . TYR A 1 458 ? 35.576 -23.495 -25.779 1.00 72.94 458 TYR A CA 1
ATOM 3746 C C . TYR A 1 458 ? 36.034 -22.133 -26.271 1.00 72.94 458 TYR A C 1
ATOM 3748 O O . TYR A 1 458 ? 37.171 -21.981 -26.719 1.00 72.94 458 TYR A O 1
ATOM 3756 N N . ILE A 1 459 ? 35.153 -21.142 -26.182 1.00 68.81 459 ILE A N 1
ATOM 3757 C CA . ILE A 1 459 ? 35.473 -19.738 -26.434 1.00 68.81 459 ILE A CA 1
ATOM 3758 C C . ILE A 1 459 ? 35.322 -19.010 -25.104 1.00 68.81 459 ILE A C 1
ATOM 3760 O O . ILE A 1 459 ? 34.331 -19.189 -24.400 1.00 68.81 459 ILE A O 1
ATOM 3764 N N . LYS A 1 460 ? 36.319 -18.205 -24.731 1.00 58.03 460 LYS A N 1
ATOM 3765 C CA . LYS A 1 460 ? 36.288 -17.469 -23.464 1.00 58.03 460 LYS A CA 1
ATOM 3766 C C . LYS A 1 460 ? 34.991 -16.647 -23.347 1.00 58.03 460 LYS A C 1
ATOM 3768 O O . LYS A 1 460 ? 34.695 -15.849 -24.231 1.00 58.03 460 LYS A O 1
ATOM 3773 N N . ASN A 1 461 ? 34.274 -16.801 -22.228 1.00 51.97 461 ASN A N 1
ATOM 3774 C CA . ASN A 1 461 ? 33.003 -16.125 -21.916 1.00 51.97 461 ASN A CA 1
ATOM 3775 C C . ASN A 1 461 ? 31.809 -16.505 -22.823 1.00 51.97 461 ASN A C 1
ATOM 3777 O O . ASN A 1 461 ? 30.870 -15.721 -22.944 1.00 51.97 461 ASN A O 1
ATOM 3781 N N . VAL A 1 462 ? 31.841 -17.678 -23.461 1.00 60.38 462 VAL A N 1
ATOM 3782 C CA . VAL A 1 462 ? 30.718 -18.253 -24.220 1.00 60.38 462 VAL A CA 1
ATOM 3783 C C . VAL A 1 462 ? 30.499 -19.690 -23.746 1.00 60.38 462 VAL A C 1
ATOM 3785 O O . VAL A 1 462 ? 31.466 -20.380 -23.415 1.00 60.38 462 VAL A O 1
ATOM 3788 N N . ASP A 1 463 ? 29.244 -20.144 -23.725 1.00 59.09 463 ASP A N 1
ATOM 3789 C CA . ASP A 1 463 ? 28.920 -21.552 -23.490 1.00 59.09 463 ASP A CA 1
ATOM 3790 C C . ASP A 1 463 ? 29.613 -22.464 -24.511 1.00 59.09 463 ASP A C 1
ATOM 3792 O O . ASP A 1 463 ? 29.977 -22.053 -25.617 1.00 59.09 463 ASP A O 1
ATOM 3796 N N . THR A 1 464 ? 29.804 -23.729 -24.136 1.00 72.19 464 THR A N 1
ATOM 3797 C CA . THR A 1 464 ? 30.498 -24.692 -25.000 1.00 72.19 464 THR A CA 1
ATOM 3798 C C . THR A 1 464 ? 29.721 -24.879 -26.301 1.00 72.19 464 THR A C 1
ATOM 3800 O O . THR A 1 464 ? 28.553 -25.272 -26.294 1.00 72.19 464 THR A O 1
ATOM 3803 N N . LEU A 1 465 ? 30.378 -24.602 -27.427 1.00 76.38 465 LEU A N 1
ATOM 3804 C CA . LEU A 1 465 ? 29.795 -24.771 -28.753 1.00 76.38 465 LEU A CA 1
ATOM 3805 C C . LEU A 1 465 ? 30.117 -26.166 -29.275 1.00 76.38 465 LEU A C 1
ATOM 3807 O O . LEU A 1 465 ? 31.250 -26.617 -29.160 1.00 76.38 465 LEU A O 1
ATOM 3811 N N . PHE A 1 466 ? 29.154 -26.816 -29.919 1.00 81.06 466 PHE A N 1
ATOM 3812 C CA . PHE A 1 466 ? 29.369 -28.104 -30.580 1.00 81.06 466 PHE A CA 1
ATOM 3813 C C . PHE A 1 466 ? 29.315 -27.905 -32.089 1.00 81.06 466 PHE A C 1
ATOM 3815 O O . PHE A 1 466 ? 28.274 -27.523 -32.626 1.00 81.06 466 PHE A O 1
ATOM 3822 N N . ILE A 1 467 ? 30.434 -28.123 -32.776 1.00 85.31 467 ILE A N 1
ATOM 3823 C CA . ILE A 1 467 ? 30.527 -28.040 -34.236 1.00 85.31 467 ILE A CA 1
ATOM 3824 C C . ILE A 1 467 ? 30.336 -29.436 -34.806 1.00 85.31 467 ILE A C 1
ATOM 3826 O O . ILE A 1 467 ? 31.125 -30.326 -34.502 1.00 85.31 467 ILE A O 1
ATOM 3830 N N . LYS A 1 468 ? 29.342 -29.619 -35.676 1.00 85.94 468 LYS A N 1
ATOM 3831 C CA . LYS A 1 468 ? 29.164 -30.882 -36.397 1.00 85.94 468 LYS A CA 1
ATOM 3832 C C . LYS A 1 468 ? 30.175 -30.986 -37.539 1.00 85.94 468 LYS A C 1
ATOM 3834 O O . LYS A 1 468 ? 30.162 -30.156 -38.450 1.00 85.94 468 LYS A O 1
ATOM 3839 N N . VAL A 1 469 ? 31.042 -31.992 -37.485 1.00 87.31 469 VAL A N 1
ATOM 3840 C CA . VAL A 1 469 ? 32.068 -32.270 -38.499 1.00 87.31 469 VAL A CA 1
ATOM 3841 C C . VAL A 1 469 ? 32.003 -33.763 -38.811 1.00 87.31 469 VAL A C 1
ATOM 3843 O O . VAL A 1 469 ? 32.286 -34.542 -37.903 1.00 87.31 469 VAL A O 1
ATOM 3846 N N . PRO A 1 470 ? 31.657 -34.176 -40.046 1.00 89.75 470 PRO A N 1
ATOM 3847 C CA . PRO A 1 470 ? 31.579 -35.592 -40.408 1.00 89.75 470 PRO A CA 1
ATOM 3848 C C . PRO A 1 470 ? 32.873 -36.333 -40.077 1.00 89.75 470 PRO A C 1
ATOM 3850 O O . PRO A 1 470 ? 33.959 -35.773 -40.265 1.00 89.75 470 PRO A O 1
ATOM 3853 N N . ILE A 1 471 ? 32.777 -37.593 -39.650 1.00 88.00 471 ILE A N 1
ATOM 3854 C CA . ILE A 1 471 ? 33.937 -38.354 -39.158 1.00 88.00 471 ILE A CA 1
ATOM 3855 C C . ILE A 1 471 ? 35.090 -38.421 -40.172 1.00 88.00 471 ILE A C 1
ATOM 3857 O O . ILE A 1 471 ? 36.257 -38.285 -39.806 1.00 88.00 471 ILE A O 1
ATOM 3861 N N . ALA A 1 472 ? 34.769 -38.496 -41.467 1.00 88.94 472 ALA A N 1
ATOM 3862 C CA . ALA A 1 472 ? 35.743 -38.487 -42.561 1.00 88.94 472 ALA A CA 1
ATOM 3863 C C . ALA A 1 472 ? 36.541 -37.170 -42.679 1.00 88.94 472 ALA A C 1
ATOM 3865 O O . ALA A 1 472 ? 37.636 -37.156 -43.231 1.00 88.94 472 ALA A O 1
ATOM 3866 N N . GLN A 1 473 ? 36.001 -36.057 -42.174 1.00 90.56 473 GLN A N 1
ATOM 3867 C CA . GLN A 1 473 ? 36.608 -34.721 -42.232 1.00 90.56 473 GLN A CA 1
ATOM 3868 C C . GLN A 1 473 ? 37.263 -34.314 -40.903 1.00 90.56 473 GLN A C 1
ATOM 3870 O O . GLN A 1 473 ? 38.025 -33.345 -40.860 1.00 90.56 473 GLN A O 1
ATOM 3875 N N . ALA A 1 474 ? 36.988 -35.042 -39.816 1.00 87.88 474 ALA A N 1
ATOM 3876 C CA . ALA A 1 474 ? 37.419 -34.688 -38.469 1.00 87.88 474 ALA A CA 1
ATOM 3877 C C . ALA A 1 474 ? 38.952 -34.629 -38.279 1.00 87.88 474 ALA A C 1
ATOM 3879 O O . ALA A 1 474 ? 39.415 -33.662 -37.665 1.00 87.88 474 ALA A O 1
ATOM 3880 N N . PRO A 1 475 ? 39.770 -35.558 -38.827 1.00 89.56 475 PRO A N 1
ATOM 3881 C CA . PRO A 1 475 ? 41.229 -35.480 -38.708 1.00 89.56 475 PRO A CA 1
ATOM 3882 C C . PRO A 1 475 ? 41.797 -34.208 -39.347 1.00 89.56 475 PRO A C 1
ATOM 3884 O O . PRO A 1 475 ? 42.525 -33.457 -38.697 1.00 89.56 475 PRO A O 1
ATOM 3887 N N . THR A 1 476 ? 41.381 -33.912 -40.582 1.00 88.81 476 THR A N 1
ATOM 3888 C CA . THR A 1 476 ? 41.810 -32.718 -41.323 1.00 88.81 476 THR A CA 1
ATOM 3889 C C . THR A 1 476 ? 41.336 -31.433 -40.648 1.00 88.81 476 THR A C 1
ATOM 3891 O O . THR A 1 476 ? 42.081 -30.458 -40.580 1.00 88.81 476 THR A O 1
ATOM 3894 N N . PHE A 1 477 ? 40.110 -31.416 -40.116 1.00 89.38 477 PHE A N 1
ATOM 3895 C CA . PHE A 1 477 ? 39.582 -30.264 -39.387 1.00 89.38 477 PHE A CA 1
ATOM 3896 C C . PHE A 1 477 ? 40.382 -29.977 -38.106 1.00 89.38 477 PHE A C 1
ATOM 3898 O O . PHE A 1 477 ? 40.717 -28.824 -37.837 1.00 89.38 477 PHE A O 1
ATOM 3905 N N . LYS A 1 478 ? 40.740 -31.019 -37.341 1.00 89.75 478 LYS A N 1
ATOM 3906 C CA . LYS A 1 478 ? 41.538 -30.901 -36.111 1.00 89.75 478 LYS A CA 1
ATOM 3907 C C . LYS A 1 478 ? 42.966 -30.435 -36.387 1.00 89.75 478 LYS A C 1
ATOM 3909 O O . LYS A 1 478 ? 43.453 -29.550 -35.688 1.00 89.75 478 LYS A O 1
ATOM 3914 N N . GLU A 1 479 ? 43.620 -31.011 -37.394 1.00 90.25 479 GLU A N 1
ATOM 3915 C CA . GLU A 1 479 ? 44.979 -30.636 -37.806 1.00 90.25 479 GLU A CA 1
ATOM 3916 C C . GLU A 1 479 ? 45.052 -29.151 -38.187 1.00 90.25 479 GLU A C 1
ATOM 3918 O O . GLU A 1 479 ? 45.940 -28.420 -37.748 1.00 90.25 479 GLU A O 1
ATOM 3923 N N . LYS A 1 480 ? 44.054 -28.681 -38.940 1.00 89.44 480 LYS A N 1
ATOM 3924 C CA . LYS A 1 480 ? 44.006 -27.320 -39.481 1.00 89.44 480 LYS A CA 1
ATOM 3925 C C . LYS A 1 480 ? 43.369 -26.283 -38.555 1.00 89.44 480 LYS A C 1
ATOM 3927 O O . LYS A 1 480 ? 43.360 -25.096 -38.885 1.00 89.44 480 LYS A O 1
ATOM 3932 N N . TRP A 1 481 ? 42.876 -26.695 -37.385 1.00 86.31 481 TRP A N 1
ATOM 3933 C CA . TRP A 1 481 ? 42.121 -25.853 -36.451 1.00 86.31 481 TRP A CA 1
ATOM 3934 C C . TRP A 1 481 ? 42.812 -24.535 -36.089 1.00 86.31 481 TRP A C 1
ATOM 3936 O O . TRP A 1 481 ? 42.176 -23.486 -36.082 1.00 86.31 481 TRP A O 1
ATOM 3946 N N . LYS A 1 482 ? 44.112 -24.576 -35.774 1.00 79.19 482 LYS A N 1
ATOM 3947 C CA . LYS A 1 482 ? 44.837 -23.388 -35.296 1.00 79.19 482 LYS A CA 1
ATOM 3948 C C . LYS A 1 482 ? 45.220 -22.412 -36.408 1.00 79.19 482 LYS A C 1
ATOM 3950 O O . LYS A 1 482 ? 45.321 -21.222 -36.133 1.00 79.19 482 LYS A O 1
ATOM 3955 N N . ASN A 1 483 ? 45.455 -22.913 -37.621 1.00 80.88 483 ASN A N 1
ATOM 3956 C CA . ASN A 1 483 ? 46.132 -22.145 -38.668 1.00 80.88 483 ASN A CA 1
ATOM 3957 C C . ASN A 1 483 ? 45.202 -21.754 -39.824 1.00 80.88 483 ASN A C 1
ATOM 3959 O O . ASN A 1 483 ? 45.342 -20.655 -40.354 1.00 80.88 483 ASN A O 1
ATOM 3963 N N . ASP A 1 484 ? 44.218 -22.596 -40.167 1.00 86.38 484 ASP A N 1
ATOM 3964 C CA . ASP A 1 484 ? 43.407 -22.396 -41.378 1.00 86.38 484 ASP A CA 1
ATOM 3965 C C . ASP A 1 484 ? 41.903 -22.244 -41.097 1.00 86.38 484 ASP A C 1
ATOM 3967 O O . ASP A 1 484 ? 41.148 -21.834 -41.985 1.00 86.38 484 ASP A O 1
ATOM 3971 N N . VAL A 1 485 ? 41.430 -22.569 -39.886 1.00 85.69 485 VAL A N 1
ATOM 3972 C CA . VAL A 1 485 ? 40.015 -22.388 -39.528 1.00 85.69 485 VAL A CA 1
ATOM 3973 C C . VAL A 1 485 ? 39.762 -20.935 -39.139 1.00 85.69 485 VAL A C 1
ATOM 3975 O O . VAL A 1 485 ? 40.155 -20.463 -38.075 1.00 85.69 485 VAL A O 1
ATOM 3978 N N . LYS A 1 486 ? 39.027 -20.215 -39.988 1.00 84.81 486 LYS A N 1
ATOM 3979 C CA . LYS A 1 486 ? 38.590 -18.851 -39.690 1.00 84.81 486 LYS A CA 1
ATOM 3980 C C . LYS A 1 486 ? 37.321 -18.879 -38.841 1.00 84.81 486 LYS A C 1
ATOM 3982 O O . LYS A 1 486 ? 36.254 -19.252 -39.332 1.00 84.81 486 LYS A O 1
ATOM 3987 N N . ILE A 1 487 ? 37.436 -18.426 -37.594 1.00 82.31 487 ILE A N 1
ATOM 3988 C CA . ILE A 1 487 ? 36.319 -18.263 -36.657 1.00 82.31 487 ILE A CA 1
ATOM 3989 C C . ILE A 1 487 ? 35.794 -16.829 -36.757 1.00 82.31 487 ILE A C 1
ATOM 3991 O O . ILE A 1 487 ? 36.535 -15.874 -36.540 1.00 82.31 487 ILE A O 1
ATOM 3995 N N . THR A 1 488 ? 34.517 -16.665 -37.100 1.00 81.38 488 THR A N 1
ATOM 3996 C CA . THR A 1 488 ? 33.876 -15.347 -37.228 1.00 81.38 488 THR A CA 1
ATOM 3997 C C . THR A 1 488 ? 32.655 -15.267 -36.310 1.00 81.38 488 THR A C 1
ATOM 3999 O O . THR A 1 488 ? 31.705 -16.018 -36.535 1.00 81.38 488 THR A O 1
ATOM 4002 N N . PRO A 1 489 ? 32.640 -14.389 -35.288 1.00 74.69 489 PRO A N 1
ATOM 4003 C CA . PRO A 1 489 ? 31.441 -14.155 -34.494 1.00 74.69 489 PRO A CA 1
ATOM 4004 C C . PRO A 1 489 ? 30.387 -13.426 -35.325 1.00 74.69 489 PRO A C 1
ATOM 4006 O O . PRO A 1 489 ? 30.675 -12.428 -35.992 1.00 74.69 489 PRO A O 1
ATOM 4009 N N . ASN A 1 490 ? 29.154 -13.911 -35.247 1.00 74.19 490 ASN A N 1
ATOM 4010 C CA . ASN A 1 490 ? 27.984 -13.269 -35.818 1.00 74.19 490 ASN A CA 1
ATOM 4011 C C . ASN A 1 490 ? 27.241 -12.546 -34.694 1.00 74.19 490 ASN A C 1
ATOM 4013 O O . ASN A 1 490 ? 26.909 -13.141 -33.665 1.00 74.19 490 ASN A O 1
ATOM 4017 N N . TYR A 1 491 ? 26.970 -11.263 -34.903 1.00 72.31 491 TYR A N 1
ATOM 4018 C CA . TYR A 1 491 ? 26.330 -10.408 -33.913 1.00 72.31 491 TYR A CA 1
ATOM 4019 C C . TYR A 1 491 ? 24.892 -10.108 -34.293 1.00 72.31 491 TYR A C 1
ATOM 4021 O O . TYR A 1 491 ? 24.589 -9.889 -35.466 1.00 72.31 491 TYR A O 1
ATOM 4029 N N . ASP A 1 492 ? 24.044 -10.010 -33.280 1.00 69.06 492 ASP A N 1
ATOM 4030 C CA . ASP A 1 492 ? 22.709 -9.444 -33.405 1.00 69.06 492 ASP A CA 1
ATOM 4031 C C . ASP A 1 492 ? 22.354 -8.657 -32.135 1.00 69.06 492 ASP A C 1
ATOM 4033 O O . ASP A 1 492 ? 23.161 -8.532 -31.212 1.00 69.06 492 ASP A O 1
ATOM 4037 N N . ILE A 1 493 ? 21.159 -8.079 -32.099 1.00 64.00 493 ILE A N 1
ATOM 4038 C CA . ILE A 1 493 ? 20.615 -7.410 -30.925 1.00 64.00 493 ILE A CA 1
ATOM 4039 C C . ILE A 1 493 ? 19.820 -8.431 -30.113 1.00 64.00 493 ILE A C 1
ATOM 4041 O O . ILE A 1 493 ? 18.851 -8.999 -30.608 1.00 64.00 493 ILE A O 1
ATOM 4045 N N . VAL A 1 494 ? 20.206 -8.627 -28.856 1.00 55.62 494 VAL A N 1
ATOM 4046 C CA . VAL A 1 494 ? 19.502 -9.462 -27.876 1.00 55.62 494 VAL A CA 1
ATOM 4047 C C . VAL A 1 494 ? 19.240 -8.600 -26.645 1.00 55.62 494 VAL A C 1
ATOM 4049 O O . VAL A 1 494 ? 20.162 -7.969 -26.130 1.00 55.62 494 VAL A O 1
ATOM 4052 N N . ASN A 1 495 ? 17.986 -8.534 -26.183 1.00 53.72 495 ASN A N 1
ATOM 4053 C CA . ASN A 1 495 ? 17.581 -7.697 -25.042 1.00 53.72 495 ASN A CA 1
ATOM 4054 C C . ASN A 1 495 ? 18.069 -6.234 -25.155 1.00 53.72 495 ASN A C 1
ATOM 4056 O O . ASN A 1 495 ? 18.635 -5.682 -24.211 1.00 53.72 495 ASN A O 1
ATOM 4060 N N . ASP A 1 496 ? 17.873 -5.617 -26.329 1.00 57.38 496 ASP A N 1
ATOM 4061 C CA . ASP A 1 496 ? 18.243 -4.219 -26.629 1.00 57.38 496 ASP A CA 1
ATOM 4062 C C . ASP A 1 496 ? 19.763 -3.929 -26.613 1.00 57.38 496 ASP A C 1
ATOM 4064 O O . ASP A 1 496 ? 20.195 -2.779 -26.509 1.00 57.38 496 ASP A O 1
ATOM 4068 N N . ARG A 1 497 ? 20.613 -4.961 -26.724 1.00 61.41 497 ARG A N 1
ATOM 4069 C CA . ARG A 1 497 ? 22.081 -4.826 -26.734 1.00 61.41 497 ARG A CA 1
ATOM 4070 C C . ARG A 1 497 ? 22.736 -5.691 -27.800 1.00 61.41 497 ARG A C 1
ATOM 4072 O O . ARG A 1 497 ? 22.210 -6.735 -28.162 1.00 61.41 497 ARG A O 1
ATOM 4079 N N . ALA A 1 498 ? 23.906 -5.270 -28.278 1.00 63.84 498 ALA A N 1
ATOM 4080 C CA . ALA A 1 498 ? 24.720 -6.087 -29.172 1.00 63.84 498 ALA A CA 1
ATOM 4081 C C . ALA A 1 498 ? 25.208 -7.342 -28.431 1.00 63.84 498 ALA A C 1
ATOM 4083 O O . ALA A 1 498 ? 25.848 -7.239 -27.385 1.00 63.84 498 ALA A O 1
ATOM 4084 N N . ALA A 1 499 ? 24.917 -8.513 -28.983 1.00 58.84 499 ALA A N 1
ATOM 4085 C CA . ALA A 1 499 ? 25.321 -9.801 -28.448 1.00 58.84 499 ALA A CA 1
ATOM 4086 C C . ALA A 1 499 ? 25.830 -10.703 -29.575 1.00 58.84 499 ALA A C 1
ATOM 4088 O O . ALA A 1 499 ? 25.444 -10.558 -30.737 1.00 58.84 499 ALA A O 1
ATOM 4089 N N . ILE A 1 500 ? 26.706 -11.642 -29.229 1.00 67.31 500 ILE A N 1
ATOM 4090 C CA . ILE A 1 500 ? 27.104 -12.706 -30.149 1.00 67.31 500 ILE A CA 1
ATOM 4091 C C . ILE A 1 500 ? 25.989 -13.748 -30.135 1.00 67.31 500 ILE A C 1
ATOM 4093 O O . ILE A 1 500 ? 25.669 -14.290 -29.082 1.00 67.31 500 ILE A O 1
ATOM 4097 N N . VAL A 1 501 ? 25.395 -14.018 -31.295 1.00 63.50 501 VAL A N 1
ATOM 4098 C CA . VAL A 1 501 ? 24.286 -14.980 -31.423 1.00 63.50 501 VAL A CA 1
ATOM 4099 C C . VAL A 1 501 ? 24.731 -16.321 -31.996 1.00 63.50 501 VAL A C 1
ATOM 4101 O O . VAL A 1 501 ? 24.098 -17.347 -31.759 1.00 63.50 501 VAL A O 1
ATOM 4104 N N . SER A 1 502 ? 25.824 -16.329 -32.759 1.00 69.81 502 SER A N 1
ATOM 4105 C CA . SER A 1 502 ? 26.423 -17.548 -33.306 1.00 69.81 502 SER A CA 1
ATOM 4106 C C . SER A 1 502 ? 27.867 -17.310 -33.736 1.00 69.81 502 SER A C 1
ATOM 4108 O O . SER A 1 502 ? 28.335 -16.172 -33.802 1.00 69.81 502 SER A O 1
ATOM 4110 N N . PHE A 1 503 ? 28.564 -18.392 -34.074 1.00 76.44 503 PHE A N 1
ATOM 4111 C CA . PHE A 1 503 ? 29.882 -18.351 -34.696 1.00 76.44 503 PHE A CA 1
ATOM 4112 C C . PHE A 1 503 ? 29.854 -19.098 -36.030 1.00 76.44 503 PHE A C 1
ATOM 4114 O O . PHE A 1 503 ? 29.215 -20.140 -36.166 1.00 76.44 503 PHE A O 1
ATOM 4121 N N . SER A 1 504 ? 30.571 -18.561 -37.013 1.00 80.12 504 SER A N 1
ATOM 4122 C CA . SER A 1 504 ? 30.822 -19.212 -38.298 1.00 80.12 504 SER A CA 1
ATOM 4123 C C . SER A 1 504 ? 32.248 -19.759 -38.317 1.00 80.12 504 SER A C 1
ATOM 4125 O O . SER A 1 504 ? 33.191 -19.006 -38.064 1.00 80.12 504 SER A O 1
ATOM 4127 N N . PHE A 1 505 ? 32.410 -21.039 -38.660 1.00 86.56 505 PHE A N 1
ATOM 4128 C CA . PHE A 1 505 ? 33.711 -21.707 -38.759 1.00 86.56 505 PHE A CA 1
ATOM 4129 C C . PHE A 1 505 ? 33.971 -22.075 -40.219 1.00 86.56 505 PHE A C 1
ATOM 4131 O O . PHE A 1 505 ? 33.216 -22.851 -40.805 1.00 86.56 505 PHE A O 1
ATOM 4138 N N . LYS A 1 506 ? 35.013 -21.508 -40.833 1.00 88.62 506 LYS A N 1
ATOM 4139 C CA . LYS A 1 506 ? 35.322 -21.732 -42.254 1.00 88.62 506 LYS A CA 1
ATOM 4140 C C . LYS A 1 506 ? 36.696 -22.371 -42.432 1.00 88.62 506 LYS A C 1
ATOM 4142 O O . LYS A 1 506 ? 37.673 -21.830 -41.927 1.00 88.62 506 LYS A O 1
ATOM 4147 N N . LEU A 1 507 ? 36.761 -23.462 -43.197 1.00 88.62 507 LEU A N 1
ATOM 4148 C CA . LEU A 1 507 ? 37.998 -24.128 -43.623 1.00 88.62 507 LEU A CA 1
ATOM 4149 C C . LEU A 1 507 ? 37.935 -24.366 -45.139 1.00 88.62 507 LEU A C 1
ATOM 4151 O O . LEU A 1 507 ? 37.139 -25.180 -45.608 1.00 88.62 507 LEU A O 1
ATOM 4155 N N . GLY A 1 508 ? 38.738 -23.639 -45.919 1.00 84.44 508 GLY A N 1
ATOM 4156 C CA . GLY A 1 508 ? 38.635 -23.658 -47.385 1.00 84.44 508 GLY A CA 1
ATOM 4157 C C . GLY A 1 508 ? 37.242 -23.223 -47.869 1.00 84.44 508 GLY A C 1
ATOM 4158 O O . GLY A 1 508 ? 36.763 -22.150 -47.495 1.00 84.44 508 GLY A O 1
ATOM 4159 N N . ASN A 1 509 ? 36.576 -24.063 -48.671 1.00 83.56 509 ASN A N 1
ATOM 4160 C CA . ASN A 1 509 ? 35.197 -23.837 -49.135 1.00 83.56 509 ASN A CA 1
ATOM 4161 C C . ASN A 1 509 ? 34.125 -24.378 -48.172 1.00 83.56 509 ASN A C 1
ATOM 4163 O O . ASN A 1 509 ? 32.945 -24.076 -48.350 1.00 83.56 509 ASN A O 1
ATOM 4167 N N . ASN A 1 510 ? 34.516 -25.127 -47.137 1.00 81.50 510 ASN A N 1
ATOM 4168 C CA . ASN A 1 510 ? 33.579 -25.733 -46.197 1.00 81.50 510 ASN A CA 1
ATOM 4169 C C . ASN A 1 510 ? 33.237 -24.753 -45.068 1.00 81.50 510 ASN A C 1
ATOM 4171 O O . ASN A 1 510 ? 34.121 -24.131 -44.469 1.00 81.50 510 ASN A O 1
ATOM 4175 N N . VAL A 1 511 ? 31.942 -24.635 -44.768 1.00 82.56 511 VAL A N 1
ATOM 4176 C CA . VAL A 1 511 ? 31.407 -23.827 -43.665 1.00 82.56 511 VAL A CA 1
ATOM 4177 C C . VAL A 1 511 ? 30.725 -24.758 -42.672 1.00 82.56 511 VAL A C 1
ATOM 4179 O O . VAL A 1 511 ? 29.748 -25.422 -43.012 1.00 82.56 511 VAL A O 1
ATOM 4182 N N . TYR A 1 512 ? 31.221 -24.773 -41.440 1.00 81.94 512 TYR A N 1
ATOM 4183 C CA . TYR A 1 512 ? 30.686 -25.572 -40.344 1.00 81.94 512 TYR A CA 1
ATOM 4184 C C . TYR A 1 512 ? 29.897 -24.667 -39.393 1.00 81.94 512 TYR A C 1
ATOM 4186 O O . TYR A 1 512 ? 30.293 -23.527 -39.123 1.00 81.94 512 TYR A O 1
ATOM 4194 N N . LYS A 1 513 ? 28.757 -25.164 -38.908 1.00 70.19 513 LYS A N 1
ATOM 4195 C CA . LYS A 1 513 ? 27.844 -24.442 -38.009 1.00 70.19 513 LYS A CA 1
ATOM 4196 C C . LYS A 1 513 ? 27.826 -25.102 -36.632 1.00 70.19 513 LYS A C 1
ATOM 4198 O O . LYS A 1 513 ? 27.923 -26.325 -36.533 1.00 70.19 513 LYS A O 1
ATOM 4203 N N . SER A 1 514 ? 27.665 -24.298 -35.585 1.00 70.88 514 SER A N 1
ATOM 4204 C CA . SER A 1 514 ? 27.388 -24.784 -34.232 1.00 70.88 514 SER A CA 1
ATOM 4205 C C . SER A 1 514 ? 25.949 -25.292 -34.104 1.00 70.88 514 SER A C 1
ATOM 4207 O O . SER A 1 514 ? 25.028 -24.699 -34.670 1.00 70.88 514 SER A O 1
ATOM 4209 N N . LEU A 1 515 ? 25.768 -26.378 -33.347 1.00 67.25 515 LEU A N 1
ATOM 4210 C CA . LEU A 1 515 ? 24.470 -27.000 -33.056 1.00 67.25 515 LEU A CA 1
ATOM 4211 C C . LEU A 1 515 ? 23.643 -26.190 -32.046 1.00 67.25 515 LEU A C 1
ATOM 4213 O O . LEU A 1 515 ? 22.423 -26.120 -32.166 1.00 67.25 515 LEU A O 1
ATOM 4217 N N . ASN A 1 516 ? 24.310 -25.514 -31.108 1.00 62.75 516 ASN A N 1
ATOM 4218 C CA . ASN A 1 516 ? 23.676 -24.733 -30.049 1.00 62.75 516 ASN A CA 1
ATOM 4219 C C . ASN A 1 516 ? 23.890 -23.243 -30.358 1.00 62.75 516 ASN A C 1
ATOM 4221 O O . ASN A 1 516 ? 24.929 -22.684 -30.013 1.00 62.75 516 ASN A O 1
ATOM 4225 N N . ASN A 1 517 ? 22.950 -22.617 -31.070 1.00 56.28 517 ASN A N 1
ATOM 4226 C CA . ASN A 1 517 ? 22.969 -21.172 -31.334 1.00 56.28 517 ASN A CA 1
ATOM 4227 C C . ASN A 1 517 ? 21.937 -20.463 -30.461 1.00 56.28 517 ASN A C 1
ATOM 4229 O O . ASN A 1 517 ? 20.874 -21.016 -30.180 1.00 56.28 517 ASN A O 1
ATOM 4233 N N . TYR A 1 518 ? 22.226 -19.218 -30.081 1.00 49.88 518 TYR A N 1
ATOM 4234 C CA . TYR A 1 518 ? 21.242 -18.380 -29.408 1.00 49.88 518 TYR A CA 1
ATOM 4235 C C . TYR A 1 518 ? 20.151 -18.014 -30.420 1.00 49.88 518 TYR A C 1
ATOM 4237 O O . TYR A 1 518 ? 20.458 -17.483 -31.490 1.00 49.88 518 TYR A O 1
ATOM 4245 N N . VAL A 1 519 ? 18.887 -18.324 -30.121 1.00 45.91 519 VAL A N 1
ATOM 4246 C CA . VAL A 1 519 ? 17.763 -17.968 -30.999 1.00 45.91 519 VAL A CA 1
ATOM 4247 C C . VAL A 1 519 ? 17.556 -16.452 -30.898 1.00 45.91 519 VAL A C 1
ATOM 4249 O O . VAL A 1 519 ? 17.282 -15.962 -29.800 1.00 45.91 519 VAL A O 1
ATOM 4252 N N . PRO A 1 520 ? 17.704 -15.686 -31.995 1.00 46.06 520 PRO A N 1
ATOM 4253 C CA . PRO A 1 520 ? 17.404 -14.261 -31.980 1.00 46.06 520 PRO A CA 1
ATOM 4254 C C . PRO A 1 520 ? 15.921 -14.061 -31.669 1.00 46.06 520 PRO A C 1
ATOM 4256 O O . PRO A 1 520 ? 15.075 -14.787 -32.197 1.00 46.06 520 PRO A O 1
ATOM 4259 N N . ASP A 1 521 ? 15.596 -13.065 -30.848 1.00 39.56 521 ASP A N 1
ATOM 4260 C CA . ASP A 1 521 ? 14.207 -12.669 -30.651 1.00 39.56 521 ASP A CA 1
ATOM 4261 C C . ASP A 1 521 ? 13.650 -12.147 -31.986 1.00 39.56 521 ASP A C 1
ATOM 4263 O O . ASP A 1 521 ? 14.084 -11.112 -32.502 1.00 39.56 521 ASP A O 1
ATOM 4267 N N . GLN A 1 522 ? 12.715 -12.889 -32.585 1.00 41.03 522 GLN A N 1
ATOM 4268 C CA . GLN A 1 522 ? 12.106 -12.522 -33.868 1.00 41.03 522 GLN A CA 1
ATOM 4269 C C . GLN A 1 522 ? 11.209 -11.275 -33.754 1.00 41.03 522 GLN A C 1
ATOM 4271 O O . GLN A 1 522 ? 10.811 -10.723 -34.778 1.00 41.03 522 GLN A O 1
ATOM 4276 N N . ASN A 1 523 ? 10.941 -10.792 -32.532 1.00 42.03 523 ASN A N 1
ATOM 4277 C CA . ASN A 1 523 ? 10.041 -9.673 -32.249 1.00 42.03 523 ASN A CA 1
ATOM 4278 C C . ASN A 1 523 ? 10.743 -8.345 -31.917 1.00 42.03 523 ASN A C 1
ATOM 4280 O O . ASN A 1 523 ? 10.132 -7.444 -31.346 1.00 42.03 523 ASN A O 1
ATOM 4284 N N . LEU A 1 524 ? 11.996 -8.149 -32.332 1.00 45.84 524 LEU A N 1
ATOM 4285 C CA . LEU A 1 524 ? 12.656 -6.837 -32.274 1.00 45.84 524 LEU A CA 1
ATOM 4286 C C . LEU A 1 524 ? 12.259 -5.929 -33.456 1.00 45.84 524 LEU A C 1
ATOM 4288 O O . LEU A 1 524 ? 13.106 -5.307 -34.098 1.00 45.84 524 LEU A O 1
ATOM 4292 N N . SER A 1 525 ? 10.960 -5.776 -33.729 1.00 40.19 525 SER A N 1
ATOM 4293 C CA . SER A 1 525 ? 10.509 -4.459 -34.176 1.00 40.19 525 SER A CA 1
ATOM 4294 C C . SER A 1 525 ? 10.533 -3.595 -32.927 1.00 40.19 525 SER A C 1
ATOM 4296 O O . SER A 1 525 ? 9.634 -3.694 -32.095 1.00 40.19 525 SER A O 1
ATOM 4298 N N . ALA A 1 526 ? 11.595 -2.810 -32.741 1.00 39.00 526 ALA A N 1
ATOM 4299 C CA . ALA A 1 526 ? 11.581 -1.756 -31.740 1.00 39.00 526 ALA A CA 1
ATOM 4300 C C . ALA A 1 526 ? 10.238 -1.019 -31.886 1.00 39.00 526 ALA A C 1
ATOM 4302 O O . ALA A 1 526 ? 9.928 -0.536 -32.977 1.00 39.00 526 ALA A O 1
ATOM 4303 N N . ASN A 1 527 ? 9.413 -1.007 -30.835 1.00 41.31 527 ASN A N 1
ATOM 4304 C CA . ASN A 1 527 ? 8.255 -0.119 -30.751 1.00 41.31 527 ASN A CA 1
ATOM 4305 C C . ASN A 1 527 ? 8.815 1.308 -30.682 1.00 41.31 527 ASN A C 1
ATOM 4307 O O . ASN A 1 527 ? 8.976 1.893 -29.614 1.00 41.31 527 ASN A O 1
ATOM 4311 N N . ILE A 1 528 ? 9.247 1.816 -31.834 1.00 44.66 528 ILE A N 1
ATOM 4312 C CA . ILE A 1 528 ? 9.651 3.195 -32.039 1.00 44.66 528 ILE A CA 1
ATOM 4313 C C . ILE A 1 528 ? 8.335 3.930 -32.241 1.00 44.66 528 ILE A C 1
ATOM 4315 O O . ILE A 1 528 ? 7.727 3.810 -33.303 1.00 44.66 528 ILE A O 1
ATOM 4319 N N . ASP A 1 529 ? 7.872 4.631 -31.206 1.00 44.06 529 ASP A N 1
ATOM 4320 C CA . ASP A 1 529 ? 6.751 5.560 -31.339 1.00 44.06 529 ASP A CA 1
ATOM 4321 C C . ASP A 1 529 ? 7.060 6.528 -32.484 1.00 44.06 529 ASP A C 1
ATOM 4323 O O . ASP A 1 529 ? 8.054 7.259 -32.459 1.00 44.06 529 ASP A O 1
ATOM 4327 N N . LEU A 1 530 ? 6.240 6.471 -33.528 1.00 45.09 530 LEU A N 1
ATOM 4328 C CA . LEU A 1 530 ? 6.423 7.264 -34.733 1.00 45.09 530 LEU A CA 1
ATOM 4329 C C . LEU A 1 530 ? 5.995 8.710 -34.449 1.00 45.09 530 LEU A C 1
ATOM 4331 O O . LEU A 1 530 ? 4.922 8.911 -33.876 1.00 45.09 530 LEU A O 1
ATOM 4335 N N . PRO A 1 531 ? 6.775 9.725 -34.859 1.00 42.50 531 PRO A N 1
ATOM 4336 C CA . PRO A 1 531 ? 6.337 11.110 -34.742 1.00 42.50 531 PRO A CA 1
ATOM 4337 C C . PRO A 1 531 ? 5.082 11.352 -35.596 1.00 42.50 531 PRO A C 1
ATOM 4339 O O . PRO A 1 531 ? 5.004 10.881 -36.737 1.00 42.50 531 PRO A O 1
ATOM 4342 N N . GLU A 1 532 ? 4.118 12.095 -35.039 1.00 41.81 532 GLU A N 1
ATOM 4343 C CA . GLU A 1 532 ? 2.865 12.467 -35.708 1.00 41.81 532 GLU A CA 1
ATOM 4344 C C . GLU A 1 532 ? 3.108 13.104 -37.085 1.00 41.81 532 GLU A C 1
ATOM 4346 O O . GLU A 1 532 ? 4.069 13.846 -37.314 1.00 41.81 532 GLU A O 1
ATOM 4351 N N . ILE A 1 533 ? 2.207 12.804 -38.020 1.00 41.84 533 ILE A N 1
ATOM 4352 C CA . ILE A 1 533 ? 2.220 13.360 -39.371 1.00 41.84 533 ILE A CA 1
ATOM 4353 C C . ILE A 1 533 ? 1.700 14.795 -39.296 1.00 41.84 533 ILE A C 1
ATOM 4355 O O . ILE A 1 533 ? 0.520 15.015 -39.033 1.00 41.84 533 ILE A O 1
ATOM 4359 N N . ILE A 1 534 ? 2.556 15.772 -39.595 1.00 39.66 534 ILE A N 1
ATOM 4360 C CA . ILE A 1 534 ? 2.107 17.142 -39.853 1.00 39.66 534 ILE A CA 1
ATOM 4361 C C . ILE A 1 534 ? 1.497 17.163 -41.261 1.00 39.66 534 ILE A C 1
ATOM 4363 O O . ILE A 1 534 ? 2.208 17.324 -42.253 1.00 39.66 534 ILE A O 1
ATOM 4367 N N . VAL A 1 535 ? 0.180 16.966 -41.365 1.00 34.38 535 VAL A N 1
ATOM 4368 C CA . VAL A 1 535 ? -0.569 17.355 -42.567 1.00 34.38 535 VAL A CA 1
ATOM 4369 C C . VAL A 1 535 ? -1.066 18.775 -42.340 1.00 34.38 535 VAL A C 1
ATOM 4371 O O . VAL A 1 535 ? -2.096 18.991 -41.709 1.00 34.38 535 VAL A O 1
ATOM 4374 N N . ASP A 1 536 ? -0.316 19.747 -42.846 1.00 32.22 536 ASP A N 1
ATOM 4375 C CA . ASP A 1 536 ? -0.786 21.125 -42.927 1.00 32.22 536 ASP A CA 1
ATOM 4376 C C . ASP A 1 536 ? -1.848 21.194 -44.040 1.00 32.22 536 ASP A C 1
ATOM 4378 O O . ASP A 1 536 ? -1.533 21.158 -45.236 1.00 32.22 536 ASP A O 1
ATOM 4382 N N . VAL A 1 537 ? -3.130 21.183 -43.661 1.00 29.05 537 VAL A N 1
ATOM 4383 C CA . VAL A 1 537 ? -4.236 21.518 -44.566 1.00 29.05 537 VAL A CA 1
ATOM 4384 C C . VAL A 1 537 ? -4.592 22.976 -44.322 1.00 29.05 537 VAL A C 1
ATOM 4386 O O . VAL A 1 537 ? -5.521 23.291 -43.585 1.00 29.05 537 VAL A O 1
ATOM 4389 N N . ALA A 1 538 ? -3.844 23.872 -44.957 1.00 29.70 538 ALA A N 1
ATOM 4390 C CA . ALA A 1 538 ? -4.307 25.227 -45.186 1.00 29.70 538 ALA A CA 1
ATOM 4391 C C . ALA A 1 538 ? -4.971 25.287 -46.567 1.00 29.70 538 ALA A C 1
ATOM 4393 O O . ALA A 1 538 ? -4.299 25.121 -47.581 1.00 29.70 538 ALA A O 1
ATOM 4394 N N . ASP A 1 539 ? -6.280 25.543 -46.588 1.00 26.66 539 ASP A N 1
ATOM 4395 C CA . ASP A 1 539 ? -6.877 26.427 -47.588 1.00 26.66 539 ASP A CA 1
ATOM 4396 C C . ASP A 1 539 ? -8.086 27.172 -46.997 1.00 26.66 539 ASP A C 1
ATOM 4398 O O . ASP A 1 539 ? -9.030 26.561 -46.497 1.00 26.66 539 ASP A O 1
ATOM 4402 N N . ASN A 1 540 ? -8.030 28.505 -47.148 1.00 27.05 540 ASN A N 1
ATOM 4403 C CA . ASN A 1 540 ? -9.042 29.549 -46.903 1.00 27.05 540 ASN A CA 1
ATOM 4404 C C . ASN A 1 540 ? -9.277 29.955 -45.420 1.00 27.05 540 ASN A C 1
ATOM 4406 O O . ASN A 1 540 ? -9.783 29.169 -44.637 1.00 27.05 540 ASN A O 1
ATOM 4410 N N . LYS A 1 541 ? -9.026 31.192 -44.947 1.00 26.00 541 LYS A N 1
ATOM 4411 C CA . LYS A 1 541 ? -8.909 32.504 -45.609 1.00 26.00 541 LYS A CA 1
ATOM 4412 C C . LYS A 1 541 ? -8.243 33.552 -44.678 1.00 26.00 541 LYS A C 1
ATOM 4414 O O . LYS A 1 541 ? -8.435 33.542 -43.470 1.00 26.00 541 LYS A O 1
ATOM 4419 N N . VAL A 1 542 ? -7.506 34.458 -45.318 1.00 25.55 542 VAL A N 1
ATOM 4420 C CA . VAL A 1 542 ? -6.802 35.696 -44.908 1.00 25.55 542 VAL A CA 1
ATOM 4421 C C . VAL A 1 542 ? -7.537 36.615 -43.899 1.00 25.55 542 VAL A C 1
ATOM 4423 O O . VAL A 1 542 ? -8.693 36.940 -44.142 1.00 25.55 542 VAL A O 1
ATOM 4426 N N . GLN A 1 543 ? -6.837 37.126 -42.860 1.00 24.08 543 GLN A N 1
ATOM 4427 C CA . GLN A 1 543 ? -6.526 38.570 -42.643 1.00 24.08 543 GLN A CA 1
ATOM 4428 C C . GLN A 1 543 ? -5.667 38.863 -41.374 1.00 24.08 543 GLN A C 1
ATOM 4430 O O . GLN A 1 543 ? -6.123 38.747 -40.244 1.00 24.08 543 GLN A O 1
ATOM 4435 N N . THR A 1 544 ? -4.403 39.243 -41.634 1.00 23.00 544 THR A N 1
ATOM 4436 C CA . THR A 1 544 ? -3.572 40.351 -41.076 1.00 23.00 544 THR A CA 1
ATOM 4437 C C . THR A 1 544 ? -3.456 40.657 -39.557 1.00 23.00 544 THR A C 1
ATOM 4439 O O . THR A 1 544 ? -4.347 41.282 -38.997 1.00 23.00 544 THR A O 1
ATOM 4442 N N . THR A 1 545 ? -2.259 40.338 -39.004 1.00 22.17 545 THR A N 1
ATOM 4443 C CA . THR A 1 545 ? -1.298 41.113 -38.132 1.00 22.17 545 THR A CA 1
ATOM 4444 C C . THR A 1 545 ? -1.740 41.850 -36.835 1.00 22.17 545 THR A C 1
ATOM 4446 O O . THR A 1 545 ? -2.861 42.330 -36.771 1.00 22.17 545 THR A O 1
ATOM 4449 N N . PRO A 1 546 ? -0.832 42.192 -35.872 1.00 28.38 546 PRO A N 1
ATOM 4450 C CA . PRO A 1 546 ? 0.379 41.545 -35.313 1.00 28.38 546 PRO A CA 1
ATOM 4451 C C . PRO A 1 546 ? 0.373 41.406 -33.753 1.00 28.38 546 PRO A C 1
ATOM 4453 O O . PRO A 1 546 ? -0.411 42.030 -33.051 1.00 28.38 546 PRO A O 1
ATOM 4456 N N . GLN A 1 547 ? 1.322 40.606 -33.234 1.00 32.09 547 GLN A N 1
ATOM 4457 C CA . GLN A 1 547 ? 1.929 40.573 -31.878 1.00 32.09 547 GLN A CA 1
ATOM 4458 C C . GLN A 1 547 ? 1.202 41.223 -30.676 1.00 32.09 547 GLN A C 1
ATOM 4460 O O . GLN A 1 547 ? 1.120 42.441 -30.568 1.00 32.09 547 GLN A O 1
ATOM 4465 N N . SER A 1 548 ? 0.912 40.429 -29.636 1.00 22.89 548 SER A N 1
ATOM 4466 C CA . SER A 1 548 ? 1.291 40.771 -28.247 1.00 22.89 548 SER A CA 1
ATOM 4467 C C . SER A 1 548 ? 0.967 39.650 -27.253 1.00 22.89 548 SER A C 1
ATOM 4469 O O . SER A 1 548 ? -0.003 38.908 -27.386 1.00 22.89 548 SER A O 1
ATOM 4471 N N . LEU A 1 549 ? 1.826 39.546 -26.239 1.00 36.62 549 LEU A N 1
ATOM 4472 C CA . LEU A 1 549 ? 1.655 38.769 -25.014 1.00 36.62 549 LEU A CA 1
ATOM 4473 C C . LEU A 1 549 ? 0.229 38.888 -24.449 1.00 36.62 549 LEU A C 1
ATOM 4475 O O . LEU A 1 549 ? -0.160 39.961 -23.994 1.00 36.62 549 LEU A O 1
ATOM 4479 N N . GLN A 1 550 ? -0.508 37.779 -24.357 1.00 25.64 550 GLN A N 1
ATOM 4480 C CA . GLN A 1 550 ? -1.654 37.687 -23.453 1.00 25.64 550 GLN A CA 1
ATOM 4481 C C . GLN A 1 550 ? -1.636 36.378 -22.665 1.00 25.64 550 GLN A C 1
ATOM 4483 O O . GLN A 1 550 ? -1.820 35.288 -23.196 1.00 25.64 550 GLN A O 1
ATOM 4488 N N . LYS A 1 551 ? -1.358 36.573 -21.370 1.00 25.25 551 LYS A N 1
ATOM 4489 C CA . LYS A 1 551 ? -1.915 35.922 -20.178 1.00 25.25 551 LYS A CA 1
ATOM 4490 C C . LYS A 1 551 ? -2.792 34.691 -20.412 1.00 25.25 551 LYS A C 1
ATOM 4492 O O . LYS A 1 551 ? -3.744 34.722 -21.186 1.00 25.25 551 LYS A O 1
ATOM 4497 N N . ALA A 1 552 ? -2.530 33.682 -19.579 1.00 29.56 552 ALA A N 1
ATOM 4498 C CA . ALA A 1 552 ? -3.439 32.598 -19.237 1.00 29.56 552 ALA A CA 1
ATOM 4499 C C . ALA A 1 552 ? -4.910 33.043 -19.312 1.00 29.56 552 ALA A C 1
ATOM 4501 O O . ALA A 1 552 ? -5.380 33.819 -18.477 1.00 29.56 552 ALA A O 1
ATOM 4502 N N . LYS A 1 553 ? -5.632 32.555 -20.326 1.00 25.98 553 LYS A N 1
ATOM 4503 C CA . LYS A 1 553 ? -7.090 32.590 -20.324 1.00 25.98 553 LYS A CA 1
ATOM 4504 C C . LYS A 1 553 ? -7.544 31.538 -19.323 1.00 25.98 553 LYS A C 1
ATOM 4506 O O . LYS A 1 553 ? -7.474 30.342 -19.592 1.00 25.98 553 LYS A O 1
ATOM 4511 N N . THR A 1 554 ? -7.991 32.002 -18.164 1.00 30.44 554 THR A N 1
ATOM 4512 C CA . THR A 1 554 ? -8.958 31.284 -17.342 1.00 30.44 554 THR A CA 1
ATOM 4513 C C . THR A 1 554 ? -10.097 30.831 -18.253 1.00 30.44 554 THR A C 1
ATOM 4515 O O . THR A 1 554 ? -10.808 31.654 -18.831 1.00 30.44 554 THR A O 1
ATOM 4518 N N . GLN A 1 555 ? -10.235 29.516 -18.437 1.00 27.97 555 GLN A N 1
ATOM 4519 C CA . GLN A 1 555 ? -11.457 28.965 -19.009 1.00 27.97 555 GLN A CA 1
ATOM 4520 C C . GLN A 1 555 ? -12.630 29.376 -18.104 1.00 27.97 555 GLN A C 1
ATOM 4522 O O . GLN A 1 555 ? -12.472 29.363 -16.878 1.00 27.97 555 GLN A O 1
ATOM 4527 N N . PRO A 1 556 ? -13.788 29.767 -18.660 1.00 31.66 556 PRO A N 1
ATOM 4528 C CA . PRO A 1 556 ? -14.960 30.038 -17.846 1.00 31.66 556 PRO A CA 1
ATOM 4529 C C . PRO A 1 556 ? -15.323 28.768 -17.069 1.00 31.66 556 PRO A C 1
ATOM 4531 O O . PRO A 1 556 ? -15.351 27.674 -17.631 1.00 31.66 556 PRO A O 1
ATOM 4534 N N . VAL A 1 557 ? -15.564 28.921 -15.765 1.00 36.03 557 VAL A N 1
ATOM 4535 C CA . VAL A 1 557 ? -16.072 27.858 -14.892 1.00 36.03 557 VAL A CA 1
ATOM 4536 C C . VAL A 1 557 ? -17.344 27.314 -15.537 1.00 36.03 557 VAL A C 1
ATOM 4538 O O . VAL A 1 557 ? -18.339 28.031 -15.633 1.00 36.03 557 VAL A O 1
ATOM 4541 N N . ALA A 1 558 ? -17.303 26.072 -16.022 1.00 43.53 558 ALA A N 1
ATOM 4542 C CA . ALA A 1 558 ? -18.495 25.387 -16.497 1.00 43.53 558 ALA A CA 1
ATOM 4543 C C . ALA A 1 558 ? -19.539 25.425 -15.372 1.00 43.53 558 ALA A C 1
ATOM 4545 O O . ALA A 1 558 ? -19.262 24.989 -14.252 1.00 43.53 558 ALA A O 1
ATOM 4546 N N . ILE A 1 559 ? -20.713 26.000 -15.640 1.00 50.88 559 ILE A N 1
ATOM 4547 C CA . ILE A 1 559 ? -21.815 26.018 -14.677 1.00 50.88 559 ILE A CA 1
ATOM 4548 C C . ILE A 1 559 ? -22.210 24.559 -14.436 1.00 50.88 559 ILE A C 1
ATOM 4550 O O . ILE A 1 559 ? -22.719 23.896 -15.337 1.00 50.88 559 ILE A O 1
ATOM 4554 N N . ILE A 1 560 ? -21.936 24.053 -13.233 1.00 66.44 560 ILE A N 1
ATOM 4555 C CA . ILE A 1 560 ? -22.293 22.687 -12.846 1.00 66.44 560 ILE A CA 1
ATOM 4556 C C . ILE A 1 560 ? -23.810 22.634 -12.640 1.00 66.44 560 ILE A C 1
ATOM 4558 O O . ILE A 1 560 ? -24.355 23.304 -11.759 1.00 66.44 560 ILE A O 1
ATOM 4562 N N . ASP A 1 561 ? -24.495 21.818 -13.434 1.00 73.00 561 ASP A N 1
ATOM 4563 C CA . ASP A 1 561 ? -25.925 21.555 -13.309 1.00 73.00 561 ASP A CA 1
ATOM 4564 C C . ASP A 1 561 ? -26.186 20.557 -12.169 1.00 73.00 561 ASP A C 1
ATOM 4566 O O . ASP A 1 561 ? -26.144 19.341 -12.356 1.00 73.00 561 ASP A O 1
ATOM 4570 N N . ARG A 1 562 ? -26.487 21.100 -10.982 1.00 79.81 562 ARG A N 1
ATOM 4571 C CA . ARG A 1 562 ? -26.845 20.354 -9.761 1.00 79.81 562 ARG A CA 1
ATOM 4572 C C . ARG A 1 562 ? -28.351 20.126 -9.591 1.00 79.81 562 ARG A C 1
ATOM 4574 O O . ARG A 1 562 ? -28.864 20.089 -8.475 1.00 79.81 562 ARG A O 1
ATOM 4581 N N . THR A 1 563 ? -29.109 20.018 -10.678 1.00 80.44 563 THR A N 1
ATOM 4582 C CA . THR A 1 563 ? -30.563 19.765 -10.605 1.00 80.44 563 THR A CA 1
ATOM 4583 C C . THR A 1 563 ? -30.921 18.423 -9.960 1.00 80.44 563 THR A C 1
ATOM 4585 O O . THR A 1 563 ? -32.008 18.290 -9.393 1.00 80.44 563 THR A O 1
ATOM 4588 N N . ILE A 1 564 ? -30.030 17.427 -10.009 1.00 88.25 564 ILE A N 1
ATOM 4589 C CA . ILE A 1 564 ? -30.259 16.119 -9.378 1.00 88.25 564 ILE A CA 1
ATOM 4590 C C . ILE A 1 564 ? -30.104 16.152 -7.844 1.00 88.25 564 ILE A C 1
ATOM 4592 O O . ILE A 1 564 ? -30.776 15.379 -7.159 1.00 88.25 564 ILE A O 1
ATOM 4596 N N . ASP A 1 565 ? -29.320 17.101 -7.320 1.00 89.69 565 ASP A N 1
ATOM 4597 C CA . ASP A 1 565 ? -29.090 17.332 -5.881 1.00 89.69 565 ASP A CA 1
ATOM 4598 C C . ASP A 1 565 ? -30.256 18.057 -5.203 1.00 89.69 565 ASP A C 1
ATOM 4600 O O . ASP A 1 565 ? -30.426 18.013 -3.984 1.00 89.69 565 ASP A O 1
ATOM 4604 N N . LYS A 1 566 ? -31.046 18.779 -6.001 1.00 87.00 566 LYS A N 1
ATOM 4605 C CA . LYS A 1 566 ? -32.192 19.571 -5.550 1.00 87.00 566 LYS A CA 1
ATOM 4606 C C . LYS A 1 566 ? -33.480 18.774 -5.697 1.00 87.00 566 LYS A C 1
ATOM 4608 O O . LYS A 1 566 ? -33.534 17.820 -6.469 1.00 87.00 566 LYS A O 1
ATOM 4613 N N . ASP A 1 567 ? -34.522 19.168 -4.969 1.00 87.06 567 ASP A N 1
ATOM 4614 C CA . ASP A 1 567 ? -35.872 18.591 -5.078 1.00 87.06 567 ASP A CA 1
ATOM 4615 C C . ASP A 1 567 ? -35.879 17.053 -5.025 1.00 87.06 567 ASP A C 1
ATOM 4617 O O . ASP A 1 567 ? -36.535 16.379 -5.824 1.00 87.06 567 ASP A O 1
ATOM 4621 N N . ILE A 1 568 ? -35.070 16.491 -4.119 1.00 92.00 568 ILE A N 1
ATOM 4622 C CA . ILE A 1 568 ? -34.978 15.045 -3.903 1.00 92.00 568 ILE A CA 1
ATOM 4623 C C . ILE A 1 568 ? -36.359 14.549 -3.439 1.00 92.00 568 ILE A C 1
ATOM 4625 O O . ILE A 1 568 ? -36.847 15.033 -2.412 1.00 92.00 568 ILE A O 1
ATOM 4629 N N . PRO A 1 569 ? -37.003 13.611 -4.163 1.00 90.12 569 PRO A N 1
ATOM 4630 C CA . PRO A 1 569 ? -38.347 13.157 -3.842 1.00 90.12 569 PRO A CA 1
ATOM 4631 C C . PRO A 1 569 ? -38.406 12.555 -2.444 1.00 90.12 569 PRO A C 1
ATOM 4633 O O . PRO A 1 569 ? -37.608 11.676 -2.109 1.00 90.12 569 PRO A O 1
ATOM 4636 N N . VAL A 1 570 ? -39.377 13.002 -1.653 1.00 89.12 570 VAL A N 1
ATOM 4637 C CA . VAL A 1 570 ? -39.682 12.414 -0.349 1.00 89.12 570 VAL A CA 1
ATOM 4638 C C . VAL A 1 570 ? -40.737 11.332 -0.548 1.00 89.12 570 VAL A C 1
ATOM 4640 O O . VAL A 1 570 ? -41.813 11.593 -1.086 1.00 89.12 570 VAL A O 1
ATOM 4643 N N . SER A 1 571 ? -40.409 10.110 -0.152 1.00 79.19 571 SER A N 1
ATOM 4644 C CA . SER A 1 571 ? -41.306 8.961 -0.178 1.00 79.19 571 SER A CA 1
ATOM 4645 C C . SER A 1 571 ? -42.008 8.808 1.169 1.00 79.19 571 SER A C 1
ATOM 4647 O O . SER A 1 571 ? -41.440 9.121 2.211 1.00 79.19 571 SER A O 1
ATOM 4649 N N . SER A 1 572 ? -43.242 8.299 1.160 1.00 75.12 572 SER A N 1
ATOM 4650 C CA . SER A 1 572 ? -43.975 7.914 2.376 1.00 75.12 572 SER A CA 1
ATOM 4651 C C . SER A 1 572 ? -43.610 6.512 2.881 1.00 75.12 572 SER A C 1
ATOM 4653 O O . SER A 1 572 ? -44.191 6.027 3.850 1.00 75.12 572 SER A O 1
ATOM 4655 N N . VAL A 1 573 ? -42.677 5.833 2.207 1.00 77.12 573 VAL A N 1
ATOM 4656 C CA . VAL A 1 573 ? -42.164 4.520 2.606 1.00 77.12 573 VAL A CA 1
ATOM 4657 C C . VAL A 1 573 ? -41.378 4.651 3.910 1.00 77.12 573 VAL A C 1
ATOM 4659 O O . VAL A 1 573 ? -40.547 5.543 4.042 1.00 77.12 573 VAL A O 1
ATOM 4662 N N . ASN A 1 574 ? -41.611 3.733 4.848 1.00 81.12 574 ASN A N 1
ATOM 4663 C CA . ASN A 1 574 ? -40.805 3.588 6.056 1.00 81.12 574 ASN A CA 1
ATOM 4664 C C . ASN A 1 574 ? -39.934 2.332 5.934 1.00 81.12 574 ASN A C 1
ATOM 4666 O O . ASN A 1 574 ? -40.456 1.220 5.935 1.00 81.12 574 ASN A O 1
ATOM 4670 N N . SER A 1 575 ? -38.619 2.518 5.829 1.00 85.38 575 SER A N 1
ATOM 4671 C CA . SER A 1 575 ? -37.636 1.443 5.656 1.00 85.38 575 SER A CA 1
ATOM 4672 C C . SER A 1 575 ? -36.817 1.228 6.934 1.00 85.38 575 SER A C 1
ATOM 4674 O O . SER A 1 575 ? -35.586 1.212 6.894 1.00 85.38 575 SER A O 1
ATOM 4676 N N . SER A 1 576 ? -37.486 1.064 8.081 1.00 87.19 576 SER A N 1
ATOM 4677 C CA . SER A 1 576 ? -36.857 1.001 9.415 1.00 87.19 576 SER A CA 1
ATOM 4678 C C . SER A 1 576 ? -35.851 -0.139 9.608 1.00 87.19 576 SER A C 1
ATOM 4680 O O . SER A 1 576 ? -34.935 -0.003 10.413 1.00 87.19 576 SER A O 1
ATOM 4682 N N . ASN A 1 577 ? -35.979 -1.235 8.852 1.00 91.88 577 ASN A N 1
ATOM 4683 C CA . ASN A 1 577 ? -35.055 -2.379 8.902 1.00 91.88 577 ASN A CA 1
ATOM 4684 C C . ASN A 1 577 ?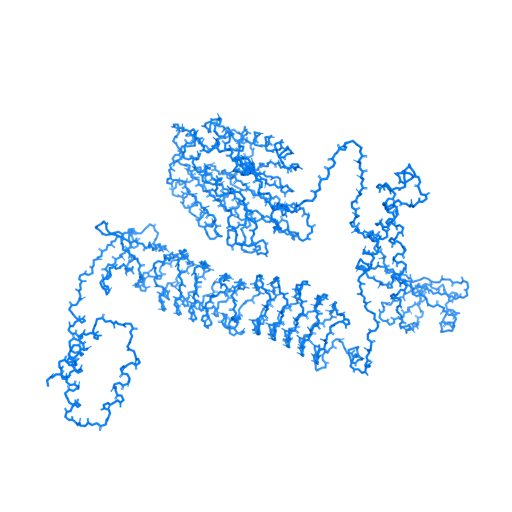 -33.998 -2.336 7.785 1.00 91.88 577 ASN A C 1
ATOM 4686 O O . ASN A 1 577 ? -33.325 -3.331 7.518 1.00 91.88 577 ASN A O 1
ATOM 4690 N N . THR A 1 578 ? -33.869 -1.208 7.082 1.00 94.44 578 THR A N 1
ATOM 4691 C CA . THR A 1 578 ? -32.844 -1.023 6.049 1.00 94.44 578 THR A CA 1
ATOM 4692 C C . THR A 1 578 ? -31.737 -0.123 6.579 1.00 94.44 578 THR A C 1
ATOM 4694 O O . THR A 1 578 ? -32.009 0.957 7.106 1.00 94.44 578 THR A O 1
ATOM 4697 N N . PHE A 1 579 ? -30.491 -0.566 6.423 1.00 95.75 579 PHE A N 1
ATOM 4698 C CA . PHE A 1 579 ? -29.291 0.134 6.875 1.00 95.75 579 PHE A CA 1
ATOM 4699 C C . PHE A 1 579 ? -28.399 0.470 5.687 1.00 95.75 579 PHE A C 1
ATOM 4701 O O . PHE A 1 579 ? -28.170 -0.377 4.824 1.00 95.75 579 PHE A O 1
ATOM 4708 N N . ALA A 1 580 ? -27.885 1.698 5.649 1.00 96.69 580 ALA A N 1
ATOM 4709 C CA . ALA A 1 580 ? -27.009 2.168 4.585 1.00 96.69 580 ALA A CA 1
ATOM 4710 C C . ALA A 1 580 ? -25.622 2.514 5.132 1.00 96.69 580 ALA A C 1
ATOM 4712 O O . ALA A 1 580 ? -25.494 3.328 6.044 1.00 96.69 580 ALA A O 1
ATOM 4713 N N . PHE A 1 581 ? -24.589 1.923 4.540 1.00 96.62 581 PHE A N 1
ATOM 4714 C CA . PHE A 1 581 ? -23.186 2.234 4.795 1.00 96.62 581 PHE A CA 1
ATOM 4715 C C . PHE A 1 581 ? -22.596 2.832 3.523 1.00 96.62 581 PHE A C 1
ATOM 4717 O O . PHE A 1 581 ? -22.499 2.162 2.498 1.00 96.62 581 PHE A O 1
ATOM 4724 N N . ILE A 1 582 ? -22.269 4.118 3.581 1.00 98.31 582 ILE A N 1
ATOM 4725 C CA . ILE A 1 582 ? -21.968 4.947 2.417 1.00 98.31 582 ILE A CA 1
ATOM 4726 C C . ILE A 1 582 ? -20.569 5.523 2.591 1.00 98.31 582 ILE A C 1
ATOM 4728 O O . ILE A 1 582 ? -20.299 6.223 3.564 1.00 98.31 582 ILE A O 1
ATOM 4732 N N . ILE A 1 583 ? -19.685 5.235 1.645 1.00 97.56 583 ILE A N 1
ATOM 4733 C CA . ILE A 1 583 ? -18.285 5.642 1.664 1.00 97.56 583 ILE A CA 1
ATOM 4734 C C . ILE A 1 583 ? -18.012 6.507 0.435 1.00 97.56 583 ILE A C 1
ATOM 4736 O O . ILE A 1 583 ? -18.291 6.094 -0.690 1.00 97.56 583 ILE A O 1
ATOM 4740 N N . GLY A 1 584 ? -17.474 7.704 0.654 1.00 96.81 584 GLY A N 1
ATOM 4741 C CA . GLY A 1 584 ? -17.035 8.610 -0.407 1.00 96.81 584 GLY A CA 1
ATOM 4742 C C . GLY A 1 584 ? -15.600 9.042 -0.164 1.00 96.81 584 GLY A C 1
ATOM 4743 O O . GLY A 1 584 ? -15.366 9.911 0.675 1.00 96.81 584 GLY A O 1
ATOM 4744 N N . ASN A 1 585 ? -14.661 8.440 -0.890 1.00 93.75 585 ASN A N 1
ATOM 4745 C CA . ASN A 1 585 ? -13.240 8.757 -0.807 1.00 93.75 585 ASN A CA 1
ATOM 4746 C C . ASN A 1 585 ? -12.839 9.591 -2.026 1.00 93.75 585 ASN A C 1
ATOM 4748 O O . ASN A 1 585 ? -12.803 9.099 -3.152 1.00 93.75 585 ASN A O 1
ATOM 4752 N N . GLU A 1 586 ? -12.540 10.863 -1.795 1.00 88.12 586 GLU A N 1
ATOM 4753 C CA . GLU A 1 586 ? -12.188 11.850 -2.818 1.00 88.12 586 GLU A CA 1
ATOM 4754 C C . GLU A 1 586 ? -10.779 12.392 -2.605 1.00 88.12 586 GLU A C 1
ATOM 4756 O O . GLU A 1 586 ? -10.026 12.517 -3.573 1.00 88.12 586 GLU A O 1
ATOM 4761 N N . ASN A 1 587 ? -10.424 12.702 -1.356 1.00 80.06 587 ASN A N 1
ATOM 4762 C CA . ASN A 1 587 ? -9.183 13.377 -1.003 1.00 80.06 587 ASN A CA 1
ATOM 4763 C C . ASN A 1 587 ? -8.152 12.353 -0.532 1.00 80.06 587 ASN A C 1
ATOM 4765 O O . ASN A 1 587 ? -8.108 11.971 0.634 1.00 80.06 587 ASN A O 1
ATOM 4769 N N . TYR A 1 588 ? -7.312 11.921 -1.465 1.00 76.19 588 TYR A N 1
ATOM 4770 C CA . TYR A 1 588 ? -6.183 11.039 -1.193 1.00 76.19 588 TYR A CA 1
ATOM 4771 C C . TYR A 1 588 ? -4.906 11.862 -1.045 1.00 76.19 588 TYR A C 1
ATOM 4773 O O . TYR A 1 588 ? -4.717 12.852 -1.750 1.00 76.19 588 TYR A O 1
ATOM 4781 N N . GLN A 1 589 ? -4.003 11.434 -0.166 1.00 57.69 589 GLN A N 1
ATOM 4782 C CA . GLN A 1 589 ? -2.770 12.183 0.092 1.00 57.69 589 GLN A CA 1
ATOM 4783 C C . GLN A 1 589 ? -1.766 12.125 -1.064 1.00 57.69 589 GLN A C 1
ATOM 4785 O O . GLN A 1 589 ? -1.176 13.134 -1.433 1.00 57.69 589 GLN A O 1
ATOM 4790 N N . ASN A 1 590 ? -1.588 10.933 -1.644 1.00 58.78 590 ASN A N 1
ATOM 4791 C CA . ASN A 1 590 ? -0.528 10.632 -2.617 1.00 58.78 590 ASN A CA 1
ATOM 4792 C C . ASN A 1 590 ? -1.073 10.026 -3.919 1.00 58.78 590 ASN A C 1
ATOM 4794 O O . ASN A 1 590 ? -0.356 9.373 -4.675 1.00 58.78 590 ASN A O 1
ATOM 4798 N N . VAL A 1 591 ? -2.368 10.205 -4.168 1.00 66.31 591 VAL A N 1
ATOM 4799 C CA . VAL A 1 591 ? -3.082 9.666 -5.327 1.00 66.31 591 VAL A CA 1
ATOM 4800 C C . VAL A 1 591 ? -3.957 10.780 -5.872 1.00 66.31 591 VAL A C 1
ATOM 4802 O O . VAL A 1 591 ? -4.429 11.625 -5.115 1.00 66.31 591 VAL A O 1
ATOM 4805 N N . ALA A 1 592 ? -4.173 10.804 -7.187 1.00 70.31 592 ALA A N 1
ATOM 4806 C CA . ALA A 1 592 ? -5.092 11.765 -7.786 1.00 70.31 592 ALA A CA 1
ATOM 4807 C C . ALA A 1 592 ? -6.456 11.702 -7.081 1.00 70.31 592 ALA A C 1
ATOM 4809 O O . ALA A 1 592 ? -6.924 10.613 -6.761 1.00 70.31 592 ALA A O 1
ATOM 4810 N N . SER A 1 593 ? -7.113 12.838 -6.864 1.00 78.50 593 SER A N 1
ATOM 4811 C CA . SER A 1 593 ? -8.448 12.835 -6.267 1.00 78.50 593 SER A CA 1
ATOM 4812 C C . SER A 1 593 ? -9.468 12.101 -7.148 1.00 78.50 593 SER A C 1
ATOM 4814 O O . SER A 1 593 ? -9.279 11.940 -8.361 1.00 78.50 593 SER A O 1
ATOM 4816 N N . VAL A 1 594 ? -10.560 11.633 -6.539 1.00 83.88 594 VAL A N 1
ATOM 4817 C CA . VAL A 1 594 ? -11.729 11.091 -7.253 1.00 83.88 594 VAL A CA 1
ATOM 4818 C C . VAL A 1 594 ? -12.786 12.187 -7.282 1.00 83.88 594 VAL A C 1
ATOM 4820 O O . VAL A 1 594 ? -13.489 12.352 -6.286 1.00 83.88 594 VAL A O 1
ATOM 4823 N N . PRO A 1 595 ? -12.906 12.956 -8.380 1.00 84.25 595 PRO A N 1
ATOM 4824 C CA . PRO A 1 595 ? -13.794 14.106 -8.400 1.00 84.25 595 PRO A CA 1
ATOM 4825 C C . PRO A 1 595 ? -15.215 13.703 -8.021 1.00 84.25 595 PRO A C 1
ATOM 4827 O O . PRO A 1 595 ? -15.753 12.759 -8.600 1.00 84.25 595 PRO A O 1
ATOM 4830 N N . PHE A 1 596 ? -15.805 14.462 -7.101 1.00 92.12 596 PHE A N 1
ATOM 4831 C CA . PHE A 1 596 ? -17.193 14.331 -6.664 1.00 92.12 596 PHE A CA 1
ATOM 4832 C C . PHE A 1 596 ? -17.521 13.117 -5.788 1.00 92.12 596 PHE A C 1
ATOM 4834 O O . PHE A 1 596 ? -18.670 13.019 -5.373 1.00 92.12 596 PHE A O 1
ATOM 4841 N N . ALA A 1 597 ? -16.580 12.238 -5.423 1.00 93.44 597 ALA A N 1
ATOM 4842 C CA . ALA A 1 597 ? -16.894 11.076 -4.581 1.00 93.44 597 ALA A CA 1
ATOM 4843 C C . ALA A 1 597 ? -17.481 11.455 -3.204 1.00 93.44 597 ALA A C 1
ATOM 4845 O O . ALA A 1 597 ? -18.388 10.777 -2.711 1.00 93.44 597 ALA A O 1
ATOM 4846 N N . VAL A 1 598 ? -17.041 12.566 -2.596 1.00 90.56 598 VAL A N 1
ATOM 4847 C CA . VAL A 1 598 ? -17.652 13.096 -1.362 1.00 90.56 598 VAL A CA 1
ATOM 4848 C C . VAL A 1 598 ? -19.073 13.586 -1.633 1.00 90.56 598 VAL A C 1
ATOM 4850 O O . VAL A 1 598 ? -19.969 13.373 -0.812 1.00 90.56 598 VAL A O 1
ATOM 4853 N N . ASN A 1 599 ? -19.283 14.284 -2.755 1.00 91.44 599 ASN A N 1
ATOM 4854 C CA . ASN A 1 599 ? -20.600 14.799 -3.141 1.00 91.44 599 ASN A CA 1
ATOM 4855 C C . ASN A 1 599 ? -21.571 13.644 -3.394 1.00 91.44 599 ASN A C 1
ATOM 4857 O O . ASN A 1 599 ? -22.657 13.618 -2.827 1.00 91.44 599 ASN A O 1
ATOM 4861 N N . ASP A 1 600 ? -21.135 12.656 -4.162 1.00 97.62 600 ASP A N 1
ATOM 4862 C CA . ASP A 1 600 ? -21.857 11.435 -4.481 1.00 97.62 600 ASP A CA 1
ATOM 4863 C C . ASP A 1 600 ? -22.327 10.709 -3.217 1.00 97.62 600 ASP A C 1
ATOM 4865 O O . ASP A 1 600 ? -23.517 10.430 -3.078 1.00 97.62 600 ASP A O 1
ATOM 4869 N N . ALA A 1 601 ? -21.436 10.495 -2.244 1.00 96.75 601 ALA A N 1
ATOM 4870 C CA . ALA A 1 601 ? -21.792 9.880 -0.966 1.00 96.75 601 ALA A CA 1
ATOM 4871 C C . ALA A 1 601 ? -22.829 10.703 -0.177 1.00 96.75 601 ALA A C 1
ATOM 4873 O O . ALA A 1 601 ? -23.800 10.152 0.348 1.00 96.75 601 ALA A O 1
ATOM 4874 N N . LYS A 1 602 ? -22.660 12.029 -0.103 1.00 94.38 602 LYS A N 1
ATOM 4875 C CA . LYS A 1 602 ? -23.594 12.918 0.612 1.00 94.38 602 LYS A CA 1
ATOM 4876 C C . LYS A 1 602 ? -24.967 12.980 -0.052 1.00 94.38 602 LYS A C 1
ATOM 4878 O O . LYS A 1 602 ? -25.978 12.980 0.635 1.00 94.38 602 LYS A O 1
ATOM 4883 N N . ILE A 1 603 ? -25.026 13.035 -1.377 1.00 97.25 603 ILE A N 1
ATOM 4884 C CA . ILE A 1 603 ? -26.301 13.096 -2.093 1.00 97.25 603 ILE A CA 1
ATOM 4885 C C . ILE A 1 603 ? -26.982 11.728 -2.070 1.00 97.25 603 ILE A C 1
ATOM 4887 O O . ILE A 1 603 ? -28.180 11.648 -1.807 1.00 97.25 603 ILE A O 1
ATOM 4891 N N . PHE A 1 604 ? -26.239 10.633 -2.240 1.00 98.06 604 PHE A N 1
ATOM 4892 C CA . PHE A 1 604 ? -26.799 9.288 -2.122 1.00 98.06 604 PHE A CA 1
ATOM 4893 C C . PHE A 1 604 ? -27.391 9.024 -0.727 1.00 98.06 604 PHE A C 1
ATOM 4895 O O . PHE A 1 604 ? -28.447 8.395 -0.624 1.00 98.06 604 PHE A O 1
ATOM 4902 N N . SER A 1 605 ? -26.789 9.559 0.345 1.00 97.25 605 SER A N 1
ATOM 4903 C CA . SER A 1 605 ? -27.353 9.462 1.699 1.00 97.25 605 SER A CA 1
ATOM 4904 C C . SER A 1 605 ? -28.679 10.219 1.841 1.00 97.25 605 SER A C 1
ATOM 4906 O O . SER A 1 605 ? -29.620 9.705 2.449 1.00 97.25 605 SER A O 1
ATOM 4908 N N . GLU A 1 606 ? -28.812 11.382 1.199 1.00 97.12 606 GLU A N 1
ATOM 4909 C CA . GLU A 1 606 ? -30.073 12.124 1.141 1.00 97.12 606 GLU A CA 1
ATOM 4910 C C . GLU A 1 606 ? -31.154 11.365 0.363 1.00 97.12 606 GLU A C 1
ATOM 4912 O O . GLU A 1 606 ? -32.306 11.348 0.795 1.00 97.12 606 GLU A O 1
ATOM 4917 N N . TYR A 1 607 ? -30.808 10.680 -0.732 1.00 96.75 607 TYR A N 1
ATOM 4918 C CA . TYR A 1 607 ? -31.742 9.790 -1.436 1.00 96.75 607 TYR A CA 1
ATOM 4919 C C . TYR A 1 607 ? -32.132 8.579 -0.583 1.00 96.75 607 TYR A C 1
ATOM 4921 O O . TYR A 1 607 ? -33.304 8.201 -0.570 1.00 96.75 607 TYR A O 1
ATOM 4929 N N . CYS A 1 608 ? -31.199 7.998 0.177 1.00 96.12 608 CYS A N 1
ATOM 4930 C CA . CYS A 1 608 ? -31.514 6.933 1.129 1.00 96.12 608 CYS A CA 1
ATOM 4931 C C . CYS A 1 608 ? -32.540 7.404 2.168 1.00 96.12 608 CYS A C 1
ATOM 4933 O O . CYS A 1 608 ? -33.533 6.721 2.414 1.00 96.12 608 CYS A O 1
ATOM 4935 N N . HIS A 1 609 ? -32.345 8.595 2.731 1.00 94.75 609 HIS A N 1
ATOM 4936 C CA . HIS A 1 609 ? -33.257 9.141 3.728 1.00 94.75 609 HIS A CA 1
ATOM 4937 C C . HIS A 1 609 ? -34.611 9.543 3.129 1.00 94.75 609 HIS A C 1
ATOM 4939 O O . HIS A 1 609 ? -35.657 9.072 3.568 1.00 94.75 609 HIS A O 1
ATOM 4945 N N . LYS A 1 610 ? -34.602 10.411 2.111 1.00 93.56 610 LYS A N 1
ATOM 4946 C CA . LYS A 1 610 ? -35.812 11.034 1.559 1.00 93.56 610 LYS A CA 1
ATOM 4947 C C . LYS A 1 610 ? -36.560 10.099 0.622 1.00 93.56 610 LYS A C 1
ATOM 4949 O O . LYS A 1 610 ? -37.765 9.931 0.760 1.00 93.56 610 LYS A O 1
ATOM 4954 N N . THR A 1 611 ? -35.864 9.497 -0.335 1.00 92.75 611 THR A N 1
ATOM 4955 C CA . THR A 1 611 ? -36.494 8.738 -1.421 1.00 92.75 611 THR A CA 1
ATOM 4956 C C . THR A 1 611 ? -36.710 7.273 -1.054 1.00 92.75 611 THR A C 1
ATOM 4958 O O . THR A 1 611 ? -37.740 6.707 -1.409 1.00 92.75 611 THR A O 1
ATOM 4961 N N . LEU A 1 612 ? -35.774 6.656 -0.326 1.00 93.38 612 LEU A N 1
ATOM 4962 C CA . LEU A 1 612 ? -35.888 5.256 0.106 1.00 93.38 612 LEU A CA 1
ATOM 4963 C C . LEU A 1 612 ? -36.480 5.104 1.519 1.00 93.38 612 LEU A C 1
ATOM 4965 O O . LEU A 1 612 ? -36.797 3.985 1.921 1.00 93.38 612 LEU A O 1
ATOM 4969 N N . GLY A 1 613 ? -36.668 6.203 2.256 1.00 92.06 613 GLY A N 1
ATOM 4970 C CA . GLY A 1 613 ? -37.377 6.203 3.537 1.00 92.06 613 GLY A CA 1
ATOM 4971 C C . GLY A 1 613 ? -36.590 5.614 4.707 1.00 92.06 613 GLY A C 1
ATOM 4972 O O . GLY A 1 613 ? -37.193 5.097 5.649 1.00 92.06 613 GLY A O 1
ATOM 4973 N N . LEU A 1 614 ? -35.254 5.620 4.646 1.00 94.00 614 LEU A N 1
ATOM 4974 C CA . LEU A 1 614 ? -34.419 5.141 5.748 1.00 94.00 614 LEU A CA 1
ATOM 4975 C C . LEU A 1 614 ? -34.397 6.176 6.892 1.00 94.00 614 LEU A C 1
ATOM 4977 O O . LEU A 1 614 ? -34.190 7.369 6.633 1.00 94.00 614 LEU A O 1
ATOM 4981 N N . PRO A 1 615 ? -34.530 5.749 8.161 1.00 92.62 615 PRO A N 1
ATOM 4982 C CA . PRO A 1 615 ? -34.240 6.603 9.311 1.00 92.62 615 PRO A CA 1
ATOM 4983 C C . PRO A 1 615 ? -32.796 7.124 9.266 1.00 92.62 615 PRO A C 1
ATOM 4985 O O . PRO A 1 615 ? -31.891 6.411 8.828 1.00 92.62 615 PRO A O 1
ATOM 4988 N N . LYS A 1 616 ? -32.547 8.359 9.723 1.00 91.62 616 LYS A N 1
ATOM 4989 C CA . LYS A 1 616 ? -31.202 8.972 9.644 1.00 91.62 616 LYS A CA 1
ATOM 4990 C C . LYS A 1 616 ? -30.166 8.187 10.448 1.00 91.62 616 LYS A C 1
ATOM 4992 O O . LYS A 1 616 ? -29.017 8.077 10.041 1.00 91.62 616 LYS A O 1
ATOM 4997 N N . GLU A 1 617 ? -30.577 7.617 11.572 1.00 91.69 617 GLU A N 1
ATOM 4998 C CA . GLU A 1 617 ? -29.767 6.783 12.455 1.00 91.69 617 GLU A CA 1
ATOM 4999 C C . GLU A 1 617 ? -29.254 5.499 11.780 1.00 91.69 617 GLU A C 1
ATOM 5001 O O . GLU A 1 617 ? -28.157 5.033 12.121 1.00 91.69 617 GLU A O 1
ATOM 5006 N N . ASN A 1 618 ? -29.991 4.995 10.782 1.00 94.75 618 ASN A N 1
ATOM 5007 C CA . ASN A 1 618 ? -29.656 3.810 9.991 1.00 94.75 618 ASN A CA 1
ATOM 5008 C C . ASN A 1 618 ? -28.713 4.113 8.818 1.00 94.75 618 ASN A C 1
ATOM 5010 O O . ASN A 1 618 ? -28.310 3.194 8.103 1.00 94.75 618 ASN A O 1
ATOM 5014 N N . ILE A 1 619 ? -28.364 5.383 8.600 1.00 95.75 619 ILE A N 1
ATOM 5015 C CA . ILE A 1 619 ? -27.492 5.821 7.512 1.00 95.75 619 ILE A CA 1
ATOM 5016 C C . ILE A 1 619 ? -26.148 6.243 8.110 1.00 95.75 619 ILE A C 1
ATOM 5018 O O . ILE A 1 619 ? -26.058 7.202 8.877 1.00 95.75 619 ILE A O 1
ATOM 5022 N N . LYS A 1 620 ? -25.082 5.525 7.755 1.00 93.94 620 LYS A N 1
ATOM 5023 C CA . LYS A 1 620 ? -23.704 5.837 8.145 1.00 93.94 620 LYS A CA 1
ATOM 5024 C C . LYS A 1 620 ? -22.934 6.319 6.925 1.00 93.94 620 LYS A C 1
ATOM 5026 O O . LYS A 1 620 ? -22.805 5.588 5.946 1.00 93.94 620 LYS A O 1
ATOM 5031 N N . VAL A 1 621 ? -22.434 7.552 6.990 1.00 92.25 621 VAL A N 1
ATOM 5032 C CA . VAL A 1 621 ? -21.642 8.171 5.921 1.00 92.25 621 VAL A CA 1
ATOM 5033 C C . VAL A 1 621 ? -20.209 8.345 6.403 1.00 92.25 621 VAL A C 1
ATOM 5035 O O . VAL A 1 621 ? -19.973 8.997 7.419 1.00 92.25 621 VAL A O 1
ATOM 5038 N N . TYR A 1 622 ? -19.264 7.788 5.657 1.00 90.50 622 TYR A N 1
ATOM 5039 C CA . TYR A 1 622 ? -17.833 7.894 5.903 1.00 90.50 622 TYR A CA 1
ATOM 5040 C C . TYR A 1 622 ? -17.198 8.629 4.724 1.00 90.50 622 TYR A C 1
ATOM 5042 O O . TYR A 1 622 ? -17.208 8.142 3.595 1.00 90.50 622 TYR A O 1
ATOM 5050 N N . ILE A 1 623 ? -16.683 9.826 4.984 1.00 90.81 623 ILE A N 1
ATOM 5051 C CA . ILE A 1 623 ? -15.963 10.620 3.988 1.00 90.81 623 ILE A CA 1
ATOM 5052 C C . ILE A 1 623 ? -14.471 10.409 4.189 1.00 90.81 623 ILE A C 1
ATOM 5054 O O . ILE A 1 623 ? -14.014 10.453 5.333 1.00 90.81 623 ILE A O 1
ATOM 5058 N N . ASP A 1 624 ? -13.757 10.164 3.089 1.00 82.31 624 ASP A N 1
ATOM 5059 C CA . ASP A 1 624 ? -12.321 9.877 3.078 1.00 82.31 624 ASP A CA 1
ATOM 5060 C C . ASP A 1 624 ? -11.976 8.805 4.133 1.00 82.31 624 ASP A C 1
ATOM 5062 O O . ASP A 1 624 ? -11.162 8.976 5.040 1.00 82.31 624 ASP A O 1
ATOM 5066 N N . ALA A 1 625 ? -12.697 7.684 4.052 1.00 78.69 625 ALA A N 1
ATOM 5067 C CA . ALA A 1 625 ? -12.608 6.577 4.984 1.00 78.69 625 ALA A CA 1
ATOM 5068 C C . ALA A 1 625 ? -11.251 5.873 4.876 1.00 78.69 625 ALA A C 1
ATOM 5070 O O . ALA A 1 625 ? -10.865 5.385 3.806 1.00 78.69 625 ALA A O 1
ATOM 5071 N N . THR A 1 626 ? -10.570 5.784 6.017 1.00 77.75 626 THR A N 1
ATOM 5072 C CA . THR A 1 626 ? -9.345 5.005 6.196 1.00 77.75 626 THR A CA 1
ATOM 5073 C C . THR A 1 626 ? -9.637 3.508 6.265 1.00 77.75 626 THR A C 1
ATOM 5075 O O . THR A 1 626 ? -10.786 3.103 6.469 1.00 77.75 626 THR A O 1
ATOM 5078 N N . TYR A 1 627 ? -8.611 2.665 6.139 1.00 73.94 627 TYR A N 1
ATOM 5079 C CA . TYR A 1 627 ? -8.763 1.207 6.139 1.00 73.94 627 TYR A CA 1
ATOM 5080 C C . TYR A 1 627 ? -9.509 0.720 7.393 1.00 73.94 627 TYR A C 1
ATOM 5082 O O . TYR A 1 627 ? -10.473 -0.045 7.302 1.00 73.94 627 TYR A O 1
ATOM 5090 N N . GLY A 1 628 ? -9.128 1.245 8.563 1.00 53.62 628 GLY A N 1
ATOM 5091 C CA . GLY A 1 628 ? -9.782 0.956 9.841 1.00 53.62 628 GLY A CA 1
ATOM 5092 C C . GLY A 1 628 ? -11.248 1.393 9.883 1.00 53.62 628 GLY A C 1
ATOM 5093 O O . GLY A 1 628 ? -12.097 0.616 10.314 1.00 53.62 628 GLY A O 1
ATOM 5094 N N . LYS A 1 629 ? -11.586 2.583 9.357 1.00 73.75 629 LYS A N 1
ATOM 5095 C CA . LYS A 1 629 ? -12.983 3.059 9.278 1.00 73.75 629 LYS A CA 1
ATOM 5096 C C . LYS A 1 629 ? -13.848 2.133 8.416 1.00 73.75 629 LYS A C 1
ATOM 5098 O O . LYS A 1 629 ? -14.987 1.853 8.785 1.00 73.75 629 LYS A O 1
ATOM 5103 N N . ILE A 1 630 ? -13.306 1.614 7.310 1.00 79.56 630 ILE A N 1
ATOM 5104 C CA . ILE A 1 630 ? -14.006 0.649 6.446 1.00 79.56 630 ILE A CA 1
ATOM 5105 C C . ILE A 1 630 ? -14.234 -0.679 7.187 1.00 79.56 630 ILE A C 1
ATOM 5107 O O . ILE A 1 630 ? -15.344 -1.211 7.166 1.00 79.56 630 ILE A O 1
ATOM 5111 N N . LEU A 1 631 ? -13.230 -1.206 7.895 1.00 73.88 631 LEU A N 1
ATOM 5112 C CA . LEU A 1 631 ? -13.397 -2.433 8.684 1.00 73.88 631 LEU A CA 1
ATOM 5113 C C . LEU A 1 631 ? -14.359 -2.255 9.867 1.00 73.88 631 LEU A C 1
ATOM 5115 O O . LEU A 1 631 ? -15.204 -3.118 10.110 1.00 73.88 631 LEU A O 1
ATOM 5119 N N . GLY A 1 632 ? -14.278 -1.128 10.575 1.00 66.06 632 GLY A N 1
ATOM 5120 C CA . GLY A 1 632 ? -15.192 -0.783 11.662 1.00 66.06 632 GLY A CA 1
ATOM 5121 C C . GLY A 1 632 ? -16.642 -0.678 11.181 1.00 66.06 632 GLY A C 1
ATOM 5122 O O . GLY A 1 632 ? -17.555 -1.174 11.846 1.00 66.06 632 GLY A O 1
ATOM 5123 N N . ALA A 1 633 ? -16.858 -0.124 9.984 1.00 76.88 633 ALA A N 1
ATOM 5124 C CA . ALA A 1 633 ? -18.162 -0.094 9.326 1.00 76.88 633 ALA A CA 1
ATOM 5125 C C . ALA A 1 633 ? -18.718 -1.509 9.076 1.00 76.88 633 ALA A C 1
ATOM 5127 O O . ALA A 1 633 ? -19.855 -1.798 9.451 1.00 76.88 633 ALA A O 1
ATOM 5128 N N . LEU A 1 634 ? -17.910 -2.414 8.515 1.00 78.62 634 LEU A N 1
ATOM 5129 C CA . LEU A 1 634 ? -18.309 -3.809 8.279 1.00 78.62 634 LEU A CA 1
ATOM 5130 C C . LEU A 1 634 ? -18.605 -4.557 9.589 1.00 78.62 634 LEU A C 1
ATOM 5132 O O . LEU A 1 634 ? -19.591 -5.290 9.675 1.00 78.62 634 LEU A O 1
ATOM 5136 N N . SER A 1 635 ? -17.789 -4.339 10.624 1.00 73.88 635 SER A N 1
ATOM 5137 C CA . SER A 1 635 ? -18.003 -4.914 11.957 1.00 73.88 635 SER A CA 1
ATOM 5138 C C . SER A 1 635 ? -19.323 -4.437 12.573 1.00 73.88 635 SER A C 1
ATOM 5140 O O . SER A 1 635 ? -20.144 -5.248 13.004 1.00 73.88 635 SER A O 1
ATOM 5142 N N . THR A 1 636 ? -19.584 -3.127 12.521 1.00 76.62 636 THR A N 1
ATOM 5143 C CA . THR A 1 636 ? -20.838 -2.521 12.999 1.00 76.62 636 THR A CA 1
ATOM 5144 C C . THR A 1 636 ? -22.043 -3.126 12.286 1.00 76.62 636 THR A C 1
ATOM 5146 O O . THR A 1 636 ? -23.038 -3.472 12.919 1.00 76.62 636 THR A O 1
ATOM 5149 N N . LEU A 1 637 ? -21.959 -3.297 10.967 1.00 82.06 637 LEU A N 1
ATOM 5150 C CA . LEU A 1 637 ? -23.039 -3.875 10.180 1.00 82.06 637 LEU A CA 1
ATOM 5151 C C . LEU A 1 637 ? -23.325 -5.336 10.570 1.00 82.06 637 LEU A C 1
ATOM 5153 O O . LEU A 1 637 ? -24.488 -5.726 10.683 1.00 82.06 637 LEU A O 1
ATOM 5157 N N . LYS A 1 638 ? -22.284 -6.128 10.852 1.00 78.62 638 LYS A N 1
ATOM 5158 C CA . LYS A 1 638 ? -22.429 -7.497 11.365 1.00 78.62 638 LYS A CA 1
ATOM 5159 C C . LYS A 1 638 ? -23.101 -7.529 12.741 1.00 78.62 638 LYS A C 1
ATOM 5161 O O . LYS A 1 638 ? -23.971 -8.364 12.973 1.00 78.62 638 LYS A O 1
ATOM 5166 N N . GLN A 1 639 ? -22.754 -6.600 13.630 1.00 74.88 639 GLN A N 1
ATOM 5167 C CA . GLN A 1 639 ? -23.408 -6.470 14.937 1.00 74.88 639 GLN A CA 1
ATOM 5168 C C . GLN A 1 639 ? -24.886 -6.075 14.804 1.00 74.88 639 GLN A C 1
ATOM 5170 O O . GLN A 1 639 ? -25.731 -6.614 15.515 1.00 74.88 639 GLN A O 1
ATOM 5175 N N . ILE A 1 640 ? -25.217 -5.171 13.874 1.00 83.81 640 ILE A N 1
ATOM 5176 C CA . ILE A 1 640 ? -26.610 -4.799 13.576 1.00 83.81 640 ILE A CA 1
ATOM 5177 C C . ILE A 1 640 ? -27.381 -6.025 13.080 1.00 83.81 640 ILE A C 1
ATOM 5179 O O . ILE A 1 640 ? -28.429 -6.348 13.626 1.00 83.81 640 ILE A O 1
ATOM 5183 N N . SER A 1 641 ? -26.838 -6.749 12.103 1.00 88.06 641 SER A N 1
ATOM 5184 C CA . SER A 1 641 ? -27.418 -7.999 11.595 1.00 88.06 641 SER A CA 1
ATOM 5185 C C . SER A 1 641 ? -27.742 -8.990 12.719 1.00 88.06 641 SER A C 1
ATOM 5187 O O . SER A 1 641 ? -28.864 -9.491 12.797 1.00 88.06 641 SER A O 1
ATOM 5189 N N . GLN A 1 642 ? -26.812 -9.193 13.654 1.00 84.19 642 GLN A N 1
ATOM 5190 C CA . GLN A 1 642 ? -27.010 -10.072 14.808 1.00 84.19 642 GLN A CA 1
ATOM 5191 C C . GLN A 1 642 ? -28.098 -9.561 15.760 1.00 84.19 642 GLN A C 1
ATOM 5193 O O . GLN A 1 642 ? -28.954 -10.335 16.186 1.00 84.19 642 GLN A O 1
ATOM 5198 N N . ALA A 1 643 ? -28.107 -8.260 16.063 1.00 85.88 643 ALA A N 1
ATOM 5199 C CA . ALA A 1 643 ? -29.106 -7.651 16.942 1.00 85.88 643 ALA A CA 1
ATOM 5200 C C . ALA A 1 643 ? -30.534 -7.768 16.378 1.00 85.88 643 ALA A C 1
ATOM 5202 O O . ALA A 1 643 ? -31.487 -7.957 17.132 1.00 85.88 643 ALA A O 1
ATOM 5203 N N . TYR A 1 644 ? -30.670 -7.713 15.053 1.00 90.75 644 TYR A N 1
ATOM 5204 C CA . TYR A 1 644 ? -31.936 -7.857 14.335 1.00 90.75 644 TYR A CA 1
ATOM 5205 C C . TYR A 1 644 ? -32.211 -9.301 13.878 1.00 90.75 644 TYR A C 1
ATOM 5207 O O . TYR A 1 644 ? -33.178 -9.537 13.156 1.00 90.75 644 TYR A O 1
ATOM 5215 N N . LYS A 1 645 ? -31.392 -10.279 14.298 1.00 91.56 645 LYS A N 1
ATOM 5216 C CA . LYS A 1 645 ? -31.537 -11.709 13.958 1.00 91.56 645 LYS A CA 1
ATOM 5217 C C . LYS A 1 645 ? -31.678 -11.960 12.448 1.00 91.56 645 LYS A C 1
ATOM 5219 O O . LYS A 1 645 ? -32.547 -12.715 12.020 1.00 91.56 645 LYS A O 1
ATOM 5224 N N . GLY A 1 646 ? -30.882 -11.254 11.650 1.00 87.62 646 GLY A N 1
ATOM 5225 C CA . GLY A 1 646 ? -30.895 -11.367 10.192 1.00 87.62 646 GLY A CA 1
ATOM 5226 C C . GLY A 1 646 ? -32.048 -10.647 9.484 1.00 87.62 646 GLY A C 1
ATOM 5227 O O . GLY A 1 646 ? -32.054 -10.558 8.254 1.00 87.62 646 GLY A O 1
ATOM 5228 N N . ASP A 1 647 ? -33.005 -10.067 10.220 1.00 92.81 647 ASP A N 1
ATOM 5229 C CA . ASP A 1 647 ? -34.153 -9.349 9.654 1.00 92.81 647 ASP A CA 1
ATOM 5230 C C . ASP A 1 647 ? -33.814 -7.902 9.257 1.00 92.81 647 ASP A C 1
ATOM 5232 O O . ASP A 1 647 ? -34.443 -6.935 9.694 1.00 92.81 647 ASP A O 1
ATOM 5236 N N . ILE A 1 648 ? -32.784 -7.752 8.423 1.00 93.94 648 ILE A N 1
ATOM 5237 C CA . ILE A 1 648 ? -32.353 -6.462 7.882 1.00 93.94 648 ILE A CA 1
ATOM 5238 C C . ILE A 1 648 ? -32.145 -6.515 6.372 1.00 93.94 648 ILE A C 1
ATOM 5240 O O . ILE A 1 648 ? -31.850 -7.562 5.794 1.00 93.94 648 ILE A O 1
ATOM 5244 N N . ASN A 1 649 ? -32.237 -5.346 5.744 1.00 94.56 649 ASN A N 1
ATOM 5245 C CA . ASN A 1 649 ? -31.719 -5.098 4.404 1.00 94.56 649 ASN A CA 1
ATOM 5246 C C . ASN A 1 649 ? -30.506 -4.169 4.505 1.00 94.56 649 ASN A C 1
ATOM 5248 O O . ASN A 1 649 ? -30.482 -3.251 5.326 1.00 94.56 649 ASN A O 1
ATOM 5252 N N . VAL A 1 650 ? -29.518 -4.371 3.643 1.00 95.62 650 VAL A N 1
ATOM 5253 C CA . VAL A 1 650 ? -28.283 -3.585 3.651 1.00 95.62 650 VAL A CA 1
ATOM 5254 C C . VAL A 1 650 ? -28.074 -2.919 2.300 1.00 95.62 650 VAL A C 1
ATOM 5256 O O . VAL A 1 650 ? -28.181 -3.564 1.259 1.00 95.62 650 VAL A O 1
ATOM 5259 N N . ILE A 1 651 ? -27.715 -1.638 2.327 1.00 97.25 651 ILE A N 1
ATOM 5260 C CA . ILE A 1 651 ? -27.184 -0.900 1.183 1.00 97.25 651 ILE A CA 1
ATOM 5261 C C . ILE A 1 651 ? -25.735 -0.534 1.505 1.00 97.25 651 ILE A C 1
ATOM 5263 O O . ILE A 1 651 ? -25.473 0.210 2.447 1.00 97.25 651 ILE A O 1
ATOM 5267 N N . PHE A 1 652 ? -24.788 -1.048 0.730 1.00 97.00 652 PHE A N 1
ATOM 5268 C CA . PHE A 1 652 ? -23.387 -0.648 0.796 1.00 97.00 652 PHE A CA 1
ATOM 5269 C C . PHE A 1 652 ? -23.062 0.187 -0.438 1.00 97.00 652 PHE A C 1
ATOM 5271 O O . PHE A 1 652 ? -23.261 -0.262 -1.562 1.00 97.00 652 PHE A O 1
ATOM 5278 N N . TYR A 1 653 ? -22.573 1.403 -0.244 1.00 98.19 653 TYR A N 1
ATOM 5279 C CA . TYR A 1 653 ? -22.201 2.304 -1.326 1.00 98.19 653 TYR A CA 1
ATOM 5280 C C . TYR A 1 653 ? -20.744 2.718 -1.163 1.00 98.19 653 TYR A C 1
ATOM 5282 O O . TYR A 1 653 ? -20.348 3.156 -0.085 1.00 98.19 653 TYR A O 1
ATOM 5290 N N . TYR A 1 654 ? -19.965 2.619 -2.233 1.00 97.44 654 TYR A N 1
ATOM 5291 C CA . TYR A 1 654 ? -18.593 3.102 -2.282 1.00 97.44 654 TYR A CA 1
ATOM 5292 C C . TYR A 1 654 ? -18.369 3.929 -3.547 1.00 97.44 654 TYR A C 1
ATOM 5294 O O . TYR A 1 654 ? -18.593 3.429 -4.648 1.00 97.44 654 TYR A O 1
ATOM 5302 N N . ALA A 1 655 ? -17.864 5.151 -3.386 1.00 96.81 655 ALA A N 1
ATOM 5303 C CA . ALA A 1 655 ? -17.285 5.957 -4.456 1.00 96.81 655 ALA A CA 1
ATOM 5304 C C . ALA A 1 655 ? -15.820 6.260 -4.131 1.00 96.81 655 ALA A C 1
ATOM 5306 O O . ALA A 1 655 ? -15.520 6.759 -3.044 1.00 96.81 655 ALA A O 1
ATOM 5307 N N . GLY A 1 656 ? -14.909 5.951 -5.055 1.00 92.88 656 GLY A N 1
ATOM 5308 C CA . GLY A 1 656 ? -13.478 6.132 -4.817 1.00 92.88 656 GLY A CA 1
ATOM 5309 C C . GLY A 1 656 ? -12.576 5.455 -5.851 1.00 92.88 656 GLY A C 1
ATOM 5310 O O . GLY A 1 656 ? -12.953 5.242 -7.007 1.00 92.88 656 GLY A O 1
ATOM 5311 N N . HIS A 1 657 ? -11.355 5.118 -5.436 1.00 88.00 657 HIS A N 1
ATOM 5312 C CA . HIS A 1 657 ? -10.397 4.361 -6.244 1.00 88.00 657 HIS A CA 1
ATOM 5313 C C . HIS A 1 657 ? -10.457 2.864 -5.967 1.00 88.00 657 HIS A C 1
ATOM 5315 O O . HIS A 1 657 ? -10.513 2.414 -4.824 1.00 88.00 657 HIS A O 1
ATOM 5321 N N . GLY A 1 658 ? -10.355 2.092 -7.044 1.00 87.19 658 GLY A N 1
ATOM 5322 C CA . GLY A 1 658 ? -9.947 0.700 -6.995 1.00 87.19 658 GLY A CA 1
ATOM 5323 C C . GLY A 1 658 ? -8.516 0.561 -7.511 1.00 87.19 658 GLY A C 1
ATOM 5324 O O . GLY A 1 658 ? -8.012 1.409 -8.253 1.00 87.19 658 GLY A O 1
ATOM 5325 N N . VAL A 1 659 ? -7.848 -0.513 -7.109 1.00 83.56 659 VAL A N 1
ATOM 5326 C CA . VAL A 1 659 ? -6.472 -0.811 -7.506 1.00 83.56 659 VAL A CA 1
ATOM 5327 C C . VAL A 1 659 ? -6.377 -2.281 -7.915 1.00 83.56 659 VAL A C 1
ATOM 5329 O O . VAL A 1 659 ? -6.727 -3.144 -7.110 1.00 83.56 659 VAL A O 1
ATOM 5332 N N . PRO A 1 660 ? -5.921 -2.606 -9.139 1.00 82.62 660 PRO A N 1
ATOM 5333 C CA . PRO A 1 660 ? -5.568 -3.973 -9.490 1.00 82.62 660 PRO A CA 1
ATOM 5334 C C . PRO A 1 660 ? -4.160 -4.315 -9.005 1.00 82.62 660 PRO A C 1
ATOM 5336 O O . PRO A 1 660 ? -3.239 -3.501 -9.067 1.00 82.62 660 PRO A O 1
ATOM 5339 N N . ASN A 1 661 ? -3.962 -5.564 -8.612 1.00 78.06 661 ASN A N 1
ATOM 5340 C CA . ASN A 1 661 ? -2.643 -6.134 -8.414 1.00 78.06 661 ASN A CA 1
ATOM 5341 C C . ASN A 1 661 ? -2.101 -6.668 -9.743 1.00 78.06 661 ASN A C 1
ATOM 5343 O O . ASN A 1 661 ? -2.661 -7.589 -10.336 1.00 78.06 661 ASN A O 1
ATOM 5347 N N . GLU A 1 662 ? -0.974 -6.112 -10.190 1.00 74.88 662 GLU A N 1
ATOM 5348 C CA . GLU A 1 662 ? -0.383 -6.434 -11.494 1.00 74.88 662 GLU A CA 1
ATOM 5349 C C . GLU A 1 662 ? 0.096 -7.890 -11.630 1.00 74.88 662 GLU A C 1
ATOM 5351 O O . GLU A 1 662 ? 0.317 -8.363 -12.743 1.00 74.88 662 GLU A O 1
ATOM 5356 N N . LYS A 1 663 ? 0.286 -8.612 -10.516 1.00 75.56 663 LYS A N 1
ATOM 5357 C CA . LYS A 1 663 ? 0.856 -9.970 -10.520 1.00 75.56 663 LYS A CA 1
ATOM 5358 C C . LYS A 1 663 ? -0.193 -11.069 -10.595 1.00 75.56 663 LYS A C 1
ATOM 5360 O O . LYS A 1 663 ? 0.048 -12.096 -11.220 1.00 75.56 663 LYS A O 1
ATOM 5365 N N . ASN A 1 664 ? -1.317 -10.888 -9.911 1.00 76.19 664 ASN A N 1
ATOM 5366 C CA . ASN A 1 664 ? -2.352 -11.916 -9.765 1.00 76.19 664 ASN A CA 1
ATOM 5367 C C . ASN A 1 664 ? -3.737 -11.449 -10.245 1.00 76.19 664 ASN A C 1
ATOM 5369 O O . ASN A 1 664 ? -4.694 -12.219 -10.162 1.00 76.19 664 ASN A O 1
ATOM 5373 N N . ASN A 1 665 ? -3.835 -10.214 -10.752 1.00 77.38 665 ASN A N 1
ATOM 5374 C CA . ASN A 1 665 ? -5.066 -9.555 -11.177 1.00 77.38 665 ASN A CA 1
ATOM 5375 C C . ASN A 1 665 ? -6.118 -9.415 -10.062 1.00 77.38 665 ASN A C 1
ATOM 5377 O O . ASN A 1 665 ? -7.292 -9.238 -10.355 1.00 77.38 665 ASN A O 1
ATOM 5381 N N . GLU A 1 666 ? -5.762 -9.509 -8.785 1.00 82.88 666 GLU A N 1
ATOM 5382 C CA . GLU A 1 666 ? -6.719 -9.287 -7.696 1.00 82.88 666 GLU A CA 1
ATOM 5383 C C . GLU A 1 666 ? -7.081 -7.797 -7.584 1.00 82.88 666 GLU A C 1
ATOM 5385 O O . GLU A 1 666 ? -6.222 -6.934 -7.756 1.00 82.88 666 GLU A O 1
ATOM 5390 N N . ALA A 1 667 ? -8.353 -7.486 -7.327 1.00 87.50 667 ALA A N 1
ATOM 5391 C CA . ALA A 1 667 ? -8.833 -6.117 -7.150 1.00 87.50 667 ALA A CA 1
ATOM 5392 C C . ALA A 1 667 ? -8.835 -5.716 -5.672 1.00 87.50 667 ALA A C 1
ATOM 5394 O O . ALA A 1 667 ? -9.160 -6.518 -4.798 1.00 87.50 667 ALA A O 1
ATOM 5395 N N . TYR A 1 668 ? -8.534 -4.450 -5.400 1.00 89.19 668 TYR A N 1
ATOM 5396 C CA . TYR A 1 668 ? -8.526 -3.869 -4.064 1.00 89.19 668 TYR A CA 1
ATOM 5397 C C . TYR A 1 668 ? -9.310 -2.561 -4.063 1.00 89.19 668 TYR A C 1
ATOM 5399 O O . TYR A 1 668 ? -9.222 -1.775 -5.005 1.00 89.19 668 TYR A O 1
ATOM 5407 N N . LEU A 1 669 ? -10.049 -2.303 -2.989 1.00 90.94 669 LEU A N 1
ATOM 5408 C CA . LEU A 1 669 ? -10.484 -0.960 -2.632 1.00 90.94 669 LEU A CA 1
ATOM 5409 C C . LEU A 1 669 ? -9.304 -0.167 -2.078 1.00 90.94 669 LEU A C 1
ATOM 5411 O O . LEU A 1 669 ? -8.514 -0.713 -1.305 1.00 90.94 669 LEU A O 1
ATOM 5415 N N . LEU A 1 670 ? -9.228 1.119 -2.428 1.00 89.06 670 LEU A N 1
ATOM 5416 C CA . LEU A 1 670 ? -8.226 2.043 -1.905 1.00 89.06 670 LEU A CA 1
ATOM 5417 C C . LEU A 1 670 ? -8.821 2.927 -0.790 1.00 89.06 670 LEU A C 1
ATOM 5419 O O . LEU A 1 670 ? -9.604 3.848 -1.073 1.00 89.06 670 LEU A O 1
ATOM 5423 N N . PRO A 1 671 ? -8.471 2.662 0.478 1.00 85.19 671 PRO A N 1
ATOM 5424 C CA . PRO A 1 671 ? -8.707 3.581 1.584 1.00 85.19 671 PRO A CA 1
ATOM 5425 C C . PRO A 1 671 ? -8.040 4.947 1.393 1.00 85.19 671 PRO A C 1
ATOM 5427 O O . PRO A 1 671 ? -7.078 5.071 0.639 1.00 85.19 671 PRO A O 1
ATOM 5430 N N . ALA A 1 672 ? -8.525 5.968 2.101 1.00 79.81 672 ALA A N 1
ATOM 5431 C CA . ALA A 1 672 ? -7.966 7.321 2.021 1.00 79.81 672 ALA A CA 1
ATOM 5432 C C . ALA A 1 672 ? -6.527 7.433 2.574 1.00 79.81 672 ALA A C 1
ATOM 5434 O O . ALA A 1 672 ? -5.771 8.292 2.127 1.00 79.81 672 ALA A O 1
ATOM 5435 N N . ASP A 1 673 ? -6.145 6.540 3.493 1.00 71.50 673 ASP A N 1
ATOM 5436 C CA . ASP A 1 673 ? -4.819 6.419 4.122 1.00 71.50 673 ASP A CA 1
ATOM 5437 C C . ASP A 1 673 ? -3.875 5.440 3.396 1.00 71.50 673 ASP A C 1
ATOM 5439 O O . ASP A 1 673 ? -2.773 5.162 3.869 1.00 71.50 673 ASP A O 1
ATOM 5443 N N . ALA A 1 674 ? -4.288 4.895 2.250 1.00 69.62 674 ALA A N 1
ATOM 5444 C CA . ALA A 1 674 ? -3.517 3.914 1.494 1.00 69.62 674 ALA A CA 1
ATOM 5445 C C . ALA A 1 674 ? -3.010 4.479 0.160 1.00 69.62 674 ALA A C 1
ATOM 5447 O O . ALA A 1 674 ? -3.543 5.444 -0.392 1.00 69.62 674 ALA A O 1
ATOM 5448 N N . THR A 1 675 ? -1.979 3.839 -0.393 1.00 72.06 675 THR A N 1
ATOM 5449 C CA . THR A 1 675 ? -1.446 4.156 -1.722 1.00 72.06 675 THR A CA 1
ATOM 5450 C C . THR A 1 675 ? -1.471 2.916 -2.623 1.00 72.06 675 THR A C 1
ATOM 5452 O O . THR A 1 675 ? -1.347 1.796 -2.123 1.00 72.06 675 THR A O 1
ATOM 5455 N N . PRO A 1 676 ? -1.603 3.066 -3.954 1.00 67.75 676 PRO A N 1
ATOM 5456 C CA . PRO A 1 676 ? -1.653 1.928 -4.869 1.00 67.75 676 PRO A CA 1
ATOM 5457 C C . PRO A 1 676 ? -0.355 1.109 -4.928 1.00 67.75 676 PRO A C 1
ATOM 5459 O O . PRO A 1 676 ? -0.383 -0.056 -5.322 1.00 67.75 676 PRO A O 1
ATOM 5462 N N . SER A 1 677 ? 0.779 1.692 -4.521 1.00 66.50 677 SER A N 1
ATOM 5463 C CA . SER A 1 677 ? 2.059 0.988 -4.358 1.00 66.50 677 SER A CA 1
ATOM 5464 C C . SER A 1 677 ? 2.091 0.090 -3.111 1.00 66.50 677 SER A C 1
ATOM 5466 O O . SER A 1 677 ? 2.883 -0.854 -3.052 1.00 66.50 677 SER A O 1
ATOM 5468 N N . MET A 1 678 ? 1.185 0.319 -2.154 1.00 67.94 678 MET A N 1
ATOM 5469 C CA . MET A 1 678 ? 1.039 -0.419 -0.897 1.00 67.94 678 MET A CA 1
ATOM 5470 C C . MET A 1 678 ? -0.241 -1.263 -0.894 1.00 67.94 678 MET A C 1
ATOM 5472 O O . MET A 1 678 ? -1.177 -1.025 -0.125 1.00 67.94 678 MET A O 1
ATOM 5476 N N . LEU A 1 679 ? -0.290 -2.291 -1.743 1.00 71.69 679 LEU A N 1
ATOM 5477 C CA . LEU A 1 679 ? -1.443 -3.199 -1.819 1.00 71.69 679 LEU A CA 1
ATOM 5478 C C . LEU A 1 679 ? -1.791 -3.845 -0.465 1.00 71.69 679 LEU A C 1
ATOM 5480 O O . LEU A 1 679 ? -2.952 -4.149 -0.217 1.00 71.69 679 LEU A O 1
ATOM 5484 N N . GLU A 1 680 ? -0.819 -4.019 0.438 1.00 66.00 680 GLU A N 1
ATOM 5485 C CA . GLU A 1 680 ? -1.039 -4.583 1.776 1.00 66.00 680 GLU A CA 1
ATOM 5486 C C . GLU A 1 680 ? -1.791 -3.648 2.746 1.00 66.00 680 GLU A C 1
ATOM 5488 O O . GLU A 1 680 ? -2.245 -4.123 3.794 1.00 66.00 680 GLU A O 1
ATOM 5493 N N . ALA A 1 681 ? -1.895 -2.357 2.406 1.00 65.44 681 ALA A N 1
ATOM 5494 C CA . ALA A 1 681 ? -2.696 -1.335 3.087 1.00 65.44 681 ALA A CA 1
ATOM 5495 C C . ALA A 1 681 ? -4.048 -1.086 2.390 1.00 65.44 681 ALA A C 1
ATOM 5497 O O . ALA A 1 681 ? -4.886 -0.342 2.895 1.00 65.44 681 ALA A O 1
ATOM 5498 N N . CYS A 1 682 ? -4.270 -1.701 1.226 1.00 82.81 682 CYS A N 1
ATOM 5499 C CA . CYS A 1 682 ? -5.537 -1.663 0.506 1.00 82.81 682 CYS A CA 1
ATOM 5500 C C . CYS A 1 682 ? -6.442 -2.818 0.965 1.00 82.81 682 CYS A C 1
ATOM 5502 O O . CYS A 1 682 ? -5.959 -3.839 1.455 1.00 82.81 682 CYS A O 1
ATOM 5504 N N . LEU A 1 683 ? -7.761 -2.694 0.794 1.00 83.50 683 LEU A N 1
ATOM 5505 C CA . LEU A 1 683 ? -8.709 -3.751 1.167 1.00 83.50 683 LEU A CA 1
ATOM 5506 C C . LEU A 1 683 ? -8.986 -4.656 -0.041 1.00 83.50 683 LEU A C 1
ATOM 5508 O O . LEU A 1 683 ? -9.602 -4.175 -0.991 1.00 83.50 683 LEU A O 1
ATOM 5512 N N . PRO A 1 684 ? -8.588 -5.945 -0.032 1.00 89.25 684 PRO A N 1
ATOM 5513 C CA . PRO A 1 684 ? -8.921 -6.856 -1.122 1.00 89.25 684 PRO A CA 1
ATOM 5514 C C . PRO A 1 684 ? -10.435 -6.922 -1.330 1.00 89.25 684 PRO A C 1
ATOM 5516 O O . PRO A 1 684 ? -11.201 -7.046 -0.369 1.00 89.25 684 PRO A O 1
ATOM 5519 N N . LEU A 1 685 ? -10.872 -6.850 -2.584 1.00 89.75 685 LEU A N 1
ATOM 5520 C CA . LEU A 1 685 ? -12.288 -6.872 -2.938 1.00 89.75 685 LEU A CA 1
ATOM 5521 C C . LEU A 1 685 ? -12.917 -8.237 -2.611 1.00 89.75 685 LEU A C 1
ATOM 5523 O O . LEU A 1 685 ? -14.040 -8.301 -2.114 1.00 89.75 685 LEU A O 1
ATOM 5527 N N . SER A 1 686 ? -12.134 -9.308 -2.754 1.00 83.56 686 SER A N 1
ATOM 5528 C CA . SER A 1 686 ? -12.425 -10.657 -2.263 1.00 83.56 686 SER A CA 1
ATOM 5529 C C . SER A 1 686 ? -12.759 -10.670 -0.759 1.00 83.56 686 SER A C 1
ATOM 5531 O O . SER A 1 686 ? -13.807 -11.178 -0.353 1.00 83.56 686 SER A O 1
ATOM 5533 N N . SER A 1 687 ? -11.922 -10.042 0.074 1.00 82.31 687 SER A N 1
ATOM 5534 C CA . SER A 1 687 ? -12.127 -9.915 1.525 1.00 82.31 687 SER A CA 1
ATOM 5535 C C . SER A 1 687 ? -13.334 -9.048 1.879 1.00 82.31 687 SER A C 1
ATOM 5537 O O . SER A 1 687 ? -14.083 -9.388 2.800 1.00 82.31 687 SER A O 1
ATOM 5539 N N . LEU A 1 688 ? -13.560 -7.953 1.146 1.00 88.94 688 LEU A N 1
ATOM 5540 C CA . LEU A 1 688 ? -14.754 -7.121 1.302 1.00 88.94 688 LEU A CA 1
ATOM 5541 C C . LEU A 1 688 ? -16.020 -7.940 1.029 1.00 88.94 688 LEU A C 1
ATOM 5543 O O . LEU A 1 688 ? -16.910 -7.985 1.875 1.00 88.94 688 LEU A O 1
ATOM 5547 N N . TYR A 1 689 ? -16.101 -8.608 -0.123 1.00 89.62 689 TYR A N 1
ATOM 5548 C CA . TYR A 1 689 ? -17.275 -9.392 -0.502 1.00 89.62 689 TYR A CA 1
ATOM 5549 C C . TYR A 1 689 ? -17.482 -10.611 0.385 1.00 89.62 689 TYR A C 1
ATOM 5551 O O . TYR A 1 689 ? -18.625 -10.932 0.691 1.00 89.62 689 TYR A O 1
ATOM 5559 N N . SER A 1 690 ? -16.414 -11.248 0.869 1.00 83.81 690 SER A N 1
ATOM 5560 C CA . SER A 1 690 ? -16.530 -12.296 1.885 1.00 83.81 690 SER A CA 1
ATOM 5561 C C . SER A 1 690 ? -17.089 -11.745 3.197 1.00 83.81 690 SER A C 1
ATOM 5563 O O . SER A 1 690 ? -17.934 -12.383 3.821 1.00 83.81 690 SER A O 1
ATOM 5565 N N . SER A 1 691 ? -16.641 -10.560 3.620 1.00 83.94 691 SER A N 1
ATOM 5566 C CA . SER A 1 691 ? -17.136 -9.918 4.842 1.00 83.94 691 SER A CA 1
ATOM 5567 C C . SER A 1 691 ? -18.610 -9.557 4.697 1.00 83.94 691 SER A C 1
ATOM 5569 O O . SER A 1 691 ? -19.403 -9.921 5.561 1.00 83.94 691 SER A O 1
ATOM 5571 N N . ILE A 1 692 ? -18.988 -8.934 3.577 1.00 89.88 692 ILE A N 1
ATOM 5572 C CA . ILE A 1 692 ? -20.370 -8.567 3.251 1.00 89.88 692 ILE A CA 1
ATOM 5573 C C . ILE A 1 692 ? -21.266 -9.807 3.118 1.00 89.88 692 ILE A C 1
ATOM 5575 O O . ILE A 1 692 ? -22.357 -9.833 3.675 1.00 89.88 692 ILE A O 1
ATOM 5579 N N . GLY A 1 693 ? -20.805 -10.849 2.426 1.00 86.38 693 GLY A N 1
ATOM 5580 C CA . GLY A 1 693 ? -21.553 -12.093 2.232 1.00 86.38 693 GLY A CA 1
ATOM 5581 C C . GLY A 1 693 ? -21.761 -12.897 3.517 1.00 86.38 693 GLY A C 1
ATOM 5582 O O . GLY A 1 693 ? -22.696 -13.687 3.593 1.00 86.38 693 GLY A O 1
ATOM 5583 N N . SER A 1 694 ? -20.929 -12.670 4.541 1.00 87.00 694 SER A N 1
ATOM 5584 C CA . SER A 1 694 ? -21.079 -13.283 5.870 1.00 87.00 694 SER A CA 1
ATOM 5585 C C . SER A 1 694 ? -22.116 -12.597 6.769 1.00 87.00 694 SER A C 1
ATOM 5587 O O . SER A 1 694 ? -22.361 -13.058 7.884 1.00 87.00 694 SER A O 1
ATOM 5589 N N . ILE A 1 695 ? -22.684 -11.476 6.322 1.00 88.44 695 ILE A N 1
ATOM 5590 C CA . ILE A 1 695 ? -23.690 -10.725 7.070 1.00 88.44 695 ILE A CA 1
ATOM 5591 C C . ILE A 1 695 ? -25.028 -11.421 6.876 1.00 88.44 695 ILE A C 1
ATOM 5593 O O . ILE A 1 695 ? -25.509 -11.557 5.751 1.00 88.44 695 ILE A O 1
ATOM 5597 N N . ASP A 1 696 ? -25.634 -11.837 7.982 1.00 90.62 696 ASP A N 1
ATOM 5598 C CA . ASP A 1 696 ? -26.974 -12.406 7.962 1.00 90.62 696 ASP A CA 1
ATOM 5599 C C . ASP A 1 696 ? -27.980 -11.281 7.674 1.00 90.62 696 ASP A C 1
ATOM 5601 O O . ASP A 1 696 ? -28.185 -10.376 8.484 1.00 90.62 696 ASP A O 1
ATOM 5605 N N . ALA A 1 697 ? -28.517 -11.255 6.462 1.00 92.75 697 ALA A N 1
ATOM 5606 C CA . ALA A 1 697 ? -29.431 -10.226 5.992 1.00 92.75 697 ALA A CA 1
ATOM 5607 C C . ALA A 1 697 ? -30.357 -10.806 4.921 1.00 92.75 697 ALA A C 1
ATOM 5609 O O . ALA A 1 697 ? -29.967 -11.676 4.134 1.00 92.75 697 ALA A O 1
ATOM 5610 N N . LYS A 1 698 ? -31.572 -10.260 4.822 1.00 92.31 698 LYS A N 1
ATOM 5611 C CA . LYS A 1 698 ? -32.528 -10.614 3.762 1.00 92.31 698 LYS A CA 1
ATOM 5612 C C . LYS A 1 698 ? -31.979 -10.294 2.374 1.00 92.31 698 LYS A C 1
ATOM 5614 O O . LYS A 1 698 ? -32.190 -11.059 1.438 1.00 92.31 698 LYS A O 1
ATOM 5619 N N . GLN A 1 699 ? -31.291 -9.162 2.248 1.00 92.25 699 GLN A N 1
ATOM 5620 C CA . GLN A 1 699 ? -30.579 -8.764 1.039 1.00 92.25 699 GLN A CA 1
ATOM 5621 C C . GLN A 1 699 ? -29.466 -7.772 1.374 1.00 92.25 699 GLN A C 1
ATOM 5623 O O . GLN A 1 699 ? -29.623 -6.925 2.259 1.00 92.25 699 GLN A O 1
ATOM 5628 N N . VAL A 1 700 ? -28.383 -7.822 0.606 1.00 95.38 700 VAL A N 1
ATOM 5629 C CA . VAL A 1 700 ? -27.322 -6.818 0.621 1.00 95.38 700 VAL A CA 1
ATOM 5630 C C . VAL A 1 700 ? -27.084 -6.314 -0.796 1.00 95.38 700 VAL A C 1
ATOM 5632 O O . VAL A 1 700 ? -26.713 -7.077 -1.686 1.00 95.38 700 VAL A O 1
ATOM 5635 N N . ILE A 1 701 ? -27.304 -5.021 -1.016 1.00 96.81 701 ILE A N 1
ATOM 5636 C CA . ILE A 1 701 ? -27.100 -4.374 -2.312 1.00 96.81 701 ILE A CA 1
ATOM 5637 C C . ILE A 1 701 ? -25.848 -3.514 -2.237 1.00 96.81 701 ILE A C 1
ATOM 5639 O O . ILE A 1 701 ? -25.761 -2.613 -1.407 1.00 96.81 701 ILE A O 1
ATOM 5643 N N . VAL A 1 702 ? -24.884 -3.797 -3.105 1.00 97.12 702 VAL A N 1
ATOM 5644 C CA . VAL A 1 702 ? -23.591 -3.118 -3.152 1.00 97.12 702 VAL A CA 1
ATOM 5645 C C . VAL A 1 702 ? -23.521 -2.264 -4.416 1.00 97.12 702 VAL A C 1
ATOM 5647 O O . VAL A 1 702 ? -23.682 -2.781 -5.518 1.00 97.12 702 VAL A O 1
ATOM 5650 N N . PHE A 1 703 ? -23.247 -0.973 -4.269 1.00 97.81 703 PHE A N 1
ATOM 5651 C CA . PHE A 1 703 ? -22.955 -0.045 -5.359 1.00 97.81 703 PHE A CA 1
ATOM 5652 C C . PHE A 1 703 ? -21.480 0.354 -5.304 1.00 97.81 703 PHE A C 1
ATOM 5654 O O . PHE A 1 703 ? -21.030 0.937 -4.320 1.00 97.81 703 PHE A O 1
ATOM 5661 N N . MET A 1 704 ? -20.736 0.034 -6.360 1.00 95.50 704 MET A N 1
ATOM 5662 C CA . MET A 1 704 ? -19.295 0.253 -6.474 1.00 95.50 704 MET A CA 1
ATOM 5663 C C . MET A 1 704 ? -19.001 1.247 -7.601 1.00 95.50 704 MET A C 1
ATOM 5665 O O . MET A 1 704 ? -18.858 0.853 -8.762 1.00 95.50 704 MET A O 1
ATOM 5669 N N . ASP A 1 705 ? -18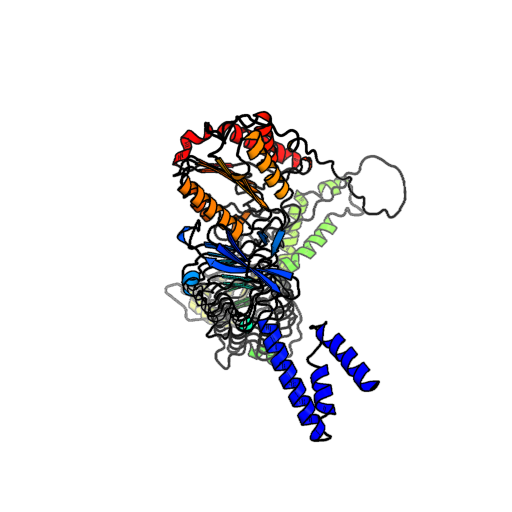.880 2.532 -7.265 1.00 94.31 705 ASP A N 1
ATOM 5670 C CA . ASP A 1 705 ? -18.412 3.586 -8.172 1.00 94.31 705 ASP A CA 1
ATOM 5671 C C . ASP A 1 705 ? -16.890 3.765 -8.068 1.00 94.31 705 ASP A C 1
ATOM 5673 O O . ASP A 1 705 ? -16.366 4.718 -7.488 1.00 94.31 705 ASP A O 1
ATOM 5677 N N . ALA A 1 706 ? -16.164 2.767 -8.579 1.00 88.12 706 ALA A N 1
ATOM 5678 C CA . ALA A 1 706 ? -14.706 2.718 -8.558 1.00 88.12 706 ALA A CA 1
ATOM 5679 C C . ALA A 1 706 ? -14.140 2.055 -9.822 1.00 88.12 706 ALA A C 1
ATOM 5681 O O . ALA A 1 706 ? -14.762 1.173 -10.416 1.00 88.12 706 ALA A O 1
ATOM 5682 N N . CYS A 1 707 ? -12.931 2.460 -10.222 1.00 81.19 707 CYS A N 1
ATOM 5683 C CA . CYS A 1 707 ? -12.191 1.820 -11.315 1.00 81.19 707 CYS A CA 1
ATOM 5684 C C . CYS A 1 707 ? -11.233 0.774 -10.756 1.00 81.19 707 CYS A C 1
ATOM 5686 O O . CYS A 1 707 ? -10.389 1.134 -9.948 1.00 81.19 707 CYS A O 1
ATOM 5688 N N . PHE A 1 708 ? -11.270 -0.462 -11.253 1.00 79.38 708 PHE A N 1
ATOM 5689 C CA . PHE A 1 708 ? -10.309 -1.508 -10.865 1.00 79.38 708 PHE A CA 1
ATOM 5690 C C . PHE A 1 708 ? -9.328 -1.878 -11.984 1.00 79.38 708 PHE A C 1
ATOM 5692 O O . PHE A 1 708 ? -8.482 -2.737 -11.792 1.00 79.38 708 PHE A O 1
ATOM 5699 N N . SER A 1 709 ? -9.408 -1.218 -13.140 1.00 65.94 709 SER A N 1
ATOM 5700 C CA . SER A 1 709 ? -8.611 -1.532 -14.332 1.00 65.94 709 SER A CA 1
ATOM 5701 C C . SER A 1 709 ? -7.177 -0.982 -14.311 1.00 65.94 709 SER A C 1
ATOM 5703 O O . SER A 1 709 ? -6.385 -1.296 -15.197 1.00 65.94 709 SER A O 1
ATOM 5705 N N . GLY A 1 710 ? -6.821 -0.127 -13.342 1.00 58.72 710 GLY A N 1
ATOM 5706 C CA . GLY A 1 710 ? -5.501 0.530 -13.276 1.00 58.72 710 GLY A CA 1
ATOM 5707 C C . GLY A 1 710 ? -5.256 1.572 -14.382 1.00 58.72 710 GLY A C 1
ATOM 5708 O O . GLY A 1 710 ? -4.164 2.121 -14.507 1.00 58.72 710 GLY A O 1
ATOM 5709 N N . SER A 1 711 ? -6.265 1.880 -15.197 1.00 55.50 711 SER A N 1
ATOM 5710 C CA . SER A 1 711 ? -6.167 2.795 -16.336 1.00 55.50 711 SER A CA 1
ATOM 5711 C C . SER A 1 711 ? -5.902 4.259 -15.933 1.00 55.50 711 SER A C 1
ATOM 5713 O O . SER A 1 711 ? -6.291 4.742 -14.867 1.00 55.50 711 SER A O 1
ATOM 5715 N N . ARG A 1 712 ? -5.230 5.004 -16.825 1.00 51.03 712 ARG A N 1
ATOM 5716 C CA . ARG A 1 712 ? -4.839 6.411 -16.623 1.00 51.03 712 ARG A CA 1
ATOM 5717 C C . ARG A 1 712 ? -6.070 7.330 -16.563 1.00 51.03 712 ARG A C 1
ATOM 5719 O O . ARG A 1 712 ? -6.809 7.435 -17.545 1.00 51.03 712 ARG A O 1
ATOM 5726 N N . ARG A 1 713 ? -6.252 8.051 -15.447 1.00 49.97 713 ARG A N 1
ATOM 5727 C CA . ARG A 1 713 ? -7.181 9.195 -15.350 1.00 49.97 713 ARG A CA 1
ATOM 5728 C C . ARG A 1 713 ? -6.493 10.477 -15.840 1.00 49.97 713 ARG A C 1
ATOM 5730 O O . ARG A 1 713 ? -5.266 10.564 -15.842 1.00 49.97 713 ARG A O 1
ATOM 5737 N N . GLU A 1 714 ? -7.280 11.475 -16.248 1.00 42.03 714 GLU A N 1
ATOM 5738 C CA . GLU A 1 714 ? -6.786 12.751 -16.810 1.00 42.03 714 GLU A CA 1
ATOM 5739 C C . GLU A 1 714 ? -5.803 13.507 -15.889 1.00 42.03 714 GLU A C 1
ATOM 5741 O O . GLU A 1 714 ? -4.987 14.270 -16.396 1.00 42.03 714 GLU A O 1
ATOM 5746 N N . ASN A 1 715 ? -5.800 13.231 -14.575 1.00 39.22 715 ASN A N 1
ATOM 5747 C CA . ASN A 1 715 ? -4.975 13.930 -13.578 1.00 39.22 715 ASN A CA 1
ATOM 5748 C C . ASN A 1 715 ? -3.862 13.086 -12.916 1.00 39.22 715 ASN A C 1
ATOM 5750 O O . ASN A 1 715 ? -3.299 13.524 -11.917 1.00 39.22 715 ASN A O 1
ATOM 5754 N N . GLY A 1 716 ? -3.506 11.903 -13.430 1.00 48.12 716 GLY A N 1
ATOM 5755 C CA . GLY A 1 716 ? -2.353 11.154 -12.899 1.00 48.12 716 GLY A CA 1
ATOM 5756 C C . GLY A 1 716 ? -2.456 9.633 -12.982 1.00 48.12 716 GLY A C 1
ATOM 5757 O O . GLY A 1 716 ? -3.523 9.075 -13.240 1.00 48.12 716 GLY A O 1
ATOM 5758 N N . MET A 1 717 ? -1.307 8.970 -12.800 1.00 44.62 717 MET A N 1
ATOM 5759 C CA . MET A 1 717 ? -1.179 7.508 -12.753 1.00 44.62 717 MET A CA 1
ATOM 5760 C C . MET A 1 717 ? -1.726 6.973 -11.431 1.00 44.62 717 MET A C 1
ATOM 5762 O O . MET A 1 717 ? -1.454 7.558 -10.388 1.00 44.62 717 MET A O 1
ATOM 5766 N N . ILE A 1 718 ? -2.458 5.858 -11.479 1.00 52.84 718 ILE A N 1
ATOM 5767 C CA . ILE A 1 718 ? -2.875 5.151 -10.262 1.00 52.84 718 ILE A CA 1
ATOM 5768 C C . ILE A 1 718 ? -2.172 3.807 -10.173 1.00 52.84 718 ILE A C 1
ATOM 5770 O O . ILE A 1 718 ? -1.529 3.597 -9.163 1.00 52.84 718 ILE A O 1
ATOM 5774 N N . VAL A 1 719 ? -2.117 2.979 -11.221 1.00 45.34 719 VAL A N 1
ATOM 5775 C CA . VAL A 1 719 ? -1.144 1.869 -11.317 1.00 45.34 719 VAL A CA 1
ATOM 5776 C C . VAL A 1 719 ? -0.949 1.502 -12.784 1.00 45.34 719 VAL A C 1
ATOM 5778 O O . VAL A 1 719 ? -1.831 0.893 -13.372 1.00 45.34 719 VAL A O 1
ATOM 5781 N N . SER A 1 720 ? 0.175 1.911 -13.377 1.00 36.25 720 SER A N 1
ATOM 5782 C CA . SER A 1 720 ? 0.880 1.196 -14.455 1.00 36.25 720 SER A CA 1
ATOM 5783 C C . SER A 1 720 ? 1.919 2.130 -15.077 1.00 36.25 720 SER A C 1
ATOM 5785 O O . SER A 1 720 ? 1.581 3.067 -15.802 1.00 36.25 720 SER A O 1
ATOM 5787 N N . ALA A 1 721 ? 3.204 1.816 -14.895 1.00 32.31 721 ALA A N 1
ATOM 5788 C CA . ALA A 1 721 ? 4.294 2.414 -15.672 1.00 32.31 721 ALA A CA 1
ATOM 5789 C C . ALA A 1 721 ? 4.226 2.063 -17.181 1.00 32.31 721 ALA A C 1
ATOM 5791 O O . ALA A 1 721 ? 5.067 2.520 -17.954 1.00 32.31 721 ALA A O 1
ATOM 5792 N N . ARG A 1 722 ? 3.255 1.233 -17.601 1.00 37.81 722 ARG A N 1
ATOM 5793 C CA . ARG A 1 722 ? 3.073 0.719 -18.968 1.00 37.81 722 ARG A CA 1
ATOM 5794 C C . ARG A 1 722 ? 1.807 1.228 -19.670 1.00 37.81 722 ARG A C 1
ATOM 5796 O O . ARG A 1 722 ? 1.660 0.973 -20.857 1.00 37.81 722 ARG A O 1
ATOM 5803 N N . GLY A 1 723 ? 0.897 1.925 -18.983 1.00 45.59 723 GLY A N 1
ATOM 5804 C CA . GLY A 1 723 ? -0.337 2.452 -19.588 1.00 45.59 723 GLY A CA 1
ATOM 5805 C C . GLY A 1 723 ? -1.332 1.388 -20.082 1.00 45.59 723 GLY A C 1
ATOM 5806 O O . GLY A 1 723 ? -2.220 1.719 -20.865 1.00 45.59 723 GLY A O 1
ATOM 5807 N N . VAL A 1 724 ? -1.200 0.132 -19.641 1.00 51.12 724 VAL A N 1
ATOM 5808 C CA . VAL A 1 724 ? -2.076 -0.981 -20.045 1.00 51.12 724 VAL A CA 1
ATOM 5809 C C . VAL A 1 724 ? -3.111 -1.235 -18.952 1.00 51.12 724 VAL A C 1
ATOM 5811 O O . VAL A 1 724 ? -2.740 -1.431 -17.797 1.00 51.12 724 VAL A O 1
ATOM 5814 N N . ALA A 1 725 ? -4.395 -1.240 -19.319 1.00 58.28 725 ALA A N 1
ATOM 5815 C CA . ALA A 1 725 ? -5.479 -1.621 -18.418 1.00 58.28 725 ALA A CA 1
ATOM 5816 C C . ALA A 1 725 ? -5.362 -3.109 -18.052 1.00 58.28 725 ALA A C 1
ATOM 5818 O O . ALA A 1 725 ? -5.283 -3.973 -18.928 1.00 58.28 725 ALA A O 1
ATOM 5819 N N . ILE A 1 726 ? -5.348 -3.405 -16.758 1.00 61.75 726 ILE A N 1
ATOM 5820 C CA . ILE A 1 726 ? -5.305 -4.763 -16.217 1.00 61.75 726 ILE A CA 1
ATOM 5821 C C . ILE A 1 726 ? -6.739 -5.201 -15.988 1.00 61.75 726 ILE A C 1
ATOM 5823 O O . ILE A 1 726 ? -7.514 -4.451 -15.410 1.00 61.75 726 ILE A O 1
ATOM 5827 N N . LYS A 1 727 ? -7.106 -6.405 -16.432 1.00 72.69 727 LYS A N 1
ATOM 5828 C CA . LYS A 1 727 ? -8.434 -6.964 -16.167 1.00 72.69 727 LYS A CA 1
ATOM 5829 C C . LYS A 1 727 ? -8.404 -7.739 -14.844 1.00 72.69 727 LYS A C 1
ATOM 5831 O O . LYS A 1 727 ? -7.750 -8.782 -14.804 1.00 72.69 727 LYS A O 1
ATOM 5836 N N . PRO A 1 728 ? -9.107 -7.291 -13.790 1.00 67.12 728 PRO A N 1
ATOM 5837 C CA . PRO A 1 728 ? -9.142 -7.999 -12.528 1.00 67.12 728 PRO A CA 1
ATOM 5838 C C . PRO A 1 728 ? -9.792 -9.376 -12.644 1.00 67.12 728 PRO A C 1
ATOM 5840 O O . PRO A 1 728 ? -10.679 -9.608 -13.475 1.00 67.12 728 PRO A O 1
ATOM 5843 N N . LYS A 1 729 ? -9.376 -10.286 -11.766 1.00 73.88 729 LYS A N 1
ATOM 5844 C CA . LYS A 1 729 ? -10.039 -11.559 -11.528 1.00 73.88 729 LYS A CA 1
ATOM 5845 C C . LYS A 1 729 ? -11.459 -11.279 -11.044 1.00 73.88 729 LYS A C 1
ATOM 5847 O O . LYS A 1 729 ? -11.687 -10.412 -10.208 1.00 73.88 729 LYS A O 1
ATOM 5852 N N . LYS A 1 730 ? -12.421 -12.028 -11.579 1.00 70.06 730 LYS A N 1
ATOM 5853 C CA . LYS A 1 730 ? -13.812 -11.932 -11.142 1.00 70.06 730 LYS A CA 1
ATOM 5854 C C . LYS A 1 730 ? -13.936 -12.539 -9.742 1.00 70.06 730 LYS A C 1
ATOM 5856 O O . LYS A 1 730 ? -13.686 -13.735 -9.581 1.00 70.06 730 LYS A O 1
ATOM 5861 N N . ASP A 1 731 ? -14.303 -11.724 -8.761 1.00 74.06 731 ASP A N 1
ATOM 5862 C CA . ASP A 1 731 ? -14.508 -12.179 -7.387 1.00 74.06 731 ASP A CA 1
ATOM 5863 C C . ASP A 1 731 ? -15.813 -12.969 -7.240 1.00 74.06 731 ASP A C 1
ATOM 5865 O O . ASP A 1 731 ? -16.818 -12.697 -7.905 1.00 74.06 731 ASP A O 1
ATOM 5869 N N . ILE A 1 732 ? -15.787 -13.977 -6.367 1.00 75.88 732 ILE A N 1
ATOM 5870 C CA . ILE A 1 732 ? -16.953 -14.806 -6.053 1.00 75.88 732 ILE A CA 1
ATOM 5871 C C . ILE A 1 732 ? -17.700 -14.144 -4.898 1.00 75.88 732 ILE A C 1
ATOM 5873 O O . ILE A 1 732 ? -17.167 -14.006 -3.799 1.00 75.88 732 ILE A O 1
ATOM 5877 N N . VAL A 1 733 ? -18.949 -13.760 -5.146 1.00 84.25 733 VAL A N 1
ATOM 5878 C CA . VAL A 1 733 ? -19.832 -13.172 -4.136 1.00 84.25 733 VAL A CA 1
ATOM 5879 C C . VAL A 1 733 ? -20.696 -14.276 -3.515 1.00 84.25 733 VAL A C 1
ATOM 5881 O O . VAL A 1 733 ? -21.258 -15.106 -4.230 1.00 84.25 733 VAL A O 1
ATOM 5884 N N . THR A 1 734 ? -20.804 -14.299 -2.186 1.00 86.00 734 THR A N 1
ATOM 5885 C CA . THR A 1 734 ? -21.582 -15.285 -1.409 1.00 86.00 734 THR A CA 1
ATOM 5886 C C . THR A 1 734 ? -22.689 -14.594 -0.599 1.00 86.00 734 THR A C 1
ATOM 5888 O O . THR A 1 734 ? -22.749 -13.367 -0.571 1.00 86.00 734 THR A O 1
ATOM 5891 N N . GLY A 1 735 ? -23.591 -15.354 0.032 1.00 88.75 735 GLY A N 1
ATOM 5892 C CA . GLY A 1 735 ? -24.697 -14.803 0.833 1.00 88.75 735 GLY A CA 1
ATOM 5893 C C . GLY A 1 735 ? -25.858 -14.277 -0.019 1.00 88.75 735 GLY A C 1
ATOM 5894 O O . GLY A 1 735 ? -26.056 -14.737 -1.138 1.00 88.75 735 GLY A O 1
ATOM 5895 N N . ASN A 1 736 ? -26.623 -13.305 0.482 1.00 92.62 736 ASN A N 1
ATOM 5896 C CA . ASN A 1 736 ? -27.761 -12.699 -0.231 1.00 92.62 736 ASN A CA 1
ATOM 5897 C C . ASN A 1 736 ? -27.370 -11.367 -0.893 1.00 92.62 736 ASN A C 1
ATOM 5899 O O . ASN A 1 736 ? -27.968 -10.326 -0.617 1.00 92.62 736 ASN A O 1
ATOM 5903 N N . VAL A 1 737 ? -26.323 -11.377 -1.723 1.00 95.12 737 VAL A N 1
ATOM 5904 C CA . VAL A 1 737 ? -25.652 -10.153 -2.190 1.00 95.12 737 VAL A CA 1
ATOM 5905 C C . VAL A 1 737 ? -25.849 -9.919 -3.691 1.00 95.12 737 VAL A C 1
ATOM 5907 O O . VAL A 1 737 ? -25.717 -10.837 -4.505 1.00 95.12 737 VAL A O 1
ATOM 5910 N N . VAL A 1 738 ? -26.098 -8.661 -4.063 1.00 95.75 738 VAL A N 1
ATOM 5911 C CA . VAL A 1 738 ? -26.123 -8.169 -5.449 1.00 95.75 738 VAL A CA 1
ATOM 5912 C C . VAL A 1 738 ? -25.191 -6.966 -5.559 1.00 95.75 738 VAL A C 1
ATOM 5914 O O . VAL A 1 738 ? -25.319 -6.014 -4.793 1.00 95.75 738 VAL A O 1
ATOM 5917 N N . VAL A 1 739 ? -24.263 -6.992 -6.511 1.00 95.50 739 VAL A N 1
ATOM 5918 C CA . VAL A 1 739 ? -23.240 -5.961 -6.714 1.00 95.50 739 VAL A CA 1
ATOM 5919 C C . VAL A 1 739 ? -23.439 -5.278 -8.061 1.00 95.50 739 VAL A C 1
ATOM 5921 O O . VAL A 1 739 ? -23.435 -5.937 -9.101 1.00 95.50 739 VAL A O 1
ATOM 5924 N N . PHE A 1 740 ? -23.554 -3.955 -8.034 1.00 96.75 740 PHE A N 1
ATOM 5925 C CA . PHE A 1 740 ? -23.531 -3.062 -9.183 1.00 96.75 740 PHE A CA 1
ATOM 5926 C C . PHE A 1 740 ? -22.170 -2.372 -9.242 1.00 96.75 740 PHE A C 1
ATOM 5928 O O . PHE A 1 740 ? -21.834 -1.595 -8.351 1.00 96.75 740 PHE A O 1
ATOM 5935 N N . SER A 1 741 ? -21.412 -2.616 -10.304 1.00 94.56 741 SER A N 1
ATOM 5936 C CA . SER A 1 741 ? -20.117 -1.981 -10.546 1.00 94.56 741 SER A CA 1
ATOM 5937 C C . SER A 1 741 ? -20.229 -0.957 -11.668 1.00 94.56 741 SER A C 1
ATOM 5939 O O . SER A 1 741 ? -20.831 -1.228 -12.708 1.00 94.56 741 SER A O 1
ATOM 5941 N N . ALA A 1 742 ? -19.627 0.216 -11.475 1.00 93.62 742 ALA A N 1
ATOM 5942 C CA . ALA A 1 742 ? -19.742 1.352 -12.390 1.00 93.62 742 ALA A CA 1
ATOM 5943 C C . ALA A 1 742 ? -19.125 1.141 -13.779 1.00 93.62 742 ALA A C 1
ATOM 5945 O O . ALA A 1 742 ? -19.482 1.858 -14.719 1.00 93.62 742 ALA A O 1
ATOM 5946 N N . ALA A 1 743 ? -18.208 0.184 -13.912 1.00 88.44 743 ALA A N 1
ATOM 5947 C CA . ALA A 1 743 ? -17.540 -0.166 -15.158 1.00 88.44 743 ALA A CA 1
ATOM 5948 C C . ALA A 1 743 ? -17.184 -1.662 -15.184 1.00 88.44 743 ALA A C 1
ATOM 5950 O O . ALA A 1 743 ? -17.131 -2.319 -14.139 1.00 88.44 743 ALA A O 1
ATOM 5951 N N . ASP A 1 744 ? -16.918 -2.196 -16.377 1.00 84.00 744 ASP A N 1
ATOM 5952 C CA . ASP A 1 744 ? -16.272 -3.495 -16.531 1.00 84.00 744 ASP A CA 1
ATOM 5953 C C . ASP A 1 744 ? -14.854 -3.441 -15.949 1.00 84.00 744 ASP A C 1
ATOM 5955 O O . ASP A 1 744 ? -14.218 -2.386 -15.912 1.00 84.00 744 ASP A O 1
ATOM 5959 N N . GLY A 1 745 ? -14.334 -4.592 -15.519 1.00 70.50 745 GLY A N 1
ATOM 5960 C CA . GLY A 1 745 ? -12.999 -4.688 -14.933 1.00 70.50 745 GLY A CA 1
ATOM 5961 C C . GLY A 1 745 ? -11.873 -4.174 -15.841 1.00 70.50 745 GLY A C 1
ATOM 5962 O O . GLY A 1 745 ? -10.810 -3.847 -15.337 1.00 70.50 745 GLY A O 1
ATOM 5963 N N . SER A 1 746 ? -12.087 -4.070 -17.156 1.00 71.62 746 SER A N 1
ATOM 5964 C CA . SER A 1 746 ? -11.130 -3.497 -18.118 1.00 71.62 746 SER A CA 1
ATOM 5965 C C . SER A 1 746 ? -11.371 -2.020 -18.475 1.00 71.62 746 SER A C 1
ATOM 5967 O O . SER A 1 746 ? -10.549 -1.407 -19.157 1.00 71.62 746 SER A O 1
ATOM 5969 N N . GLU A 1 747 ? -12.462 -1.425 -17.997 1.00 81.56 747 GLU A N 1
ATOM 5970 C CA . GLU A 1 747 ? -12.903 -0.071 -18.341 1.00 81.56 747 GLU A CA 1
ATOM 5971 C C . GLU A 1 747 ? -12.744 0.906 -17.161 1.00 81.56 747 GLU A C 1
ATOM 5973 O O . GLU A 1 747 ? -12.301 0.546 -16.069 1.00 81.56 747 GLU A O 1
ATOM 5978 N N . THR A 1 748 ? -13.043 2.188 -17.383 1.00 81.88 748 THR A N 1
ATOM 5979 C CA . THR A 1 748 ? -12.864 3.255 -16.381 1.00 81.88 748 THR A CA 1
ATOM 5980 C C . THR A 1 748 ? -14.218 3.852 -16.003 1.00 81.88 748 THR A C 1
ATOM 5982 O O . THR A 1 748 ? -15.003 4.195 -16.880 1.00 81.88 748 THR A O 1
ATOM 5985 N N . ALA A 1 749 ? -14.479 4.028 -14.708 1.00 87.75 749 ALA A N 1
ATOM 5986 C CA . ALA A 1 749 ? -15.549 4.882 -14.205 1.00 87.75 749 ALA A CA 1
ATOM 5987 C C . ALA A 1 749 ? -15.146 6.366 -14.322 1.00 87.75 749 ALA A C 1
ATOM 5989 O O . ALA A 1 749 ? -14.186 6.817 -13.687 1.00 87.75 749 ALA A O 1
ATOM 5990 N N . TYR A 1 750 ? -15.847 7.114 -15.176 1.00 88.75 750 TYR A N 1
ATOM 5991 C CA . TYR A 1 750 ? -15.560 8.520 -15.465 1.00 88.75 750 TYR A CA 1
ATOM 5992 C C . TYR A 1 750 ? -16.434 9.483 -14.648 1.00 88.75 750 TYR A C 1
ATOM 5994 O O . TYR A 1 750 ? -17.594 9.175 -14.363 1.00 88.75 750 TYR A O 1
ATOM 6002 N N . PRO A 1 751 ? -15.928 10.687 -14.322 1.00 89.38 751 PRO A N 1
ATOM 6003 C CA . PRO A 1 751 ? -16.758 11.750 -13.771 1.00 89.38 751 PRO A CA 1
ATOM 6004 C C . PRO A 1 751 ? -17.663 12.357 -14.851 1.00 89.38 751 PRO A C 1
ATOM 6006 O O . PRO A 1 751 ? -17.247 12.554 -15.992 1.00 89.38 751 PRO A O 1
ATOM 6009 N N . TYR A 1 752 ? -18.874 12.760 -14.477 1.00 90.75 752 TYR A N 1
ATOM 6010 C CA . TYR A 1 752 ? -19.747 13.608 -15.283 1.00 90.75 752 TYR A CA 1
ATOM 6011 C C . TYR A 1 752 ? -19.613 15.068 -14.827 1.00 90.75 752 TYR A C 1
ATOM 6013 O O . TYR A 1 752 ? -20.439 15.594 -14.081 1.00 90.75 752 TYR A O 1
ATOM 6021 N N . LYS A 1 753 ? -18.541 15.731 -15.281 1.00 85.81 753 LYS A N 1
ATOM 6022 C CA . LYS A 1 753 ? -18.116 17.067 -14.807 1.00 85.81 753 LYS A CA 1
ATOM 6023 C C . LYS A 1 753 ? -19.226 18.123 -14.838 1.00 85.81 753 LYS A C 1
ATOM 6025 O O . LYS A 1 753 ? -19.388 18.860 -13.874 1.00 85.81 753 LYS A O 1
ATOM 6030 N N . GLU A 1 754 ? -20.019 18.154 -15.907 1.00 85.62 754 GLU A N 1
ATOM 6031 C CA . GLU A 1 754 ? -21.140 19.095 -16.067 1.00 85.62 754 GLU A CA 1
ATOM 6032 C C . GLU A 1 754 ? -22.260 18.894 -15.038 1.00 85.62 754 GLU A C 1
ATOM 6034 O O . GLU A 1 754 ? -23.041 19.812 -14.805 1.00 85.62 754 GLU A O 1
ATOM 6039 N N . LYS A 1 755 ? -22.361 17.698 -14.443 1.00 87.31 755 LYS A N 1
ATOM 6040 C CA . LYS A 1 755 ? -23.389 17.337 -13.456 1.00 87.31 755 LYS A CA 1
ATOM 6041 C C . LYS A 1 755 ? -22.860 17.269 -12.026 1.00 87.31 755 LYS A C 1
ATOM 6043 O O . LYS A 1 755 ? -23.657 17.266 -11.102 1.00 87.31 755 LYS A O 1
ATOM 6048 N N . GLY A 1 756 ? -21.540 17.250 -11.831 1.00 87.94 756 GLY A N 1
ATOM 6049 C CA . GLY A 1 756 ? -20.930 17.230 -10.499 1.00 87.94 756 GLY A CA 1
ATOM 6050 C C . GLY A 1 756 ? -21.031 15.886 -9.772 1.00 87.94 756 GLY A C 1
ATOM 6051 O O . GLY A 1 756 ? -21.143 15.879 -8.549 1.00 87.94 756 GLY A O 1
ATOM 6052 N N . HIS A 1 757 ? -21.000 14.776 -10.517 1.00 93.25 757 HIS A N 1
ATOM 6053 C CA . HIS A 1 757 ? -21.105 13.402 -10.004 1.00 93.25 757 HIS A CA 1
ATOM 6054 C C . HIS A 1 757 ? -20.208 12.434 -10.780 1.00 93.25 757 HIS A C 1
ATOM 6056 O O . HIS A 1 757 ? -19.821 12.736 -11.912 1.00 93.25 757 HIS A O 1
ATOM 6062 N N . GLY A 1 758 ? -19.961 11.235 -10.249 1.00 93.06 758 GLY A N 1
ATOM 6063 C CA . GLY A 1 758 ? -19.598 10.070 -11.059 1.00 93.06 758 GLY A CA 1
ATOM 6064 C C . GLY A 1 758 ? -20.672 9.766 -12.114 1.00 93.06 758 GLY A C 1
ATOM 6065 O O . GLY A 1 758 ? -21.869 9.903 -11.855 1.00 93.06 758 GLY A O 1
ATOM 6066 N N . LEU A 1 759 ? -20.282 9.370 -13.333 1.00 94.62 759 LEU A N 1
ATOM 6067 C CA . LEU A 1 759 ? -21.241 9.119 -14.421 1.00 94.62 759 LEU A CA 1
ATOM 6068 C C . LEU A 1 759 ? -22.235 8.005 -14.060 1.00 94.62 759 LEU A C 1
ATOM 6070 O O . LEU A 1 759 ? -23.425 8.117 -14.357 1.00 94.62 759 LEU A O 1
ATOM 6074 N N . PHE A 1 760 ? -21.755 6.958 -13.384 1.00 97.12 760 PHE A N 1
ATOM 6075 C CA . PHE A 1 760 ? -22.594 5.885 -12.860 1.00 97.12 760 PHE A CA 1
ATOM 6076 C C . PHE A 1 760 ? -23.554 6.405 -11.788 1.00 97.12 760 PHE A C 1
ATOM 6078 O O . PHE A 1 760 ? -24.771 6.236 -11.915 1.00 97.12 760 PHE A O 1
ATOM 6085 N N . THR A 1 761 ? -23.022 7.104 -10.783 1.00 97.69 761 THR A N 1
ATOM 6086 C CA . THR A 1 761 ? -23.817 7.658 -9.683 1.00 97.69 761 THR A CA 1
ATOM 6087 C C . THR A 1 761 ? -24.883 8.636 -10.167 1.00 97.69 761 THR A C 1
ATOM 6089 O O . THR A 1 761 ? -26.029 8.554 -9.729 1.00 97.69 761 THR A O 1
ATOM 6092 N N . TYR A 1 762 ? -24.581 9.490 -11.147 1.00 97.00 762 TYR A N 1
ATOM 6093 C CA . TYR A 1 762 ? -25.567 10.392 -11.739 1.00 97.00 762 TYR A CA 1
ATOM 6094 C C . TYR A 1 762 ? -26.789 9.642 -12.285 1.00 97.00 762 TYR A C 1
ATOM 6096 O O . TYR A 1 762 ? -27.927 10.000 -11.977 1.00 97.00 762 TYR A O 1
ATOM 6104 N N . PHE A 1 763 ? -26.583 8.595 -13.092 1.00 97.75 763 PHE A N 1
ATOM 6105 C CA . PHE A 1 763 ? -27.700 7.846 -13.673 1.00 97.75 763 PHE A CA 1
ATOM 6106 C C . PHE A 1 763 ? -28.422 6.969 -12.650 1.00 97.75 763 PHE A C 1
ATOM 6108 O O . PHE A 1 763 ? -29.641 6.815 -12.755 1.00 97.75 763 PHE A O 1
ATOM 6115 N N . LEU A 1 764 ? -27.715 6.465 -11.636 1.00 97.75 764 LEU A N 1
ATOM 6116 C CA . LEU A 1 764 ? -28.323 5.820 -10.474 1.00 97.75 764 LEU A CA 1
ATOM 6117 C C . LEU A 1 764 ? -29.298 6.783 -9.775 1.00 97.75 764 LEU A C 1
ATOM 6119 O O . LEU A 1 764 ? -30.491 6.493 -9.684 1.00 97.75 764 LEU A O 1
ATOM 6123 N N . LEU A 1 765 ? -28.823 7.962 -9.366 1.00 97.44 765 LEU A N 1
ATOM 6124 C CA . LEU A 1 765 ? -29.635 8.984 -8.697 1.00 97.44 765 LEU A CA 1
ATOM 6125 C C . LEU A 1 765 ? -30.783 9.476 -9.583 1.00 97.44 765 LEU A C 1
ATOM 6127 O O . LEU A 1 765 ? -31.913 9.603 -9.117 1.00 97.44 765 LEU A O 1
ATOM 6131 N N . LYS A 1 766 ? -30.531 9.681 -10.881 1.00 96.44 766 LYS A N 1
ATOM 6132 C CA . LYS A 1 766 ? -31.558 10.069 -11.855 1.00 96.44 766 LYS A CA 1
ATOM 6133 C C . LYS A 1 766 ? -32.698 9.060 -11.910 1.00 96.44 766 LYS A C 1
ATOM 6135 O O . LYS A 1 766 ? -33.858 9.459 -11.818 1.00 96.44 766 LYS A O 1
ATOM 6140 N N . LYS A 1 767 ? -32.393 7.761 -11.981 1.00 96.50 767 LYS A N 1
ATOM 6141 C CA . LYS A 1 767 ? -33.434 6.728 -11.995 1.00 96.50 767 LYS A CA 1
ATOM 6142 C C . LYS A 1 767 ? -34.202 6.672 -10.681 1.00 96.50 767 LYS A C 1
ATOM 6144 O O . LYS A 1 767 ? -35.423 6.506 -10.697 1.00 96.50 767 LYS A O 1
ATOM 6149 N N . LEU A 1 768 ? -33.517 6.834 -9.548 1.00 94.69 768 LEU A N 1
ATOM 6150 C CA . LEU A 1 768 ? -34.164 6.908 -8.236 1.00 94.69 768 LEU A CA 1
ATOM 6151 C C . LEU A 1 768 ? -35.086 8.126 -8.132 1.00 94.69 768 LEU A C 1
ATOM 6153 O O . LEU A 1 768 ? -36.200 7.993 -7.631 1.00 94.69 768 LEU A O 1
ATOM 6157 N N . LYS A 1 769 ? -34.676 9.282 -8.665 1.00 94.19 769 LYS A N 1
ATOM 6158 C CA . LYS A 1 769 ? -35.499 10.496 -8.706 1.00 94.19 769 LYS A CA 1
ATOM 6159 C C . LYS A 1 769 ? -36.757 10.294 -9.547 1.00 94.19 769 LYS A C 1
ATOM 6161 O O . LYS A 1 769 ? -37.861 10.529 -9.064 1.00 94.19 769 LYS A O 1
ATOM 6166 N N . GLU A 1 770 ? -36.598 9.813 -10.778 1.00 94.25 770 GLU A N 1
ATOM 6167 C CA . GLU A 1 770 ? -37.699 9.587 -11.727 1.00 94.25 770 GLU A CA 1
ATOM 6168 C C . GLU A 1 770 ? -38.709 8.555 -11.213 1.00 94.25 770 GLU A C 1
ATOM 6170 O O . GLU A 1 770 ? -39.916 8.744 -11.334 1.00 94.25 770 GLU A O 1
ATOM 6175 N N . SER A 1 771 ? -38.218 7.479 -10.596 1.00 92.69 771 SER A N 1
ATOM 6176 C CA . SER A 1 771 ? -39.061 6.420 -10.027 1.00 92.69 771 SER A CA 1
ATOM 6177 C C . SER A 1 771 ? -39.585 6.731 -8.626 1.00 92.69 771 SER A C 1
ATOM 6179 O O . SER A 1 771 ? -40.357 5.943 -8.080 1.00 92.69 771 SER A O 1
ATOM 6181 N N . ARG A 1 772 ? -39.146 7.839 -8.009 1.00 91.56 772 ARG A N 1
ATOM 6182 C CA . ARG A 1 772 ? -39.347 8.125 -6.577 1.00 91.56 772 ARG A CA 1
ATOM 6183 C C . ARG A 1 772 ? -38.941 6.932 -5.694 1.00 91.56 772 ARG A C 1
ATOM 6185 O O . ARG A 1 772 ? -39.639 6.575 -4.751 1.00 91.56 772 ARG A O 1
ATOM 6192 N N . GLY A 1 773 ? -37.845 6.266 -6.062 1.00 89.00 773 GLY A N 1
ATOM 6193 C CA . GLY A 1 773 ? -37.309 5.069 -5.407 1.00 89.00 773 GLY A CA 1
ATOM 6194 C C . GLY A 1 773 ? -38.034 3.762 -5.741 1.00 89.00 773 GLY A C 1
ATOM 6195 O O . GLY A 1 773 ? -37.520 2.688 -5.435 1.00 89.00 773 GLY A O 1
ATOM 6196 N N . ASN A 1 774 ? -39.201 3.810 -6.386 1.00 90.19 774 ASN A N 1
ATOM 6197 C CA . ASN A 1 774 ? -40.000 2.633 -6.711 1.00 90.19 774 ASN A CA 1
ATOM 6198 C C . ASN A 1 774 ? -39.543 1.986 -8.029 1.00 90.19 774 ASN A C 1
ATOM 6200 O O . ASN A 1 774 ? -40.240 2.040 -9.041 1.00 90.19 774 ASN A O 1
ATOM 6204 N N . VAL A 1 775 ? -38.359 1.380 -8.015 1.00 93.00 775 VAL A N 1
ATOM 6205 C CA . VAL A 1 775 ? -37.755 0.706 -9.171 1.00 93.00 775 VAL A CA 1
ATOM 6206 C C . VAL A 1 775 ? -37.265 -0.685 -8.777 1.00 93.00 775 VAL A C 1
ATOM 6208 O O . VAL A 1 775 ? -36.793 -0.883 -7.654 1.00 93.00 775 VAL A O 1
ATOM 6211 N N . THR A 1 776 ? -37.403 -1.661 -9.678 1.00 95.94 776 THR A N 1
ATOM 6212 C CA . THR A 1 776 ? -36.801 -2.985 -9.474 1.00 95.94 776 THR A CA 1
ATOM 6213 C C . THR A 1 776 ? -35.294 -2.927 -9.728 1.00 95.94 776 THR A C 1
ATOM 6215 O O . THR A 1 776 ? -34.811 -2.071 -10.470 1.00 95.94 776 THR A O 1
ATOM 6218 N N . LEU A 1 777 ? -34.519 -3.834 -9.135 1.00 96.25 777 LEU A N 1
ATOM 6219 C CA . LEU A 1 777 ? -33.081 -3.909 -9.388 1.00 96.25 777 LEU A CA 1
ATOM 6220 C C . LEU A 1 777 ? -32.787 -4.264 -10.851 1.00 96.25 777 LEU A C 1
ATOM 6222 O O . LEU A 1 777 ? -31.793 -3.784 -11.387 1.00 96.25 777 LEU A O 1
ATOM 6226 N N . GLY A 1 778 ? -33.648 -5.053 -11.505 1.00 96.69 778 GLY A N 1
ATOM 6227 C CA . GLY A 1 778 ? -33.544 -5.364 -12.931 1.00 96.69 778 GLY A CA 1
ATOM 6228 C C . GLY A 1 778 ? -33.713 -4.123 -13.807 1.00 96.69 778 GLY A C 1
ATOM 6229 O O . GLY A 1 778 ? -32.833 -3.823 -14.611 1.00 96.69 778 GLY A O 1
ATOM 6230 N N . ASP A 1 779 ? -34.780 -3.349 -13.590 1.00 97.00 779 ASP A N 1
ATOM 6231 C CA . ASP A 1 779 ? -35.022 -2.106 -14.339 1.00 97.00 779 ASP A CA 1
ATOM 6232 C C . ASP A 1 779 ? -33.937 -1.060 -14.067 1.00 97.00 779 ASP A C 1
ATOM 6234 O O . ASP A 1 779 ? -33.540 -0.305 -14.958 1.00 97.00 779 ASP A O 1
ATOM 6238 N N . LEU A 1 780 ? -33.451 -1.000 -12.823 1.00 97.38 780 LEU A N 1
ATOM 6239 C CA . LEU A 1 780 ? -32.350 -0.127 -12.447 1.00 97.38 780 LEU A CA 1
ATOM 6240 C C . LEU A 1 780 ? -31.063 -0.531 -13.173 1.00 97.38 780 LEU A C 1
ATOM 6242 O O . LEU A 1 780 ? -30.403 0.340 -13.734 1.00 97.38 780 LEU A O 1
ATOM 6246 N N . ALA A 1 781 ? -30.739 -1.829 -13.202 1.00 97.06 781 ALA A N 1
ATOM 6247 C CA . ALA A 1 781 ? -29.572 -2.382 -13.887 1.00 97.06 781 ALA A CA 1
ATOM 6248 C C . ALA A 1 781 ? -29.589 -2.074 -15.386 1.00 97.06 781 ALA A C 1
ATOM 6250 O O . ALA A 1 781 ? -28.601 -1.567 -15.921 1.00 97.06 781 ALA A O 1
ATOM 6251 N N . ASP A 1 782 ? -30.714 -2.323 -16.052 1.00 97.38 782 ASP A N 1
ATOM 6252 C CA . ASP A 1 782 ? -30.853 -2.083 -17.487 1.00 97.38 782 ASP A CA 1
ATOM 6253 C C . ASP A 1 782 ? -30.752 -0.585 -17.806 1.00 97.38 782 ASP A C 1
ATOM 6255 O O . ASP A 1 782 ? -30.082 -0.186 -18.765 1.00 97.38 782 ASP A O 1
ATOM 6259 N N . TYR A 1 783 ? -31.349 0.262 -16.958 1.00 97.88 783 TYR A N 1
ATOM 6260 C CA . TYR A 1 783 ? -31.287 1.711 -17.105 1.00 97.88 783 TYR A CA 1
ATOM 6261 C C . TYR A 1 783 ? -29.863 2.252 -16.951 1.00 97.88 783 TYR A C 1
ATOM 6263 O O . TYR A 1 783 ? -29.403 2.987 -17.830 1.00 97.88 783 TYR A O 1
ATOM 6271 N N . VAL A 1 784 ? -29.154 1.909 -15.866 1.00 97.25 784 VAL A N 1
ATOM 6272 C CA . VAL A 1 784 ? -27.788 2.416 -15.648 1.00 97.25 784 VAL A CA 1
ATOM 6273 C C . VAL A 1 784 ? -26.837 1.878 -16.707 1.00 97.25 784 VAL A C 1
ATOM 6275 O O . VAL A 1 784 ? -26.063 2.654 -17.257 1.00 97.25 784 VAL A O 1
ATOM 6278 N N . LYS A 1 785 ? -26.946 0.596 -17.079 1.00 96.44 785 LYS A N 1
ATOM 6279 C CA . LYS A 1 785 ? -26.112 0.002 -18.128 1.00 96.44 785 LYS A CA 1
ATOM 6280 C C . LYS A 1 785 ? -26.285 0.735 -19.456 1.00 96.44 785 LYS A C 1
ATOM 6282 O O . LYS A 1 785 ? -25.304 1.160 -20.051 1.00 96.44 785 LYS A O 1
ATOM 6287 N N . THR A 1 786 ? -27.528 0.953 -19.882 1.00 95.25 786 THR A N 1
ATOM 6288 C CA . THR A 1 786 ? -27.822 1.626 -21.156 1.00 95.25 786 THR A CA 1
ATOM 6289 C C . THR A 1 786 ? -27.335 3.075 -21.158 1.00 95.25 786 THR A C 1
ATOM 6291 O O . THR A 1 786 ? -26.605 3.492 -22.058 1.00 95.25 786 THR A O 1
ATOM 6294 N N . ASN A 1 787 ? -27.710 3.850 -20.139 1.00 96.44 787 ASN A N 1
ATOM 6295 C CA . ASN A 1 787 ? -27.460 5.288 -20.132 1.00 96.44 787 ASN A CA 1
ATOM 6296 C C . ASN A 1 787 ? -25.989 5.637 -19.883 1.00 96.44 787 ASN A C 1
ATOM 6298 O O . ASN A 1 787 ? -25.475 6.562 -20.514 1.00 96.44 787 ASN A O 1
ATOM 6302 N N . VAL A 1 788 ? -25.298 4.904 -19.004 1.00 96.25 788 VAL A N 1
ATOM 6303 C CA . VAL A 1 788 ? -23.869 5.126 -18.740 1.00 96.25 788 VAL A CA 1
ATOM 6304 C C . VAL A 1 788 ? -23.046 4.784 -19.981 1.00 96.25 788 VAL A C 1
ATOM 6306 O O . VAL A 1 788 ? -22.239 5.611 -20.404 1.00 96.25 788 VAL A O 1
ATOM 6309 N N . SER A 1 789 ? -23.301 3.635 -20.621 1.00 92.88 789 SER A N 1
ATOM 6310 C CA . SER A 1 789 ? -22.563 3.223 -21.822 1.00 92.88 789 SER A CA 1
ATOM 6311 C C . SER A 1 789 ? -22.731 4.192 -22.982 1.00 92.88 789 SER A C 1
ATOM 6313 O O . SER A 1 789 ? -21.743 4.590 -23.595 1.00 92.88 789 SER A O 1
ATOM 6315 N N . GLN A 1 790 ? -23.957 4.645 -23.249 1.00 90.75 790 GLN A N 1
ATOM 6316 C CA . GLN A 1 790 ? -24.203 5.627 -24.304 1.00 90.75 790 GLN A CA 1
ATOM 6317 C C . GLN A 1 790 ? -23.580 6.987 -23.972 1.00 90.75 790 GLN A C 1
ATOM 6319 O O . GLN A 1 790 ? -22.895 7.583 -24.804 1.00 90.75 790 GLN A O 1
ATOM 6324 N N . LYS A 1 791 ? -23.789 7.493 -22.748 1.00 91.44 791 LYS A N 1
ATOM 6325 C CA . LYS A 1 791 ? -23.322 8.832 -22.371 1.00 91.44 791 LYS A CA 1
ATOM 6326 C C . LYS A 1 791 ? -21.799 8.907 -22.265 1.00 91.44 791 LYS A C 1
ATOM 6328 O O . LYS A 1 791 ? -21.244 9.946 -22.613 1.00 91.44 791 LYS A O 1
ATOM 6333 N N . SER A 1 792 ? -21.123 7.837 -21.844 1.00 88.69 792 SER A N 1
ATOM 6334 C CA . SER A 1 792 ? -19.660 7.823 -21.737 1.00 88.69 792 SER A CA 1
ATOM 6335 C C . SER A 1 792 ? -18.977 7.991 -23.094 1.00 88.69 792 SER A C 1
ATOM 6337 O O . SER A 1 792 ? -18.018 8.753 -23.196 1.00 88.69 792 SER A O 1
ATOM 6339 N N . ILE A 1 793 ? -19.501 7.372 -24.157 1.00 83.88 793 ILE A N 1
ATOM 6340 C CA . ILE A 1 793 ? -18.969 7.564 -25.516 1.00 83.88 793 ILE A CA 1
ATOM 6341 C C . ILE A 1 793 ? -19.118 9.023 -25.954 1.00 83.88 793 ILE A C 1
ATOM 6343 O O . ILE A 1 793 ? -18.181 9.606 -26.487 1.00 83.88 793 ILE A O 1
ATOM 6347 N N . VAL A 1 794 ? -20.268 9.636 -25.672 1.00 80.31 794 VAL A N 1
ATOM 6348 C CA . VAL A 1 794 ? -20.549 11.022 -26.072 1.00 80.31 794 VAL A CA 1
ATOM 6349 C C . VAL A 1 794 ? -19.712 12.039 -25.290 1.00 80.31 794 VAL A C 1
ATOM 6351 O O . VAL A 1 794 ? -19.217 12.994 -25.877 1.00 80.31 794 VAL A O 1
ATOM 6354 N N . VAL A 1 795 ? -19.569 11.866 -23.973 1.00 80.12 795 VAL A N 1
ATOM 6355 C CA . VAL A 1 795 ? -18.938 12.872 -23.094 1.00 80.12 795 VAL A CA 1
ATOM 6356 C C . VAL A 1 795 ? -17.441 12.637 -22.917 1.00 80.12 795 VAL A C 1
ATOM 6358 O O . VAL A 1 795 ? -16.678 13.594 -22.853 1.00 80.12 795 VAL A O 1
ATOM 6361 N N . ASN A 1 796 ? -17.009 11.376 -22.847 1.00 76.56 796 ASN A N 1
ATOM 6362 C CA . ASN A 1 796 ? -15.626 11.014 -22.526 1.00 76.56 796 ASN A CA 1
ATOM 6363 C C . ASN A 1 796 ? -14.862 10.426 -23.720 1.00 76.56 796 ASN A C 1
ATOM 6365 O O . ASN A 1 796 ? -13.673 10.139 -23.581 1.00 76.56 796 ASN A O 1
ATOM 6369 N N . ASN A 1 797 ? -15.525 10.204 -24.865 1.00 78.94 797 ASN A N 1
ATOM 6370 C CA . ASN A 1 797 ? -14.971 9.516 -26.039 1.00 78.94 797 ASN A CA 1
ATOM 6371 C C . ASN A 1 797 ? -14.337 8.149 -25.698 1.00 78.94 797 ASN A C 1
ATOM 6373 O O . ASN A 1 797 ? -13.347 7.730 -26.299 1.00 78.94 797 ASN A O 1
ATOM 6377 N N . LYS A 1 798 ? -14.865 7.485 -24.660 1.00 82.50 798 LYS A N 1
ATOM 6378 C CA . LYS A 1 798 ? -14.345 6.235 -24.087 1.00 82.50 798 LYS A CA 1
ATOM 6379 C C . LYS A 1 798 ? -15.480 5.370 -23.546 1.00 82.50 798 LYS A C 1
ATOM 6381 O O . LYS A 1 798 ? -16.485 5.890 -23.054 1.00 82.50 798 LYS A O 1
ATOM 6386 N N . SER A 1 799 ? -15.306 4.053 -23.607 1.00 86.69 799 SER A N 1
ATOM 6387 C CA . SER A 1 799 ? -16.285 3.090 -23.098 1.00 86.69 799 SER A CA 1
ATOM 6388 C C . SER A 1 799 ? -16.342 3.081 -21.570 1.00 86.69 799 SER A C 1
ATOM 6390 O O . SER A 1 799 ? -15.311 3.147 -20.898 1.00 86.69 799 SER A O 1
ATOM 6392 N N . GLN A 1 800 ? -17.561 2.967 -21.045 1.00 91.81 800 GLN A N 1
ATOM 6393 C CA . GLN A 1 800 ? -17.844 2.654 -19.648 1.00 91.81 800 GLN A CA 1
ATOM 6394 C C . GLN A 1 800 ? -19.139 1.839 -19.582 1.00 91.81 800 GLN A C 1
ATOM 6396 O O . GLN A 1 800 ? -20.215 2.328 -19.922 1.00 91.81 800 GLN A O 1
ATOM 6401 N N . THR A 1 801 ? -19.048 0.601 -19.126 1.00 93.19 801 THR A N 1
ATOM 6402 C CA . THR A 1 801 ? -20.131 -0.375 -19.164 1.00 93.19 801 THR A CA 1
ATOM 6403 C C . THR A 1 801 ? -20.363 -0.913 -17.764 1.00 93.19 801 THR A C 1
ATOM 6405 O O . THR A 1 801 ? -19.592 -1.751 -17.301 1.00 93.19 801 THR A O 1
ATOM 6408 N N . PRO A 1 802 ? -21.419 -0.464 -17.068 1.00 95.25 802 PRO A N 1
ATOM 6409 C CA . PRO A 1 802 ? -21.761 -1.014 -15.769 1.00 95.25 802 PRO A CA 1
ATOM 6410 C C . PRO A 1 802 ? -21.981 -2.526 -15.826 1.00 95.25 802 PRO A C 1
ATOM 6412 O O . PRO A 1 802 ? -22.600 -3.053 -16.759 1.00 95.25 802 PRO A O 1
ATOM 6415 N N . THR A 1 803 ? -21.502 -3.224 -14.800 1.00 93.50 803 THR A N 1
ATOM 6416 C CA . THR A 1 803 ? -21.665 -4.673 -14.655 1.00 93.50 803 THR A CA 1
ATOM 6417 C C . THR A 1 803 ? -22.448 -4.990 -13.389 1.00 93.50 803 THR A C 1
ATOM 6419 O O . THR A 1 803 ? -22.353 -4.283 -12.390 1.00 93.50 803 THR A O 1
ATOM 6422 N N . ILE A 1 804 ? -23.273 -6.037 -13.447 1.00 94.06 804 ILE A N 1
ATOM 6423 C CA . ILE A 1 804 ? -24.054 -6.509 -12.305 1.00 94.06 804 ILE A CA 1
ATOM 6424 C C . ILE A 1 804 ? -23.683 -7.966 -12.055 1.00 94.06 804 ILE A C 1
ATOM 6426 O O . ILE A 1 804 ? -23.627 -8.771 -12.988 1.00 94.06 804 ILE A O 1
ATOM 6430 N N . SER A 1 805 ? -23.412 -8.296 -10.798 1.00 92.06 805 SER A N 1
ATOM 6431 C CA . SER A 1 805 ? -23.162 -9.661 -10.345 1.00 92.06 805 SER A CA 1
ATOM 6432 C C . SER A 1 805 ? -24.000 -9.967 -9.111 1.00 92.06 805 SER A C 1
ATOM 6434 O O . SER A 1 805 ? -24.344 -9.072 -8.346 1.00 92.06 805 SER A O 1
ATOM 6436 N N . SER A 1 806 ? -24.357 -11.230 -8.928 1.00 93.00 806 SER A N 1
ATOM 6437 C CA . SER A 1 806 ? -25.121 -11.694 -7.776 1.00 93.00 806 SER A CA 1
ATOM 6438 C C . SER A 1 806 ? -24.508 -12.982 -7.249 1.00 93.00 806 SER A C 1
ATOM 6440 O O . SER A 1 806 ? -23.869 -13.726 -8.000 1.00 93.00 806 SER A O 1
ATOM 6442 N N . SER A 1 807 ? -24.730 -13.265 -5.970 1.00 92.19 807 SER A N 1
ATOM 6443 C CA . SER A 1 807 ? -24.446 -14.583 -5.413 1.00 92.19 807 SER A CA 1
ATOM 6444 C C . SER A 1 807 ? -25.331 -15.662 -6.051 1.00 92.19 807 SER A C 1
ATOM 6446 O O . SER A 1 807 ? -26.357 -15.365 -6.677 1.00 92.19 807 SER A O 1
ATOM 6448 N N . ALA A 1 808 ? -24.940 -16.928 -5.885 1.00 87.69 808 ALA A N 1
ATOM 6449 C CA . ALA A 1 808 ? -25.683 -18.072 -6.415 1.00 87.69 808 ALA A CA 1
ATOM 6450 C C . ALA A 1 808 ? -27.132 -18.113 -5.898 1.00 87.69 808 ALA A C 1
ATOM 6452 O O . ALA A 1 808 ? -28.051 -18.365 -6.665 1.00 87.69 808 ALA A O 1
ATOM 6453 N N . GLN A 1 809 ? -27.340 -17.773 -4.623 1.00 86.94 809 GLN A N 1
ATOM 6454 C CA . GLN A 1 809 ? -28.653 -17.733 -3.971 1.00 86.94 809 GLN A CA 1
ATOM 6455 C C . GLN A 1 809 ? -29.595 -16.685 -4.580 1.00 86.94 809 GLN A C 1
ATOM 6457 O O . GLN A 1 809 ? -30.811 -16.798 -4.454 1.00 86.94 809 GLN A O 1
ATOM 6462 N N . MET A 1 810 ? -29.038 -15.661 -5.229 1.00 89.88 810 MET A N 1
ATOM 6463 C CA . MET A 1 810 ? -29.788 -14.506 -5.710 1.00 89.88 810 MET A CA 1
ATOM 6464 C C . MET A 1 810 ? -29.995 -14.506 -7.229 1.00 89.88 810 MET A C 1
ATOM 6466 O O . MET A 1 810 ? -30.771 -13.677 -7.703 1.00 89.88 810 MET A O 1
ATOM 6470 N N . GLN A 1 811 ? -29.337 -15.403 -7.985 1.00 85.62 811 GLN A N 1
ATOM 6471 C CA . GLN A 1 811 ? -29.275 -15.374 -9.459 1.00 85.62 811 GLN A CA 1
ATOM 6472 C C . GLN A 1 811 ? -30.642 -15.237 -10.141 1.00 85.62 811 GLN A C 1
ATOM 6474 O O . GLN A 1 811 ? -30.781 -14.394 -11.029 1.00 85.62 811 GLN A O 1
ATOM 6479 N N . ASP A 1 812 ? -31.646 -15.984 -9.684 1.00 85.69 812 ASP A N 1
ATOM 6480 C CA . ASP A 1 812 ? -32.954 -16.049 -10.349 1.00 85.69 812 ASP A CA 1
ATOM 6481 C C . ASP A 1 812 ? -33.979 -15.041 -9.810 1.00 85.69 812 ASP A C 1
ATOM 6483 O O . ASP A 1 812 ? -35.020 -14.809 -10.424 1.00 85.69 812 ASP A O 1
ATOM 6487 N N . VAL A 1 813 ? -33.700 -14.410 -8.666 1.00 90.62 813 VAL A N 1
ATOM 6488 C CA . VAL A 1 813 ? -34.688 -13.586 -7.947 1.00 90.62 813 VAL A CA 1
ATOM 6489 C C . VAL A 1 813 ? -34.354 -12.098 -7.957 1.00 90.62 813 VAL A C 1
ATOM 6491 O O . VAL A 1 813 ? -35.264 -11.263 -7.900 1.00 90.62 813 VAL A O 1
ATOM 6494 N N . TRP A 1 814 ? -33.070 -11.741 -8.090 1.00 94.12 814 TRP A N 1
ATOM 6495 C CA . TRP A 1 814 ? -32.608 -10.376 -7.835 1.00 94.12 814 TRP A CA 1
ATOM 6496 C C . TRP A 1 814 ? -33.244 -9.318 -8.730 1.00 94.12 814 TRP A C 1
ATOM 6498 O O . TRP A 1 814 ? -33.512 -8.212 -8.269 1.00 94.12 814 TRP A O 1
ATOM 6508 N N . ARG A 1 815 ? -33.548 -9.648 -9.990 1.00 95.38 815 ARG A N 1
ATOM 6509 C CA . ARG A 1 815 ? -34.093 -8.678 -10.953 1.00 95.38 815 ARG A CA 1
ATOM 6510 C C . ARG A 1 815 ? -35.455 -8.121 -10.543 1.00 95.38 815 ARG A C 1
ATOM 6512 O O . ARG A 1 815 ? -35.758 -6.984 -10.883 1.00 95.38 815 ARG A O 1
ATOM 6519 N N . THR A 1 816 ? -36.249 -8.884 -9.795 1.00 94.06 816 THR A N 1
ATOM 6520 C CA . THR A 1 816 ? -37.588 -8.464 -9.338 1.00 94.06 816 THR A CA 1
ATOM 6521 C C . THR A 1 816 ? -37.572 -7.745 -7.987 1.00 94.06 816 THR A C 1
ATOM 6523 O O . THR A 1 816 ? -38.576 -7.157 -7.579 1.00 94.06 816 THR A O 1
ATOM 6526 N N . MET A 1 817 ? -36.435 -7.764 -7.287 1.00 92.00 817 MET A N 1
ATOM 6527 C CA . MET A 1 817 ? -36.286 -7.132 -5.978 1.00 92.00 817 MET A CA 1
ATOM 6528 C C . MET A 1 817 ? -36.256 -5.609 -6.092 1.00 92.00 817 MET A C 1
ATOM 6530 O O . MET A 1 817 ? -36.010 -5.052 -7.158 1.00 92.00 817 MET A O 1
ATOM 6534 N N . LYS A 1 818 ? -36.477 -4.924 -4.970 1.00 89.69 818 LYS A N 1
ATOM 6535 C CA . LYS A 1 818 ? -36.381 -3.464 -4.846 1.00 89.69 818 LYS A CA 1
ATOM 6536 C C . LYS A 1 818 ? -35.348 -3.101 -3.782 1.00 89.69 818 LYS A C 1
ATOM 6538 O O . LYS A 1 818 ? -35.025 -3.917 -2.919 1.00 89.69 818 LYS A O 1
ATOM 6543 N N . LEU A 1 819 ? -34.854 -1.864 -3.828 1.00 82.31 819 LEU A N 1
ATOM 6544 C CA . LEU A 1 819 ? -33.866 -1.356 -2.864 1.00 82.31 819 LEU A CA 1
ATOM 6545 C C . LEU A 1 819 ? -34.383 -1.312 -1.424 1.00 82.31 819 LEU A C 1
ATOM 6547 O O . LEU A 1 819 ? -33.606 -1.467 -0.487 1.00 82.31 819 LEU A O 1
ATOM 6551 N N . PHE A 1 820 ? -35.693 -1.156 -1.261 1.00 71.75 820 PHE A N 1
ATOM 6552 C CA . PHE A 1 820 ? -36.390 -1.295 0.008 1.00 71.75 820 PHE A CA 1
ATOM 6553 C C . PHE A 1 820 ? -37.533 -2.301 -0.139 1.00 71.75 820 PHE A C 1
ATOM 6555 O O . PHE A 1 820 ? -38.139 -2.430 -1.208 1.00 71.75 820 PHE A O 1
ATOM 6562 N N . ARG A 1 821 ? -37.842 -3.007 0.949 1.00 58.06 821 ARG A N 1
ATOM 6563 C CA . ARG A 1 821 ? -38.980 -3.926 1.055 1.00 58.06 821 ARG A CA 1
ATOM 6564 C C . ARG A 1 821 ? -39.958 -3.345 2.081 1.00 58.06 821 ARG A C 1
ATOM 6566 O O . ARG A 1 821 ? -39.501 -2.832 3.098 1.00 58.06 821 ARG A O 1
ATOM 6573 N N . LYS A 1 822 ? -41.259 -3.377 1.771 1.00 46.91 822 LYS A N 1
ATOM 6574 C CA . LYS A 1 822 ? -42.313 -3.116 2.765 1.00 46.91 822 LYS A CA 1
ATOM 6575 C C . LYS A 1 822 ? -42.297 -4.184 3.848 1.00 46.91 822 LYS A C 1
ATOM 6577 O O . LYS A 1 822 ? -41.982 -5.345 3.490 1.00 46.91 822 LYS A O 1
#

Sequence (822 aa):
MKKLFAFTVSLFCLVTNVAAQTTKFLKVWTYYHYHDMLQKKILFRYLMLFVFLWGITSQIEAKKEKRVIIQGIEYSLTTSVGILYGSVDNLYPEQMKDPTCLDIPAYVSYKGKSYPILFCSLNSDVAKNIRYLTIPKTLRIGDHSFTKYTSLVSVDFEDGVEEIGNFAFYQLPNLEYIHLPESIKKIGTAAFKYCDKLNKIYLFNENMKIGNGAFSNCKSLTYAYVNVHGVTMKQIFGDYKDNYLDTLDLGYRTVIEKNMVRDCTRLRKVRFEGTKRIEDGAFSGCMSLPSIELPKQLEYIGNYAFDNCHSLSKIVIPSKVTYIGDMAFAFCYKLTEIYGLTSKITIHNGVFDSWGYTPFSSAFYTLKANNFEYGGLFKTFSEYAKPLIEEDIKNWQKKSEFEKQSEWKKRVTAVNQNLKVKELTKEYKSKYLNTNKRVDLRYFLAAYDPENETFPVYIKNVDTLFIKVPIAQAPTFKEKWKNDVKITPNYDIVNDRAAIVSFSFKLGNNVYKSLNNYVPDQNLSANIDLPEIIVDVADNKVQTTPQSLQKAKTQPVAIIDRTIDKDIPVSSVNSSNTFAFIIGNENYQNVASVPFAVNDAKIFSEYCHKTLGLPKENIKVYIDATYGKILGALSTLKQISQAYKGDINVIFYYAGHGVPNEKNNEAYLLPADATPSMLEACLPLSSLYSSIGSIDAKQVIVFMDACFSGSRRENGMIVSARGVAIKPKKDIVTGNVVVFSAADGSETAYPYKEKGHGLFTYFLLKKLKESRGNVTLGDLADYVKTNVSQKSIVVNNKSQTPTISSSAQMQDVWRTMKLFRK

Radius of gyration: 37.2 Å; chains: 1; bounding box: 90×90×118 Å

pLDDT: mean 77.39, std 19.64, range [22.17, 98.56]

Secondary structure (DSSP, 8-state):
-HHHHHHHHHHHHHTT-TTS-SHHHHHHHHHTTTS-HHHHHHHHHHHHHHHHHHHHHHHH-----EEEEETTEEEEEEEETTEEEEEEEEE-GGGSS-TTEEE--SEEEETTEEEEEEEE---HHHHTT--EEEE-TT--B-TTTTTT-TT--EEEE-TT--EE-TTTTTT-TT--EEE--TT--EE-TTTTTT-TT--EEEE--TT-EE-TTTTTT-TT--EEEE--SS--HHHHH-STTT---SEEEEEE-SEE-TTTTTT-TT--EEEEES--EE-TTTTTT-TT--B----TT--EE-TTTTTT-TT--EEE--TT--EE-TTTTTT-TT--EEE---TT-EE-TTTT--TT--TTTTTTHHHHSS----------HHHHHHHHHHHHHHHHHSPPTT--HHHHHHHSSHHHHHHHHHHHHHHHHHHHHHHT------EEE---BTTTTEEEEEETTSPPEEEE--GGGHHHHHHHTTTT-EEEEEEEEETTEEEEEEEEEEETTEEEEBSS-PPP-TT-----PPPP-------S----------------------TTTSSPPPP----TTEEEEEEE----SSS---TTHHHHHHHHHHHHHHTS---GGGEEEEES--HHHHHHHHHHHHHHHHHTTT--EEEEEEEEEEEE-TTT--EEE--TT--TT-GGGSEEHHHHHHHHHTS--SEEEEEEEEE-S-PPBTTB-SS-TT-PPP-PPPPPP-SSEEEEESS-TTS---EETTTTEEHHHHHHHHHHHHHTT--BHHHHHHHHHHHHHHHHHHHHSS----EEEE-GGGTTTGGG-BSS--